Protein AF-0000000068123985 (afdb_homodimer)

Solvent-accessible surface area (backbone atoms only — not comparable to full-atom values): 42054 Å² total; per-residue (Å²): 116,58,56,70,79,60,72,67,53,25,51,32,50,38,34,65,84,50,45,66,58,40,53,50,51,46,53,57,50,55,74,72,56,49,96,84,40,58,65,58,49,50,52,45,38,54,43,31,49,48,40,30,52,19,56,34,21,27,47,54,50,50,42,40,64,60,28,31,46,44,33,42,50,26,38,54,28,32,30,50,75,73,41,46,38,44,49,47,29,58,74,15,51,82,37,79,43,44,40,63,63,51,16,62,76,66,59,35,32,47,69,39,52,41,56,41,50,51,33,38,29,40,72,66,49,30,42,75,78,48,73,61,23,33,29,62,34,46,43,38,48,32,38,43,37,57,37,52,26,26,34,37,48,34,43,38,52,65,54,41,54,11,30,49,43,29,43,61,44,29,59,73,56,61,34,47,57,60,60,39,55,85,60,24,26,33,33,63,62,65,71,48,85,63,71,42,61,67,57,46,35,40,74,73,70,30,42,68,31,46,52,28,23,71,66,26,77,57,56,76,53,82,56,74,65,35,67,65,36,33,45,43,77,73,73,57,52,64,88,49,63,78,44,69,78,34,47,30,41,36,29,48,61,38,59,71,33,63,67,62,38,50,48,41,69,76,38,75,81,56,68,29,31,46,34,41,23,17,48,56,77,45,52,71,66,47,78,91,58,64,81,81,47,42,77,40,69,40,58,65,81,39,82,50,84,72,63,51,25,44,24,42,34,35,60,70,53,60,38,59,34,21,70,74,56,37,45,49,36,49,47,28,49,51,71,22,44,32,74,89,62,20,30,38,37,36,40,35,64,62,45,53,79,59,88,44,44,45,70,61,38,14,50,24,34,44,20,36,31,46,29,5,19,35,62,37,34,66,68,52,45,46,44,57,47,49,61,58,73,70,47,36,37,77,76,46,80,28,53,65,80,50,81,89,53,53,24,39,39,34,28,33,51,106,116,58,56,73,80,59,71,65,55,25,51,32,49,39,33,64,83,50,43,67,58,41,53,50,51,46,53,57,51,54,74,72,56,48,93,84,40,58,64,59,47,51,53,45,38,53,44,29,48,49,40,30,53,18,56,35,21,27,46,54,50,48,41,38,64,61,27,31,46,45,34,42,50,25,38,54,28,30,30,49,74,72,39,46,37,45,49,47,28,58,74,16,50,84,37,78,44,44,40,62,62,52,16,63,76,66,58,35,32,46,66,38,52,44,57,41,49,52,31,38,29,40,72,65,48,32,42,76,80,50,74,60,22,35,29,60,33,46,44,40,49,31,37,43,38,57,36,50,25,25,33,37,49,36,43,38,52,64,55,42,53,10,31,48,42,29,43,60,44,29,60,75,53,61,35,47,59,59,60,39,54,85,63,25,28,33,32,64,62,64,71,49,84,61,71,42,61,68,58,46,36,41,75,74,70,30,41,67,31,46,52,27,23,71,64,26,77,57,57,77,53,81,56,72,66,35,68,65,36,33,45,44,77,74,72,57,52,65,88,50,63,76,45,68,78,34,48,30,40,37,29,47,59,38,58,71,34,64,67,63,38,52,49,41,69,76,39,74,81,55,68,29,31,45,34,39,24,17,47,56,76,46,52,72,66,47,80,90,57,64,82,82,47,43,78,39,70,41,57,64,82,39,81,50,83,72,63,52,26,44,24,41,34,34,61,70,54,59,40,60,34,20,68,74,57,37,45,50,36,49,46,28,50,52,71,21,43,31,75,88,60,20,31,40,38,37,39,35,64,62,45,52,79,59,88,43,43,44,70,60,38,14,50,23,33,45,22,37,29,46,29,4,18,36,61,36,34,65,69,51,47,47,46,56,46,50,61,59,73,68,47,38,37,78,76,44,81,28,53,64,79,49,81,87,52,54,24,39,40,34,26,32,52,109

Nearest PDB structures (foldseek):
  8xte-assembly3_D  TM=9.186E-01  e=3.447E-34  Penicillium brevicompactum
  8xtg-assembly3_F  TM=9.107E-01  e=3.462E-33  Penicillium brevicompactum
  5w7p-assembly1_A-2  TM=8.810E-01  e=4.465E-26  Penicillium oxalicum
  7y3h-assembly1_A  TM=8.207E-01  e=1.723E-25  Apiospora montagnei NRRL 25634
  7wup-assembly1_B  TM=8.687E-01  e=4.023E-24  Apiospora montagnei NRRL 25634

Radius of gyration: 28.95 Å; Cα contacts (8 Å, |Δi|>4): 1640; chains: 2; bounding box: 60×95×64 Å

Structure (mmCIF, N/CA/C/O backbone):
data_AF-0000000068123985-model_v1
#
loop_
_entity.id
_entity.type
_entity.pdbx_description
1 polymer O-methyltransferase
#
loop_
_atom_site.group_PDB
_atom_site.id
_atom_site.type_symbol
_atom_site.label_atom_id
_atom_site.label_alt_id
_atom_site.label_comp_id
_atom_site.label_asym_id
_atom_site.label_entity_id
_atom_site.label_seq_id
_atom_site.pdbx_PDB_ins_code
_atom_site.Cartn_x
_atom_site.Cartn_y
_atom_site.Cartn_z
_atom_site.occupancy
_atom_site.B_iso_or_equiv
_atom_site.auth_seq_id
_atom_site.auth_comp_id
_atom_site.auth_asym_id
_atom_site.auth_atom_id
_atom_site.pdbx_PDB_model_num
ATOM 1 N N . MET A 1 1 ? 31.078 12.75 -7.848 1 54.78 1 MET A N 1
ATOM 2 C CA . MET A 1 1 ? 29.641 12.461 -7.836 1 54.78 1 MET A CA 1
ATOM 3 C C . MET A 1 1 ? 28.984 12.992 -6.566 1 54.78 1 MET A C 1
ATOM 5 O O . MET A 1 1 ? 29.609 13.016 -5.504 1 54.78 1 MET A O 1
ATOM 9 N N . SER A 1 2 ? 27.906 13.695 -6.707 1 67.62 2 SER A N 1
ATOM 10 C CA . SER A 1 2 ? 27.297 14.266 -5.516 1 67.62 2 SER A CA 1
ATOM 11 C C . SER A 1 2 ? 27 13.195 -4.477 1 67.62 2 SER A C 1
ATOM 13 O O . SER A 1 2 ? 26.578 12.094 -4.816 1 67.62 2 SER A O 1
ATOM 15 N N . THR A 1 3 ? 27.438 13.383 -3.307 1 76.19 3 THR A N 1
ATOM 16 C CA . THR A 1 3 ? 27.266 12.422 -2.221 1 76.19 3 THR A CA 1
ATOM 17 C C . THR A 1 3 ? 26.188 12.891 -1.247 1 76.19 3 THR A C 1
ATOM 19 O O . THR A 1 3 ? 26.078 12.375 -0.132 1 76.19 3 THR A O 1
ATOM 22 N N . ALA A 1 4 ? 25.5 13.906 -1.751 1 84.5 4 ALA A N 1
ATOM 23 C CA . ALA A 1 4 ? 24.438 14.391 -0.857 1 84.5 4 ALA A CA 1
ATOM 24 C C . ALA A 1 4 ? 23.172 14.703 -1.632 1 84.5 4 ALA A C 1
ATOM 26 O O . ALA A 1 4 ? 23.219 14.984 -2.832 1 84.5 4 ALA A O 1
ATOM 27 N N . VAL A 1 5 ? 22.078 14.477 -1.002 1 92.69 5 VAL A N 1
ATOM 28 C CA . VAL A 1 5 ? 20.766 14.766 -1.553 1 92.69 5 VAL A CA 1
ATOM 29 C C . VAL A 1 5 ? 20.156 15.961 -0.826 1 92.69 5 VAL A C 1
ATOM 31 O O . VAL A 1 5 ? 20.156 16.016 0.406 1 92.69 5 VAL A O 1
ATOM 34 N N . ASP A 1 6 ? 19.75 16.906 -1.605 1 92.12 6 ASP A N 1
ATOM 35 C CA . ASP A 1 6 ? 19.094 18.094 -1.064 1 92.12 6 ASP A CA 1
ATOM 36 C C . ASP A 1 6 ? 17.609 17.844 -0.845 1 92.12 6 ASP A C 1
ATOM 38 O O . ASP A 1 6 ? 16.969 17.125 -1.622 1 92.12 6 ASP A O 1
ATOM 42 N N . LEU A 1 7 ? 17.094 18.5 0.147 1 91.62 7 LEU A N 1
ATOM 43 C CA . LEU A 1 7 ? 15.688 18.344 0.499 1 91.62 7 LEU A CA 1
ATOM 44 C C . LEU A 1 7 ? 14.789 18.766 -0.656 1 91.62 7 LEU A C 1
ATOM 46 O O . LEU A 1 7 ? 13.664 18.266 -0.791 1 91.62 7 LEU A O 1
ATOM 50 N N . SER A 1 8 ? 15.266 19.688 -1.464 1 91.75 8 SER A N 1
ATOM 51 C CA . SER A 1 8 ? 14.484 20.156 -2.602 1 91.75 8 SER A CA 1
ATOM 52 C C . SER A 1 8 ? 14.148 19.016 -3.551 1 91.75 8 SER A C 1
ATOM 54 O O . SER A 1 8 ? 13.133 19.047 -4.246 1 91.75 8 SER A O 1
ATOM 56 N N . LEU A 1 9 ? 14.969 18 -3.525 1 94.31 9 LEU A N 1
ATOM 57 C CA . LEU A 1 9 ? 14.719 16.844 -4.367 1 94.31 9 LEU A CA 1
ATOM 58 C C . LEU A 1 9 ? 13.445 16.125 -3.938 1 94.31 9 LEU A C 1
ATOM 60 O O . LEU A 1 9 ? 12.734 15.547 -4.77 1 94.31 9 LEU A O 1
ATOM 64 N N . ALA A 1 10 ? 13.141 16.188 -2.66 1 95.25 10 ALA A N 1
ATOM 65 C CA . ALA A 1 10 ? 12 15.461 -2.107 1 95.25 10 ALA A CA 1
ATOM 66 C C . ALA A 1 10 ? 10.695 16.219 -2.33 1 95.25 10 ALA A C 1
ATOM 68 O O . ALA A 1 10 ? 9.609 15.68 -2.145 1 95.25 10 ALA A O 1
ATOM 69 N N . THR A 1 11 ? 10.781 17.516 -2.787 1 94.06 11 THR A N 1
ATOM 70 C CA . THR A 1 11 ? 9.586 18.344 -2.83 1 94.06 11 THR A CA 1
ATOM 71 C C . THR A 1 11 ? 9.32 18.828 -4.254 1 94.06 11 THR A C 1
ATOM 73 O O . THR A 1 11 ? 8.484 19.719 -4.465 1 94.06 11 THR A O 1
ATOM 76 N N . ARG A 1 12 ? 10.023 18.328 -5.211 1 94.62 12 ARG A N 1
ATOM 77 C CA . ARG A 1 12 ? 9.766 18.547 -6.629 1 94.62 12 ARG A CA 1
ATOM 78 C C . ARG A 1 12 ? 9.32 17.266 -7.309 1 94.62 12 ARG A C 1
ATOM 80 O O . ARG A 1 12 ? 9.547 16.172 -6.789 1 94.62 12 ARG A O 1
ATOM 87 N N . PRO A 1 13 ? 8.625 17.469 -8.438 1 96.12 13 PRO A N 1
ATOM 88 C CA . PRO A 1 13 ? 8.25 16.234 -9.141 1 96.12 13 PRO A CA 1
ATOM 89 C C . PRO A 1 13 ? 9.445 15.32 -9.414 1 96.12 13 PRO A C 1
ATOM 91 O O . PRO A 1 13 ? 10.531 15.797 -9.727 1 96.12 13 PRO A O 1
ATOM 94 N N . SER A 1 14 ? 9.289 14.039 -9.328 1 97.19 14 SER A N 1
ATOM 95 C CA . SER A 1 14 ? 10.375 13.07 -9.336 1 97.19 14 SER A CA 1
ATOM 96 C C . SER A 1 14 ? 11.109 13.078 -10.672 1 97.19 14 SER A C 1
ATOM 98 O O . SER A 1 14 ? 12.305 12.789 -10.727 1 97.19 14 SER A O 1
ATOM 100 N N . ASP A 1 15 ? 10.391 13.273 -11.766 1 97.12 15 ASP A N 1
ATOM 101 C CA . ASP A 1 15 ? 11.016 13.312 -13.086 1 97.12 15 ASP A CA 1
ATOM 102 C C . ASP A 1 15 ? 10.164 14.102 -14.078 1 97.12 15 ASP A C 1
ATOM 104 O O . ASP A 1 15 ? 9.625 13.531 -15.031 1 97.12 15 ASP A O 1
ATOM 108 N N . ALA A 1 16 ? 10.133 15.414 -13.898 1 96.56 16 ALA A N 1
ATOM 109 C CA . ALA A 1 16 ? 9.328 16.297 -14.742 1 96.56 16 ALA A CA 1
ATOM 110 C C . ALA A 1 16 ? 9.727 16.188 -16.203 1 96.56 16 ALA A C 1
ATOM 112 O O . ALA A 1 16 ? 8.883 16.266 -17.094 1 96.56 16 ALA A O 1
ATOM 113 N N . ASP A 1 17 ? 10.969 15.961 -16.484 1 96.19 17 ASP A N 1
ATOM 114 C CA . ASP A 1 17 ? 11.5 15.922 -17.844 1 96.19 17 ASP A CA 1
ATOM 115 C C . ASP A 1 17 ? 10.984 14.695 -18.594 1 96.19 17 ASP A C 1
ATOM 117 O O . ASP A 1 17 ? 10.93 14.703 -19.828 1 96.19 17 ASP A O 1
ATOM 121 N N . ALA A 1 18 ? 10.602 13.656 -17.906 1 97.44 18 ALA A N 1
ATOM 122 C CA . ALA A 1 18 ? 10.164 12.414 -18.531 1 97.44 18 ALA A CA 1
ATOM 123 C C . ALA A 1 18 ? 8.695 12.5 -18.938 1 97.44 18 ALA A C 1
ATOM 125 O O . ALA A 1 18 ? 8.219 11.719 -19.766 1 97.44 18 ALA A O 1
ATOM 126 N N . VAL A 1 19 ? 7.906 13.438 -18.406 1 97.81 19 VAL A N 1
ATOM 127 C CA . VAL A 1 19 ? 6.449 13.477 -18.469 1 97.81 19 VAL A CA 1
ATOM 128 C C . VAL A 1 19 ? 6 13.586 -19.922 1 97.81 19 VAL A C 1
ATOM 130 O O . VAL A 1 19 ? 5.191 12.781 -20.391 1 97.81 19 VAL A O 1
ATOM 133 N N . PRO A 1 20 ? 6.566 14.547 -20.766 1 97.5 20 PRO A N 1
ATOM 134 C CA . PRO A 1 20 ? 6.098 14.633 -22.156 1 97.5 20 PRO A CA 1
ATOM 135 C C . PRO A 1 20 ? 6.352 13.352 -22.938 1 97.5 20 PRO A C 1
ATOM 137 O O . PRO A 1 20 ? 5.488 12.914 -23.703 1 97.5 20 PRO A O 1
ATOM 140 N N . GLY A 1 21 ? 7.496 12.781 -22.766 1 98.25 21 GLY A N 1
ATOM 141 C CA . GLY A 1 21 ? 7.828 11.547 -23.453 1 98.25 21 GLY A CA 1
ATOM 142 C C . GLY A 1 21 ? 6.934 10.383 -23.062 1 98.25 21 GLY A C 1
ATOM 143 O O . GLY A 1 21 ? 6.555 9.57 -23.922 1 98.25 21 GLY A O 1
ATOM 144 N N . LEU A 1 22 ? 6.625 10.266 -21.781 1 98.5 22 LEU A N 1
ATOM 145 C CA . LEU A 1 22 ? 5.746 9.203 -21.297 1 98.5 22 LEU A CA 1
ATOM 146 C C . LEU A 1 22 ? 4.344 9.352 -21.875 1 98.5 22 LEU A C 1
ATOM 148 O O . LEU A 1 22 ? 3.723 8.359 -22.266 1 98.5 22 LEU A O 1
ATOM 152 N N . ILE A 1 23 ? 3.854 10.586 -21.938 1 98.5 23 ILE A N 1
ATOM 153 C CA . ILE A 1 23 ? 2.539 10.836 -22.516 1 98.5 23 ILE A CA 1
ATOM 154 C C . ILE A 1 23 ? 2.549 10.469 -24 1 98.5 23 ILE A C 1
ATOM 156 O O . ILE A 1 23 ? 1.602 9.859 -24.5 1 98.5 23 ILE A O 1
ATOM 160 N N . GLU A 1 24 ? 3.611 10.781 -24.688 1 98.06 24 GLU A N 1
ATOM 161 C CA . GLU A 1 24 ? 3.744 10.438 -26.109 1 98.06 24 GLU A CA 1
ATOM 162 C C . GLU A 1 24 ? 3.76 8.93 -26.312 1 98.06 24 GLU A C 1
ATOM 164 O O . GLU A 1 24 ? 3.127 8.414 -27.234 1 98.06 24 GLU A O 1
ATOM 169 N N . ASP A 1 25 ? 4.535 8.234 -25.516 1 98.19 25 ASP A N 1
ATOM 170 C CA . ASP A 1 25 ? 4.578 6.773 -25.578 1 98.19 25 ASP A CA 1
ATOM 171 C C . ASP A 1 25 ? 3.188 6.172 -25.391 1 98.19 25 ASP A C 1
ATOM 173 O O . ASP A 1 25 ? 2.795 5.258 -26.125 1 98.19 25 ASP A O 1
ATOM 177 N N . LEU A 1 26 ? 2.453 6.672 -24.391 1 98.5 26 LEU A N 1
ATOM 178 C CA . LEU A 1 26 ? 1.112 6.176 -24.094 1 98.5 26 LEU A CA 1
ATOM 179 C C . LEU A 1 26 ? 0.166 6.453 -25.25 1 98.5 26 LEU A C 1
ATOM 181 O O . LEU A 1 26 ? -0.68 5.617 -25.594 1 98.5 26 LEU A O 1
ATOM 185 N N . THR A 1 27 ? 0.296 7.629 -25.875 1 97.81 27 THR A N 1
ATOM 186 C CA . THR A 1 27 ? -0.504 7.965 -27.047 1 97.81 27 THR A CA 1
ATOM 187 C C . THR A 1 27 ? -0.241 6.98 -28.172 1 97.81 27 THR A C 1
ATOM 189 O O . THR A 1 27 ? -1.179 6.473 -28.797 1 97.81 27 THR A O 1
ATOM 192 N N . SER A 1 28 ? 0.994 6.699 -28.422 1 97.81 28 SER A N 1
ATOM 193 C CA . SER A 1 28 ? 1.391 5.793 -29.484 1 97.81 28 SER A CA 1
ATOM 194 C C . SER A 1 28 ? 0.898 4.375 -29.219 1 97.81 28 SER A C 1
ATOM 196 O O . SER A 1 28 ? 0.349 3.723 -30.109 1 97.81 28 SER A O 1
ATOM 198 N N . LEU A 1 29 ? 1.1 3.854 -28.031 1 97.5 29 LEU A N 1
ATOM 199 C CA . LEU A 1 29 ? 0.673 2.506 -27.656 1 97.5 29 LEU A CA 1
ATOM 200 C C . LEU A 1 29 ? -0.845 2.379 -27.734 1 97.5 29 LEU A C 1
ATOM 202 O O . LEU A 1 29 ? -1.366 1.359 -28.188 1 97.5 29 LEU A O 1
ATOM 206 N N . ASN A 1 30 ? -1.529 3.42 -27.25 1 96.12 30 ASN A N 1
ATOM 207 C CA . ASN A 1 30 ? -2.988 3.4 -27.266 1 96.12 30 ASN A CA 1
ATOM 208 C C . ASN A 1 30 ? -3.531 3.312 -28.688 1 96.12 30 ASN A C 1
ATOM 210 O O . ASN A 1 30 ? -4.582 2.713 -28.922 1 96.12 30 ASN A O 1
ATOM 214 N N . GLY A 1 31 ? -2.916 3.947 -29.609 1 95 31 GLY A N 1
ATOM 215 C CA . GLY A 1 31 ? -3.334 3.904 -31 1 95 31 GLY A CA 1
ATOM 216 C C . GLY A 1 31 ? -3.367 2.498 -31.578 1 95 31 GLY A C 1
ATOM 217 O O . GLY A 1 31 ? -4.152 2.207 -32.469 1 95 31 GLY A O 1
ATOM 218 N N . ASN A 1 32 ? -2.572 1.612 -31.047 1 91.81 32 ASN A N 1
ATOM 219 C CA . ASN A 1 32 ? -2.453 0.25 -31.547 1 91.81 32 ASN A CA 1
ATOM 220 C C . ASN A 1 32 ? -3.061 -0.765 -30.594 1 91.81 32 ASN A C 1
ATOM 222 O O . ASN A 1 32 ? -3.002 -1.971 -30.828 1 91.81 32 ASN A O 1
ATOM 226 N N . TRP A 1 33 ? -3.611 -0.31 -29.531 1 93.88 33 TRP A N 1
ATOM 227 C CA . TRP A 1 33 ? -4.043 -1.208 -28.469 1 93.88 33 TRP A CA 1
ATOM 228 C C . TRP A 1 33 ? -5.48 -1.665 -28.688 1 93.88 33 TRP A C 1
ATOM 230 O O . TRP A 1 33 ? -6.363 -0.849 -28.953 1 93.88 33 TRP A O 1
ATOM 240 N N . THR A 1 34 ? -5.602 -3.006 -28.672 1 90.12 34 THR A N 1
ATOM 241 C CA . THR A 1 34 ? -6.918 -3.619 -28.562 1 90.12 34 THR A CA 1
ATOM 242 C C . THR A 1 34 ? -7.074 -4.336 -27.219 1 90.12 34 THR A C 1
ATOM 244 O O . THR A 1 34 ? -6.086 -4.766 -26.625 1 90.12 34 THR A O 1
ATOM 247 N N . GLU A 1 35 ? -8.266 -4.477 -26.75 1 83.5 35 GLU A N 1
ATOM 248 C CA . GLU A 1 35 ? -8.523 -4.984 -25.406 1 83.5 35 GLU A CA 1
ATOM 249 C C . GLU A 1 35 ? -7.98 -6.398 -25.25 1 83.5 35 GLU A C 1
ATOM 251 O O . GLU A 1 35 ? -7.66 -6.82 -24.125 1 83.5 35 GLU A O 1
ATOM 256 N N . ASP A 1 36 ? -7.801 -7.07 -26.312 1 84 36 ASP A N 1
ATOM 257 C CA . ASP A 1 36 ? -7.344 -8.453 -26.219 1 84 36 ASP A CA 1
ATOM 258 C C . ASP A 1 36 ? -5.816 -8.531 -26.266 1 84 36 ASP A C 1
ATOM 260 O O . ASP A 1 36 ? -5.238 -9.602 -26.047 1 84 36 ASP A O 1
ATOM 264 N N . ASP A 1 37 ? -5.199 -7.41 -26.484 1 91.06 37 ASP A N 1
ATOM 265 C CA . ASP A 1 37 ? -3.742 -7.355 -26.531 1 91.06 37 ASP A CA 1
ATOM 266 C C . ASP A 1 37 ? -3.148 -7.094 -25.156 1 91.06 37 ASP A C 1
ATOM 268 O O . ASP A 1 37 ? -2.799 -5.961 -24.828 1 91.06 37 ASP A O 1
ATOM 272 N N . GLU A 1 38 ? -2.877 -8.117 -24.438 1 90.38 38 GLU A N 1
ATOM 273 C CA . GLU A 1 38 ? -2.438 -8.039 -23.047 1 90.38 38 GLU A CA 1
ATOM 274 C C . GLU A 1 38 ? -1.03 -7.457 -22.953 1 90.38 38 GLU A C 1
ATOM 276 O O . GLU A 1 38 ? -0.728 -6.711 -22.016 1 90.38 38 GLU A O 1
ATOM 281 N N . GLU A 1 39 ? -0.196 -7.754 -23.844 1 91.75 39 GLU A N 1
ATOM 282 C CA . GLU A 1 39 ? 1.188 -7.297 -23.766 1 91.75 39 GLU A CA 1
ATOM 283 C C . GLU A 1 39 ? 1.28 -5.785 -23.953 1 91.75 39 GLU A C 1
ATOM 285 O O . GLU A 1 39 ? 2.051 -5.113 -23.266 1 91.75 39 GLU A O 1
ATOM 290 N N . THR A 1 40 ? 0.531 -5.332 -24.984 1 95.25 40 THR A N 1
ATOM 291 C CA . THR A 1 40 ? 0.487 -3.883 -25.156 1 95.25 40 THR A CA 1
ATOM 292 C C . THR A 1 40 ? -0.095 -3.207 -23.906 1 95.25 40 THR A C 1
ATOM 294 O O . THR A 1 40 ? 0.401 -2.166 -23.469 1 95.25 40 THR A O 1
ATOM 297 N N . ARG A 1 41 ? -1.133 -3.812 -23.359 1 95.5 41 ARG A N 1
ATOM 298 C CA . ARG A 1 41 ? -1.729 -3.271 -22.141 1 95.5 41 ARG A CA 1
ATOM 299 C C . ARG A 1 41 ? -0.717 -3.238 -21 1 95.5 41 ARG A C 1
ATOM 301 O O . ARG A 1 41 ? -0.635 -2.254 -20.266 1 95.5 41 ARG A O 1
ATOM 308 N N . HIS A 1 42 ? 0.061 -4.305 -20.875 1 94.94 42 HIS A N 1
ATOM 309 C CA . HIS A 1 42 ? 1.071 -4.371 -19.828 1 94.94 42 HIS A CA 1
ATOM 310 C C . HIS A 1 42 ? 2.107 -3.264 -19.984 1 94.94 42 HIS A C 1
ATOM 312 O O . HIS A 1 42 ? 2.521 -2.65 -19 1 94.94 42 HIS A O 1
ATOM 318 N N . LYS A 1 43 ? 2.523 -3.008 -21.219 1 96 43 LYS A N 1
ATOM 319 C CA . LYS A 1 43 ? 3.459 -1.918 -21.484 1 96 43 LYS A CA 1
ATOM 320 C C . LYS A 1 43 ? 2.861 -0.572 -21.078 1 96 43 LYS A C 1
ATOM 322 O O . LYS A 1 43 ? 3.553 0.278 -20.516 1 96 43 LYS A O 1
ATOM 327 N N . MET A 1 44 ? 1.573 -0.431 -21.406 1 97.88 44 MET A N 1
ATOM 328 C CA . MET A 1 44 ? 0.89 0.814 -21.062 1 97.88 44 MET A CA 1
ATOM 329 C C . MET A 1 44 ? 0.767 0.975 -19.547 1 97.88 44 MET A C 1
ATOM 331 O O . MET A 1 44 ? 0.889 2.084 -19.031 1 97.88 44 MET A O 1
ATOM 335 N N . VAL A 1 45 ? 0.535 -0.123 -18.828 1 97.69 45 VAL A N 1
ATOM 336 C CA . VAL A 1 45 ? 0.461 -0.096 -17.375 1 97.69 45 VAL A CA 1
ATOM 337 C C . VAL A 1 45 ? 1.789 0.391 -16.797 1 97.69 45 VAL A C 1
ATOM 339 O O . VAL A 1 45 ? 1.812 1.259 -15.914 1 97.69 45 VAL A O 1
ATOM 342 N N . ILE A 1 46 ? 2.893 -0.106 -17.312 1 97.19 46 ILE A N 1
ATOM 343 C CA . ILE A 1 46 ? 4.219 0.262 -16.828 1 97.19 46 ILE A CA 1
ATOM 344 C C . ILE A 1 46 ? 4.473 1.743 -17.094 1 97.19 46 ILE A C 1
ATOM 346 O O . ILE A 1 46 ? 4.969 2.461 -16.234 1 97.19 46 ILE A O 1
ATOM 350 N N . LYS A 1 47 ? 4.117 2.209 -18.281 1 98.25 47 LYS A N 1
ATOM 351 C CA . LYS A 1 47 ? 4.324 3.605 -18.641 1 98.25 47 LYS A CA 1
ATOM 352 C C . LYS A 1 47 ? 3.43 4.527 -17.812 1 98.25 47 LYS A C 1
ATOM 354 O O . LYS A 1 47 ? 3.852 5.613 -17.422 1 98.25 47 LYS A O 1
ATOM 359 N N . ALA A 1 48 ? 2.188 4.129 -17.641 1 98.69 48 ALA A N 1
ATOM 360 C CA . ALA A 1 48 ? 1.268 4.918 -16.828 1 98.69 48 ALA A CA 1
ATOM 361 C C . ALA A 1 48 ? 1.762 5.027 -15.383 1 98.69 48 ALA A C 1
ATOM 363 O O . ALA A 1 48 ? 1.647 6.086 -14.758 1 98.69 48 ALA A O 1
ATOM 364 N N . ARG A 1 49 ? 2.266 3.939 -14.836 1 98.56 49 ARG A N 1
ATOM 365 C CA . ARG A 1 49 ? 2.848 3.963 -13.5 1 98.56 49 ARG A CA 1
ATOM 366 C C . ARG A 1 49 ? 4.039 4.918 -13.438 1 98.56 49 ARG A C 1
ATOM 368 O O . ARG A 1 49 ? 4.172 5.688 -12.484 1 98.56 49 ARG A O 1
ATOM 375 N N . SER A 1 50 ? 4.891 4.828 -14.422 1 98.5 50 SER A N 1
ATOM 376 C CA . SER A 1 50 ? 6.047 5.719 -14.492 1 98.5 50 SER A CA 1
ATOM 377 C C . SER A 1 50 ? 5.613 7.18 -14.57 1 98.5 50 SER A C 1
ATOM 379 O O . SER A 1 50 ? 6.242 8.055 -13.969 1 98.5 50 SER A O 1
ATOM 381 N N . LEU A 1 51 ? 4.586 7.434 -15.344 1 98.75 51 LEU A N 1
ATOM 382 C CA . LEU A 1 51 ? 4.059 8.789 -15.469 1 98.75 51 LEU A CA 1
ATOM 383 C C . LEU A 1 51 ? 3.572 9.312 -14.125 1 98.75 51 LEU A C 1
ATOM 385 O O . LEU A 1 51 ? 3.914 10.43 -13.734 1 98.75 51 LEU A O 1
ATOM 389 N N . LEU A 1 52 ? 2.785 8.539 -13.43 1 98.69 52 LEU A N 1
ATOM 390 C CA . LEU A 1 52 ? 2.283 8.914 -12.109 1 98.69 52 LEU A CA 1
ATOM 391 C C . LEU A 1 52 ? 3.434 9.211 -11.156 1 98.69 52 LEU A C 1
ATOM 393 O O . LEU A 1 52 ? 3.441 10.242 -10.484 1 98.69 52 LEU A O 1
ATOM 397 N N . GLN A 1 53 ? 4.402 8.32 -11.141 1 98.62 53 GLN A N 1
ATOM 398 C CA . GLN A 1 53 ? 5.539 8.461 -10.234 1 98.62 53 GLN A CA 1
ATOM 399 C C . GLN A 1 53 ? 6.395 9.664 -10.609 1 98.62 53 GLN A C 1
ATOM 401 O O . GLN A 1 53 ? 6.957 10.328 -9.734 1 98.62 53 GLN A O 1
ATOM 406 N N . SER A 1 54 ? 6.48 9.969 -11.883 1 98.44 54 SER A N 1
ATOM 407 C CA . SER A 1 54 ? 7.25 11.117 -12.344 1 98.44 54 SER A CA 1
ATOM 408 C C . SER A 1 54 ? 6.594 12.43 -11.93 1 98.44 54 SER A C 1
ATOM 410 O O . SER A 1 54 ? 7.281 13.422 -11.664 1 98.44 54 SER A O 1
ATOM 412 N N . LEU A 1 55 ? 5.289 12.406 -11.852 1 98.12 55 LEU A N 1
ATOM 413 C CA . LEU A 1 55 ? 4.523 13.602 -11.516 1 98.12 55 LEU A CA 1
ATOM 414 C C . LEU A 1 55 ? 4.52 13.836 -10.008 1 98.12 55 LEU A C 1
ATOM 416 O O . LEU A 1 55 ? 4.484 14.984 -9.555 1 98.12 55 LEU A O 1
ATOM 420 N N . MET A 1 56 ? 4.523 12.82 -9.25 1 97.62 56 MET A N 1
ATOM 421 C CA . MET A 1 56 ? 4.496 12.945 -7.793 1 97.62 56 MET A CA 1
ATOM 422 C C . MET A 1 56 ? 5.871 13.336 -7.254 1 97.62 56 MET A C 1
ATOM 424 O O . MET A 1 56 ? 6.895 12.977 -7.836 1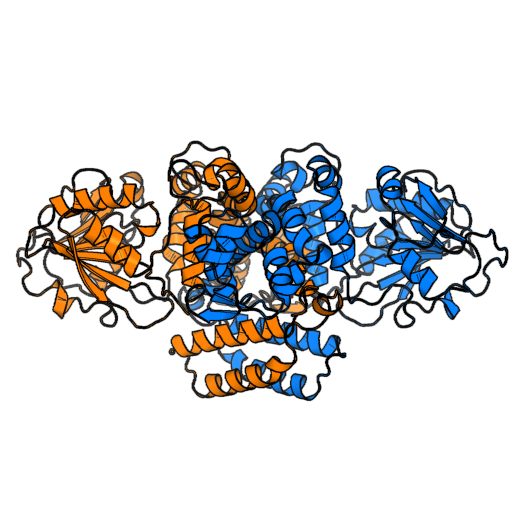 97.62 56 MET A O 1
ATOM 428 N N . THR A 1 57 ? 5.883 14.055 -6.156 1 96.88 57 THR A N 1
ATOM 429 C CA . THR A 1 57 ? 7.137 14.289 -5.445 1 96.88 57 THR A CA 1
ATOM 430 C C . THR A 1 57 ? 7.496 13.094 -4.57 1 96.88 57 THR A C 1
ATOM 432 O O . THR A 1 57 ? 6.621 12.305 -4.203 1 96.88 57 THR A O 1
ATOM 435 N N . PRO A 1 58 ? 8.805 12.914 -4.285 1 97.62 58 PRO A N 1
ATOM 436 C CA . PRO A 1 58 ? 9.18 11.859 -3.342 1 97.62 58 PRO A CA 1
ATOM 437 C C . PRO A 1 58 ? 8.438 11.961 -2.012 1 97.62 58 PRO A C 1
ATOM 439 O O . PRO A 1 58 ? 8.055 10.945 -1.432 1 97.62 58 PRO A O 1
ATOM 442 N N . ARG A 1 59 ? 8.188 13.156 -1.534 1 97 59 ARG A N 1
ATOM 443 C CA . ARG A 1 59 ? 7.414 13.367 -0.313 1 97 59 ARG A CA 1
ATOM 444 C C . ARG A 1 59 ? 5.992 12.836 -0.468 1 97 59 ARG A C 1
ATOM 446 O O . ARG A 1 59 ? 5.484 12.141 0.413 1 97 59 ARG A O 1
ATOM 453 N N . GLU A 1 60 ? 5.371 13.125 -1.585 1 96.75 60 GLU A N 1
ATOM 454 C CA . GLU A 1 60 ? 4.023 12.633 -1.85 1 96.75 60 GLU A CA 1
ATOM 455 C C . GLU A 1 60 ? 4 11.109 -1.945 1 96.75 60 GLU A C 1
ATOM 457 O O . GLU A 1 60 ? 3.049 10.469 -1.49 1 96.75 60 GLU A O 1
ATOM 462 N N . GLN A 1 61 ? 5.02 10.539 -2.576 1 98.19 61 GLN A N 1
ATOM 463 C CA . GLN A 1 61 ? 5.102 9.086 -2.682 1 98.19 61 GLN A CA 1
ATOM 464 C C . GLN A 1 61 ? 5.266 8.445 -1.309 1 98.19 61 GLN A C 1
ATOM 466 O O . GLN A 1 61 ? 4.684 7.391 -1.037 1 98.19 61 GLN A O 1
ATOM 471 N N . MET A 1 62 ? 6.051 9.086 -0.462 1 98.06 62 MET A N 1
ATOM 472 C CA . MET A 1 62 ? 6.18 8.625 0.915 1 98.06 62 MET A CA 1
ATOM 473 C C . MET A 1 62 ? 4.828 8.625 1.62 1 98.06 62 MET A C 1
ATOM 475 O O . MET A 1 62 ? 4.477 7.656 2.299 1 98.06 62 MET A O 1
ATOM 479 N N . LEU A 1 63 ? 4.023 9.664 1.427 1 97.44 63 LEU A N 1
ATOM 480 C CA . LEU A 1 63 ? 2.711 9.758 2.053 1 97.44 63 LEU A CA 1
ATOM 481 C C . LEU A 1 63 ? 1.755 8.719 1.464 1 97.44 63 LEU A C 1
ATOM 483 O O . LEU A 1 63 ? 0.905 8.18 2.174 1 97.44 63 LEU A O 1
ATOM 487 N N . GLN A 1 64 ? 1.904 8.516 0.184 1 97.94 64 GLN A N 1
ATOM 488 C CA . GLN A 1 64 ? 1.082 7.48 -0.433 1 97.94 64 GLN A CA 1
ATOM 489 C C . GLN A 1 64 ? 1.338 6.121 0.208 1 97.94 64 GLN A C 1
ATOM 491 O O . GLN A 1 64 ? 0.396 5.406 0.558 1 97.94 64 GLN A O 1
ATOM 496 N N . HIS A 1 65 ? 2.596 5.797 0.395 1 98.25 65 HIS A N 1
ATOM 497 C CA . HIS A 1 65 ? 2.973 4.484 0.916 1 98.25 65 HIS A CA 1
ATOM 498 C C . HIS A 1 65 ? 2.596 4.348 2.387 1 98.25 65 HIS A C 1
ATOM 500 O O . HIS A 1 65 ? 2.156 3.283 2.824 1 98.25 65 HIS A O 1
ATOM 506 N N . THR A 1 66 ? 2.729 5.469 3.146 1 98.06 66 THR A N 1
ATOM 507 C CA . THR A 1 66 ? 2.738 5.305 4.594 1 98.06 66 THR A CA 1
ATOM 508 C C . THR A 1 66 ? 1.412 5.754 5.199 1 98.06 66 THR A C 1
ATOM 510 O O . THR A 1 66 ? 1.09 5.402 6.336 1 98.06 66 THR A O 1
ATOM 513 N N . TRP A 1 67 ? 0.68 6.605 4.449 1 97.94 67 TRP A N 1
ATOM 514 C CA . TRP A 1 67 ? -0.607 7.086 4.941 1 97.94 67 TRP A CA 1
ATOM 515 C C . TRP A 1 67 ? -1.754 6.512 4.117 1 97.94 67 TRP A C 1
ATOM 517 O O . TRP A 1 67 ? -2.613 5.801 4.645 1 97.94 67 TRP A O 1
ATOM 527 N N . ALA A 1 68 ? -1.695 6.75 2.795 1 98.31 68 ALA A N 1
ATOM 528 C CA . ALA A 1 68 ? -2.848 6.559 1.918 1 98.31 68 ALA A CA 1
ATOM 529 C C . ALA A 1 68 ? -3.125 5.074 1.697 1 98.31 68 ALA A C 1
ATOM 531 O O . ALA A 1 68 ? -4.27 4.625 1.817 1 98.31 68 ALA A O 1
ATOM 532 N N . ASP A 1 69 ? -2.062 4.34 1.38 1 98.5 69 ASP A N 1
ATOM 533 C CA . ASP A 1 69 ? -2.242 2.932 1.043 1 98.5 69 ASP A CA 1
ATOM 534 C C . ASP A 1 69 ? -2.705 2.131 2.258 1 98.5 69 ASP A C 1
ATOM 536 O O . ASP A 1 69 ? -3.652 1.346 2.168 1 98.5 69 ASP A O 1
ATOM 540 N N . PRO A 1 70 ? -2.094 2.336 3.439 1 98.19 70 PRO A N 1
ATOM 541 C CA . PRO A 1 70 ? -2.615 1.636 4.613 1 98.19 70 PRO A CA 1
ATOM 542 C C . PRO A 1 70 ? -4.066 1.997 4.922 1 98.19 70 PRO A C 1
ATOM 544 O O . PRO A 1 70 ? -4.855 1.132 5.312 1 98.19 70 PRO A O 1
ATOM 547 N N . GLY A 1 71 ? -4.379 3.256 4.754 1 98.56 71 GLY A N 1
ATOM 548 C CA . GLY A 1 71 ? -5.754 3.68 4.953 1 98.56 71 GLY A CA 1
ATOM 549 C C . GLY A 1 71 ? -6.723 3.047 3.971 1 98.56 71 GLY A C 1
ATOM 550 O O . GLY A 1 71 ? -7.824 2.645 4.348 1 98.56 71 GLY A O 1
ATOM 551 N N . LEU A 1 72 ? -6.312 2.982 2.738 1 98.75 72 LEU A N 1
ATOM 552 C CA . LEU A 1 72 ? -7.137 2.363 1.707 1 98.75 72 LEU A CA 1
ATOM 553 C C . LEU A 1 72 ? -7.371 0.887 2.01 1 98.75 72 LEU A C 1
ATOM 555 O O . LEU A 1 72 ? -8.5 0.4 1.912 1 98.75 72 LEU A O 1
ATOM 559 N N . ASP A 1 73 ? -6.301 0.222 2.373 1 98.38 73 ASP A N 1
ATOM 560 C CA . ASP A 1 73 ? -6.398 -1.197 2.701 1 98.38 73 ASP A CA 1
ATOM 561 C C . ASP A 1 73 ? -7.352 -1.426 3.873 1 98.38 73 ASP A C 1
ATOM 563 O O . ASP A 1 73 ? -8.133 -2.377 3.865 1 98.38 73 ASP A O 1
ATOM 567 N N . ALA A 1 74 ? -7.25 -0.551 4.855 1 98.56 74 ALA A N 1
ATOM 568 C CA . ALA A 1 74 ? -8.148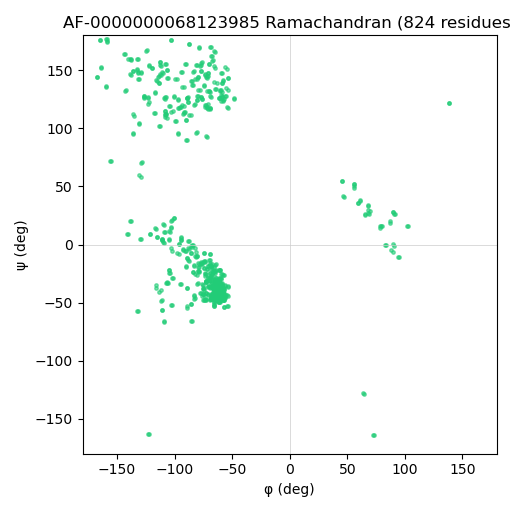 -0.648 6.004 1 98.56 74 ALA A CA 1
ATOM 569 C C . ALA A 1 74 ? -9.602 -0.502 5.574 1 98.56 74 ALA A C 1
ATOM 571 O O . ALA A 1 74 ? -10.469 -1.263 6.016 1 98.56 74 ALA A O 1
ATOM 572 N N . ALA A 1 75 ? -9.859 0.448 4.711 1 98.81 75 ALA A N 1
ATOM 573 C CA . ALA A 1 75 ? -11.219 0.722 4.266 1 98.81 75 ALA A CA 1
ATOM 574 C C . ALA A 1 75 ? -11.758 -0.422 3.412 1 98.81 75 ALA A C 1
ATOM 576 O O . ALA A 1 75 ? -12.891 -0.872 3.607 1 98.81 75 ALA A O 1
ATOM 577 N N . LEU A 1 76 ? -10.969 -0.885 2.467 1 98.81 76 LEU A N 1
ATOM 578 C CA . LEU A 1 76 ? -11.383 -1.966 1.581 1 98.81 76 LEU A CA 1
ATOM 579 C C . LEU A 1 76 ? -11.641 -3.248 2.367 1 98.81 76 LEU A C 1
ATOM 581 O O . LEU A 1 76 ? -12.641 -3.932 2.145 1 98.81 76 LEU A O 1
ATOM 585 N N . THR A 1 77 ? -10.727 -3.588 3.281 1 98.62 77 THR A N 1
ATOM 586 C CA . THR A 1 77 ? -10.859 -4.785 4.102 1 98.62 77 THR A CA 1
ATOM 587 C C . THR A 1 77 ? -12.102 -4.703 4.984 1 98.62 77 THR A C 1
ATOM 589 O O . THR A 1 77 ? -12.836 -5.68 5.125 1 98.62 77 THR A O 1
ATOM 592 N N . THR A 1 78 ? -12.328 -3.539 5.582 1 98.69 78 THR A N 1
ATOM 593 C CA . THR A 1 78 ? -13.523 -3.324 6.391 1 98.69 78 THR A CA 1
ATOM 594 C C . THR A 1 78 ? -14.789 -3.543 5.562 1 98.69 78 THR A C 1
ATOM 596 O O . THR A 1 78 ? -15.734 -4.18 6.023 1 98.69 78 THR A O 1
ATOM 599 N N . GLY A 1 79 ? -14.805 -2.988 4.336 1 98.69 79 GLY A N 1
ATOM 600 C CA . GLY A 1 79 ? -15.945 -3.172 3.451 1 98.69 79 GLY A CA 1
ATOM 601 C C . GLY A 1 79 ? -16.234 -4.629 3.143 1 98.69 79 GLY A C 1
ATOM 602 O O . GLY A 1 79 ? -17.391 -5.039 3.074 1 98.69 79 GLY A O 1
ATOM 603 N N . VAL A 1 80 ? -15.188 -5.41 2.939 1 98.31 80 VAL A N 1
ATOM 604 C CA . VAL A 1 80 ? -15.359 -6.836 2.693 1 98.31 80 VAL A CA 1
ATOM 605 C C . VAL A 1 80 ? -15.945 -7.508 3.934 1 98.31 80 VAL A C 1
ATOM 607 O O . VAL A 1 80 ? -16.906 -8.281 3.836 1 98.31 80 VAL A O 1
ATOM 610 N N . ASP A 1 81 ? -15.367 -7.195 5.055 1 97.75 81 ASP A N 1
ATOM 611 C CA . ASP A 1 81 ? -15.727 -7.855 6.309 1 97.75 81 ASP A CA 1
ATOM 612 C C . ASP A 1 81 ? -17.188 -7.609 6.652 1 97.75 81 ASP A C 1
ATOM 614 O O . ASP A 1 81 ? -17.906 -8.531 7.066 1 97.75 81 ASP A O 1
ATOM 618 N N . VAL A 1 82 ? -17.688 -6.387 6.473 1 98.06 82 VAL A N 1
ATOM 619 C CA . VAL A 1 82 ? -19.031 -6.035 6.887 1 98.06 82 VAL A CA 1
ATOM 620 C C . VAL A 1 82 ? -20.016 -6.352 5.762 1 98.06 82 VAL A C 1
ATOM 622 O O . VAL A 1 82 ? -21.234 -6.398 5.984 1 98.06 82 VAL A O 1
ATOM 625 N N . GLY A 1 83 ? -19.547 -6.602 4.523 1 98.12 83 GLY A N 1
ATOM 626 C CA . GLY A 1 83 ? -20.375 -6.949 3.389 1 98.12 83 GLY A CA 1
ATOM 627 C C . GLY A 1 83 ? -20.812 -5.746 2.578 1 98.12 83 GLY A C 1
ATOM 628 O O . GLY A 1 83 ? -21.859 -5.777 1.921 1 98.12 83 GLY A O 1
ATOM 629 N N . LEU A 1 84 ? -20.062 -4.703 2.604 1 98.75 84 LEU A N 1
ATOM 630 C CA . LEU A 1 84 ? -20.422 -3.436 1.977 1 98.75 84 LEU A CA 1
ATOM 631 C C . LEU A 1 84 ? -20.484 -3.578 0.46 1 98.75 84 LEU A C 1
ATOM 633 O O . LEU A 1 84 ? -21.469 -3.164 -0.165 1 98.75 84 LEU A O 1
ATOM 637 N N . TRP A 1 85 ? -19.453 -4.113 -0.159 1 98.62 85 TRP A N 1
ATOM 638 C CA . TRP A 1 85 ? -19.344 -4.191 -1.613 1 98.62 85 TRP A CA 1
ATOM 639 C C . TRP A 1 85 ? -20.453 -5.082 -2.184 1 98.62 85 TRP A C 1
ATOM 641 O O . TRP A 1 85 ? -21.062 -4.746 -3.195 1 98.62 85 TRP A O 1
ATOM 651 N N . LYS A 1 86 ? -20.703 -6.215 -1.533 1 98.12 86 LYS A N 1
ATOM 652 C CA . LYS A 1 86 ? -21.781 -7.102 -1.943 1 98.12 86 LYS A CA 1
ATOM 653 C C . LYS A 1 86 ? -23.141 -6.398 -1.834 1 98.12 86 LYS A C 1
ATOM 655 O O . LYS A 1 86 ? -24 -6.559 -2.703 1 98.12 86 LYS A O 1
ATOM 660 N N . LEU A 1 87 ? -23.359 -5.652 -0.755 1 98.5 87 LEU A N 1
ATOM 661 C CA . LEU A 1 87 ? -24.594 -4.906 -0.567 1 98.5 87 LEU A CA 1
ATOM 662 C C . LEU A 1 87 ? -24.797 -3.895 -1.689 1 98.5 87 LEU A C 1
ATOM 664 O O . LEU A 1 87 ? -25.906 -3.76 -2.219 1 98.5 87 LEU A O 1
ATOM 668 N N . MET A 1 88 ? -23.75 -3.182 -2.027 1 98.38 88 MET A N 1
ATOM 669 C CA . MET A 1 88 ? -23.859 -2.152 -3.059 1 98.38 88 MET A CA 1
ATOM 670 C C . MET A 1 88 ? -24.203 -2.768 -4.41 1 98.38 88 MET A C 1
ATOM 672 O O . MET A 1 88 ? -25.016 -2.217 -5.16 1 98.38 88 MET A O 1
ATOM 676 N N . VAL A 1 89 ? -23.578 -3.896 -4.723 1 98.12 89 VAL A N 1
ATOM 677 C CA . VAL A 1 89 ? -23.891 -4.59 -5.965 1 98.12 89 VAL A CA 1
ATOM 678 C C . VAL A 1 89 ? -25.344 -5.074 -5.938 1 98.12 89 VAL A C 1
ATOM 680 O O . VAL A 1 89 ? -26.078 -4.926 -6.922 1 98.12 89 VAL A O 1
ATOM 683 N N . LYS A 1 90 ? -25.75 -5.66 -4.82 1 97.38 90 LYS A N 1
ATOM 684 C CA . LYS A 1 90 ? -27.109 -6.148 -4.664 1 97.38 90 LYS A CA 1
ATOM 685 C C . LYS A 1 90 ? -28.125 -5.02 -4.859 1 97.38 90 LYS A C 1
ATOM 687 O O . LYS A 1 90 ? -29.203 -5.238 -5.402 1 97.38 90 LYS A O 1
ATOM 692 N N . ASN A 1 91 ? -27.75 -3.826 -4.367 1 97.12 91 ASN A N 1
ATOM 693 C CA . ASN A 1 91 ? -28.609 -2.66 -4.492 1 97.12 91 ASN A CA 1
ATOM 694 C C . ASN A 1 91 ? -28.625 -2.121 -5.922 1 97.12 91 ASN A C 1
ATOM 696 O O . ASN A 1 91 ? -29.453 -1.279 -6.266 1 97.12 91 ASN A O 1
ATOM 700 N N . GLY A 1 92 ? -27.703 -2.514 -6.75 1 96.62 92 GLY A N 1
ATOM 701 C CA . GLY A 1 92 ? -27.594 -2.111 -8.141 1 96.62 92 GLY A CA 1
ATOM 702 C C . GLY A 1 92 ? -26.172 -1.825 -8.578 1 96.62 92 GLY A C 1
ATOM 703 O O . GLY A 1 92 ? -25.547 -0.89 -8.078 1 96.62 92 GLY A O 1
ATOM 704 N N . VAL A 1 93 ? -25.766 -2.516 -9.531 1 95.12 93 VAL A N 1
ATOM 705 C CA . VAL A 1 93 ? -24.375 -2.447 -9.961 1 95.12 93 VAL A CA 1
ATOM 706 C C . VAL A 1 93 ? -24.047 -1.038 -10.453 1 95.12 93 VAL A C 1
ATOM 708 O O . VAL A 1 93 ? -22.938 -0.554 -10.281 1 95.12 93 VAL A O 1
ATOM 711 N N . ASP A 1 94 ? -25.016 -0.311 -10.992 1 95.06 94 ASP A N 1
ATOM 712 C CA . ASP A 1 94 ? -24.781 1.025 -11.531 1 95.06 94 ASP A CA 1
ATOM 713 C C . ASP A 1 94 ? -25.578 2.076 -10.758 1 95.06 94 ASP A C 1
ATOM 715 O O . ASP A 1 94 ? -25.688 3.223 -11.203 1 95.06 94 ASP A O 1
ATOM 719 N N . ALA A 1 95 ? -26.078 1.706 -9.617 1 97.19 95 ALA A N 1
ATOM 720 C CA . ALA A 1 95 ? -26.891 2.615 -8.82 1 97.19 95 ALA A CA 1
ATOM 721 C C . ALA A 1 95 ? -26.031 3.623 -8.07 1 97.19 95 ALA A C 1
ATOM 723 O O . ALA A 1 95 ? -24.828 3.402 -7.891 1 97.19 95 ALA A O 1
ATOM 724 N N . VAL A 1 96 ? -26.641 4.723 -7.812 1 98.25 96 VAL A N 1
ATOM 725 C CA . VAL A 1 96 ? -26.047 5.668 -6.875 1 98.25 96 VAL A CA 1
ATOM 726 C C . VAL A 1 96 ? -26.312 5.219 -5.441 1 98.25 96 VAL A C 1
ATOM 728 O O . VAL A 1 96 ? -27.453 4.922 -5.082 1 98.25 96 VAL A O 1
ATOM 731 N N . HIS A 1 97 ? -25.312 5.129 -4.656 1 98.62 97 HIS A N 1
ATOM 732 C CA . HIS A 1 97 ? -25.438 4.668 -3.275 1 98.62 97 HIS A CA 1
ATOM 733 C C . HIS A 1 97 ? -25.219 5.812 -2.293 1 98.62 97 HIS A C 1
ATOM 735 O O . HIS A 1 97 ? -24.188 6.488 -2.338 1 98.62 97 HIS A O 1
ATOM 741 N N . LYS A 1 98 ? -26.125 6.016 -1.424 1 98.5 98 LYS A N 1
ATOM 742 C CA . LYS A 1 98 ? -26.016 7.035 -0.383 1 98.5 98 LYS A CA 1
ATOM 743 C C . LYS A 1 98 ? -25.438 6.449 0.898 1 98.5 98 LYS A C 1
ATOM 745 O O . LYS A 1 98 ? -25.844 5.375 1.34 1 98.5 98 LYS A O 1
ATOM 750 N N . VAL A 1 99 ? -24.547 7.105 1.505 1 98.62 99 VAL A N 1
ATOM 751 C CA . VAL A 1 99 ? -23.828 6.648 2.689 1 98.62 99 VAL A CA 1
ATOM 752 C C . VAL A 1 99 ? -24.828 6.336 3.807 1 98.62 99 VAL A C 1
ATOM 754 O O . VAL A 1 99 ? -24.719 5.297 4.465 1 98.62 99 VAL A O 1
ATOM 757 N N . ASP A 1 100 ? -25.781 7.18 3.986 1 98.31 100 ASP A N 1
ATOM 758 C CA . ASP A 1 100 ? -26.75 7.012 5.07 1 98.31 100 ASP A CA 1
ATOM 759 C C . ASP A 1 100 ? -27.547 5.715 4.902 1 98.31 100 ASP A C 1
ATOM 761 O O . ASP A 1 100 ? -27.781 5.004 5.879 1 98.31 100 ASP A O 1
ATOM 765 N N . HIS A 1 101 ? -27.953 5.434 3.709 1 98.5 101 HIS A N 1
ATOM 766 C CA . HIS A 1 101 ? -28.719 4.215 3.434 1 98.5 101 HIS A CA 1
ATOM 767 C C . HIS A 1 101 ? -27.859 2.975 3.658 1 98.5 101 HIS A C 1
ATOM 769 O O . HIS A 1 101 ? -28.312 1.997 4.254 1 98.5 101 HIS A O 1
ATOM 775 N N . LEU A 1 102 ? -26.656 3.041 3.158 1 98.75 102 LEU A N 1
ATOM 776 C CA . LEU A 1 102 ? -25.734 1.921 3.338 1 98.75 102 LEU A CA 1
ATOM 777 C C . LEU A 1 102 ? -25.453 1.684 4.816 1 98.75 102 LEU A C 1
ATOM 779 O O . LEU A 1 102 ? -25.453 0.54 5.281 1 98.75 102 LEU A O 1
ATOM 783 N N . ALA A 1 103 ? -25.188 2.777 5.543 1 98.69 103 ALA A N 1
ATOM 784 C CA . ALA A 1 103 ? -24.875 2.693 6.969 1 98.69 103 ALA A CA 1
ATOM 785 C C . ALA A 1 103 ? -26 2.033 7.742 1 98.69 103 ALA A C 1
ATOM 787 O O . ALA A 1 103 ? -25.766 1.173 8.594 1 98.69 103 ALA A O 1
ATOM 788 N N . ARG A 1 104 ? -27.188 2.396 7.469 1 98.31 104 ARG A N 1
ATOM 789 C CA . ARG A 1 104 ? -28.359 1.825 8.125 1 98.31 104 ARG A CA 1
ATOM 790 C C . ARG A 1 104 ? -28.484 0.333 7.832 1 98.31 104 ARG A C 1
ATOM 792 O O . ARG A 1 104 ? -28.734 -0.465 8.734 1 98.31 104 ARG A O 1
ATOM 799 N N . SER A 1 105 ? -28.281 -0.03 6.621 1 98.31 105 SER A N 1
ATOM 800 C CA . SER A 1 105 ? -28.406 -1.426 6.211 1 98.31 105 SER A CA 1
ATOM 801 C C . SER A 1 105 ? -27.359 -2.295 6.883 1 98.31 105 SER A C 1
ATOM 803 O O . SER A 1 105 ? -27.594 -3.463 7.188 1 98.31 105 SER A O 1
ATOM 805 N N . LEU A 1 106 ? -26.172 -1.725 7.133 1 98.38 106 LEU A N 1
ATOM 806 C CA . LEU A 1 106 ? -25.047 -2.488 7.637 1 98.38 106 LEU A CA 1
ATOM 807 C C . LEU A 1 106 ? -24.938 -2.371 9.156 1 98.38 106 LEU A C 1
ATOM 809 O O . LEU A 1 106 ? -24.141 -3.072 9.781 1 98.38 106 LEU A O 1
ATOM 813 N N . GLY A 1 107 ? -25.75 -1.486 9.703 1 98.12 107 GLY A N 1
ATOM 814 C CA . GLY A 1 107 ? -25.609 -1.21 11.125 1 98.12 107 GLY A CA 1
ATOM 815 C C . GLY A 1 107 ? -24.312 -0.49 11.469 1 98.12 107 GLY A C 1
ATOM 816 O O . GLY A 1 107 ? -23.703 -0.76 12.508 1 98.12 107 GLY A O 1
ATOM 817 N N . MET A 1 108 ? -23.844 0.344 10.609 1 98.25 108 MET A N 1
ATOM 818 C CA . MET A 1 108 ? -22.625 1.112 10.812 1 98.25 108 MET A CA 1
ATOM 819 C C . MET A 1 108 ? -22.938 2.572 11.109 1 98.25 108 MET A C 1
ATOM 821 O O . MET A 1 108 ? -23.953 3.098 10.656 1 98.25 108 MET A O 1
ATOM 825 N N . ASP A 1 109 ? -22.062 3.193 11.883 1 98.38 109 ASP A N 1
ATOM 826 C CA . ASP A 1 109 ? -22.141 4.641 12.07 1 98.38 109 ASP A CA 1
ATOM 827 C C . ASP A 1 109 ? -21.953 5.375 10.75 1 98.38 109 ASP A C 1
ATOM 829 O O . ASP A 1 109 ? -20.953 5.164 10.055 1 98.38 109 ASP A O 1
ATOM 833 N N . PRO A 1 110 ? -22.891 6.262 10.383 1 98.06 110 PRO A N 1
ATOM 834 C CA . PRO A 1 110 ? -22.797 6.941 9.086 1 98.06 110 PRO A CA 1
ATOM 835 C C . PRO A 1 110 ? -21.547 7.82 8.984 1 98.06 110 PRO A C 1
ATOM 837 O O . PRO A 1 110 ? -20.984 7.977 7.898 1 98.06 110 PRO A O 1
ATOM 840 N N . GLU A 1 111 ? -21.078 8.383 10.055 1 96.94 111 GLU A N 1
ATOM 841 C CA . GLU A 1 111 ? -19.859 9.18 10.031 1 96.94 111 GLU A CA 1
ATOM 842 C C . GLU A 1 111 ? -18.641 8.305 9.711 1 96.94 111 GLU A C 1
ATOM 844 O O . GLU A 1 111 ? -17.781 8.695 8.914 1 96.94 111 GLU A O 1
ATOM 849 N N . LEU A 1 112 ? -18.609 7.203 10.375 1 98.12 112 LEU A N 1
ATOM 850 C CA . LEU A 1 112 ? -17.531 6.246 10.109 1 98.12 112 LEU A CA 1
ATOM 851 C C . LEU A 1 112 ? -17.516 5.844 8.641 1 98.12 112 LEU A C 1
ATOM 853 O O . LEU A 1 112 ? -16.484 5.945 7.977 1 98.12 112 LEU A O 1
ATOM 857 N N . LEU A 1 113 ? -18.656 5.387 8.148 1 98.75 113 LEU A N 1
ATOM 858 C CA . LEU A 1 113 ? -18.719 4.914 6.77 1 98.75 113 LEU A CA 1
ATOM 859 C C . LEU A 1 113 ? -18.406 6.039 5.793 1 98.75 113 LEU A C 1
ATOM 861 O O . LEU A 1 113 ? -17.734 5.816 4.777 1 98.75 113 LEU A O 1
ATOM 865 N N . GLY A 1 114 ? -18.906 7.23 6.09 1 98.31 114 GLY A N 1
ATOM 866 C CA . GLY A 1 114 ? -18.609 8.383 5.25 1 98.31 114 GLY A CA 1
ATOM 867 C C . GLY A 1 114 ? -17.125 8.648 5.105 1 98.31 114 GLY A C 1
ATOM 868 O O . GLY A 1 114 ? -16.641 8.922 4.004 1 98.31 114 GLY A O 1
ATOM 869 N N . ARG A 1 115 ? -16.406 8.602 6.18 1 98 115 ARG A N 1
ATOM 870 C CA . ARG A 1 115 ? -14.961 8.836 6.18 1 98 115 ARG A CA 1
ATOM 871 C C . ARG A 1 115 ? -14.227 7.75 5.402 1 98 115 ARG A C 1
ATOM 873 O O . ARG A 1 115 ? -13.312 8.039 4.629 1 98 115 ARG A O 1
ATOM 880 N N . LEU A 1 116 ? -14.633 6.488 5.582 1 98.62 116 LEU A N 1
ATOM 881 C CA . LEU A 1 116 ? -14.039 5.375 4.848 1 98.62 116 LEU A CA 1
ATOM 882 C C . LEU A 1 116 ? -14.234 5.543 3.346 1 98.62 116 LEU A C 1
ATOM 884 O O . LEU A 1 116 ? -13.273 5.457 2.576 1 98.62 116 LEU A O 1
ATOM 888 N N . LEU A 1 117 ? -15.438 5.859 2.922 1 98.75 117 LEU A N 1
ATOM 889 C CA . LEU A 1 117 ? -15.773 5.926 1.502 1 98.75 117 LEU A CA 1
ATOM 890 C C . LEU A 1 117 ? -15.156 7.16 0.855 1 98.75 117 LEU A C 1
ATOM 892 O O . LEU A 1 117 ? -14.789 7.133 -0.322 1 98.75 117 LEU A O 1
ATOM 896 N N . ARG A 1 118 ? -15.016 8.219 1.642 1 98.31 118 ARG A N 1
ATOM 897 C CA . ARG A 1 118 ? -14.359 9.414 1.126 1 98.31 118 ARG A CA 1
ATOM 898 C C . ARG A 1 118 ? -12.922 9.109 0.7 1 98.31 118 ARG A C 1
ATOM 900 O O . ARG A 1 118 ? -12.469 9.578 -0.342 1 98.31 118 ARG A O 1
ATOM 907 N N . HIS A 1 119 ? -12.227 8.344 1.49 1 98.62 119 HIS A N 1
ATOM 908 C CA . HIS A 1 119 ? -10.859 7.988 1.146 1 98.62 119 HIS A CA 1
ATOM 909 C C . HIS A 1 119 ? -10.82 7.02 -0.033 1 98.62 119 HIS A C 1
ATOM 911 O O . HIS A 1 119 ? -9.984 7.16 -0.929 1 98.62 119 HIS A O 1
ATOM 917 N N . VAL A 1 120 ? -11.719 5.992 -0.048 1 98.88 120 VAL A N 1
ATOM 918 C CA . VAL A 1 120 ? -11.781 5.051 -1.161 1 98.88 120 VAL A CA 1
ATOM 919 C C . VAL A 1 120 ? -12.031 5.809 -2.465 1 98.88 120 VAL A C 1
ATOM 921 O O . VAL A 1 120 ? -11.422 5.5 -3.492 1 98.88 120 VAL A O 1
ATOM 924 N N . CYS A 1 121 ? -12.859 6.805 -2.369 1 98.62 121 CYS A N 1
ATOM 925 C CA . CYS A 1 121 ? -13.172 7.629 -3.531 1 98.62 121 CYS A CA 1
ATOM 926 C C . CYS A 1 121 ? -11.969 8.469 -3.945 1 98.62 121 CYS A C 1
ATOM 928 O O . CYS A 1 121 ? -11.625 8.523 -5.129 1 98.62 121 CYS A O 1
ATOM 930 N N . ALA A 1 122 ? -11.352 9.117 -2.947 1 97.94 122 ALA A N 1
ATOM 931 C CA . ALA A 1 122 ? -10.203 9.977 -3.232 1 97.94 122 ALA A CA 1
ATOM 932 C C . ALA A 1 122 ? -9.07 9.18 -3.881 1 97.94 122 ALA A C 1
ATOM 934 O O . ALA A 1 122 ? -8.312 9.719 -4.6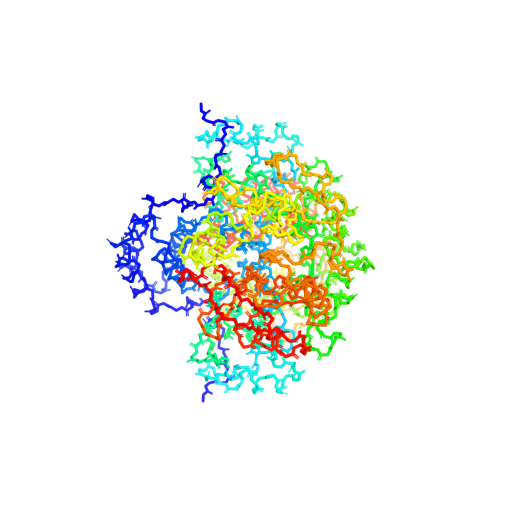91 1 97.94 122 ALA A O 1
ATOM 935 N N . MET A 1 123 ? -9 7.898 -3.574 1 98.38 123 MET A N 1
ATOM 936 C CA . MET A 1 123 ? -7.953 7.031 -4.113 1 98.38 123 MET A CA 1
ATOM 937 C C . MET A 1 123 ? -8.383 6.43 -5.449 1 98.38 123 MET A C 1
ATOM 939 O O . MET A 1 123 ? -7.641 5.648 -6.047 1 98.38 123 MET A O 1
ATOM 943 N N . GLY A 1 124 ? -9.586 6.68 -5.918 1 98 124 GLY A N 1
ATOM 944 C CA . GLY A 1 124 ? -9.969 6.379 -7.285 1 98 124 GLY A CA 1
ATOM 945 C C . GLY A 1 124 ? -10.805 5.121 -7.41 1 98 124 GLY A C 1
ATOM 946 O O . GLY A 1 124 ? -11.023 4.617 -8.516 1 98 124 GLY A O 1
ATOM 947 N N . HIS A 1 125 ? -11.359 4.621 -6.305 1 98.69 125 HIS A N 1
ATOM 948 C CA . HIS A 1 125 ? -12.016 3.322 -6.379 1 98.69 125 HIS A CA 1
ATOM 949 C C . HIS A 1 125 ? -13.531 3.459 -6.223 1 98.69 125 HIS A C 1
ATOM 951 O O . HIS A 1 125 ? -14.242 2.457 -6.137 1 98.69 125 HIS A O 1
ATOM 957 N N . LEU A 1 126 ? -14.055 4.664 -6.141 1 98.75 126 LEU A N 1
ATOM 958 C CA . LEU A 1 126 ? -15.461 5.039 -6.254 1 98.75 126 LEU A CA 1
ATOM 959 C C . LEU A 1 126 ? -15.617 6.305 -7.094 1 98.75 126 LEU A C 1
ATOM 961 O O . LEU A 1 126 ? -14.664 7.059 -7.273 1 98.75 126 LEU A O 1
ATOM 965 N N . VAL A 1 127 ? -16.781 6.477 -7.594 1 98.25 127 VAL A N 1
ATOM 966 C CA . VAL A 1 127 ? -17.125 7.703 -8.312 1 98.25 127 VAL A CA 1
ATOM 967 C C . VAL A 1 127 ? -18.078 8.539 -7.469 1 98.25 127 VAL A C 1
ATOM 969 O O . VAL A 1 127 ? -19.203 8.117 -7.18 1 98.25 127 VAL A O 1
ATOM 972 N N . GLU A 1 128 ? -17.625 9.641 -7.074 1 98.19 128 GLU A N 1
ATOM 973 C CA . GLU A 1 128 ? -18.484 10.547 -6.305 1 98.19 128 GLU A CA 1
ATOM 974 C C . GLU A 1 128 ? -19.469 11.281 -7.211 1 98.19 128 GLU A C 1
ATOM 976 O O . GLU A 1 128 ? -19.062 11.875 -8.211 1 98.19 128 GLU A O 1
ATOM 981 N N . VAL A 1 129 ? -20.719 11.219 -6.887 1 97.75 129 VAL A N 1
ATOM 982 C CA . VAL A 1 129 ? -21.75 11.875 -7.688 1 97.75 129 VAL A CA 1
ATOM 983 C C . VAL A 1 129 ? -22.266 13.109 -6.945 1 97.75 129 VAL A C 1
ATOM 985 O O . VAL A 1 129 ? -22.766 14.047 -7.566 1 97.75 129 VAL A O 1
ATOM 988 N N . ALA A 1 130 ? -22.312 13.086 -5.695 1 97.75 130 ALA A N 1
ATOM 989 C CA . ALA A 1 130 ? -22.688 14.156 -4.773 1 97.75 130 ALA A CA 1
ATOM 990 C C . ALA A 1 130 ? -22.125 13.891 -3.377 1 97.75 130 ALA A C 1
ATOM 992 O O . ALA A 1 130 ? -21.422 12.906 -3.16 1 97.75 130 ALA A O 1
ATOM 993 N N . GLN A 1 131 ? -22.375 14.844 -2.557 1 97.06 131 GLN A N 1
ATOM 994 C CA . GLN A 1 131 ? -21.922 14.633 -1.188 1 97.06 131 GLN A CA 1
ATOM 995 C C . GLN A 1 131 ? -22.438 13.32 -0.623 1 97.06 131 GLN A C 1
ATOM 997 O O . GLN A 1 131 ? -23.656 13.094 -0.582 1 97.06 131 GLN A O 1
ATOM 1002 N N . ASP A 1 132 ? -21.531 12.414 -0.285 1 97.56 132 ASP A N 1
ATOM 1003 C CA . ASP A 1 132 ? -21.844 11.141 0.365 1 97.56 132 ASP A CA 1
ATOM 1004 C C . ASP A 1 132 ? -22.672 10.242 -0.55 1 97.56 132 ASP A C 1
ATOM 1006 O O . ASP A 1 132 ? -23.516 9.484 -0.08 1 97.56 132 ASP A O 1
ATOM 1010 N N . GLU A 1 133 ? -22.531 10.438 -1.799 1 98.62 133 GLU A N 1
ATOM 1011 C CA . GLU A 1 133 ? -23.172 9.602 -2.812 1 98.62 133 GLU A CA 1
ATOM 1012 C C . GLU A 1 133 ? -22.141 9.078 -3.811 1 98.62 133 GLU A C 1
ATOM 1014 O O . GLU A 1 133 ? -21.391 9.859 -4.41 1 98.62 133 GLU A O 1
ATOM 1019 N N . TYR A 1 134 ? -22.141 7.762 -3.963 1 98.62 134 TYR A N 1
ATOM 1020 C CA . TYR A 1 134 ? -21.062 7.16 -4.746 1 98.62 134 TYR A CA 1
ATOM 1021 C C . TYR A 1 134 ? -21.609 6.105 -5.703 1 98.62 134 TYR A C 1
ATOM 1023 O O . TYR A 1 134 ? -22.656 5.523 -5.453 1 98.62 134 TYR A O 1
ATOM 1031 N N . LYS A 1 135 ? -20.969 5.938 -6.812 1 98.56 135 LYS A N 1
ATOM 1032 C CA . LYS A 1 135 ? -21.125 4.781 -7.691 1 98.56 135 LYS A CA 1
ATOM 1033 C C . LYS A 1 135 ? -19.891 3.881 -7.637 1 98.56 135 LYS A C 1
ATOM 1035 O O . LYS A 1 135 ? -18.797 4.34 -7.32 1 98.56 135 LYS A O 1
ATOM 1040 N N . LEU A 1 136 ? -20.141 2.641 -7.953 1 98.44 136 LEU A N 1
ATOM 1041 C CA . LEU A 1 136 ? -19.047 1.666 -7.957 1 98.44 136 LEU A CA 1
ATOM 1042 C C . LEU A 1 136 ? -18.219 1.786 -9.234 1 98.44 136 LEU A C 1
ATOM 1044 O O . LEU A 1 136 ? -18.734 2.156 -10.289 1 98.44 136 LEU A O 1
ATOM 1048 N N . THR A 1 137 ? -16.922 1.575 -9.117 1 98.25 137 THR A N 1
ATOM 1049 C CA . THR A 1 137 ? -16.062 1.291 -10.258 1 98.25 137 THR A CA 1
ATOM 1050 C C . THR A 1 137 ? -16.031 -0.206 -10.547 1 98.25 137 THR A C 1
ATOM 1052 O O . THR A 1 137 ? -16.547 -1.008 -9.773 1 98.25 137 THR A O 1
ATOM 1055 N N . SER A 1 138 ? -15.391 -0.578 -11.672 1 97.75 138 SER A N 1
ATOM 1056 C CA . SER A 1 138 ? -15.25 -1.998 -11.984 1 97.75 138 SER A CA 1
ATOM 1057 C C . SER A 1 138 ? -14.469 -2.729 -10.898 1 97.75 138 SER A C 1
ATOM 1059 O O . SER A 1 138 ? -14.75 -3.896 -10.609 1 97.75 138 SER A O 1
ATOM 1061 N N . PHE A 1 139 ? -13.555 -2.055 -10.312 1 98.25 139 PHE A N 1
ATOM 1062 C CA . PHE A 1 139 ? -12.773 -2.668 -9.242 1 98.25 139 PHE A CA 1
ATOM 1063 C C . PHE A 1 139 ? -13.656 -2.963 -8.031 1 98.25 139 PHE A C 1
ATOM 1065 O O . PHE A 1 139 ? -13.695 -4.094 -7.547 1 98.25 139 PHE A O 1
ATOM 1072 N N . THR A 1 140 ? -14.359 -1.95 -7.559 1 98.5 140 THR A N 1
ATOM 1073 C CA . THR A 1 140 ? -15.164 -2.146 -6.359 1 98.5 140 THR A CA 1
ATOM 1074 C C . THR A 1 140 ? -16.375 -3.033 -6.656 1 98.5 140 THR A C 1
ATOM 1076 O O . THR A 1 140 ? -16.859 -3.742 -5.773 1 98.5 140 THR A O 1
ATOM 1079 N N . LYS A 1 141 ? -16.922 -3.053 -7.91 1 98.44 141 LYS A N 1
ATOM 1080 C CA . LYS A 1 141 ? -17.875 -4.086 -8.297 1 98.44 141 LYS A CA 1
ATOM 1081 C C . LYS A 1 141 ? -17.281 -5.48 -8.102 1 98.44 141 LYS A C 1
ATOM 1083 O O . LYS A 1 141 ? -17.938 -6.359 -7.531 1 98.44 141 LYS A O 1
ATOM 1088 N N . SER A 1 142 ? -16.031 -5.629 -8.492 1 97.75 142 SER A N 1
ATOM 1089 C CA . SER A 1 142 ? -15.375 -6.93 -8.453 1 97.75 142 SER A CA 1
ATOM 1090 C C . SER A 1 142 ? -15.07 -7.352 -7.016 1 97.75 142 SER A C 1
ATOM 1092 O O . SER A 1 142 ? -14.914 -8.539 -6.734 1 97.75 142 SER A O 1
ATOM 1094 N N . MET A 1 143 ? -15.023 -6.41 -6.117 1 97.94 143 MET A N 1
ATOM 1095 C CA . MET A 1 143 ? -14.812 -6.715 -4.707 1 97.94 143 MET A CA 1
ATOM 1096 C C . MET A 1 143 ? -15.977 -7.52 -4.141 1 97.94 143 MET A C 1
ATOM 1098 O O . MET A 1 143 ? -15.859 -8.133 -3.076 1 97.94 143 MET A O 1
ATOM 1102 N N . SER A 1 144 ? -17.109 -7.523 -4.828 1 97.81 144 SER A N 1
ATOM 1103 C CA . SER A 1 144 ? -18.25 -8.312 -4.395 1 97.81 144 SER A CA 1
ATOM 1104 C C . SER A 1 144 ? -18.062 -9.797 -4.715 1 97.81 144 SER A C 1
ATOM 1106 O O . SER A 1 144 ? -18.781 -10.648 -4.188 1 97.81 144 SER A O 1
ATOM 1108 N N . LEU A 1 145 ? -17.109 -10.094 -5.621 1 96.69 145 LEU A N 1
ATOM 1109 C CA . LEU A 1 145 ? -16.75 -11.477 -5.922 1 96.69 145 LEU A CA 1
ATOM 1110 C C . LEU A 1 145 ? -15.852 -12.055 -4.836 1 96.69 145 LEU A C 1
ATOM 1112 O O . LEU A 1 145 ? -14.828 -11.461 -4.492 1 96.69 145 LEU A O 1
ATOM 1116 N N . ASP A 1 146 ? -16.109 -13.211 -4.352 1 95.06 146 ASP A N 1
ATOM 1117 C CA . ASP A 1 146 ? -15.328 -13.836 -3.291 1 95.06 146 ASP A CA 1
ATOM 1118 C C . ASP A 1 146 ? -13.867 -13.977 -3.693 1 95.06 146 ASP A C 1
ATOM 1120 O O . ASP A 1 146 ? -12.969 -13.727 -2.885 1 95.06 146 ASP A O 1
ATOM 1124 N N . VAL A 1 147 ? -13.633 -14.266 -4.926 1 93.19 147 VAL A N 1
ATOM 1125 C CA . VAL A 1 147 ? -12.281 -14.562 -5.398 1 93.19 147 VAL A CA 1
ATOM 1126 C C . VAL A 1 147 ? -11.438 -13.297 -5.398 1 93.19 147 VAL A C 1
ATOM 1128 O O . VAL A 1 147 ? -10.203 -13.359 -5.422 1 93.19 147 VAL A O 1
ATOM 1131 N N . ILE A 1 148 ? -12.102 -12.086 -5.367 1 96.88 148 ILE A N 1
ATOM 1132 C CA . ILE A 1 148 ? -11.383 -10.82 -5.332 1 96.88 148 ILE A CA 1
ATOM 1133 C C . ILE A 1 148 ? -11.398 -10.258 -3.912 1 96.88 148 ILE A C 1
ATOM 1135 O O . ILE A 1 148 ? -10.352 -10.062 -3.303 1 96.88 148 ILE A O 1
ATOM 1139 N N . GLY A 1 149 ? -12.586 -10.172 -3.346 1 97.69 149 GLY A N 1
ATOM 1140 C CA . GLY A 1 149 ? -12.766 -9.539 -2.049 1 97.69 149 GLY A CA 1
ATOM 1141 C C . GLY A 1 149 ? -12.102 -10.305 -0.917 1 97.69 149 GLY A C 1
ATOM 1142 O O . GLY A 1 149 ? -11.5 -9.695 -0.027 1 97.69 149 GLY A O 1
ATOM 1143 N N . ASP A 1 150 ? -12.117 -11.57 -0.912 1 96.81 150 ASP A N 1
ATOM 1144 C CA . ASP A 1 150 ? -11.648 -12.398 0.199 1 96.81 150 ASP A CA 1
ATOM 1145 C C . ASP A 1 150 ? -10.133 -12.289 0.359 1 96.81 150 ASP A C 1
ATOM 1147 O O . ASP A 1 150 ? -9.594 -12.617 1.416 1 96.81 150 ASP A O 1
ATOM 1151 N N . SER A 1 151 ? -9.469 -11.828 -0.673 1 96.94 151 SER A N 1
ATOM 1152 C CA . SER A 1 151 ? -8.023 -11.633 -0.583 1 96.94 151 SER A CA 1
ATOM 1153 C C . SER A 1 151 ? -7.672 -10.586 0.471 1 96.94 151 SER A C 1
ATOM 1155 O O . SER A 1 151 ? -6.633 -10.688 1.132 1 96.94 151 SER A O 1
ATOM 1157 N N . TYR A 1 152 ? -8.5 -9.641 0.64 1 98.12 152 TYR A N 1
ATOM 1158 C CA . TYR A 1 152 ? -8.203 -8.539 1.551 1 98.12 152 TYR A CA 1
ATOM 1159 C C . TYR A 1 152 ? -8.305 -8.992 3.002 1 98.12 152 TYR A C 1
ATOM 1161 O O . TYR A 1 152 ? -7.441 -8.672 3.822 1 98.12 152 TYR A O 1
ATOM 1169 N N . VAL A 1 153 ? -9.289 -9.773 3.338 1 96.75 153 VAL A N 1
ATOM 1170 C CA . VAL A 1 153 ? -9.445 -10.234 4.715 1 96.75 153 VAL A CA 1
ATOM 1171 C C . VAL A 1 153 ? -8.422 -11.328 5.012 1 96.75 153 VAL A C 1
ATOM 1173 O O . VAL A 1 153 ? -7.969 -11.469 6.148 1 96.75 153 VAL A O 1
ATOM 1176 N N . CYS A 1 154 ? -8.148 -12.125 4.004 1 96.06 154 CYS A N 1
ATOM 1177 C CA . CYS A 1 154 ? -7.289 -13.273 4.27 1 96.06 154 CYS A CA 1
ATOM 1178 C C . CYS A 1 154 ? -5.816 -12.875 4.238 1 96.06 154 CYS A C 1
ATOM 1180 O O . CYS A 1 154 ? -5.062 -13.203 5.156 1 96.06 154 CYS A O 1
ATOM 1182 N N . LEU A 1 155 ? -5.371 -12.109 3.225 1 97.38 155 LEU A N 1
ATOM 1183 C CA . LEU A 1 155 ? -3.955 -11.789 3.074 1 97.38 155 LEU A CA 1
ATOM 1184 C C . LEU A 1 155 ? -3.582 -10.562 3.902 1 97.38 155 LEU A C 1
ATOM 1186 O O . LEU A 1 155 ? -2.65 -10.617 4.707 1 97.38 155 LEU A O 1
ATOM 1190 N N . LEU A 1 156 ? -4.324 -9.477 3.766 1 97.31 156 LEU A N 1
ATOM 1191 C CA . LEU A 1 156 ? -4.016 -8.289 4.551 1 97.31 156 LEU A CA 1
ATOM 1192 C C . LEU A 1 156 ? -4.457 -8.469 6 1 97.31 156 LEU A C 1
ATOM 1194 O O . LEU A 1 156 ? -3.658 -8.281 6.926 1 97.31 156 LEU A O 1
ATOM 1198 N N . GLY A 1 157 ? -5.656 -8.922 6.207 1 95.94 157 GLY A N 1
ATOM 1199 C CA . GLY A 1 157 ? -6.207 -9.055 7.547 1 95.94 157 GLY A CA 1
ATOM 1200 C C . GLY A 1 157 ? -5.637 -10.234 8.312 1 95.94 157 GLY A C 1
ATOM 1201 O O . GLY A 1 157 ? -5.43 -10.148 9.523 1 95.94 157 GLY A O 1
ATOM 1202 N N . GLY A 1 158 ? -5.398 -11.336 7.633 1 95.75 158 GLY A N 1
ATOM 1203 C CA . GLY A 1 158 ? -5.039 -12.578 8.289 1 95.75 158 GLY A CA 1
ATOM 1204 C C . GLY A 1 158 ? -3.543 -12.742 8.492 1 95.75 158 GLY A C 1
ATOM 1205 O O . GLY A 1 158 ? -3.098 -13.211 9.539 1 95.75 158 GLY A O 1
ATOM 1206 N N . ILE A 1 159 ? -2.748 -12.281 7.496 1 96.31 159 ILE A N 1
ATOM 1207 C CA . ILE A 1 159 ? -1.315 -12.531 7.598 1 96.31 159 ILE A CA 1
ATOM 1208 C C . ILE A 1 159 ? -0.542 -11.289 7.156 1 96.31 159 ILE A C 1
ATOM 1210 O O . ILE A 1 159 ? 0.633 -11.375 6.797 1 96.31 159 ILE A O 1
ATOM 1214 N N . GLY A 1 160 ? -1.158 -10.148 7.168 1 96.56 160 GLY A N 1
ATOM 1215 C CA . GLY A 1 160 ? -0.596 -8.914 6.637 1 96.56 160 GLY A CA 1
ATOM 1216 C C . GLY A 1 160 ? 0.48 -8.32 7.527 1 96.56 160 GLY A C 1
ATOM 1217 O O . GLY A 1 160 ? 1.208 -7.418 7.109 1 96.56 160 GLY A O 1
ATOM 1218 N N . ARG A 1 161 ? 0.727 -8.844 8.734 1 95.56 161 ARG A N 1
ATOM 1219 C CA . ARG A 1 161 ? 1.723 -8.305 9.648 1 95.56 161 ARG A CA 1
ATOM 1220 C C . ARG A 1 161 ? 3.127 -8.758 9.266 1 95.56 161 ARG A C 1
ATOM 1222 O O . ARG A 1 161 ? 4.109 -8.086 9.586 1 95.56 161 ARG A O 1
ATOM 1229 N N . SER A 1 162 ? 3.186 -9.828 8.57 1 97 162 SER A N 1
ATOM 1230 C CA . SER A 1 162 ? 4.465 -10.469 8.273 1 97 162 SER A CA 1
ATOM 1231 C C . SER A 1 162 ? 5.367 -9.547 7.461 1 97 162 SER A C 1
ATOM 1233 O O . SER A 1 162 ? 6.527 -9.328 7.824 1 97 162 SER A O 1
ATOM 1235 N N . PRO A 1 163 ? 4.852 -8.977 6.398 1 97.25 163 PRO A N 1
ATOM 1236 C CA . PRO A 1 163 ? 5.727 -8.078 5.637 1 97.25 163 PRO A CA 1
ATOM 1237 C C . PRO A 1 163 ? 6.121 -6.832 6.422 1 97.25 163 PRO A C 1
ATOM 1239 O O . PRO A 1 163 ? 7.219 -6.297 6.234 1 97.25 163 PRO A O 1
ATOM 1242 N N . ILE A 1 164 ? 5.301 -6.383 7.297 1 96 164 ILE A N 1
ATOM 1243 C CA . ILE A 1 164 ? 5.566 -5.203 8.109 1 96 164 ILE A CA 1
ATOM 1244 C C . ILE A 1 164 ? 6.742 -5.477 9.055 1 96 164 ILE A C 1
ATOM 1246 O O . ILE A 1 164 ? 7.609 -4.621 9.234 1 96 164 ILE A O 1
ATOM 1250 N N . ASP A 1 165 ? 6.805 -6.664 9.586 1 96.38 165 ASP A N 1
ATOM 1251 C CA . ASP A 1 165 ? 7.805 -7.035 10.578 1 96.38 165 ASP A CA 1
ATOM 1252 C C . ASP A 1 165 ? 9.008 -7.703 9.922 1 96.38 165 ASP A C 1
ATOM 1254 O O . ASP A 1 165 ? 9.922 -8.172 10.609 1 96.38 165 ASP A O 1
ATOM 1258 N N . PHE A 1 166 ? 9.039 -7.727 8.633 1 98.19 166 PHE A N 1
ATOM 1259 C CA . PHE A 1 166 ? 10.016 -8.516 7.898 1 98.19 166 PHE A CA 1
ATOM 1260 C C . PHE A 1 166 ? 11.43 -8.039 8.188 1 98.19 166 PHE A C 1
ATOM 1262 O O . PHE A 1 166 ? 12.352 -8.852 8.344 1 98.19 166 PHE A O 1
ATOM 1269 N N . TYR A 1 167 ? 11.648 -6.723 8.234 1 97.56 167 TYR A N 1
ATOM 1270 C CA . TYR A 1 167 ? 12.984 -6.191 8.461 1 97.56 167 TYR A CA 1
ATOM 1271 C C . TYR A 1 167 ? 13.508 -6.609 9.836 1 97.56 167 TYR A C 1
ATOM 1273 O O . TYR A 1 167 ? 14.703 -6.867 10 1 97.56 167 TYR A O 1
ATOM 1281 N N . LYS A 1 168 ? 12.664 -6.711 10.875 1 96.31 168 LYS A N 1
ATOM 1282 C CA . LYS A 1 168 ? 13.07 -7.191 12.188 1 96.31 168 LYS A CA 1
ATOM 1283 C C . LYS A 1 168 ? 13.508 -8.656 12.133 1 96.31 168 LYS A C 1
ATOM 1285 O O . LYS A 1 168 ? 14.5 -9.039 12.758 1 96.31 168 LYS A O 1
ATOM 1290 N N . PHE A 1 169 ? 12.719 -9.438 11.391 1 97.75 169 PHE A N 1
ATOM 1291 C CA . PHE A 1 169 ? 13.047 -10.844 11.18 1 97.75 169 PHE A CA 1
ATOM 1292 C C . PHE A 1 169 ? 14.414 -10.984 10.523 1 97.75 169 PHE A C 1
ATOM 1294 O O . PHE A 1 169 ? 15.227 -11.812 10.945 1 97.75 169 PHE A O 1
ATOM 1301 N N . LEU A 1 170 ? 14.664 -10.141 9.523 1 98.12 170 LEU A N 1
ATOM 1302 C CA . LEU A 1 170 ? 15.938 -10.195 8.82 1 98.12 170 LEU A CA 1
ATOM 1303 C C . LEU A 1 170 ? 17.078 -9.805 9.75 1 98.12 170 LEU A C 1
ATOM 1305 O O . LEU A 1 170 ? 18.172 -10.391 9.68 1 98.12 170 LEU A O 1
ATOM 1309 N N . ARG A 1 171 ? 16.859 -8.805 10.547 1 96.38 171 ARG A N 1
ATOM 1310 C CA . ARG A 1 171 ? 17.875 -8.414 11.523 1 96.38 171 ARG A CA 1
ATOM 1311 C C . ARG A 1 171 ? 18.219 -9.578 12.453 1 96.38 171 ARG A C 1
ATOM 1313 O O . ARG A 1 171 ? 19.391 -9.852 12.711 1 96.38 171 ARG A O 1
ATOM 1320 N N . GLU A 1 172 ? 17.25 -10.273 12.875 1 95.75 172 GLU A N 1
ATOM 1321 C CA . GLU A 1 172 ? 17.422 -11.391 13.789 1 95.75 172 GLU A CA 1
ATOM 1322 C C . GLU A 1 172 ? 18.125 -12.562 13.109 1 95.75 172 GLU A C 1
ATOM 1324 O O . GLU A 1 172 ? 18.781 -13.367 13.773 1 95.75 172 GLU A O 1
ATOM 1329 N N . THR A 1 173 ? 17.969 -12.672 11.859 1 96.94 173 THR A N 1
ATOM 1330 C CA . THR A 1 173 ? 18.578 -13.773 11.117 1 96.94 173 THR A CA 1
ATOM 1331 C C . THR A 1 173 ? 19.812 -13.312 10.367 1 96.94 173 THR A C 1
ATOM 1333 O O . THR A 1 173 ? 20.219 -13.938 9.383 1 96.94 173 THR A O 1
ATOM 1336 N N . ASN A 1 174 ? 20.422 -12.18 10.781 1 97.38 174 ASN A N 1
ATOM 1337 C CA . ASN A 1 174 ? 21.688 -11.641 10.305 1 97.38 174 ASN A CA 1
ATOM 1338 C C . ASN A 1 174 ? 21.641 -11.367 8.805 1 97.38 174 ASN A C 1
ATOM 1340 O O . ASN A 1 174 ? 22.594 -11.688 8.078 1 97.38 174 ASN A O 1
ATOM 1344 N N . TRP A 1 175 ? 20.484 -10.93 8.312 1 97.88 175 TRP A N 1
ATOM 1345 C CA . TRP A 1 175 ? 20.297 -10.453 6.949 1 97.88 175 TRP A CA 1
ATOM 1346 C C . TRP A 1 175 ? 20.609 -11.555 5.941 1 97.88 175 TRP A C 1
ATOM 1348 O O . TRP A 1 175 ? 21.219 -11.297 4.902 1 97.88 175 TRP A O 1
ATOM 1358 N N . GLN A 1 176 ? 20.203 -12.781 6.32 1 97.75 176 GLN A N 1
ATOM 1359 C CA . GLN A 1 176 ? 20.328 -13.922 5.418 1 97.75 176 GLN A CA 1
ATOM 1360 C C . GLN A 1 176 ? 19.047 -14.156 4.633 1 97.75 176 GLN A C 1
ATOM 1362 O O . GLN A 1 176 ? 17.953 -13.867 5.125 1 97.75 176 GLN A O 1
ATOM 1367 N N . ASN A 1 177 ? 19.188 -14.656 3.406 1 97.38 177 ASN A N 1
ATOM 1368 C CA . ASN A 1 177 ? 18.031 -15.094 2.656 1 97.38 177 ASN A CA 1
ATOM 1369 C C . ASN A 1 177 ? 17.25 -16.172 3.414 1 97.38 177 ASN A C 1
ATOM 1371 O O . ASN A 1 177 ? 17.812 -17.172 3.828 1 97.38 177 ASN A O 1
ATOM 1375 N N . PRO A 1 178 ? 15.953 -15.93 3.633 1 96.25 178 PRO A N 1
ATOM 1376 C CA . PRO A 1 178 ? 15.172 -16.906 4.391 1 96.25 178 PRO A CA 1
ATOM 1377 C C . PRO A 1 178 ? 14.977 -18.219 3.627 1 96.25 178 PRO A C 1
ATOM 1379 O O . PRO A 1 178 ? 14.477 -18.203 2.498 1 96.25 178 PRO A O 1
ATOM 1382 N N . VAL A 1 179 ? 15.32 -19.359 4.262 1 94.31 179 VAL A N 1
ATOM 1383 C CA . VAL A 1 179 ? 15.234 -20.641 3.566 1 94.31 179 VAL A CA 1
ATOM 1384 C C . VAL A 1 179 ? 14.703 -21.703 4.516 1 94.31 179 VAL A C 1
ATOM 1386 O O . VAL A 1 179 ? 14.781 -22.906 4.219 1 94.31 179 VAL A O 1
ATOM 1389 N N . ASP A 1 180 ? 14.234 -21.328 5.73 1 94 180 ASP A N 1
ATOM 1390 C CA . ASP A 1 180 ? 13.719 -22.266 6.715 1 94 180 ASP A CA 1
ATOM 1391 C C . ASP A 1 180 ? 12.195 -22.172 6.82 1 94 180 ASP A C 1
ATOM 1393 O O . ASP A 1 180 ? 11.664 -21.234 7.406 1 94 180 ASP A O 1
ATOM 1397 N N . ALA A 1 181 ? 11.523 -23.188 6.332 1 90.88 181 ALA A N 1
ATOM 1398 C CA . ALA A 1 181 ? 10.062 -23.188 6.289 1 90.88 181 ALA A CA 1
ATOM 1399 C C . ALA A 1 181 ? 9.469 -23.188 7.691 1 90.88 181 ALA A C 1
ATOM 1401 O O . ALA A 1 181 ? 8.312 -22.797 7.883 1 90.88 181 ALA A O 1
ATOM 1402 N N . ALA A 1 182 ? 10.219 -23.625 8.617 1 90.94 182 ALA A N 1
ATOM 1403 C CA . ALA A 1 182 ? 9.727 -23.734 9.992 1 90.94 182 ALA A CA 1
ATOM 1404 C C . ALA A 1 182 ? 9.969 -22.438 10.766 1 90.94 182 ALA A C 1
ATOM 1406 O O . ALA A 1 182 ? 9.453 -22.266 11.867 1 90.94 182 ALA A O 1
ATOM 1407 N N . HIS A 1 183 ? 10.75 -21.578 10.195 1 93.38 183 HIS A N 1
ATOM 1408 C CA . HIS A 1 183 ? 11.07 -20.312 10.828 1 93.38 183 HIS A CA 1
ATOM 1409 C C . HIS A 1 183 ? 11 -19.156 9.828 1 93.38 183 HIS A C 1
ATOM 1411 O O . HIS A 1 183 ? 11.992 -18.844 9.172 1 93.38 183 HIS A O 1
ATOM 1417 N N . THR A 1 184 ? 9.859 -18.484 9.797 1 95.69 184 THR A N 1
ATOM 1418 C CA . THR A 1 184 ? 9.586 -17.422 8.828 1 95.69 184 THR A CA 1
ATOM 1419 C C . THR A 1 184 ? 9.188 -16.141 9.539 1 95.69 184 THR A C 1
ATOM 1421 O O . THR A 1 184 ? 8.969 -16.141 10.75 1 95.69 184 THR A O 1
ATOM 1424 N N . ALA A 1 185 ? 9.18 -15.047 8.789 1 96.38 185 ALA A N 1
ATOM 1425 C CA . ALA A 1 185 ? 8.711 -13.781 9.344 1 96.38 185 ALA A CA 1
ATOM 1426 C C . ALA A 1 185 ? 7.293 -13.914 9.891 1 96.38 185 ALA A C 1
ATOM 1428 O O . ALA A 1 185 ? 6.941 -13.266 10.875 1 96.38 185 ALA A O 1
ATOM 1429 N N . PHE A 1 186 ? 6.504 -14.703 9.234 1 96.5 186 PHE A N 1
ATOM 1430 C CA . PHE A 1 186 ? 5.16 -14.969 9.727 1 96.5 186 PHE A CA 1
ATOM 1431 C C . PHE A 1 186 ? 5.203 -15.547 11.141 1 96.5 186 PHE A C 1
ATOM 1433 O O . PHE A 1 186 ? 4.5 -15.07 12.031 1 96.5 186 PHE A O 1
ATOM 1440 N N . HIS A 1 187 ? 6.051 -16.562 11.383 1 95.44 187 HIS A N 1
ATOM 1441 C CA . HIS A 1 187 ? 6.145 -17.203 12.68 1 95.44 187 HIS A CA 1
ATOM 1442 C C . HIS A 1 187 ? 6.5 -16.203 13.773 1 95.44 187 HIS A C 1
ATOM 1444 O O . HIS A 1 187 ? 5.895 -16.203 14.852 1 95.44 187 HIS A O 1
ATOM 1450 N N . VAL A 1 188 ? 7.359 -15.375 13.438 1 93.69 188 VAL A N 1
ATOM 1451 C CA . VAL A 1 188 ? 7.832 -14.398 14.414 1 93.69 188 VAL A CA 1
ATOM 1452 C C . VAL A 1 188 ? 6.754 -13.344 14.648 1 93.69 188 VAL A C 1
ATOM 1454 O O . VAL A 1 188 ? 6.441 -13.016 15.797 1 93.69 188 VAL A O 1
ATOM 1457 N N . SER A 1 189 ? 6.191 -12.836 13.609 1 94.25 189 SER A N 1
ATOM 1458 C CA . SER A 1 189 ? 5.219 -11.75 13.688 1 94.25 189 SER A CA 1
ATOM 1459 C C . SER A 1 189 ? 3.971 -12.18 14.453 1 94.25 189 SER A C 1
ATOM 1461 O O . SER A 1 189 ? 3.363 -11.383 15.164 1 94.25 189 SER A O 1
ATOM 1463 N N . TYR A 1 190 ? 3.57 -13.398 14.297 1 94.38 190 TYR A N 1
ATOM 1464 C CA . TYR A 1 190 ? 2.33 -13.875 14.906 1 94.38 190 TYR A CA 1
ATOM 1465 C C . TYR A 1 190 ? 2.611 -14.75 16.109 1 94.38 190 TYR A C 1
ATOM 1467 O O . TYR A 1 190 ? 1.686 -15.273 16.734 1 94.38 190 TYR A O 1
ATOM 1475 N N . ASN A 1 191 ? 3.816 -14.852 16.438 1 92.94 191 ASN A N 1
ATOM 1476 C CA . ASN A 1 191 ? 4.199 -15.719 17.547 1 92.94 191 ASN A CA 1
ATOM 1477 C C . ASN A 1 191 ? 3.496 -17.078 17.469 1 92.94 191 ASN A C 1
ATOM 1479 O O . ASN A 1 191 ? 2.83 -17.484 18.422 1 92.94 191 ASN A O 1
ATOM 1483 N N . SER A 1 192 ? 3.656 -17.719 16.328 1 93.56 192 SER A N 1
ATOM 1484 C CA . SER A 1 192 ? 2.941 -18.953 16.062 1 93.56 192 SER A CA 1
ATOM 1485 C C . SER A 1 192 ? 3.908 -20.109 15.82 1 93.56 192 SER A C 1
ATOM 1487 O O . SER A 1 192 ? 5.004 -19.906 15.289 1 93.56 192 SER A O 1
ATOM 1489 N N . ASP A 1 193 ? 3.377 -21.297 16.172 1 91.56 193 ASP A N 1
ATOM 1490 C CA . ASP A 1 193 ? 4.191 -22.5 15.961 1 91.56 193 ASP A CA 1
ATOM 1491 C C . ASP A 1 193 ? 3.559 -23.422 14.922 1 91.56 193 ASP A C 1
ATOM 1493 O O . ASP A 1 193 ? 4.008 -24.547 14.742 1 91.56 193 ASP A O 1
ATOM 1497 N N . VAL A 1 194 ? 2.541 -22.906 14.352 1 92.69 194 VAL A N 1
ATOM 1498 C CA . VAL A 1 194 ? 1.928 -23.734 13.312 1 92.69 194 VAL A CA 1
ATOM 1499 C C . VAL A 1 194 ? 2.885 -23.875 12.133 1 92.69 194 VAL A C 1
ATOM 1501 O O . VAL A 1 194 ? 3.785 -23.047 11.953 1 92.69 194 VAL A O 1
ATOM 1504 N N . PRO A 1 195 ? 2.719 -24.875 11.32 1 89.12 195 PRO A N 1
ATOM 1505 C CA . PRO A 1 195 ? 3.729 -25.203 10.312 1 89.12 195 PRO A CA 1
ATOM 1506 C C . PRO A 1 195 ? 3.93 -24.078 9.297 1 89.12 195 PRO A C 1
ATOM 1508 O O . PRO A 1 195 ? 5.051 -23.859 8.828 1 89.12 195 PRO A O 1
ATOM 1511 N N . ASN A 1 196 ? 2.869 -23.453 8.875 1 91.94 196 ASN A N 1
ATOM 1512 C CA . ASN A 1 196 ? 2.982 -22.359 7.91 1 91.94 196 ASN A CA 1
ATOM 1513 C C . ASN A 1 196 ? 1.761 -21.453 7.945 1 91.94 196 ASN A C 1
ATOM 1515 O O . ASN A 1 196 ? 0.785 -21.734 8.641 1 91.94 196 ASN A O 1
ATOM 1519 N N . CYS A 1 197 ? 1.796 -20.391 7.203 1 93.44 197 CYS A N 1
ATOM 1520 C CA . CYS A 1 197 ? 0.775 -19.344 7.254 1 93.44 197 CYS A CA 1
ATOM 1521 C C . CYS A 1 197 ? -0.555 -19.859 6.715 1 93.44 197 CYS A C 1
ATOM 1523 O O . CYS A 1 197 ? -1.618 -19.391 7.125 1 93.44 197 CYS A O 1
ATOM 1525 N N . MET A 1 198 ? -0.546 -20.828 5.805 1 89.81 198 MET A N 1
ATOM 1526 C CA . MET A 1 198 ? -1.79 -21.375 5.273 1 89.81 198 MET A CA 1
ATOM 1527 C C . MET A 1 198 ? -2.555 -22.141 6.348 1 89.81 198 MET A C 1
ATOM 1529 O O . MET A 1 198 ? -3.779 -22.031 6.441 1 89.81 198 MET A O 1
ATOM 1533 N N . VAL A 1 199 ? -1.806 -22.906 7.082 1 89.88 199 VAL A N 1
ATOM 1534 C CA . VAL A 1 199 ? -2.406 -23.641 8.203 1 89.88 199 VAL A CA 1
ATOM 1535 C C . VAL A 1 199 ? -2.955 -22.641 9.219 1 89.88 199 VAL A C 1
ATOM 1537 O O . VAL A 1 199 ? -4.039 -22.844 9.773 1 89.88 199 VAL A O 1
ATOM 1540 N N . TYR A 1 200 ? -2.223 -21.625 9.453 1 94.69 200 TYR A N 1
ATOM 1541 C CA . TYR A 1 200 ? -2.67 -20.594 10.375 1 94.69 200 TYR A CA 1
ATOM 1542 C C . TYR A 1 200 ? -3.984 -19.969 9.906 1 94.69 200 TYR A C 1
ATOM 1544 O O . TYR A 1 200 ? -4.926 -19.844 10.695 1 94.69 200 TYR A O 1
ATOM 1552 N N . LEU A 1 201 ? -4.059 -19.641 8.648 1 94.06 201 LEU A N 1
ATOM 1553 C CA . LEU A 1 201 ? -5.277 -19.062 8.094 1 94.06 201 LEU A CA 1
ATOM 1554 C C . LEU A 1 201 ? -6.461 -20 8.281 1 94.06 201 LEU A C 1
ATOM 1556 O O . LEU A 1 201 ? -7.566 -19.562 8.602 1 94.06 201 LEU A O 1
ATOM 1560 N N . GLY A 1 202 ? -6.242 -21.266 8.078 1 90.94 202 GLY A N 1
ATOM 1561 C CA . GLY A 1 202 ? -7.285 -22.234 8.359 1 90.94 202 GLY A CA 1
ATOM 1562 C C . GLY A 1 202 ? -7.711 -22.25 9.812 1 90.94 202 GLY A C 1
ATOM 1563 O O . GLY A 1 202 ? -8.898 -22.375 10.117 1 90.94 202 GLY A O 1
ATOM 1564 N N . SER A 1 203 ? -6.77 -22.141 10.734 1 92.31 203 SER A N 1
ATOM 1565 C CA . SER A 1 203 ? -7.023 -22.234 12.164 1 92.31 203 SER A CA 1
ATOM 1566 C C . SER A 1 203 ? -7.844 -21.031 12.656 1 92.31 203 SER A C 1
ATOM 1568 O O . SER A 1 203 ? -8.562 -21.141 13.656 1 92.31 203 SER A O 1
ATOM 1570 N N . ILE A 1 204 ? -7.762 -19.953 11.961 1 92.56 204 ILE A N 1
ATOM 1571 C CA . ILE A 1 204 ? -8.484 -18.781 12.414 1 92.56 204 ILE A CA 1
ATOM 1572 C C . ILE A 1 204 ? -9.742 -18.578 11.57 1 92.56 204 ILE A C 1
ATOM 1574 O O . ILE A 1 204 ? -10.289 -17.484 11.492 1 92.56 204 ILE A O 1
ATOM 1578 N N . GLY A 1 205 ? -10.078 -19.609 10.844 1 92.12 205 GLY A N 1
ATOM 1579 C CA . GLY A 1 205 ? -11.359 -19.641 10.156 1 92.12 205 GLY A CA 1
ATOM 1580 C C . GLY A 1 205 ? -11.305 -19 8.781 1 92.12 205 GLY A C 1
ATOM 1581 O O . GLY A 1 205 ? -12.344 -18.703 8.188 1 92.12 205 GLY A O 1
ATOM 1582 N N . MET A 1 206 ? -10.133 -18.875 8.219 1 93.44 206 MET A N 1
ATOM 1583 C CA . MET A 1 206 ? -10.008 -18.172 6.938 1 93.44 206 MET A CA 1
ATOM 1584 C C . MET A 1 206 ? -9.672 -19.156 5.82 1 93.44 206 MET A C 1
ATOM 1586 O O . MET A 1 206 ? -9.203 -18.766 4.754 1 93.44 206 MET A O 1
ATOM 1590 N N . GLY A 1 207 ? -9.867 -20.391 6.012 1 87.94 207 GLY A N 1
ATOM 1591 C CA . GLY A 1 207 ? -9.648 -21.422 5 1 87.94 207 GLY A CA 1
ATOM 1592 C C . GLY A 1 207 ? -10.398 -21.141 3.709 1 87.94 207 GLY A C 1
ATOM 1593 O O . GLY A 1 207 ? -9.797 -21.109 2.635 1 87.94 207 GLY A O 1
ATOM 1594 N N . PRO A 1 208 ? -11.703 -20.922 3.863 1 88.88 208 PRO A N 1
ATOM 1595 C CA . PRO A 1 208 ? -12.492 -20.641 2.656 1 88.88 208 PRO A CA 1
ATOM 1596 C C . PRO A 1 208 ? -12 -19.406 1.898 1 88.88 208 PRO A C 1
ATOM 1598 O O . PRO A 1 208 ? -11.914 -19.438 0.667 1 88.88 208 PRO A O 1
ATOM 1601 N N . GLN A 1 209 ? -11.664 -18.344 2.619 1 93.38 209 GLN A N 1
ATOM 1602 C CA . GLN A 1 209 ? -11.18 -17.125 1.988 1 93.38 209 GLN A CA 1
ATOM 1603 C C . GLN A 1 209 ? -9.867 -17.359 1.258 1 93.38 209 GLN A C 1
ATOM 1605 O O . GLN A 1 209 ? -9.648 -16.844 0.162 1 93.38 209 GLN A O 1
ATOM 1610 N N . MET A 1 210 ? -9.023 -18.125 1.837 1 91.75 210 MET A N 1
ATOM 1611 C CA . MET A 1 210 ? -7.762 -18.484 1.19 1 91.75 210 MET A CA 1
ATOM 1612 C C . MET A 1 210 ? -8.008 -19.266 -0.095 1 91.75 210 MET A C 1
ATOM 1614 O O . MET A 1 210 ? -7.387 -19 -1.122 1 91.75 210 MET A O 1
ATOM 1618 N N . ASN A 1 211 ? -8.906 -20.156 -0.025 1 84.88 211 ASN A N 1
ATOM 1619 C CA . ASN A 1 211 ? -9.258 -20.938 -1.206 1 84.88 211 ASN A CA 1
ATOM 1620 C C . ASN A 1 211 ? -9.789 -20.047 -2.328 1 84.88 211 ASN A C 1
ATOM 1622 O O . ASN A 1 211 ? -9.484 -20.281 -3.502 1 84.88 211 ASN A O 1
ATOM 1626 N N . HIS A 1 212 ? -10.625 -19.125 -1.936 1 90.06 212 HIS A N 1
ATOM 1627 C CA . HIS A 1 212 ? -11.133 -18.188 -2.93 1 90.06 212 HIS A CA 1
ATOM 1628 C C . HIS A 1 212 ? -10 -17.406 -3.576 1 90.06 212 HIS A C 1
ATOM 1630 O O . HIS A 1 212 ? -9.984 -17.219 -4.797 1 90.06 212 HIS A O 1
ATOM 1636 N N . HIS A 1 213 ? -9.07 -16.938 -2.762 1 92.12 213 HIS A N 1
ATOM 1637 C CA . HIS A 1 213 ? -7.934 -16.203 -3.297 1 92.12 213 HIS A CA 1
ATOM 1638 C C . HIS A 1 213 ? -7.129 -17.047 -4.277 1 92.12 213 HIS A C 1
ATOM 1640 O O . HIS A 1 213 ? -6.746 -16.578 -5.348 1 92.12 213 HIS A O 1
ATOM 1646 N N . MET A 1 214 ? -6.871 -18.281 -3.926 1 86.56 214 MET A N 1
ATOM 1647 C CA . MET A 1 214 ? -6.082 -19.172 -4.766 1 86.56 214 MET A CA 1
ATOM 1648 C C . MET A 1 214 ? -6.777 -19.422 -6.102 1 86.56 214 MET A C 1
ATOM 1650 O O . MET A 1 214 ? -6.113 -19.594 -7.125 1 86.56 214 MET A O 1
ATOM 1654 N N . GLY A 1 215 ? -8.062 -19.391 -6.027 1 80.94 215 GLY A N 1
ATOM 1655 C CA . GLY A 1 215 ? -8.828 -19.547 -7.254 1 80.94 215 GLY A CA 1
ATOM 1656 C C . GLY A 1 215 ? -8.914 -18.281 -8.078 1 80.94 215 GLY A C 1
ATOM 1657 O O . GLY A 1 215 ? -9.164 -18.328 -9.281 1 80.94 215 GLY A O 1
ATOM 1658 N N . GLY A 1 216 ? -8.641 -17.141 -7.406 1 85.38 216 GLY A N 1
ATOM 1659 C CA . GLY A 1 216 ? -8.891 -15.859 -8.039 1 85.38 216 GLY A CA 1
ATOM 1660 C C . GLY A 1 216 ? -7.629 -15.195 -8.57 1 85.38 216 GLY A C 1
ATOM 1661 O O . GLY A 1 216 ? -7.676 -14.469 -9.555 1 85.38 216 GLY A O 1
ATOM 1662 N N . TYR A 1 217 ? -6.492 -15.445 -7.977 1 87.5 217 TYR A N 1
ATOM 1663 C CA . TYR A 1 217 ? -5.316 -14.617 -8.234 1 87.5 217 TYR A CA 1
ATOM 1664 C C . TYR A 1 217 ? -4.793 -14.836 -9.648 1 87.5 217 TYR A C 1
ATOM 1666 O O . TYR A 1 217 ? -4.145 -13.953 -10.219 1 87.5 217 TYR A O 1
ATOM 1674 N N . ARG A 1 218 ? -5.195 -15.93 -10.273 1 84.88 218 ARG A N 1
ATOM 1675 C CA . ARG A 1 218 ? -4.668 -16.203 -11.602 1 84.88 218 ARG A CA 1
ATOM 1676 C C . ARG A 1 218 ? -5.75 -16.047 -12.664 1 84.88 218 ARG A C 1
ATOM 1678 O O . ARG A 1 218 ? -5.512 -16.328 -13.844 1 84.88 218 ARG A O 1
ATOM 1685 N N . GLN A 1 219 ? -6.891 -15.633 -12.234 1 84.62 219 GLN A N 1
ATOM 1686 C CA . GLN A 1 219 ? -7.988 -15.531 -13.195 1 84.62 219 GLN A CA 1
ATOM 1687 C C . GLN A 1 219 ? -7.629 -14.586 -14.336 1 84.62 219 GLN A C 1
ATOM 1689 O O . GLN A 1 219 ? -6.988 -13.555 -14.117 1 84.62 219 GLN A O 1
ATOM 1694 N N . GLY A 1 220 ? -8.039 -15.047 -15.531 1 81.88 220 GLY A N 1
ATOM 1695 C CA . GLY A 1 220 ? -7.762 -14.258 -16.719 1 81.88 220 GLY A CA 1
ATOM 1696 C C . GLY A 1 220 ? -6.488 -14.672 -17.422 1 81.88 220 GLY A C 1
ATOM 1697 O O . GLY A 1 220 ? -6.254 -14.289 -18.578 1 81.88 220 GLY A O 1
ATOM 1698 N N . ARG A 1 221 ? -5.703 -15.492 -16.812 1 87.56 221 ARG A N 1
ATOM 1699 C CA . ARG A 1 221 ? -4.477 -16 -17.422 1 87.56 221 ARG A CA 1
ATOM 1700 C C . ARG A 1 221 ? -4.738 -17.297 -18.188 1 87.56 221 ARG A C 1
ATOM 1702 O O . ARG A 1 221 ? -5.691 -18.016 -17.891 1 87.56 221 ARG A O 1
ATOM 1709 N N . LEU A 1 222 ? -3.908 -17.5 -19.094 1 90 222 LEU A N 1
ATOM 1710 C CA . LEU A 1 222 ? -4.012 -18.734 -19.875 1 90 222 LEU A CA 1
ATOM 1711 C C . LEU A 1 222 ? -3.766 -19.953 -18.984 1 90 222 LEU A C 1
ATOM 1713 O O . LEU A 1 222 ? -2.877 -19.938 -18.125 1 90 222 LEU A O 1
ATOM 1717 N N . PRO A 1 223 ? -4.648 -20.922 -19.156 1 92.69 223 PRO A N 1
ATOM 1718 C CA . PRO A 1 223 ? -4.371 -22.156 -18.438 1 92.69 223 PRO A CA 1
ATOM 1719 C C . PRO A 1 223 ? -3.129 -22.875 -18.953 1 92.69 223 PRO A C 1
ATOM 1721 O O . PRO A 1 223 ? -2.676 -22.609 -20.062 1 92.69 223 PRO A O 1
ATOM 1724 N N . TRP A 1 224 ? -2.574 -23.781 -18.172 1 95.12 224 TRP A N 1
ATOM 1725 C CA . TRP A 1 224 ? -1.309 -24.438 -18.5 1 95.12 224 TRP A CA 1
ATOM 1726 C C . TRP A 1 224 ? -1.413 -25.219 -19.797 1 95.12 224 TRP A C 1
ATOM 1728 O O . TRP A 1 224 ? -0.431 -25.344 -20.531 1 95.12 224 TRP A O 1
ATOM 1738 N N . HIS A 1 225 ? -2.645 -25.75 -20.125 1 96.31 225 HIS A N 1
ATOM 1739 C CA . HIS A 1 225 ? -2.828 -26.641 -21.266 1 96.31 225 HIS A CA 1
ATOM 1740 C C . HIS A 1 225 ? -3.271 -25.859 -22.5 1 96.31 225 HIS A C 1
ATOM 1742 O O . HIS A 1 225 ? -3.652 -26.469 -23.5 1 96.31 225 HIS A O 1
ATOM 1748 N N . HIS A 1 226 ? -3.316 -24.547 -22.297 1 94.06 226 HIS A N 1
ATOM 1749 C CA . HIS A 1 226 ? -3.58 -23.781 -23.516 1 94.06 226 HIS A CA 1
ATOM 1750 C C . HIS A 1 226 ? -2.527 -24.047 -24.578 1 94.06 226 HIS A C 1
ATOM 1752 O O . HIS A 1 226 ? -1.338 -24.141 -24.281 1 94.06 226 HIS A O 1
ATOM 1758 N N . PRO A 1 227 ? -2.961 -24.125 -25.859 1 93.88 227 PRO A N 1
ATOM 1759 C CA . PRO A 1 227 ? -2.025 -24.469 -26.938 1 93.88 227 PRO A CA 1
ATOM 1760 C C . PRO A 1 227 ? -0.88 -23.469 -27.062 1 93.88 227 PRO A C 1
ATOM 1762 O O . PRO A 1 227 ? 0.212 -23.828 -27.516 1 93.88 227 PRO A O 1
ATOM 1765 N N . LYS A 1 228 ? -1.037 -22.281 -26.594 1 92.12 228 LYS A N 1
ATOM 1766 C CA . LYS A 1 228 ? -0.001 -21.25 -26.656 1 92.12 228 LYS A CA 1
ATOM 1767 C C . LYS A 1 228 ? 1.072 -21.484 -25.594 1 92.12 228 LYS A C 1
ATOM 1769 O O . LYS A 1 228 ? 2.154 -20.906 -25.656 1 92.12 228 LYS A O 1
ATOM 1774 N N . ILE A 1 229 ? 0.795 -22.281 -24.688 1 95.5 229 ILE A N 1
ATOM 1775 C CA . ILE A 1 229 ? 1.761 -22.609 -23.641 1 95.5 229 ILE A CA 1
ATOM 1776 C C . ILE A 1 229 ? 2.26 -24.031 -23.828 1 95.5 229 ILE A C 1
ATOM 1778 O O . ILE A 1 229 ? 3.355 -24.25 -24.359 1 95.5 229 ILE A O 1
ATOM 1782 N N . TYR A 1 230 ? 1.41 -24.938 -23.656 1 96.88 230 TYR A N 1
ATOM 1783 C CA . TYR A 1 230 ? 1.768 -26.359 -23.734 1 96.88 230 TYR A CA 1
ATOM 1784 C C . TYR A 1 230 ? 0.804 -27.109 -24.641 1 96.88 230 TYR A C 1
ATOM 1786 O O . TYR A 1 230 ? -0.308 -27.453 -24.219 1 96.88 230 TYR A O 1
ATOM 1794 N N . PRO A 1 231 ? 1.229 -27.453 -25.859 1 96.44 231 PRO A N 1
ATOM 1795 C CA . PRO A 1 231 ? 0.355 -28.172 -26.797 1 96.44 231 PRO A CA 1
ATOM 1796 C C . PRO A 1 231 ? 0.135 -29.625 -26.391 1 96.44 231 PRO A C 1
ATOM 1798 O O . PRO A 1 231 ? 0.784 -30.531 -26.938 1 96.44 231 PRO A O 1
ATOM 1801 N N . VAL A 1 232 ? -0.888 -29.875 -25.656 1 96.38 232 VAL A N 1
ATOM 1802 C CA . VAL A 1 232 ? -1.191 -31.141 -25 1 96.38 232 VAL A CA 1
ATOM 1803 C C . VAL A 1 232 ? -1.393 -32.219 -26.062 1 96.38 232 VAL A C 1
ATOM 1805 O O . VAL A 1 232 ? -0.902 -33.344 -25.906 1 96.38 232 VAL A O 1
ATOM 1808 N N . GLU A 1 233 ? -2.082 -32 -27.109 1 95.31 233 GLU A N 1
ATOM 1809 C CA . GLU A 1 233 ? -2.416 -32.969 -28.125 1 95.31 233 GLU A CA 1
ATOM 1810 C C . GLU A 1 233 ? -1.162 -33.469 -28.844 1 95.31 233 GLU A C 1
ATOM 1812 O O . GLU A 1 233 ? -1.112 -34.625 -29.297 1 95.31 233 GLU A O 1
ATOM 1817 N N . LYS A 1 234 ? -0.237 -32.625 -28.875 1 95.44 234 LYS A N 1
ATOM 1818 C CA . LYS A 1 234 ? 0.999 -32.969 -29.562 1 95.44 234 LYS A CA 1
ATOM 1819 C C . LYS A 1 234 ? 2.039 -33.531 -28.609 1 95.44 234 LYS A C 1
ATOM 1821 O O . LYS A 1 234 ? 2.797 -34.438 -28.953 1 95.44 234 LYS A O 1
ATOM 1826 N N . GLU A 1 235 ? 2.057 -33.031 -27.375 1 95.44 235 GLU A N 1
ATOM 1827 C CA . GLU A 1 235 ? 3.18 -33.281 -26.469 1 95.44 235 GLU A CA 1
ATOM 1828 C C . GLU A 1 235 ? 2.814 -34.312 -25.422 1 95.44 235 GLU A C 1
ATOM 1830 O O . GLU A 1 235 ? 3.686 -35.031 -24.906 1 95.44 235 GLU A O 1
ATOM 1835 N N . LEU A 1 236 ? 1.525 -34.469 -25.109 1 96.19 236 LEU A N 1
ATOM 1836 C CA . LEU A 1 236 ? 1.153 -35.281 -23.969 1 96.19 236 LEU A CA 1
ATOM 1837 C C . LEU A 1 236 ? 0.404 -36.531 -24.438 1 96.19 236 LEU A C 1
ATOM 1839 O O . LEU A 1 236 ? 0.665 -37.656 -23.938 1 96.19 236 LEU A O 1
ATOM 1843 N N . PHE A 1 237 ? -0.457 -36.5 -25.375 1 94.88 237 PHE A N 1
ATOM 1844 C CA . PHE A 1 237 ? -1.377 -37.562 -25.734 1 94.88 237 PHE A CA 1
ATOM 1845 C C . PHE A 1 237 ? -0.661 -38.656 -26.531 1 94.88 237 PHE A C 1
ATOM 1847 O O . PHE A 1 237 ? -0.882 -39.844 -26.312 1 94.88 237 PHE A O 1
ATOM 1854 N N . PRO A 1 238 ? 0.198 -38.219 -27.438 1 92.88 238 PRO A N 1
ATOM 1855 C CA . PRO A 1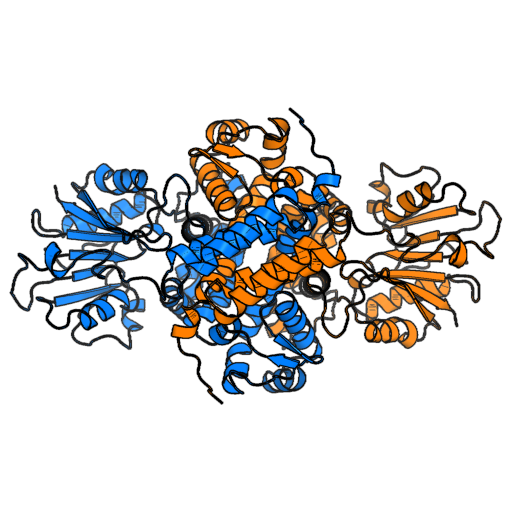 238 ? 0.844 -39.25 -28.219 1 92.88 238 PRO A CA 1
ATOM 1856 C C . PRO A 1 238 ? 1.633 -40.25 -27.359 1 92.88 238 PRO A C 1
ATOM 1858 O O . PRO A 1 238 ? 2.414 -39.812 -26.5 1 92.88 238 PRO A O 1
ATOM 1861 N N . GLY A 1 239 ? 1.376 -41.562 -27.531 1 90.81 239 GLY A N 1
ATOM 1862 C CA . GLY A 1 239 ? 2.129 -42.594 -26.828 1 90.81 239 GLY A CA 1
ATOM 1863 C C . GLY A 1 239 ? 1.536 -42.969 -25.484 1 90.81 239 GLY A C 1
ATOM 1864 O O . GLY A 1 239 ? 2.082 -43.812 -24.766 1 90.81 239 GLY A O 1
ATOM 1865 N N . THR A 1 240 ? 0.448 -42.312 -25.188 1 92.19 240 THR A N 1
ATOM 1866 C CA . THR A 1 240 ? -0.191 -42.625 -23.906 1 92.19 240 THR A CA 1
ATOM 1867 C C . THR A 1 240 ? -0.841 -44 -23.938 1 92.19 240 THR A C 1
ATOM 1869 O O . THR A 1 240 ? -1.306 -44.469 -24.984 1 92.19 240 THR A O 1
ATOM 1872 N N . ASP A 1 241 ? -0.771 -44.625 -22.797 1 87.12 241 ASP A N 1
ATOM 1873 C CA . ASP A 1 241 ? -1.503 -45.875 -22.641 1 87.12 241 ASP A CA 1
ATOM 1874 C C . ASP A 1 241 ? -2.994 -45.656 -22.906 1 87.12 241 ASP A C 1
ATOM 1876 O O . ASP A 1 241 ? -3.643 -44.844 -22.25 1 87.12 241 ASP A O 1
ATOM 1880 N N . ALA A 1 242 ? -3.562 -46.406 -23.859 1 78.44 242 ALA A N 1
ATOM 1881 C CA . ALA A 1 242 ? -4.922 -46.188 -24.344 1 78.44 242 ALA A CA 1
ATOM 1882 C C . ALA A 1 242 ? -5.949 -46.844 -23.406 1 78.44 242 ALA A C 1
ATOM 1884 O O . ALA A 1 242 ? -7.152 -46.625 -23.562 1 78.44 242 ALA A O 1
ATOM 1885 N N . SER A 1 243 ? -5.402 -47.5 -22.422 1 85.69 243 SER A N 1
ATOM 1886 C CA . SER A 1 243 ? -6.336 -48.094 -21.484 1 85.69 243 SER A CA 1
ATOM 1887 C C . SER A 1 243 ? -7.121 -47.031 -20.734 1 85.69 243 SER A C 1
ATOM 1889 O O . SER A 1 243 ? -6.562 -46 -20.328 1 85.69 243 SER A O 1
ATOM 1891 N N . SER A 1 244 ? -8.406 -47.312 -20.547 1 83.94 244 SER A N 1
ATOM 1892 C CA . SER A 1 244 ? -9.297 -46.344 -19.906 1 83.94 244 SER A CA 1
ATOM 1893 C C . SER A 1 244 ? -8.938 -46.188 -18.422 1 83.94 244 SER A C 1
ATOM 1895 O O . SER A 1 244 ? -9.281 -45.156 -17.812 1 83.94 244 SER A O 1
ATOM 1897 N N . ASP A 1 245 ? -8.188 -47.094 -17.922 1 89.62 245 ASP A N 1
ATOM 1898 C CA . ASP A 1 245 ? -7.875 -47.031 -16.5 1 89.62 245 ASP A CA 1
ATOM 1899 C C . ASP A 1 245 ? -6.469 -46.5 -16.266 1 89.62 245 ASP A C 1
ATOM 1901 O O . ASP A 1 245 ? -6.074 -46.25 -15.117 1 89.62 245 ASP A O 1
ATOM 1905 N N . ALA A 1 246 ? -5.777 -46.25 -17.375 1 94.62 246 ALA A N 1
ATOM 1906 C CA . ALA A 1 246 ? -4.414 -45.75 -17.234 1 94.62 246 ALA A CA 1
ATOM 1907 C C . ALA A 1 246 ? -4.41 -44.312 -16.75 1 94.62 246 ALA A C 1
ATOM 1909 O O . ALA A 1 246 ? -5.207 -43.5 -17.219 1 94.62 246 ALA A O 1
ATOM 1910 N N . PRO A 1 247 ? -3.596 -44.031 -15.75 1 97.06 247 PRO A N 1
ATOM 1911 C CA . PRO A 1 247 ? -3.545 -42.656 -15.258 1 97.06 247 PRO A CA 1
ATOM 1912 C C . PRO A 1 247 ? -2.908 -41.688 -16.266 1 97.06 247 PRO A C 1
ATOM 1914 O O . PRO A 1 247 ? -1.73 -41.844 -16.609 1 97.06 247 PRO A O 1
ATOM 1917 N N . LEU A 1 248 ? -3.648 -40.75 -16.719 1 97.31 248 LEU A N 1
ATOM 1918 C CA . LEU A 1 248 ? -3.148 -39.75 -17.672 1 97.31 248 LEU A CA 1
ATOM 1919 C C . LEU A 1 248 ? -2.467 -38.594 -16.938 1 97.31 248 LEU A C 1
ATOM 1921 O O . LEU A 1 248 ? -1.257 -38.406 -17.078 1 97.31 248 LEU A O 1
ATOM 1925 N N . VAL A 1 249 ? -3.248 -37.812 -16.156 1 98.12 249 VAL A N 1
ATOM 1926 C CA . VAL A 1 249 ? -2.727 -36.688 -15.414 1 98.12 249 VAL A CA 1
ATOM 1927 C C . VAL A 1 249 ? -3.037 -36.875 -13.93 1 98.12 249 VAL A C 1
ATOM 1929 O O . VAL A 1 249 ? -4.191 -37.062 -13.547 1 98.12 249 VAL A O 1
ATOM 1932 N N . VAL A 1 250 ? -2.041 -36.875 -13.148 1 98.56 250 VAL A N 1
ATOM 1933 C CA . VAL A 1 250 ? -2.18 -36.75 -11.695 1 98.56 250 VAL A CA 1
ATOM 1934 C C . VAL A 1 250 ? -1.903 -35.312 -11.258 1 98.56 250 VAL A C 1
ATOM 1936 O O . VAL A 1 250 ? -0.759 -34.875 -11.297 1 98.56 250 VAL A O 1
ATOM 1939 N N . ASP A 1 251 ? -2.93 -34.594 -10.906 1 98.5 251 ASP A N 1
ATOM 1940 C CA . ASP A 1 251 ? -2.801 -33.219 -10.375 1 98.5 251 ASP A CA 1
ATOM 1941 C C . ASP A 1 251 ? -2.441 -33.25 -8.891 1 98.5 251 ASP A C 1
ATOM 1943 O O . ASP A 1 251 ? -3.322 -33.375 -8.031 1 98.5 251 ASP A O 1
ATOM 1947 N N . VAL A 1 252 ? -1.145 -33.125 -8.625 1 98.12 252 VAL A N 1
ATOM 1948 C CA . VAL A 1 252 ? -0.603 -33.25 -7.277 1 98.12 252 VAL A CA 1
ATOM 1949 C C . VAL A 1 252 ? -0.799 -31.922 -6.516 1 98.12 252 VAL A C 1
ATOM 1951 O O . VAL A 1 252 ? -0.331 -30.875 -6.957 1 98.12 252 VAL A O 1
ATOM 1954 N N . ALA A 1 253 ? -1.449 -32 -5.355 1 95.44 253 ALA A N 1
ATOM 1955 C CA . ALA A 1 253 ? -1.786 -30.828 -4.566 1 95.44 253 ALA A CA 1
ATOM 1956 C C . ALA A 1 253 ? -2.6 -29.828 -5.391 1 95.44 253 ALA A C 1
ATOM 1958 O O . ALA A 1 253 ? -2.264 -28.641 -5.453 1 95.44 253 ALA A O 1
ATOM 1959 N N . GLY A 1 254 ? -3.678 -30.328 -5.996 1 94.06 254 GLY A N 1
ATOM 1960 C CA . GLY A 1 254 ? -4.434 -29.562 -6.977 1 94.06 254 GLY A CA 1
ATOM 1961 C C . GLY A 1 254 ? -5.52 -28.703 -6.355 1 94.06 254 GLY A C 1
ATOM 1962 O O . GLY A 1 254 ? -6.277 -28.047 -7.066 1 94.06 254 GLY A O 1
ATOM 1963 N N . GLY A 1 255 ? -5.578 -28.734 -5.027 1 89.94 255 GLY A N 1
ATOM 1964 C CA . GLY A 1 255 ? -6.559 -27.906 -4.336 1 89.94 255 GLY A CA 1
ATOM 1965 C C . GLY A 1 255 ? -7.992 -28.312 -4.641 1 89.94 255 GLY A C 1
ATOM 1966 O O . GLY A 1 255 ? -8.344 -29.484 -4.535 1 89.94 255 GLY A O 1
ATOM 1967 N N . LEU A 1 256 ? -8.812 -27.375 -5.023 1 88.62 256 LEU A N 1
ATOM 1968 C CA . LEU A 1 256 ? -10.219 -27.641 -5.277 1 88.62 256 LEU A CA 1
ATOM 1969 C C . LEU A 1 256 ? -10.43 -28.172 -6.691 1 88.62 256 LEU A C 1
ATOM 1971 O O . LEU A 1 256 ? -11.562 -28.438 -7.098 1 88.62 256 LEU A O 1
ATOM 1975 N N . GLY A 1 257 ? -9.344 -28.297 -7.453 1 92.5 257 GLY A N 1
ATOM 1976 C CA . GLY A 1 257 ? -9.383 -29.016 -8.719 1 92.5 257 GLY A CA 1
ATOM 1977 C C . GLY A 1 257 ? -9.742 -28.125 -9.898 1 92.5 257 GLY A C 1
ATOM 1978 O O . GLY A 1 257 ? -10.273 -28.609 -10.898 1 92.5 257 GLY A O 1
ATOM 1979 N N . HIS A 1 258 ? -9.406 -26.844 -9.789 1 88.31 258 HIS A N 1
ATOM 1980 C CA . HIS A 1 258 ? -9.734 -25.906 -10.867 1 88.31 258 HIS A CA 1
ATOM 1981 C C . HIS A 1 258 ? -8.977 -26.25 -12.141 1 88.31 258 HIS A C 1
ATOM 1983 O O . HIS A 1 258 ? -9.555 -26.281 -13.227 1 88.31 258 HIS A O 1
ATOM 1989 N N . ASP A 1 259 ? -7.707 -26.562 -12.055 1 93.44 259 ASP A N 1
ATOM 1990 C CA . ASP A 1 259 ? -6.867 -26.844 -13.211 1 93.44 259 ASP A CA 1
ATOM 1991 C C . ASP A 1 259 ? -7.32 -28.125 -13.922 1 93.44 259 ASP A C 1
ATOM 1993 O O . ASP A 1 259 ? -7.512 -28.125 -15.141 1 93.44 259 ASP A O 1
ATOM 1997 N N . ILE A 1 260 ? -7.488 -29.156 -13.164 1 96.56 260 ILE A N 1
ATOM 1998 C CA . ILE A 1 260 ? -7.773 -30.469 -13.75 1 96.56 260 ILE A CA 1
ATOM 1999 C C . ILE A 1 260 ? -9.203 -30.484 -14.281 1 96.56 260 ILE A C 1
ATOM 2001 O O . ILE A 1 260 ? -9.484 -31.156 -15.289 1 96.56 260 ILE A O 1
ATOM 2005 N N . ASP A 1 261 ? -10.109 -29.766 -13.648 1 95.69 261 ASP A N 1
ATOM 2006 C CA . ASP A 1 261 ? -11.477 -29.641 -14.141 1 95.69 261 ASP A CA 1
ATOM 2007 C C . ASP A 1 261 ? -11.523 -28.891 -15.461 1 95.69 261 ASP A C 1
ATOM 2009 O O . ASP A 1 261 ? -12.242 -29.281 -16.391 1 95.69 261 ASP A O 1
ATOM 2013 N N . GLU A 1 262 ? -10.828 -27.812 -15.516 1 93.62 262 GLU A N 1
ATOM 2014 C CA . GLU A 1 262 ? -10.742 -27.047 -16.766 1 93.62 262 GLU A CA 1
ATOM 2015 C C . GLU A 1 262 ? -10.109 -27.875 -17.875 1 93.62 262 GLU A C 1
ATOM 2017 O O . GLU A 1 262 ? -10.531 -27.797 -19.031 1 93.62 262 GLU A O 1
ATOM 2022 N N . PHE A 1 263 ? -9.102 -28.656 -17.562 1 96.88 263 PHE A N 1
ATOM 2023 C CA . PHE A 1 263 ? -8.477 -29.562 -18.516 1 96.88 263 PHE A CA 1
ATOM 2024 C C . PHE A 1 263 ? -9.492 -30.547 -19.078 1 96.88 263 PHE A C 1
ATOM 2026 O O . PHE A 1 263 ? -9.57 -30.75 -20.297 1 96.88 263 PHE A O 1
ATOM 2033 N N . LYS A 1 264 ? -10.273 -31.109 -18.219 1 97 264 LYS A N 1
ATOM 2034 C CA . LYS A 1 264 ? -11.32 -32.062 -18.625 1 97 264 LYS A CA 1
ATOM 2035 C C . LYS A 1 264 ? -12.32 -31.391 -19.562 1 97 264 LYS A C 1
ATOM 2037 O O . LYS A 1 264 ? -12.727 -31.984 -20.562 1 97 264 LYS A O 1
ATOM 2042 N N . ARG A 1 265 ? -12.68 -30.203 -19.234 1 95.62 265 ARG A N 1
ATOM 2043 C CA . ARG A 1 265 ? -13.648 -29.484 -20.047 1 95.62 265 ARG A CA 1
ATOM 2044 C C . ARG A 1 265 ? -13.086 -29.172 -21.438 1 95.62 265 ARG A C 1
ATOM 2046 O O . ARG A 1 265 ? -13.805 -29.25 -22.438 1 95.62 265 ARG A O 1
ATOM 2053 N N . ASN A 1 266 ? -11.859 -28.891 -21.5 1 95.62 266 ASN A N 1
ATOM 2054 C CA . ASN A 1 266 ? -11.242 -28.5 -22.75 1 95.62 266 ASN A CA 1
ATOM 2055 C C . ASN A 1 266 ? -10.828 -29.703 -23.594 1 95.62 266 ASN A C 1
ATOM 2057 O O . ASN A 1 266 ? -10.695 -29.609 -24.812 1 95.62 266 ASN A O 1
ATOM 2061 N N . TYR A 1 267 ? -10.617 -30.844 -22.906 1 95.25 267 TYR A N 1
ATOM 2062 C CA . TYR A 1 267 ? -10.297 -32.094 -23.578 1 95.25 267 TYR A CA 1
ATOM 2063 C C . TYR A 1 267 ? -11.219 -33.219 -23.109 1 95.25 267 TYR A C 1
ATOM 2065 O O . TYR A 1 267 ? -10.758 -34.188 -22.531 1 95.25 267 TYR A O 1
ATOM 2073 N N . PRO A 1 268 ? -12.445 -33.125 -23.516 1 93.88 268 PRO A N 1
ATOM 2074 C CA . PRO A 1 268 ? -13.414 -34.094 -23.016 1 93.88 268 PRO A CA 1
ATOM 2075 C C . PRO A 1 268 ? -13.125 -35.531 -23.484 1 93.88 268 PRO A C 1
ATOM 2077 O O . PRO A 1 268 ? -13.531 -36.5 -22.828 1 93.88 268 PRO A O 1
ATOM 2080 N N . ASN A 1 269 ? -12.43 -35.625 -24.578 1 90.88 269 ASN A N 1
ATOM 2081 C CA . ASN A 1 269 ? -12.133 -36.938 -25.141 1 90.88 269 ASN A CA 1
ATOM 2082 C C . ASN A 1 269 ? -10.719 -37.406 -24.812 1 90.88 269 ASN A C 1
ATOM 2084 O O . ASN A 1 269 ? -10.148 -38.25 -25.5 1 90.88 269 ASN A O 1
ATOM 2088 N N . HIS A 1 270 ? -10.156 -36.844 -23.734 1 92.25 270 HIS A N 1
ATOM 2089 C CA . HIS A 1 270 ? -8.812 -37.219 -23.312 1 92.25 270 HIS A CA 1
ATOM 2090 C C . HIS A 1 270 ? -8.742 -38.719 -23.016 1 92.25 270 HIS A C 1
ATOM 2092 O O . HIS A 1 270 ? -9.711 -39.312 -22.531 1 92.25 270 HIS A O 1
ATOM 2098 N N . PRO A 1 271 ? -7.598 -39.281 -23.281 1 91.5 271 PRO A N 1
ATOM 2099 C CA . PRO A 1 271 ? -7.441 -40.688 -22.891 1 91.5 271 PRO A CA 1
ATOM 2100 C C . PRO A 1 271 ? -7.184 -40.875 -21.391 1 91.5 271 PRO A C 1
ATOM 2102 O O . PRO A 1 271 ? -6.77 -39.906 -20.719 1 91.5 271 PRO A O 1
ATOM 2105 N N . GLY A 1 272 ? -7.48 -42 -20.844 1 93.19 272 GLY A N 1
ATOM 2106 C CA . GLY A 1 272 ? -7.086 -42.375 -19.5 1 93.19 272 GLY A CA 1
ATOM 2107 C C . GLY A 1 272 ? -7.844 -41.656 -18.422 1 93.19 272 GLY A C 1
ATOM 2108 O O . GLY A 1 272 ? -8.891 -41.062 -18.688 1 93.19 272 GLY A O 1
ATOM 2109 N N . LYS A 1 273 ? -7.273 -41.719 -17.172 1 96.25 273 LYS A N 1
ATOM 2110 C CA . LYS A 1 273 ? -7.949 -41.188 -15.992 1 96.25 273 LYS A CA 1
ATOM 2111 C C . LYS A 1 273 ? -7.289 -39.875 -15.523 1 96.25 273 LYS A C 1
ATOM 2113 O O . LYS A 1 273 ? -6.07 -39.719 -15.625 1 96.25 273 LYS A O 1
ATOM 2118 N N . LEU A 1 274 ? -8.117 -39.031 -15.086 1 97.5 274 LEU A N 1
ATOM 2119 C CA . LEU A 1 274 ? -7.668 -37.812 -14.398 1 97.5 274 LEU A CA 1
ATOM 2120 C C . LEU A 1 274 ? -7.785 -37.969 -12.883 1 97.5 274 LEU A C 1
ATOM 2122 O O . LEU A 1 274 ? -8.82 -38.438 -12.383 1 97.5 274 LEU A O 1
ATOM 2126 N N . ILE A 1 275 ? -6.734 -37.719 -12.18 1 98.31 275 ILE A N 1
ATOM 2127 C CA . ILE A 1 275 ? -6.695 -37.906 -10.734 1 98.31 275 ILE A CA 1
ATOM 2128 C C . ILE A 1 275 ? -6.32 -36.625 -10.039 1 98.31 275 ILE A C 1
ATOM 2130 O O . ILE A 1 275 ? -5.344 -35.969 -10.422 1 98.31 275 ILE A O 1
ATOM 2134 N N . LEU A 1 276 ? -7.098 -36.156 -9.086 1 98.31 276 LEU A N 1
ATOM 2135 C CA . LEU A 1 276 ? -6.844 -35 -8.273 1 98.31 276 LEU A CA 1
ATOM 2136 C C . LEU A 1 276 ? -6.398 -35.375 -6.867 1 98.31 276 LEU A C 1
ATOM 2138 O O . LEU A 1 276 ? -7.117 -36.094 -6.16 1 98.31 276 LEU A O 1
ATOM 2142 N N . GLN A 1 277 ? -5.211 -34.969 -6.488 1 98.06 277 GLN A N 1
ATOM 2143 C CA . GLN A 1 277 ? -4.676 -35.281 -5.172 1 98.06 277 GLN A CA 1
ATOM 2144 C C . GLN A 1 277 ? -4.516 -34.031 -4.32 1 98.06 277 GLN A C 1
ATOM 2146 O O . GLN A 1 277 ? -4.148 -32.969 -4.832 1 98.06 277 GLN A O 1
ATOM 2151 N N . ASP A 1 278 ? -4.801 -34.031 -3.143 1 95.12 278 ASP A N 1
ATOM 2152 C CA . ASP A 1 278 ? -4.52 -33.062 -2.102 1 95.12 278 ASP A CA 1
ATOM 2153 C C . ASP A 1 278 ? -4.742 -33.625 -0.711 1 95.12 278 ASP A C 1
ATOM 2155 O O . ASP A 1 278 ? -5.105 -34.812 -0.581 1 95.12 278 ASP A O 1
ATOM 2159 N N . ARG A 1 279 ? -4.438 -32.875 0.37 1 90.12 279 ARG A N 1
ATOM 2160 C CA . ARG A 1 279 ? -4.703 -33.312 1.735 1 90.12 279 ARG A CA 1
ATOM 2161 C C . ARG A 1 279 ? -6.172 -33.688 1.918 1 90.12 279 ARG A C 1
ATOM 2163 O O . ARG A 1 279 ? -7.043 -33.125 1.251 1 90.12 279 ARG A O 1
ATOM 2170 N N . PRO A 1 280 ? -6.484 -34.594 2.822 1 91.31 280 PRO A N 1
ATOM 2171 C CA . PRO A 1 280 ? -7.855 -35.062 3.021 1 91.31 280 PRO A CA 1
ATOM 2172 C C . PRO A 1 280 ? -8.844 -33.906 3.268 1 91.31 280 PRO A C 1
ATOM 2174 O O . PRO A 1 280 ? -9.938 -33.906 2.693 1 91.31 280 PRO A O 1
ATOM 2177 N N . THR A 1 281 ? -8.516 -32.969 4.059 1 83.88 281 THR A N 1
ATOM 2178 C CA . THR A 1 281 ? -9.414 -31.875 4.418 1 83.88 281 THR A CA 1
ATOM 2179 C C . THR A 1 281 ? -9.758 -31.047 3.191 1 83.88 281 THR A C 1
ATOM 2181 O O . THR A 1 281 ? -10.867 -30.516 3.088 1 83.88 281 THR A O 1
ATOM 2184 N N . VAL A 1 282 ? -8.82 -30.938 2.26 1 85.25 282 VAL A N 1
ATOM 2185 C CA . VAL A 1 282 ? -9.039 -30.172 1.041 1 85.25 282 VAL A CA 1
ATOM 2186 C C . VAL A 1 282 ? -9.953 -30.938 0.096 1 85.25 282 VAL A C 1
ATOM 2188 O O . VAL A 1 282 ? -10.883 -30.375 -0.48 1 85.25 282 VAL A O 1
ATOM 2191 N N . ILE A 1 283 ? -9.703 -32.219 -0.039 1 90.62 283 ILE A N 1
ATOM 2192 C CA . ILE A 1 283 ? -10.484 -33.094 -0.915 1 90.62 283 ILE A CA 1
ATOM 2193 C C . ILE A 1 283 ? -11.945 -33.094 -0.49 1 90.62 283 ILE A C 1
ATOM 2195 O O . ILE A 1 283 ? -12.844 -33.094 -1.335 1 90.62 283 ILE A O 1
ATOM 2199 N N . GLU A 1 284 ? -12.18 -33 0.825 1 86.75 284 GLU A N 1
ATOM 2200 C CA . GLU A 1 284 ? -13.539 -33 1.366 1 86.75 284 GLU A CA 1
ATOM 2201 C C . GLU A 1 284 ? -14.289 -31.719 0.978 1 86.75 284 GLU A C 1
ATOM 2203 O O . GLU A 1 284 ? -15.516 -31.719 0.909 1 86.75 284 GLU A O 1
ATOM 2208 N N . ASP A 1 285 ? -13.523 -30.703 0.635 1 81.44 285 ASP A N 1
ATOM 2209 C CA . ASP A 1 285 ? -14.133 -29.406 0.363 1 81.44 285 ASP A CA 1
ATOM 2210 C C . ASP A 1 285 ? -14.453 -29.25 -1.121 1 81.44 285 ASP A C 1
ATOM 2212 O O . ASP A 1 285 ? -15.07 -28.25 -1.528 1 81.44 285 ASP A O 1
ATOM 2216 N N . ILE A 1 286 ? -14.055 -30.25 -1.944 1 87.5 286 ILE A N 1
ATOM 2217 C CA . ILE A 1 286 ? -14.258 -30.156 -3.387 1 87.5 286 ILE A CA 1
ATOM 2218 C C . ILE A 1 286 ? -15.742 -30.328 -3.709 1 87.5 286 ILE A C 1
ATOM 2220 O O . ILE A 1 286 ? -16.375 -31.297 -3.268 1 87.5 286 ILE A O 1
ATOM 2224 N N . LYS A 1 287 ? -16.484 -29.453 -4.273 1 78 287 LYS A N 1
ATOM 2225 C CA . LYS A 1 287 ? -17.922 -29.547 -4.539 1 78 287 LYS A CA 1
ATOM 2226 C C . LYS A 1 287 ? -18.203 -29.547 -6.039 1 78 287 LYS A C 1
ATOM 2228 O O . LYS A 1 287 ? -19.047 -30.297 -6.52 1 78 287 LYS A O 1
ATOM 2233 N N . ASP A 1 288 ? -17.547 -28.844 -6.871 1 83.94 288 ASP A N 1
ATOM 2234 C CA . ASP A 1 288 ? -18.062 -28.484 -8.195 1 83.94 288 ASP A CA 1
ATOM 2235 C C . ASP A 1 288 ? -17.047 -28.812 -9.281 1 83.94 288 ASP A C 1
ATOM 2237 O O . ASP A 1 288 ? -16.703 -27.953 -10.102 1 83.94 288 ASP A O 1
ATOM 2241 N N . ILE A 1 289 ? -16.641 -30.234 -9.328 1 92.75 289 ILE A N 1
ATOM 2242 C CA . ILE A 1 289 ? -15.812 -30.625 -10.461 1 92.75 289 ILE A CA 1
ATOM 2243 C C . ILE A 1 289 ? -16.359 -31.891 -11.102 1 92.75 289 ILE A C 1
ATOM 2245 O O . ILE A 1 289 ? -17.219 -32.562 -10.523 1 92.75 289 ILE A O 1
ATOM 2249 N N . ASP A 1 290 ? -16.016 -32.156 -12.328 1 95.75 290 ASP A N 1
ATOM 2250 C CA . ASP A 1 290 ? -16.484 -33.312 -13.062 1 95.75 290 ASP A CA 1
ATOM 2251 C C . ASP A 1 290 ? -16.328 -34.594 -12.227 1 95.75 290 ASP A C 1
ATOM 2253 O O . ASP A 1 290 ? -15.25 -34.875 -11.711 1 95.75 290 ASP A O 1
ATOM 2257 N N . PRO A 1 291 ? -17.422 -35.344 -12.047 1 93.88 291 PRO A N 1
ATOM 2258 C CA . PRO A 1 291 ? -17.422 -36.531 -11.156 1 93.88 291 PRO A CA 1
ATOM 2259 C C . PRO A 1 291 ? -16.484 -37.625 -11.648 1 93.88 291 PRO A C 1
ATOM 2261 O O . PRO A 1 291 ? -16.125 -38.531 -10.875 1 93.88 291 PRO A O 1
ATOM 2264 N N . THR A 1 292 ? -16.141 -37.656 -12.906 1 94.5 292 THR A N 1
ATOM 2265 C CA . THR A 1 292 ? -15.273 -38.688 -13.438 1 94.5 292 THR A CA 1
ATOM 2266 C C . THR A 1 292 ? -13.828 -38.469 -13.008 1 94.5 292 THR A C 1
ATOM 2268 O O . THR A 1 292 ? -12.992 -39.375 -13.133 1 94.5 292 THR A O 1
ATOM 2271 N N . ILE A 1 293 ? -13.477 -37.281 -12.492 1 97.38 293 ILE A N 1
ATOM 2272 C CA . ILE A 1 293 ? -12.148 -37.031 -11.945 1 97.38 293 ILE A CA 1
ATOM 2273 C C . ILE A 1 293 ? -11.992 -37.719 -10.602 1 97.38 293 ILE A C 1
ATOM 2275 O O . ILE A 1 293 ? -12.758 -37.469 -9.672 1 97.38 293 ILE A O 1
ATOM 2279 N N . GLN A 1 294 ? -11.07 -38.625 -10.539 1 97.12 294 GLN A N 1
ATOM 2280 C CA . GLN A 1 294 ? -10.852 -39.344 -9.305 1 97.12 294 GLN A CA 1
ATOM 2281 C C . GLN A 1 294 ? -10.227 -38.469 -8.227 1 97.12 294 GLN A C 1
ATOM 2283 O O . GLN A 1 294 ? -9.18 -37.875 -8.445 1 97.12 294 GLN A O 1
ATOM 2288 N N . ARG A 1 295 ? -10.891 -38.312 -7.094 1 97 295 ARG A N 1
ATOM 2289 C CA . ARG A 1 295 ? -10.383 -37.594 -5.934 1 97 295 ARG A CA 1
ATOM 2290 C C . ARG A 1 295 ? -9.609 -38.5 -5.008 1 97 295 ARG A C 1
ATOM 2292 O O . ARG A 1 295 ? -10.094 -39.594 -4.641 1 97 295 ARG A O 1
ATOM 2299 N N . MET A 1 296 ? -8.422 -38.125 -4.703 1 97.69 296 MET A N 1
ATOM 2300 C CA . MET A 1 296 ? -7.566 -39 -3.906 1 97.69 296 MET A CA 1
ATOM 2301 C C . MET A 1 296 ? -6.855 -38.219 -2.809 1 97.69 296 MET A C 1
ATOM 2303 O O . MET A 1 296 ? -6 -37.375 -3.096 1 97.69 296 MET A O 1
ATOM 2307 N N . PRO A 1 297 ? -7.219 -38.438 -1.467 1 97.31 297 PRO A N 1
ATOM 2308 C CA . PRO A 1 297 ? -6.418 -37.844 -0.397 1 97.31 297 PRO A CA 1
ATOM 2309 C C . PRO A 1 297 ? -4.957 -38.281 -0.434 1 97.31 297 PRO A C 1
ATOM 2311 O O . PRO A 1 297 ? -4.68 -39.5 -0.544 1 97.31 297 PRO A O 1
ATOM 2314 N N . HIS A 1 298 ? -4.039 -37.375 -0.442 1 97.5 298 HIS A N 1
ATOM 2315 C CA . HIS A 1 298 ? -2.621 -37.688 -0.535 1 97.5 298 HIS A CA 1
ATOM 2316 C C . HIS A 1 298 ? -1.754 -36.531 -0.03 1 97.5 298 HIS A C 1
ATOM 2318 O O . HIS A 1 298 ? -2.057 -35.375 -0.283 1 97.5 298 HIS A O 1
ATOM 2324 N N . ASP A 1 299 ? -0.762 -36.875 0.751 1 95.69 299 ASP A N 1
ATOM 2325 C CA . ASP A 1 299 ? 0.328 -36 1.131 1 95.69 299 ASP A CA 1
ATOM 2326 C C . ASP A 1 299 ? 1.531 -36.188 0.208 1 95.69 299 ASP A C 1
ATOM 2328 O O . ASP A 1 299 ? 2.158 -37.25 0.196 1 95.69 299 ASP A O 1
ATOM 2332 N N . PHE A 1 300 ? 1.914 -35.125 -0.511 1 96.5 300 PHE A N 1
ATOM 2333 C CA . PHE A 1 300 ? 2.92 -35.25 -1.56 1 96.5 300 PHE A CA 1
ATOM 2334 C C . PHE A 1 300 ? 4.293 -35.531 -0.96 1 96.5 300 PHE A C 1
ATOM 2336 O O . PHE A 1 300 ? 5.238 -35.844 -1.684 1 96.5 300 PHE A O 1
ATOM 2343 N N . LEU A 1 301 ? 4.457 -35.469 0.357 1 95.75 301 LEU A N 1
ATOM 2344 C CA . LEU A 1 301 ? 5.711 -35.781 1.023 1 95.75 301 LEU A CA 1
ATOM 2345 C C . LEU A 1 301 ? 5.805 -37.281 1.295 1 95.75 301 LEU A C 1
ATOM 2347 O O . LEU A 1 301 ? 6.863 -37.781 1.679 1 95.75 301 LEU A O 1
ATOM 2351 N N . THR A 1 302 ? 4.746 -38 1.053 1 97.25 302 THR A N 1
ATOM 2352 C CA . THR A 1 302 ? 4.723 -39.469 1.19 1 97.25 302 THR A CA 1
ATOM 2353 C C . THR A 1 302 ? 4.793 -40.125 -0.177 1 97.25 302 THR A C 1
ATOM 2355 O O . THR A 1 302 ? 4.754 -39.469 -1.209 1 97.25 302 THR A O 1
ATOM 2358 N N . GLU A 1 303 ? 4.867 -41.438 -0.07 1 97.81 303 GLU A N 1
ATOM 2359 C CA . GLU A 1 303 ? 4.996 -42.188 -1.316 1 97.81 303 GLU A CA 1
ATOM 2360 C C . GLU A 1 303 ? 3.814 -41.906 -2.246 1 97.81 303 GLU A C 1
ATOM 2362 O O . GLU A 1 303 ? 2.66 -41.938 -1.814 1 97.81 303 GLU A O 1
ATOM 2367 N N . GLN A 1 304 ? 4.129 -41.594 -3.52 1 98.44 304 GLN A N 1
ATOM 2368 C CA . GLN A 1 304 ? 3.104 -41.406 -4.535 1 98.44 304 GLN A CA 1
ATOM 2369 C C . GLN A 1 304 ? 2.404 -42.719 -4.887 1 98.44 304 GLN A C 1
ATOM 2371 O O . GLN A 1 304 ? 3.029 -43.625 -5.41 1 98.44 304 GLN A O 1
ATOM 2376 N N . PRO A 1 305 ? 1.124 -42.781 -4.609 1 98.06 305 PRO A N 1
ATOM 2377 C CA . PRO A 1 305 ? 0.41 -44.031 -4.812 1 98.06 305 PRO A CA 1
ATOM 2378 C C . PRO A 1 305 ? 0.184 -44.344 -6.289 1 98.06 305 PRO A C 1
ATOM 2380 O O . PRO A 1 305 ? 0.06 -45.531 -6.656 1 98.06 305 PRO A O 1
ATOM 2383 N N . ILE A 1 306 ? 0.013 -43.406 -7.109 1 98.31 306 ILE A N 1
ATOM 2384 C CA . ILE A 1 306 ? -0.211 -43.625 -8.531 1 98.31 306 ILE A CA 1
ATOM 2385 C C . ILE A 1 306 ? 1.13 -43.719 -9.258 1 98.31 306 ILE A C 1
ATOM 2387 O O . ILE A 1 306 ? 1.852 -42.75 -9.391 1 98.31 306 ILE A O 1
ATOM 2391 N N . LYS A 1 307 ? 1.392 -44.938 -9.727 1 97.31 307 LYS A N 1
ATOM 2392 C CA . LYS A 1 307 ? 2.662 -45.188 -10.398 1 97.31 307 LYS A CA 1
ATOM 2393 C C . LYS A 1 307 ? 2.496 -45.125 -11.914 1 97.31 307 LYS A C 1
ATOM 2395 O O . LYS A 1 307 ? 1.447 -45.5 -12.438 1 97.31 307 LYS A O 1
ATOM 2400 N N . GLY A 1 308 ? 3.533 -44.562 -12.578 1 96.94 308 GLY A N 1
ATOM 2401 C CA . GLY A 1 308 ? 3.633 -44.625 -14.031 1 96.94 308 GLY A CA 1
ATOM 2402 C C . GLY A 1 308 ? 2.578 -43.812 -14.742 1 96.94 308 GLY A C 1
ATOM 2403 O O . GLY A 1 308 ? 2.115 -44.188 -15.82 1 96.94 308 GLY A O 1
ATOM 2404 N N . ALA A 1 309 ? 2.125 -42.75 -14.148 1 97.69 309 ALA A N 1
ATOM 2405 C CA . ALA A 1 309 ? 1.199 -41.875 -14.852 1 97.69 309 ALA A CA 1
ATOM 2406 C C . ALA A 1 309 ? 1.875 -41.219 -16.047 1 97.69 309 ALA A C 1
ATOM 2408 O O . ALA A 1 309 ? 3.102 -41.094 -16.094 1 97.69 309 ALA A O 1
ATOM 2409 N N . ARG A 1 310 ? 1.045 -40.844 -17.078 1 97.69 310 ARG A N 1
ATOM 2410 C CA . ARG A 1 310 ? 1.599 -40.125 -18.234 1 97.69 310 ARG A CA 1
ATOM 2411 C C . ARG A 1 310 ? 2.201 -38.781 -17.812 1 97.69 310 ARG A C 1
ATOM 2413 O O . ARG A 1 310 ? 3.256 -38.406 -18.312 1 97.69 310 ARG A O 1
ATOM 2420 N N . ALA A 1 311 ? 1.475 -38.062 -16.891 1 98.31 311 ALA A N 1
ATOM 2421 C CA . ALA A 1 311 ? 1.982 -36.812 -16.406 1 98.31 311 ALA A CA 1
ATOM 2422 C C . ALA A 1 311 ? 1.661 -36.625 -14.922 1 98.31 311 ALA A C 1
ATOM 2424 O O . ALA A 1 311 ? 0.564 -36.969 -14.469 1 98.31 311 ALA A O 1
ATOM 2425 N N . TYR A 1 312 ? 2.602 -36.25 -14.18 1 98.62 312 TYR A N 1
ATOM 2426 C CA . TYR A 1 312 ? 2.412 -35.625 -12.867 1 98.62 312 TYR A CA 1
ATOM 2427 C C . TYR A 1 312 ? 2.48 -34.125 -12.961 1 98.62 312 TYR A C 1
ATOM 2429 O O . TYR A 1 312 ? 3.451 -33.562 -13.484 1 98.62 312 TYR A O 1
ATOM 2437 N N . PHE A 1 313 ? 1.4 -33.438 -12.477 1 98.44 313 PHE A N 1
ATOM 2438 C CA . PHE A 1 313 ? 1.242 -32 -12.672 1 98.44 313 PHE A CA 1
ATOM 2439 C C . PHE A 1 313 ? 1.243 -31.266 -11.336 1 98.44 313 PHE A C 1
ATOM 2441 O O . PHE A 1 313 ? 0.586 -31.703 -10.383 1 98.44 313 PHE A O 1
ATOM 2448 N N . MET A 1 314 ? 2.041 -30.234 -11.266 1 97.69 314 MET A N 1
ATOM 2449 C CA . MET A 1 314 ? 2.059 -29.344 -10.109 1 97.69 314 MET A CA 1
ATOM 2450 C C . MET A 1 314 ? 1.881 -27.891 -10.539 1 97.69 314 MET A C 1
ATOM 2452 O O . MET A 1 314 ? 2.572 -27.422 -11.438 1 97.69 314 MET A O 1
ATOM 2456 N N . HIS A 1 315 ? 0.927 -27.266 -9.898 1 95.88 315 HIS A N 1
ATOM 2457 C CA . HIS A 1 315 ? 0.679 -25.859 -10.172 1 95.88 315 HIS A CA 1
ATOM 2458 C C . HIS A 1 315 ? 0.918 -25 -8.93 1 95.88 315 HIS A C 1
ATOM 2460 O O . HIS A 1 315 ? 0.14 -25.062 -7.977 1 95.88 315 HIS A O 1
ATOM 2466 N N . SER A 1 316 ? 1.961 -24.141 -8.961 1 93.31 316 SER A N 1
ATOM 2467 C CA . SER A 1 316 ? 2.244 -23.203 -7.883 1 93.31 316 SER A CA 1
ATOM 2468 C C . SER A 1 316 ? 2.387 -23.922 -6.547 1 93.31 316 SER A C 1
ATOM 2470 O O . SER A 1 316 ? 1.721 -23.578 -5.57 1 93.31 316 SER A O 1
ATOM 2472 N N . ILE A 1 317 ? 3.188 -24.938 -6.52 1 94.75 317 ILE A N 1
ATOM 2473 C CA . ILE A 1 317 ? 3.418 -25.734 -5.32 1 94.75 317 ILE A CA 1
ATOM 2474 C C . ILE A 1 317 ? 4.848 -25.516 -4.828 1 94.75 317 ILE A C 1
ATOM 2476 O O . ILE A 1 317 ? 5.07 -25.203 -3.658 1 94.75 317 ILE A O 1
ATOM 2480 N N . LEU A 1 318 ? 5.777 -25.625 -5.75 1 95.31 318 LEU A N 1
ATOM 2481 C CA . LEU A 1 318 ? 7.18 -25.656 -5.352 1 95.31 318 LEU A CA 1
ATOM 2482 C C . LEU A 1 318 ? 7.648 -24.281 -4.902 1 95.31 318 LEU A C 1
ATOM 2484 O O . LEU A 1 318 ? 8.586 -24.172 -4.109 1 95.31 318 LEU A O 1
ATOM 2488 N N . HIS A 1 319 ? 6.996 -23.219 -5.383 1 93.62 319 HIS A N 1
ATOM 2489 C CA . HIS A 1 319 ? 7.371 -21.875 -4.938 1 93.62 319 HIS A CA 1
ATOM 2490 C C . HIS A 1 319 ? 6.988 -21.656 -3.475 1 93.62 319 HIS A C 1
ATOM 2492 O O . HIS A 1 319 ? 7.477 -20.719 -2.836 1 93.62 319 HIS A O 1
ATOM 2498 N N . ASP A 1 320 ? 6.188 -22.516 -2.912 1 92.62 320 ASP A N 1
ATOM 2499 C CA . ASP A 1 320 ? 5.746 -22.391 -1.526 1 92.62 320 ASP A CA 1
ATOM 2500 C C . ASP A 1 320 ? 6.812 -22.906 -0.562 1 92.62 320 ASP A C 1
ATOM 2502 O O . ASP A 1 320 ? 6.707 -22.703 0.65 1 92.62 320 ASP A O 1
ATOM 2506 N N . TRP A 1 321 ? 7.879 -23.578 -1.11 1 93.56 321 TRP A N 1
ATOM 2507 C CA . TRP A 1 321 ? 8.797 -24.328 -0.252 1 93.56 321 TRP A CA 1
ATOM 2508 C C . TRP A 1 321 ? 10.242 -24 -0.581 1 93.56 321 TRP A C 1
ATOM 2510 O O . TRP A 1 321 ? 10.586 -23.75 -1.74 1 93.56 321 TRP A O 1
ATOM 2520 N N . PRO A 1 322 ? 11.062 -24.047 0.473 1 92.25 322 PRO A N 1
ATOM 2521 C CA . PRO A 1 322 ? 12.492 -23.953 0.188 1 92.25 322 PRO A CA 1
ATOM 2522 C C . PRO A 1 322 ? 13.039 -25.188 -0.535 1 92.25 322 PRO A C 1
ATOM 2524 O O . PRO A 1 322 ? 12.352 -26.203 -0.632 1 92.25 322 PRO A O 1
ATOM 2527 N N . ASP A 1 323 ? 14.242 -25.125 -1.014 1 93.19 323 ASP A N 1
ATOM 2528 C CA . ASP A 1 323 ? 14.812 -26.125 -1.915 1 93.19 323 ASP A CA 1
ATOM 2529 C C . ASP A 1 323 ? 14.859 -27.5 -1.253 1 93.19 323 ASP A C 1
ATOM 2531 O O . ASP A 1 323 ? 14.648 -28.516 -1.912 1 93.19 323 ASP A O 1
ATOM 2535 N N . ASP A 1 324 ? 15.148 -27.531 0.006 1 92.62 324 ASP A N 1
ATOM 2536 C CA . ASP A 1 324 ? 15.289 -28.812 0.685 1 92.62 324 ASP A CA 1
ATOM 2537 C C . ASP A 1 324 ? 13.961 -29.562 0.713 1 92.62 324 ASP A C 1
ATOM 2539 O O . ASP A 1 324 ? 13.922 -30.781 0.481 1 92.62 324 ASP A O 1
ATOM 2543 N N . VAL A 1 325 ? 12.906 -28.812 0.911 1 93.56 325 VAL A N 1
ATOM 2544 C CA . VAL A 1 325 ? 11.586 -29.422 0.926 1 93.56 325 VAL A CA 1
ATOM 2545 C C . VAL A 1 325 ? 11.164 -29.781 -0.498 1 93.56 325 VAL A C 1
ATOM 2547 O O . VAL A 1 325 ? 10.578 -30.844 -0.732 1 93.56 325 VAL A O 1
ATOM 2550 N N . CYS A 1 326 ? 11.484 -28.922 -1.456 1 96.81 326 CYS A N 1
ATOM 2551 C CA . CYS A 1 326 ? 11.164 -29.203 -2.855 1 96.81 326 CYS A CA 1
ATOM 2552 C C . CYS A 1 326 ? 11.82 -30.484 -3.322 1 96.81 326 CYS A C 1
ATOM 2554 O O . CYS A 1 326 ? 11.211 -31.266 -4.062 1 96.81 326 CYS A O 1
ATOM 2556 N N . GLN A 1 327 ? 13.008 -30.734 -2.881 1 96.19 327 GLN A N 1
ATOM 2557 C CA . GLN A 1 327 ? 13.719 -31.953 -3.273 1 96.19 327 GLN A CA 1
ATOM 2558 C C . GLN A 1 327 ? 13.023 -33.188 -2.746 1 96.19 327 GLN A C 1
ATOM 2560 O O . GLN A 1 327 ? 12.984 -34.219 -3.422 1 96.19 327 GLN A O 1
ATOM 2565 N N . LYS A 1 328 ? 12.477 -33.094 -1.561 1 96.5 328 LYS A N 1
ATOM 2566 C CA . LYS A 1 328 ? 11.727 -34.219 -1.007 1 96.5 328 LYS A CA 1
ATOM 2567 C C . LYS A 1 328 ? 10.461 -34.5 -1.824 1 96.5 328 LYS A C 1
ATOM 2569 O O . LYS A 1 328 ? 10.133 -35.656 -2.094 1 96.5 328 LYS A O 1
ATOM 2574 N N . ILE A 1 329 ? 9.805 -33.406 -2.207 1 97.38 329 ILE A N 1
ATOM 2575 C CA . ILE A 1 329 ? 8.594 -33.531 -3.016 1 97.38 329 ILE A CA 1
ATOM 2576 C C . ILE A 1 329 ? 8.938 -34.156 -4.363 1 97.38 329 ILE A C 1
ATOM 2578 O O . ILE A 1 329 ? 8.273 -35.125 -4.797 1 97.38 329 ILE A O 1
ATOM 2582 N N . LEU A 1 330 ? 9.977 -33.656 -4.98 1 97.94 330 LEU A N 1
ATOM 2583 C CA . LEU A 1 330 ? 10.406 -34.125 -6.293 1 97.94 330 LEU A CA 1
ATOM 2584 C C . LEU A 1 330 ? 10.852 -35.594 -6.23 1 97.94 330 LEU A C 1
ATOM 2586 O O . LEU A 1 330 ? 10.641 -36.344 -7.176 1 97.94 330 LEU A O 1
ATOM 2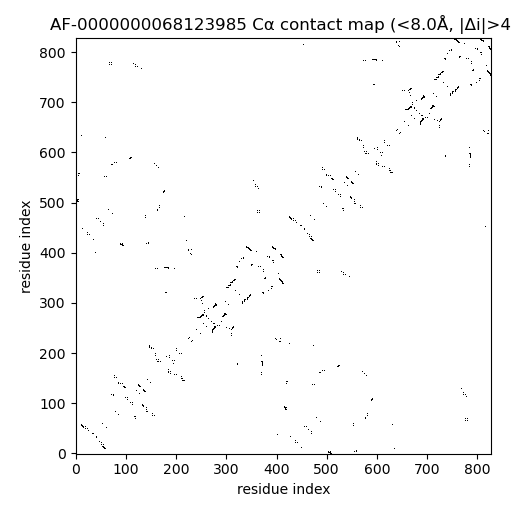590 N N . ALA A 1 331 ? 11.477 -36 -5.129 1 97.81 331 ALA A N 1
ATOM 2591 C CA . ALA A 1 331 ? 11.93 -37.375 -4.961 1 97.81 331 ALA A CA 1
ATOM 2592 C C . ALA A 1 331 ? 10.758 -38.344 -5.008 1 97.81 331 ALA A C 1
ATOM 2594 O O . ALA A 1 331 ? 10.844 -39.375 -5.652 1 97.81 331 ALA A O 1
ATOM 2595 N N . ARG A 1 332 ? 9.672 -37.969 -4.32 1 97.94 332 ARG A N 1
ATOM 2596 C CA . ARG A 1 332 ? 8.492 -38.844 -4.285 1 97.94 332 ARG A CA 1
ATOM 2597 C C . ARG A 1 332 ? 7.883 -39 -5.672 1 97.94 332 ARG A C 1
ATOM 2599 O O . ARG A 1 332 ? 7.406 -40.062 -6.035 1 97.94 332 ARG A O 1
ATOM 2606 N N . LEU A 1 333 ? 7.926 -37.969 -6.449 1 98.06 333 LEU A N 1
ATOM 2607 C CA . LEU A 1 333 ? 7.371 -38 -7.801 1 98.06 333 LEU A CA 1
ATOM 2608 C C . LEU A 1 333 ? 8.289 -38.781 -8.734 1 98.06 333 LEU A C 1
ATOM 2610 O O . LEU A 1 333 ? 7.816 -39.594 -9.531 1 98.06 333 LEU A O 1
ATOM 2614 N N . ALA A 1 334 ? 9.57 -38.562 -8.625 1 97.88 334 ALA A N 1
ATOM 2615 C CA . ALA A 1 334 ? 10.539 -39.25 -9.453 1 97.88 334 ALA A CA 1
ATOM 2616 C C . ALA A 1 334 ? 10.43 -40.781 -9.258 1 97.88 334 ALA A C 1
ATOM 2618 O O . ALA A 1 334 ? 10.531 -41.531 -10.219 1 97.88 334 ALA A O 1
ATOM 2619 N N . GLU A 1 335 ? 10.227 -41.156 -8.047 1 97.75 335 GLU A N 1
ATOM 2620 C CA . GLU A 1 335 ? 10.086 -42.562 -7.719 1 97.75 335 GLU A CA 1
ATOM 2621 C C . GLU A 1 335 ? 8.875 -43.188 -8.414 1 97.75 335 GLU A C 1
ATOM 2623 O O . GLU A 1 335 ? 8.875 -44.375 -8.734 1 97.75 335 GLU A O 1
ATOM 2628 N N . ALA A 1 336 ? 7.871 -42.375 -8.633 1 98.25 336 ALA A N 1
ATOM 2629 C CA . ALA A 1 336 ? 6.617 -42.875 -9.188 1 98.25 336 ALA A CA 1
ATOM 2630 C C . ALA A 1 336 ? 6.637 -42.812 -10.711 1 98.25 336 ALA A C 1
ATOM 2632 O O . ALA A 1 336 ? 5.824 -43.469 -11.375 1 98.25 336 ALA A O 1
ATOM 2633 N N . MET A 1 337 ? 7.48 -42.062 -11.305 1 98.06 337 MET A N 1
ATOM 2634 C CA . MET A 1 337 ? 7.543 -41.844 -12.742 1 98.06 337 MET A CA 1
ATOM 2635 C C . MET A 1 337 ? 8.109 -43.094 -13.453 1 98.06 337 MET A C 1
ATOM 2637 O O . MET A 1 337 ? 8.953 -43.781 -12.898 1 98.06 337 MET A O 1
ATOM 2641 N N . LYS A 1 338 ? 7.613 -43.312 -14.641 1 97 338 LYS A N 1
ATOM 2642 C CA . LYS A 1 338 ? 8.156 -44.344 -15.523 1 97 338 LYS A CA 1
ATOM 2643 C C . LYS A 1 338 ? 9.133 -43.75 -16.531 1 97 338 LYS A C 1
ATOM 2645 O O . LYS A 1 338 ? 8.758 -42.906 -17.359 1 97 338 LYS A O 1
ATOM 2650 N N . PRO A 1 339 ? 10.445 -44.219 -16.438 1 95.94 339 PRO A N 1
ATOM 2651 C CA . PRO A 1 339 ? 11.43 -43.656 -17.359 1 95.94 339 PRO A CA 1
ATOM 2652 C C . PRO A 1 339 ? 11.008 -43.812 -18.828 1 95.94 339 PRO A C 1
ATOM 2654 O O . PRO A 1 339 ? 10.5 -44.844 -19.234 1 95.94 339 PRO A O 1
ATOM 2657 N N . GLY A 1 340 ? 11.141 -42.75 -19.609 1 94.62 340 GLY A N 1
ATOM 2658 C CA . GLY A 1 340 ? 10.844 -42.781 -21.031 1 94.62 340 GLY A CA 1
ATOM 2659 C C . GLY A 1 340 ? 9.367 -42.594 -21.328 1 94.62 340 GLY A C 1
ATOM 2660 O O . GLY A 1 340 ? 8.961 -42.531 -22.484 1 94.62 340 GLY A O 1
ATOM 2661 N N . TYR A 1 341 ? 8.586 -42.438 -20.297 1 96.31 341 TYR A N 1
ATOM 2662 C CA . TYR A 1 341 ? 7.141 -42.375 -20.484 1 96.31 341 TYR A CA 1
ATOM 2663 C C . TYR A 1 341 ? 6.543 -41.188 -19.703 1 96.31 341 TYR A C 1
ATOM 2665 O O . TYR A 1 341 ? 5.961 -40.281 -20.297 1 96.31 341 TYR A O 1
ATOM 2673 N N . SER A 1 342 ? 6.773 -41.188 -18.438 1 97.88 342 SER A N 1
ATOM 2674 C CA . SER A 1 342 ? 6.152 -40.219 -17.547 1 97.88 342 SER A CA 1
ATOM 2675 C C . SER A 1 342 ? 6.77 -38.844 -17.75 1 97.88 342 SER A C 1
ATOM 2677 O O . SER A 1 342 ? 7.977 -38.719 -17.969 1 97.88 342 SER A O 1
ATOM 2679 N N . LYS A 1 343 ? 5.941 -37.812 -17.641 1 98.06 343 LYS A N 1
ATOM 2680 C CA . LYS A 1 343 ? 6.367 -36.406 -17.625 1 98.06 343 LYS A CA 1
ATOM 2681 C C . LYS A 1 343 ? 6.027 -35.781 -16.281 1 98.06 343 LYS A C 1
ATOM 2683 O O . LYS A 1 343 ? 5.02 -36.094 -15.656 1 98.06 343 LYS A O 1
ATOM 2688 N N . LEU A 1 344 ? 6.918 -34.969 -15.852 1 98.5 344 LEU A N 1
ATOM 2689 C CA . LEU A 1 344 ? 6.629 -34.031 -14.766 1 98.5 344 LEU A CA 1
ATOM 2690 C C . LEU A 1 344 ? 6.402 -32.625 -15.312 1 98.5 344 LEU A C 1
ATOM 2692 O O . LEU A 1 344 ? 7.293 -32.031 -15.938 1 98.5 344 LEU A O 1
ATOM 2696 N N . LEU A 1 345 ? 5.188 -32.094 -15.188 1 98.56 345 LEU A N 1
ATOM 2697 C CA . LEU A 1 345 ? 4.816 -30.781 -15.656 1 98.56 345 LEU A CA 1
ATOM 2698 C C . LEU A 1 345 ? 4.629 -29.812 -14.477 1 98.56 345 LEU A C 1
ATOM 2700 O O . LEU A 1 345 ? 3.697 -29.969 -13.688 1 98.56 345 LEU A O 1
ATOM 2704 N N . ILE A 1 346 ? 5.52 -28.859 -14.406 1 98.12 346 ILE A N 1
ATOM 2705 C CA . ILE A 1 346 ? 5.496 -27.859 -13.336 1 98.12 346 ILE A CA 1
ATOM 2706 C C . ILE A 1 346 ? 5.062 -26.516 -13.906 1 98.12 346 ILE A C 1
ATOM 2708 O O . ILE A 1 346 ? 5.762 -25.938 -14.742 1 98.12 346 ILE A O 1
ATOM 2712 N N . PHE A 1 347 ? 3.863 -26.047 -13.508 1 96.69 347 PHE A N 1
ATOM 2713 C CA . PHE A 1 347 ? 3.332 -24.766 -13.961 1 96.69 347 PHE A CA 1
ATOM 2714 C C . PHE A 1 347 ? 3.598 -23.672 -12.93 1 96.69 347 PHE A C 1
ATOM 2716 O O . PHE A 1 347 ? 2.824 -23.5 -11.984 1 96.69 347 PHE A O 1
ATOM 2723 N N . GLU A 1 348 ? 4.688 -22.938 -13.125 1 95.44 348 GLU A N 1
ATOM 2724 C CA . GLU A 1 348 ? 5.188 -21.969 -12.156 1 95.44 348 GLU A CA 1
ATOM 2725 C C . GLU A 1 348 ? 5.758 -20.734 -12.852 1 95.44 348 GLU A C 1
ATOM 2727 O O . GLU A 1 348 ? 6.035 -20.75 -14.047 1 95.44 348 GLU A O 1
ATOM 2732 N N . CYS A 1 349 ? 5.895 -19.719 -12 1 93.69 349 CYS A N 1
ATOM 2733 C CA . CYS A 1 349 ? 6.562 -18.516 -12.445 1 93.69 349 CYS A CA 1
ATOM 2734 C C . CYS A 1 349 ? 8.055 -18.75 -12.664 1 93.69 349 CYS A C 1
ATOM 2736 O O . CYS A 1 349 ? 8.695 -19.438 -11.867 1 93.69 349 CYS A O 1
ATOM 2738 N N . VAL A 1 350 ? 8.539 -18.328 -13.789 1 95.62 350 VAL A N 1
ATOM 2739 C CA . VAL A 1 350 ? 9.977 -18.266 -14.055 1 95.62 350 VAL A CA 1
ATOM 2740 C C . VAL A 1 350 ? 10.422 -16.812 -14.172 1 95.62 350 VAL A C 1
ATOM 2742 O O . VAL A 1 350 ? 10.25 -16.188 -15.227 1 95.62 350 VAL A O 1
ATOM 2745 N N . ILE A 1 351 ? 11.016 -16.297 -13.18 1 94.94 351 ILE A N 1
ATOM 2746 C CA . ILE A 1 351 ? 11.359 -14.883 -13.133 1 94.94 351 ILE A CA 1
ATOM 2747 C C . ILE A 1 351 ? 12.578 -14.625 -14.016 1 94.94 351 ILE A C 1
ATOM 2749 O O . ILE A 1 351 ? 13.617 -15.273 -13.859 1 94.94 351 ILE A O 1
ATOM 2753 N N . PRO A 1 352 ? 12.484 -13.719 -14.938 1 93.94 352 PRO A N 1
ATOM 2754 C CA . PRO A 1 352 ? 13.68 -13.352 -15.695 1 93.94 352 PRO A CA 1
ATOM 2755 C C . PRO A 1 352 ? 14.703 -12.586 -14.859 1 93.94 352 PRO A C 1
ATOM 2757 O O . PRO A 1 352 ? 14.336 -11.906 -13.906 1 93.94 352 PRO A O 1
ATOM 2760 N N . ARG A 1 353 ? 15.906 -12.656 -15.242 1 91.75 353 ARG A N 1
ATOM 2761 C CA . ARG A 1 353 ? 16.984 -12 -14.5 1 91.75 353 ARG A CA 1
ATOM 2762 C C . ARG A 1 353 ? 16.953 -10.492 -14.703 1 91.75 353 ARG A C 1
ATOM 2764 O O . ARG A 1 353 ? 17.484 -9.742 -13.891 1 91.75 353 ARG A O 1
ATOM 2771 N N . THR A 1 354 ? 16.422 -10.055 -15.766 1 95 354 THR A N 1
ATOM 2772 C CA . THR A 1 354 ? 16.203 -8.633 -16.031 1 95 354 THR A CA 1
ATOM 2773 C C . THR A 1 354 ? 14.797 -8.375 -16.547 1 95 354 THR A C 1
ATOM 2775 O O . THR A 1 354 ? 14.172 -9.266 -17.125 1 95 354 THR A O 1
ATOM 2778 N N . GLY A 1 355 ? 14.344 -7.203 -16.25 1 94.62 355 GLY A N 1
ATOM 2779 C CA . GLY A 1 355 ? 13.047 -6.82 -16.781 1 94.62 355 GLY A CA 1
ATOM 2780 C C . GLY A 1 355 ? 11.898 -7.613 -16.188 1 94.62 355 GLY A C 1
ATOM 2781 O O . GLY A 1 355 ? 10.898 -7.871 -16.875 1 94.62 355 GLY A O 1
ATOM 2782 N N . ALA A 1 356 ? 12.023 -8.117 -14.969 1 95.12 356 ALA A N 1
ATOM 2783 C CA . ALA A 1 356 ? 10.977 -8.906 -14.328 1 95.12 356 ALA A CA 1
ATOM 2784 C C . ALA A 1 356 ? 9.695 -8.086 -14.172 1 95.12 356 ALA A C 1
ATOM 2786 O O . ALA A 1 356 ? 9.742 -6.91 -13.797 1 95.12 356 ALA A O 1
ATOM 2787 N N . TYR A 1 357 ? 8.562 -8.664 -14.555 1 95.25 357 TYR A N 1
ATOM 2788 C CA . TYR A 1 357 ? 7.258 -8.023 -14.422 1 95.25 357 TYR A CA 1
ATOM 2789 C C . TYR A 1 357 ? 6.832 -7.938 -12.961 1 95.25 357 TYR A C 1
ATOM 2791 O O . TYR A 1 357 ? 7.152 -8.82 -12.164 1 95.25 357 TYR A O 1
ATOM 2799 N N . TRP A 1 358 ? 6.125 -6.949 -12.555 1 96.94 358 TRP A N 1
ATOM 2800 C CA . TRP A 1 358 ? 5.867 -6.629 -11.156 1 96.94 358 TRP A CA 1
ATOM 2801 C C . TRP A 1 358 ? 5.047 -7.727 -10.484 1 96.94 358 TRP A C 1
ATOM 2803 O O . TRP A 1 358 ? 5.234 -8.016 -9.297 1 96.94 358 TRP A O 1
ATOM 2813 N N . GLU A 1 359 ? 4.133 -8.367 -11.164 1 95.56 359 GLU A N 1
ATOM 2814 C CA . GLU A 1 359 ? 3.33 -9.43 -10.562 1 95.56 359 GLU A CA 1
ATOM 2815 C C . GLU A 1 359 ? 4.199 -10.602 -10.117 1 95.56 359 GLU A C 1
ATOM 2817 O O . GLU A 1 359 ? 3.961 -11.195 -9.062 1 95.56 359 GLU A O 1
ATOM 2822 N N . ALA A 1 360 ? 5.184 -10.914 -10.984 1 95.06 360 ALA A N 1
ATOM 2823 C CA . ALA A 1 360 ? 6.086 -12.016 -10.664 1 95.06 360 ALA A CA 1
ATOM 2824 C C . ALA A 1 360 ? 6.93 -11.688 -9.43 1 95.06 360 ALA A C 1
ATOM 2826 O O . ALA A 1 360 ? 7.086 -12.531 -8.539 1 95.06 360 ALA A O 1
ATOM 2827 N N . THR A 1 361 ? 7.473 -10.484 -9.414 1 97.56 361 THR A N 1
ATOM 2828 C CA . THR A 1 361 ? 8.312 -10.109 -8.281 1 97.56 361 THR A CA 1
ATOM 2829 C C . THR A 1 361 ? 7.465 -9.938 -7.02 1 97.56 361 THR A C 1
ATOM 2831 O O . THR A 1 361 ? 7.941 -10.18 -5.91 1 97.56 361 THR A O 1
ATOM 2834 N N . ALA A 1 362 ? 6.215 -9.523 -7.199 1 97.75 362 ALA A N 1
ATOM 2835 C CA . ALA A 1 362 ? 5.289 -9.461 -6.07 1 97.75 362 ALA A CA 1
ATOM 2836 C C . ALA A 1 362 ? 5.062 -10.836 -5.461 1 97.75 362 ALA A C 1
ATOM 2838 O O . ALA A 1 362 ? 5.016 -10.984 -4.238 1 97.75 362 ALA A O 1
ATOM 2839 N N . GLY A 1 363 ? 4.902 -11.812 -6.332 1 96.75 363 GLY A N 1
ATOM 2840 C CA . GLY A 1 363 ? 4.793 -13.188 -5.859 1 96.75 363 GLY A CA 1
ATOM 2841 C C . GLY A 1 363 ? 6.008 -13.641 -5.07 1 96.75 363 GLY A C 1
ATOM 2842 O O . GLY A 1 363 ? 5.875 -14.328 -4.055 1 96.75 363 GLY A O 1
ATOM 2843 N N . ASP A 1 364 ? 7.141 -13.242 -5.562 1 97.5 364 ASP A N 1
ATOM 2844 C CA . ASP A 1 364 ? 8.367 -13.617 -4.867 1 97.5 364 ASP A CA 1
ATOM 2845 C C . ASP A 1 364 ? 8.422 -12.984 -3.479 1 97.5 364 ASP A C 1
ATOM 2847 O O . ASP A 1 364 ? 8.859 -13.625 -2.52 1 97.5 364 ASP A O 1
ATOM 2851 N N . MET A 1 365 ? 8.016 -11.789 -3.373 1 98.19 365 MET A N 1
ATOM 2852 C CA . MET A 1 365 ? 7.988 -11.117 -2.074 1 98.19 365 MET A CA 1
ATOM 2853 C C . MET A 1 365 ? 7.031 -11.828 -1.118 1 98.19 365 MET A C 1
ATOM 2855 O O . MET A 1 365 ? 7.34 -11.992 0.064 1 98.19 365 MET A O 1
ATOM 2859 N N . LEU A 1 366 ? 5.906 -12.156 -1.662 1 97.25 366 LEU A N 1
ATOM 2860 C CA . LEU A 1 366 ? 4.93 -12.867 -0.847 1 97.25 366 LEU A CA 1
ATOM 2861 C C . LEU A 1 366 ? 5.504 -14.18 -0.33 1 97.25 366 LEU A C 1
ATOM 2863 O O . LEU A 1 366 ? 5.383 -14.492 0.856 1 97.25 366 LEU A O 1
ATOM 2867 N N . MET A 1 367 ? 6.156 -14.93 -1.185 1 96.88 367 MET A N 1
ATOM 2868 C CA . MET A 1 367 ? 6.762 -16.203 -0.787 1 96.88 367 MET A CA 1
ATOM 2869 C C . MET A 1 367 ? 7.859 -15.977 0.249 1 96.88 367 MET A C 1
ATOM 2871 O O . MET A 1 367 ? 7.996 -16.766 1.19 1 96.88 367 MET A O 1
ATOM 2875 N N . MET A 1 368 ? 8.602 -14.961 0.042 1 97.31 368 MET A N 1
ATOM 2876 C CA . MET A 1 368 ? 9.727 -14.672 0.93 1 97.31 368 MET A CA 1
ATOM 2877 C C . MET A 1 368 ? 9.234 -14.258 2.314 1 97.31 368 MET A C 1
ATOM 2879 O O . MET A 1 368 ? 9.695 -14.797 3.324 1 97.31 368 MET A O 1
ATOM 2883 N N . THR A 1 369 ? 8.266 -13.359 2.41 1 97.19 369 THR A N 1
ATOM 2884 C CA . THR A 1 369 ? 7.84 -12.773 3.676 1 97.19 369 THR A CA 1
ATOM 2885 C C . THR A 1 369 ? 6.938 -13.734 4.441 1 97.19 369 THR A C 1
ATOM 2887 O O . THR A 1 369 ? 6.871 -13.688 5.672 1 97.19 369 THR A O 1
ATOM 2890 N N . GLN A 1 370 ? 6.293 -14.672 3.705 1 96.75 370 GLN A N 1
ATOM 2891 C CA . GLN A 1 370 ? 5.309 -15.516 4.375 1 96.75 370 GLN A CA 1
ATOM 2892 C C . GLN A 1 370 ? 5.848 -16.922 4.582 1 96.75 370 GLN A C 1
ATOM 2894 O O . GLN A 1 370 ? 5.531 -17.578 5.582 1 96.75 370 GLN A O 1
ATOM 2899 N N . LEU A 1 371 ? 6.715 -17.406 3.604 1 94.38 371 LEU A N 1
ATOM 2900 C CA . LEU A 1 371 ? 6.961 -18.844 3.58 1 94.38 371 LEU A CA 1
ATOM 2901 C C . LEU A 1 371 ? 8.453 -19.141 3.547 1 94.38 371 LEU A C 1
ATOM 2903 O O . LEU A 1 371 ? 8.859 -20.297 3.453 1 94.38 371 LEU A O 1
ATOM 2907 N N . SER A 1 372 ? 9.312 -18.078 3.641 1 93.19 372 SER A N 1
ATOM 2908 C CA . SER A 1 372 ? 10.75 -18.266 3.469 1 93.19 372 SER A CA 1
ATOM 2909 C C . SER A 1 372 ? 11.047 -19.109 2.232 1 93.19 372 SER A C 1
ATOM 2911 O O . SER A 1 372 ? 11.883 -20.016 2.281 1 93.19 372 SER A O 1
ATOM 2913 N N . ALA A 1 373 ? 10.305 -18.828 1.211 1 94.06 373 ALA A N 1
ATOM 2914 C CA . ALA A 1 373 ? 10.398 -19.5 -0.086 1 94.06 373 ALA A CA 1
ATOM 2915 C C . ALA A 1 373 ? 10.672 -18.484 -1.2 1 94.06 373 ALA A C 1
ATOM 2917 O O . ALA A 1 373 ? 11.273 -17.438 -0.963 1 94.06 373 ALA A O 1
ATOM 2918 N N . CYS A 1 374 ? 10.414 -18.938 -2.488 1 93.88 374 CYS A N 1
ATOM 2919 C CA . CYS A 1 374 ? 10.82 -18.016 -3.543 1 93.88 374 CYS A CA 1
ATOM 2920 C C . CYS A 1 374 ? 10.172 -18.391 -4.871 1 93.88 374 CYS A C 1
ATOM 2922 O O . CYS A 1 374 ? 9.734 -19.531 -5.059 1 93.88 374 CYS A O 1
ATOM 2924 N N . GLU A 1 375 ? 10 -17.391 -5.695 1 95.25 375 GLU A N 1
ATOM 2925 C CA . GLU A 1 375 ? 9.891 -17.625 -7.133 1 95.25 375 GLU A CA 1
ATOM 2926 C C . GLU A 1 375 ? 11.273 -17.766 -7.77 1 95.25 375 GLU A C 1
ATOM 2928 O O . GLU A 1 375 ? 12.211 -17.078 -7.398 1 95.25 375 GLU A O 1
ATOM 2933 N N . ARG A 1 376 ? 11.383 -18.625 -8.688 1 96.19 376 ARG A N 1
ATOM 2934 C CA . ARG A 1 376 ? 12.711 -19.016 -9.133 1 96.19 376 ARG A CA 1
ATOM 2935 C C . ARG A 1 376 ? 12.984 -18.531 -10.555 1 96.19 376 ARG A C 1
ATOM 2937 O O . ARG A 1 376 ? 12.062 -18.406 -11.359 1 96.19 376 ARG A O 1
ATOM 2944 N N . THR A 1 377 ? 14.234 -18.203 -10.766 1 95 377 THR A N 1
ATOM 2945 C CA . THR A 1 377 ? 14.727 -17.953 -12.117 1 95 377 THR A CA 1
ATOM 2946 C C . THR A 1 377 ? 14.984 -19.266 -12.852 1 95 377 THR A C 1
ATOM 2948 O O . THR A 1 377 ? 14.922 -20.344 -12.25 1 95 377 THR A O 1
ATOM 2951 N N . GLU A 1 378 ? 15.242 -19.141 -14.172 1 94.88 378 GLU A N 1
ATOM 2952 C CA . GLU A 1 378 ? 15.469 -20.344 -14.977 1 94.88 378 GLU A CA 1
ATOM 2953 C C . GLU A 1 378 ? 16.656 -21.141 -14.445 1 94.88 378 GLU A C 1
ATOM 2955 O O . GLU A 1 378 ? 16.578 -22.375 -14.328 1 94.88 378 GLU A O 1
ATOM 2960 N N . ASP A 1 379 ? 17.719 -20.469 -14.102 1 95.25 379 ASP A N 1
ATOM 2961 C CA . ASP A 1 379 ? 18.906 -21.141 -13.602 1 95.25 379 ASP A CA 1
ATOM 2962 C C . ASP A 1 379 ? 18.641 -21.812 -12.258 1 95.25 379 ASP A C 1
ATOM 2964 O O . ASP A 1 379 ? 19.156 -22.906 -11.984 1 95.25 379 ASP A O 1
ATOM 2968 N N . GLN A 1 380 ? 17.844 -21.172 -11.461 1 95.31 380 GLN A N 1
ATOM 2969 C CA . GLN A 1 380 ? 17.484 -21.75 -10.172 1 95.31 380 GLN A CA 1
ATOM 2970 C C . GLN A 1 380 ? 16.625 -23 -10.336 1 95.31 380 GLN A C 1
ATOM 2972 O O . GLN A 1 380 ? 16.734 -23.938 -9.555 1 95.31 380 GLN A O 1
ATOM 2977 N N . TRP A 1 381 ? 15.758 -23.016 -11.336 1 96.75 381 TRP A N 1
ATOM 2978 C CA . TRP A 1 381 ? 14.977 -24.203 -11.648 1 96.75 381 TRP A CA 1
ATOM 2979 C C . TRP A 1 381 ? 15.875 -25.359 -12.086 1 96.75 381 TRP A C 1
ATOM 2981 O O . TRP A 1 381 ? 15.688 -26.5 -11.664 1 96.75 381 TRP A O 1
ATOM 2991 N N . HIS A 1 382 ? 16.844 -25.062 -12.953 1 96.94 382 HIS A N 1
ATOM 2992 C CA . HIS A 1 382 ? 17.797 -26.094 -13.352 1 96.94 382 HIS A CA 1
ATOM 2993 C C . HIS A 1 382 ? 18.531 -26.672 -12.148 1 96.94 382 HIS A C 1
ATOM 2995 O O . HIS A 1 382 ? 18.703 -27.891 -12.039 1 96.94 382 HIS A O 1
ATOM 3001 N N . GLN A 1 383 ? 18.891 -25.766 -11.289 1 96.31 383 GLN A N 1
ATOM 3002 C CA . GLN A 1 383 ? 19.609 -26.219 -10.094 1 96.31 383 GLN A CA 1
ATOM 3003 C C . GLN A 1 383 ? 18.719 -27.078 -9.219 1 96.31 383 GLN A C 1
ATOM 3005 O O . GLN A 1 383 ? 19.141 -28.125 -8.727 1 96.31 383 GLN A O 1
ATOM 3010 N N . LEU A 1 384 ? 17.484 -26.672 -9.023 1 96.88 384 LEU A N 1
ATOM 3011 C CA . LEU A 1 384 ? 16.547 -27.375 -8.156 1 96.88 384 LEU A CA 1
ATOM 3012 C C . LEU A 1 384 ? 16.219 -28.75 -8.727 1 96.88 384 LEU A C 1
ATOM 3014 O O . LEU A 1 384 ? 16.188 -29.75 -7.996 1 96.88 384 LEU A O 1
ATOM 3018 N N . ILE A 1 385 ? 16 -28.812 -10.016 1 97.06 385 ILE A N 1
ATOM 3019 C CA . ILE A 1 385 ? 15.477 -30.016 -10.641 1 97.06 385 ILE A CA 1
ATOM 3020 C C . ILE A 1 385 ? 16.641 -30.938 -11.047 1 97.06 385 ILE A C 1
ATOM 3022 O O . ILE A 1 385 ? 16.734 -32.062 -10.594 1 97.06 385 ILE A O 1
ATOM 3026 N N . GLU A 1 386 ? 17.562 -30.422 -11.797 1 96.56 386 GLU A N 1
ATOM 3027 C CA . GLU A 1 386 ? 18.656 -31.234 -12.336 1 96.56 386 GLU A CA 1
ATOM 3028 C C . GLU A 1 386 ? 19.75 -31.438 -11.289 1 96.56 386 GLU A C 1
ATOM 3030 O O . GLU A 1 386 ? 20.469 -32.438 -11.32 1 96.56 386 GLU A O 1
ATOM 3035 N N . GLY A 1 387 ? 19.859 -30.531 -10.383 1 93.19 387 GLY A N 1
ATOM 3036 C CA . GLY A 1 387 ? 20.875 -30.625 -9.344 1 93.19 387 GLY A CA 1
ATOM 3037 C C . GLY A 1 387 ? 20.438 -31.453 -8.156 1 93.19 387 GLY A C 1
ATOM 3038 O O . GLY A 1 387 ? 21.234 -31.719 -7.242 1 93.19 387 GLY A O 1
ATOM 3039 N N . SER A 1 388 ? 19.297 -31.922 -8.172 1 90.5 388 SER A N 1
ATOM 3040 C CA . SER A 1 388 ? 18.734 -32.656 -7.035 1 90.5 388 SER A CA 1
ATOM 3041 C C . SER A 1 388 ? 19.328 -34.031 -6.926 1 90.5 388 SER A C 1
ATOM 3043 O O . SER A 1 388 ? 19.219 -34.688 -5.883 1 90.5 388 SER A O 1
ATOM 3045 N N . GLY A 1 389 ? 19.891 -34.531 -7.992 1 92.75 389 GLY A N 1
ATOM 3046 C CA . GLY A 1 389 ? 20.422 -35.906 -7.988 1 92.75 389 GLY A CA 1
ATOM 3047 C C . GLY A 1 389 ? 19.359 -36.969 -8.156 1 92.75 389 GLY A C 1
ATOM 3048 O O . GLY A 1 389 ? 19.641 -38.156 -7.992 1 92.75 389 GLY A O 1
ATOM 3049 N N . LEU A 1 390 ? 18.188 -36.625 -8.586 1 95.62 390 LEU A N 1
ATOM 3050 C CA . LEU A 1 390 ? 17.062 -37.562 -8.68 1 95.62 390 LEU A CA 1
ATOM 3051 C C . LEU A 1 390 ? 16.938 -38.125 -10.094 1 95.62 390 LEU A C 1
ATOM 3053 O O . LEU A 1 390 ? 16.016 -38.875 -10.375 1 95.62 390 LEU A O 1
ATOM 3057 N N . GLY A 1 391 ? 17.828 -37.688 -10.938 1 95.88 391 GLY A N 1
ATOM 3058 C CA . GLY A 1 391 ? 17.766 -38.125 -12.32 1 95.88 391 GLY A CA 1
ATOM 3059 C C . GLY A 1 391 ? 16.703 -37.406 -13.141 1 95.88 391 GLY A C 1
ATOM 3060 O O . GLY A 1 391 ? 16.297 -37.906 -14.195 1 95.88 391 GLY A O 1
ATOM 3061 N N . LEU A 1 392 ? 16.219 -36.344 -12.664 1 97.56 392 LEU A N 1
ATOM 3062 C CA . LEU A 1 392 ? 15.266 -35.5 -13.406 1 97.56 392 LEU A CA 1
ATOM 3063 C C . LEU A 1 392 ? 16 -34.531 -14.32 1 97.56 392 LEU A C 1
ATOM 3065 O O . LEU A 1 392 ? 17.047 -34 -13.945 1 97.56 392 LEU A O 1
ATOM 3069 N N . LYS A 1 393 ? 15.469 -34.344 -15.469 1 97.38 393 LYS A N 1
ATOM 3070 C CA . LYS A 1 393 ? 16 -33.375 -16.422 1 97.38 393 LYS A CA 1
ATOM 3071 C C . LYS A 1 393 ? 14.898 -32.469 -16.969 1 97.38 393 LYS A C 1
ATOM 3073 O O . LYS A 1 393 ? 13.789 -32.938 -17.234 1 97.38 393 LYS A O 1
ATOM 3078 N N . ILE A 1 394 ? 15.234 -31.219 -17.156 1 97.94 394 ILE A N 1
ATOM 3079 C CA . ILE A 1 394 ? 14.305 -30.297 -17.781 1 97.94 394 ILE A CA 1
ATOM 3080 C C . ILE A 1 394 ? 14.391 -30.438 -19.312 1 97.94 394 ILE A C 1
ATOM 3082 O O . ILE A 1 394 ? 15.461 -30.266 -19.891 1 97.94 394 ILE A O 1
ATOM 3086 N N . VAL A 1 395 ? 13.32 -30.766 -19.875 1 97.44 395 VAL A N 1
ATOM 3087 C CA . VAL A 1 395 ? 13.242 -30.938 -21.328 1 97.44 395 VAL A CA 1
ATOM 3088 C C . VAL A 1 395 ? 13.039 -29.578 -22 1 97.44 395 VAL A C 1
ATOM 3090 O O . VAL A 1 395 ? 13.656 -29.297 -23.031 1 97.44 395 VAL A O 1
ATOM 3093 N N . LYS A 1 396 ? 12.156 -28.812 -21.422 1 97.19 396 LYS A N 1
ATOM 3094 C CA . LYS A 1 396 ? 11.812 -27.547 -22.062 1 97.19 396 LYS A CA 1
ATOM 3095 C C . LYS A 1 396 ? 11.023 -26.656 -21.109 1 97.19 396 LYS A C 1
ATOM 3097 O O . LYS A 1 396 ? 10.266 -27.141 -20.266 1 97.19 396 LYS A O 1
ATOM 3102 N N . PHE A 1 397 ? 11.266 -25.344 -21.188 1 96.75 397 PHE A N 1
ATOM 3103 C CA . PHE A 1 397 ? 10.375 -24.328 -20.625 1 96.75 397 PHE A CA 1
ATOM 3104 C C . PHE A 1 397 ? 9.359 -23.859 -21.656 1 96.75 397 PHE A C 1
ATOM 3106 O O . PHE A 1 397 ? 9.727 -23.219 -22.641 1 96.75 397 PHE A O 1
ATOM 3113 N N . TRP A 1 398 ? 8.086 -24.172 -21.406 1 96.06 398 TRP A N 1
ATOM 3114 C CA . TRP A 1 398 ? 7.02 -23.719 -22.297 1 96.06 398 TRP A CA 1
ATOM 3115 C C . TRP A 1 398 ? 6.43 -22.406 -21.812 1 96.06 398 TRP A C 1
ATOM 3117 O O . TRP A 1 398 ? 5.934 -22.312 -20.688 1 96.06 398 TRP A O 1
ATOM 3127 N N . SER A 1 399 ? 6.516 -21.422 -22.609 1 92.38 399 SER A N 1
ATOM 3128 C CA . SER A 1 399 ? 5.992 -20.109 -22.234 1 92.38 399 SER A CA 1
ATOM 3129 C C . SER A 1 399 ? 5.078 -19.547 -23.328 1 92.38 399 SER A C 1
ATOM 3131 O O . SER A 1 399 ? 5.25 -19.844 -24.5 1 92.38 399 SER A O 1
ATOM 3133 N N . SER A 1 400 ? 4.062 -18.766 -22.891 1 86.56 400 SER A N 1
ATOM 3134 C CA . SER A 1 400 ? 3.184 -18.094 -23.844 1 86.56 400 SER A CA 1
ATOM 3135 C C . SER A 1 400 ? 3.838 -16.828 -24.391 1 86.56 400 SER A C 1
ATOM 3137 O O . SER A 1 400 ? 3.375 -16.281 -25.391 1 86.56 400 SER A O 1
ATOM 3139 N N . GLY A 1 401 ? 4.871 -16.375 -23.734 1 80.12 401 GLY A N 1
ATOM 3140 C CA . GLY A 1 401 ? 5.48 -15.109 -24.094 1 80.12 401 GLY A CA 1
ATOM 3141 C C . GLY A 1 401 ? 4.855 -13.922 -23.391 1 80.12 401 GLY A C 1
ATOM 3142 O O . GLY A 1 401 ? 5.367 -12.805 -23.469 1 80.12 401 GLY A O 1
ATOM 3143 N N . LEU A 1 402 ? 3.855 -14.164 -22.672 1 82.56 402 LEU A N 1
ATOM 3144 C CA . LEU A 1 402 ? 3.211 -13.102 -21.922 1 82.56 402 LEU A CA 1
ATOM 3145 C C . LEU A 1 402 ? 3.912 -12.883 -20.578 1 82.56 402 LEU A C 1
ATOM 3147 O O . LEU A 1 402 ? 4.289 -13.852 -19.906 1 82.56 402 LEU A O 1
ATOM 3151 N N . SER A 1 403 ? 4.098 -11.68 -20.219 1 78.5 403 SER A N 1
ATOM 3152 C CA . SER A 1 403 ? 4.898 -11.297 -19.062 1 78.5 403 SER A CA 1
ATOM 3153 C C . SER A 1 403 ? 4.242 -11.766 -17.766 1 78.5 403 SER A C 1
ATOM 3155 O O . SER A 1 403 ? 4.93 -12.031 -16.766 1 78.5 403 SER A O 1
ATOM 3157 N N . ALA A 1 404 ? 3.043 -11.977 -17.75 1 76.62 404 ALA A N 1
ATOM 3158 C CA . ALA A 1 404 ? 2.342 -12.195 -16.5 1 76.62 404 ALA A CA 1
ATOM 3159 C C . ALA A 1 404 ? 1.894 -13.648 -16.359 1 76.62 404 ALA A C 1
ATOM 3161 O O . ALA A 1 404 ? 1.123 -13.984 -15.461 1 76.62 404 ALA A O 1
ATOM 3162 N N . VAL A 1 405 ? 2.385 -14.43 -17.219 1 80 405 VAL A N 1
ATOM 3163 C CA . VAL A 1 405 ? 1.881 -15.797 -17.219 1 80 405 VAL A CA 1
ATOM 3164 C C . VAL A 1 405 ? 3 -16.766 -16.828 1 80 405 VAL A C 1
ATOM 3166 O O . VAL A 1 405 ? 4.156 -16.578 -17.219 1 80 405 VAL A O 1
ATOM 3169 N N . GLU A 1 406 ? 2.596 -17.766 -16.109 1 90.75 406 GLU A N 1
ATOM 3170 C CA . GLU A 1 406 ? 3.5 -18.844 -15.695 1 90.75 406 GLU A CA 1
ATOM 3171 C C . GLU A 1 406 ? 4.008 -19.641 -16.891 1 90.75 406 GLU A C 1
ATOM 3173 O O . GLU A 1 406 ? 3.525 -19.453 -18.016 1 90.75 406 GLU A O 1
ATOM 3178 N N . ASN A 1 407 ? 4.98 -20.375 -16.641 1 92.69 407 ASN A N 1
ATOM 3179 C CA . ASN A 1 407 ? 5.559 -21.312 -17.594 1 92.69 407 ASN A CA 1
ATOM 3180 C C . ASN A 1 407 ? 5.281 -22.75 -17.203 1 92.69 407 ASN A C 1
ATOM 3182 O O . ASN A 1 407 ? 5.129 -23.062 -16.016 1 92.69 407 ASN A O 1
ATOM 3186 N N . VAL A 1 408 ? 5.152 -23.578 -18.266 1 97.44 408 VAL A N 1
ATOM 3187 C CA . VAL A 1 408 ? 5.191 -25 -18 1 97.44 408 VAL A CA 1
ATOM 3188 C C . VAL A 1 408 ? 6.625 -25.516 -18.125 1 97.44 408 VAL A C 1
ATOM 3190 O O . VAL A 1 408 ? 7.23 -25.438 -19.188 1 97.44 408 VAL A O 1
ATOM 3193 N N . ILE A 1 409 ? 7.172 -25.953 -17.031 1 98.12 409 ILE A N 1
ATOM 3194 C CA . ILE A 1 409 ? 8.477 -26.609 -17.016 1 98.12 409 ILE A CA 1
ATOM 3195 C C . ILE A 1 409 ? 8.297 -28.109 -17.203 1 98.12 409 ILE A C 1
ATOM 3197 O O . ILE A 1 409 ? 7.832 -28.797 -16.297 1 98.12 409 ILE A O 1
ATOM 3201 N N . GLU A 1 410 ? 8.648 -28.609 -18.375 1 98.38 410 GLU A N 1
ATOM 3202 C CA . GLU A 1 410 ? 8.531 -30.047 -18.672 1 98.38 410 GLU A CA 1
ATOM 3203 C C . GLU A 1 410 ? 9.789 -30.797 -18.266 1 98.38 410 GLU A C 1
ATOM 3205 O O . GLU A 1 410 ? 10.891 -30.469 -18.719 1 98.38 410 GLU A O 1
ATOM 3210 N N . CYS A 1 411 ? 9.586 -31.766 -17.422 1 98.25 411 CYS A N 1
ATOM 3211 C CA . CYS A 1 411 ? 10.703 -32.594 -16.953 1 98.25 411 CYS A CA 1
ATOM 3212 C C . CYS A 1 411 ? 10.469 -34.062 -17.25 1 98.25 411 CYS A C 1
ATOM 3214 O O . CYS A 1 411 ? 9.328 -34.5 -17.391 1 98.25 411 CYS A O 1
ATOM 3216 N N . GLU A 1 412 ? 11.523 -34.812 -17.391 1 97.69 412 GLU A N 1
ATOM 3217 C CA . GLU A 1 412 ? 11.516 -36.25 -17.547 1 97.69 412 GLU A CA 1
ATOM 3218 C C . GLU A 1 412 ? 12.633 -36.906 -16.75 1 97.69 412 GLU A C 1
ATOM 3220 O O . GLU A 1 412 ? 13.539 -36.219 -16.266 1 97.69 412 GLU A O 1
ATOM 3225 N N . LEU A 1 413 ? 12.406 -38.188 -16.516 1 95.19 413 LEU A N 1
ATOM 3226 C CA . LEU A 1 413 ? 13.508 -38.938 -15.93 1 95.19 413 LEU A CA 1
ATOM 3227 C C . LEU A 1 413 ? 14.594 -39.219 -16.953 1 95.19 413 LEU A C 1
ATOM 3229 O O . LEU A 1 413 ? 14.297 -39.531 -18.109 1 95.19 413 LEU A O 1
ATOM 3233 N N . ALA A 1 414 ? 15.852 -39.031 -16.5 1 83.75 414 ALA A N 1
ATOM 3234 C CA . ALA A 1 414 ? 16.984 -39.312 -17.391 1 83.75 414 ALA A CA 1
ATOM 3235 C C . ALA A 1 414 ? 17.188 -40.812 -17.594 1 83.75 414 ALA A C 1
ATOM 3237 O O . ALA A 1 414 ? 16.859 -41.594 -16.734 1 83.75 414 ALA A O 1
ATOM 3238 N N . MET B 1 1 ? -31.797 -3.449 -12.68 1 54.31 1 MET B N 1
ATOM 3239 C CA . MET B 1 1 ? -30.375 -3.221 -12.547 1 54.31 1 MET B CA 1
ATOM 3240 C C . MET B 1 1 ? -29.641 -4.523 -12.242 1 54.31 1 MET B C 1
ATOM 3242 O O . MET B 1 1 ? -30.172 -5.398 -11.562 1 54.31 1 MET B O 1
ATOM 3246 N N . SER B 1 2 ? -28.594 -4.801 -12.961 1 67.06 2 SER B N 1
ATOM 3247 C CA . SER B 1 2 ? -27.922 -6.066 -12.727 1 67.06 2 SER B CA 1
ATOM 3248 C C . SER B 1 2 ? -27.5 -6.211 -11.266 1 67.06 2 SER B C 1
ATOM 3250 O O . SER B 1 2 ? -27.062 -5.246 -10.648 1 67.06 2 SER B O 1
ATOM 3252 N N . THR B 1 3 ? -27.859 -7.262 -10.672 1 76 3 THR B N 1
ATOM 3253 C CA . THR B 1 3 ? -27.562 -7.52 -9.266 1 76 3 THR B CA 1
ATOM 3254 C C . THR B 1 3 ? -26.422 -8.523 -9.125 1 76 3 THR B C 1
ATOM 3256 O O . THR B 1 3 ? -26.219 -9.086 -8.039 1 76 3 THR B O 1
ATOM 3259 N N . ALA B 1 4 ? -25.828 -8.758 -10.266 1 83.81 4 ALA B N 1
ATOM 3260 C CA . ALA B 1 4 ? -24.719 -9.711 -10.18 1 83.81 4 ALA B CA 1
ATOM 3261 C C . ALA B 1 4 ? -23.531 -9.242 -11.016 1 83.81 4 ALA B C 1
ATOM 3263 O O . ALA B 1 4 ? -23.688 -8.469 -11.961 1 83.81 4 ALA B O 1
ATOM 3264 N N . VAL B 1 5 ? -22.375 -9.539 -10.531 1 93 5 VAL B N 1
ATOM 3265 C CA . VAL B 1 5 ? -21.109 -9.234 -11.211 1 93 5 VAL B CA 1
ATOM 3266 C C . VAL B 1 5 ? -20.484 -10.516 -11.75 1 93 5 VAL B C 1
ATOM 3268 O O . VAL B 1 5 ? -20.406 -11.523 -11.039 1 93 5 VAL B O 1
ATOM 3271 N N . ASP B 1 6 ? -20.188 -10.461 -13.008 1 92.12 6 ASP B N 1
ATOM 3272 C CA . ASP B 1 6 ? -19.531 -11.594 -13.656 1 92.12 6 ASP B CA 1
ATOM 3273 C C . ASP B 1 6 ? -18.031 -11.555 -13.438 1 92.12 6 ASP B C 1
ATOM 3275 O O . ASP B 1 6 ? -17.422 -10.477 -13.398 1 92.12 6 ASP B O 1
ATOM 3279 N N . LEU B 1 7 ? -17.469 -12.719 -13.398 1 91.44 7 LEU B N 1
ATOM 3280 C CA . LEU B 1 7 ? -16.031 -12.844 -13.172 1 91.44 7 LEU B CA 1
ATOM 3281 C C . LEU B 1 7 ? -15.242 -12.164 -14.281 1 91.44 7 LEU B C 1
ATOM 3283 O O . LEU B 1 7 ? -14.117 -11.703 -14.062 1 91.44 7 LEU B O 1
ATOM 3287 N N . SER B 1 8 ? -15.812 -12.109 -15.461 1 91.56 8 SER B N 1
ATOM 3288 C CA . SER B 1 8 ? -15.141 -11.469 -16.594 1 91.56 8 SER B CA 1
ATOM 3289 C C . SER B 1 8 ? -14.836 -10.008 -16.297 1 91.56 8 SER B C 1
ATOM 3291 O O . SER B 1 8 ? -13.883 -9.445 -16.828 1 91.56 8 SER B O 1
ATOM 3293 N N . LEU B 1 9 ? -15.617 -9.445 -15.414 1 94.31 9 LEU B N 1
ATOM 3294 C CA . LEU B 1 9 ? -15.383 -8.055 -15.031 1 94.31 9 LEU B CA 1
ATOM 3295 C C . LEU B 1 9 ? -14.055 -7.898 -14.305 1 94.31 9 LEU B C 1
ATOM 3297 O O . LEU B 1 9 ? -13.391 -6.863 -14.422 1 94.31 9 LEU B O 1
ATOM 3301 N N . ALA B 1 10 ? -13.656 -8.93 -13.602 1 95.25 10 ALA B N 1
ATOM 3302 C CA . ALA B 1 10 ? -12.453 -8.875 -12.781 1 95.25 10 ALA B CA 1
ATOM 3303 C C . ALA B 1 10 ? -11.203 -9.117 -13.625 1 95.25 10 ALA B C 1
ATOM 3305 O O . ALA B 1 10 ? -10.078 -8.891 -13.164 1 95.25 10 ALA B O 1
ATOM 3306 N N . THR B 1 11 ? -11.375 -9.547 -14.906 1 93.94 11 THR B N 1
ATOM 3307 C CA . THR B 1 11 ? -10.219 -9.977 -15.688 1 93.94 11 THR B CA 1
ATOM 3308 C C . THR B 1 11 ? -10.086 -9.148 -16.953 1 93.94 11 THR B C 1
ATOM 3310 O O . THR B 1 11 ? -9.305 -9.492 -17.844 1 93.94 11 THR B O 1
ATOM 3313 N N . ARG B 1 12 ? -10.844 -8.117 -17.094 1 94.56 12 ARG B N 1
ATOM 3314 C CA . ARG B 1 12 ? -10.711 -7.129 -18.156 1 94.56 12 ARG B CA 1
ATOM 3315 C C . ARG B 1 12 ? -10.273 -5.781 -17.594 1 94.56 12 ARG B C 1
ATOM 3317 O O . ARG B 1 12 ? -10.422 -5.523 -16.406 1 94.56 12 ARG B O 1
ATOM 3324 N N . PRO B 1 13 ? -9.68 -4.988 -18.5 1 96.19 13 PRO B N 1
ATOM 3325 C CA . PRO B 1 13 ? -9.312 -3.664 -17.984 1 96.19 13 PRO B CA 1
ATOM 3326 C C . PRO B 1 13 ? -10.484 -2.936 -17.344 1 96.19 13 PRO B C 1
ATOM 3328 O O . PRO B 1 13 ? -11.617 -3.025 -17.828 1 96.19 13 PRO B O 1
ATOM 3331 N N . SER B 1 14 ? -10.273 -2.203 -16.297 1 97.19 14 SER B N 1
ATOM 3332 C CA . SER B 1 14 ? -11.32 -1.638 -15.453 1 97.19 14 SER B CA 1
ATOM 3333 C C . SER B 1 14 ? -12.156 -0.619 -16.219 1 97.19 14 SER B C 1
ATOM 3335 O O . SER B 1 14 ? -13.344 -0.45 -15.945 1 97.19 14 SER B O 1
ATOM 3337 N N . ASP B 1 15 ? -11.539 0.152 -17.094 1 97.12 15 ASP B N 1
ATOM 3338 C CA . ASP B 1 15 ? -12.266 1.139 -17.891 1 97.12 15 ASP B CA 1
ATOM 3339 C C . ASP B 1 15 ? -11.523 1.464 -19.188 1 97.12 15 ASP B C 1
ATOM 3341 O O . ASP B 1 15 ? -11.039 2.584 -19.359 1 97.12 15 ASP B O 1
ATOM 3345 N N . ALA B 1 16 ? -11.531 0.52 -20.109 1 96.56 16 ALA B N 1
ATOM 3346 C CA . ALA B 1 16 ? -10.828 0.666 -21.391 1 96.56 16 ALA B CA 1
ATOM 3347 C C . ALA B 1 16 ? -11.344 1.876 -22.156 1 96.56 16 ALA B C 1
ATOM 3349 O O . ALA B 1 16 ? -10.57 2.555 -22.844 1 96.56 16 ALA B O 1
ATOM 3350 N N . ASP B 1 17 ? -12.586 2.178 -22.047 1 96.19 17 ASP B N 1
ATOM 3351 C CA . ASP B 1 17 ? -13.227 3.25 -22.812 1 96.19 17 ASP B CA 1
ATOM 3352 C C . ASP B 1 17 ? -12.727 4.617 -22.359 1 96.19 17 ASP B C 1
ATOM 3354 O O . ASP B 1 17 ? -12.766 5.586 -23.125 1 96.19 17 ASP B O 1
ATOM 3358 N N . ALA B 1 18 ? -12.25 4.723 -21.141 1 97.44 18 ALA B N 1
ATOM 3359 C CA . ALA B 1 18 ? -11.812 6.004 -20.578 1 97.44 18 ALA B CA 1
ATOM 3360 C C . ALA B 1 18 ? -10.383 6.324 -21.016 1 97.44 18 ALA B C 1
ATOM 3362 O O . ALA B 1 18 ? -9.953 7.477 -20.938 1 97.44 18 ALA B O 1
ATOM 3363 N N . VAL B 1 19 ? -9.602 5.363 -21.484 1 97.88 19 VAL B N 1
ATOM 3364 C CA . VAL B 1 19 ? -8.156 5.449 -21.656 1 97.88 19 VAL B CA 1
ATOM 3365 C C . VAL B 1 19 ? -7.824 6.543 -22.672 1 97.88 19 VAL B C 1
ATOM 3367 O O . VAL B 1 19 ? -7.027 7.441 -22.406 1 97.88 19 VAL B O 1
ATOM 3370 N N . PRO B 1 20 ? -8.484 6.594 -23.906 1 97.5 20 PRO B N 1
ATOM 3371 C CA . PRO B 1 20 ? -8.133 7.645 -24.859 1 97.5 20 PRO B CA 1
ATOM 3372 C C . PRO B 1 20 ? -8.398 9.047 -24.312 1 97.5 20 PRO B C 1
ATOM 3374 O O . PRO B 1 20 ? -7.582 9.953 -24.516 1 97.5 20 PRO B O 1
ATOM 3377 N N . GLY B 1 21 ? -9.508 9.211 -23.672 1 98.25 21 GLY B N 1
ATOM 3378 C CA . GLY B 1 21 ? -9.844 10.508 -23.094 1 98.25 21 GLY B CA 1
ATOM 3379 C C . GLY B 1 21 ? -8.883 10.953 -22.016 1 98.25 21 GLY B C 1
ATOM 3380 O O . GLY B 1 21 ? -8.539 12.133 -21.922 1 98.25 21 GLY B O 1
ATOM 3381 N N . LEU B 1 22 ? -8.461 10.031 -21.156 1 98.5 22 LEU B N 1
ATOM 3382 C CA . LEU B 1 22 ? -7.508 10.336 -20.094 1 98.5 22 LEU B CA 1
ATOM 3383 C C . LEU B 1 22 ? -6.164 10.766 -20.672 1 98.5 22 LEU B C 1
ATOM 3385 O O . LEU B 1 22 ? -5.539 11.703 -20.172 1 98.5 22 LEU B O 1
ATOM 3389 N N . ILE B 1 23 ? -5.734 10.055 -21.719 1 98.5 23 ILE B N 1
ATOM 3390 C CA . ILE B 1 23 ? -4.48 10.414 -22.375 1 98.5 23 ILE B CA 1
ATOM 3391 C C . ILE B 1 23 ? -4.598 11.805 -23 1 98.5 23 ILE B C 1
ATOM 3393 O O . ILE B 1 23 ? -3.67 12.609 -22.906 1 98.5 23 ILE B O 1
ATOM 3397 N N . GLU B 1 24 ? -5.711 12.109 -23.594 1 98.06 24 GLU B N 1
ATOM 3398 C CA . GLU B 1 24 ? -5.941 13.43 -24.172 1 98.06 24 GLU B CA 1
ATOM 3399 C C . GLU B 1 24 ? -5.914 14.516 -23.094 1 98.06 24 GLU B C 1
ATOM 3401 O O . GLU B 1 24 ? -5.336 15.586 -23.312 1 98.06 24 GLU B O 1
ATOM 3406 N N . ASP B 1 25 ? -6.598 14.289 -22 1 98.19 25 ASP B N 1
ATOM 3407 C CA . ASP B 1 25 ? -6.59 15.242 -20.891 1 98.19 25 ASP B CA 1
ATOM 3408 C C . ASP B 1 25 ? -5.168 15.516 -20.406 1 98.19 25 ASP B C 1
ATOM 3410 O O . ASP B 1 25 ? -4.801 16.672 -20.156 1 98.19 25 ASP B O 1
ATOM 3414 N N . LEU B 1 26 ? -4.375 14.453 -20.25 1 98.5 26 LEU B N 1
ATOM 3415 C CA . LEU B 1 26 ? -2.996 14.586 -19.781 1 98.5 26 LEU B CA 1
ATOM 3416 C C . LEU B 1 26 ? -2.156 15.367 -20.797 1 98.5 26 LEU B C 1
ATOM 3418 O O . LEU B 1 26 ? -1.309 16.172 -20.406 1 98.5 26 LEU B O 1
ATOM 3422 N N . THR B 1 27 ? -2.377 15.117 -22.094 1 97.75 27 THR B N 1
ATOM 3423 C CA . THR B 1 27 ? -1.688 15.867 -23.141 1 97.75 27 THR B CA 1
ATOM 3424 C C . THR B 1 27 ? -2.004 17.359 -23.031 1 97.75 27 THR B C 1
ATOM 3426 O O . THR B 1 27 ? -1.1 18.188 -23.078 1 97.75 27 THR B O 1
ATOM 3429 N N . SER B 1 28 ? -3.24 17.656 -22.859 1 97.81 28 SER B N 1
ATOM 3430 C CA . SER B 1 28 ? -3.688 19.047 -22.766 1 97.81 28 SER B CA 1
ATOM 3431 C C . SER B 1 28 ? -3.121 19.734 -21.516 1 97.81 28 SER B C 1
ATOM 3433 O O . SER B 1 28 ? -2.627 20.859 -21.594 1 97.81 28 SER B O 1
ATOM 3435 N N . LEU B 1 29 ? -3.209 19.109 -20.359 1 97.44 29 LEU B N 1
ATOM 3436 C CA . LEU B 1 29 ? -2.705 19.672 -19.125 1 97.44 29 LEU B CA 1
ATOM 3437 C C . LEU B 1 29 ? -1.193 19.859 -19.172 1 97.44 29 LEU B C 1
ATOM 3439 O O . LEU B 1 29 ? -0.669 20.859 -18.703 1 97.44 29 LEU B O 1
ATOM 3443 N N . ASN B 1 30 ? -0.512 18.875 -19.75 1 96.19 30 ASN B N 1
ATOM 3444 C CA . ASN B 1 30 ? 0.941 18.953 -19.859 1 96.19 30 ASN B CA 1
ATOM 3445 C C . ASN B 1 30 ? 1.374 20.141 -20.719 1 96.19 30 ASN B C 1
ATOM 3447 O O . ASN B 1 30 ? 2.424 20.734 -20.469 1 96.19 30 ASN B O 1
ATOM 3451 N N . GLY B 1 31 ? 0.658 20.438 -21.734 1 94.94 31 GLY B N 1
ATOM 3452 C CA . GLY B 1 31 ? 0.964 21.578 -22.578 1 94.94 31 GLY B CA 1
ATOM 3453 C C . GLY B 1 31 ? 1.006 22.891 -21.828 1 94.94 31 GLY B C 1
ATOM 3454 O O . GLY B 1 31 ? 1.727 23.812 -22.219 1 94.94 31 GLY B O 1
ATOM 3455 N N . ASN B 1 32 ? 0.295 23 -20.734 1 91.81 32 ASN B N 1
ATOM 3456 C CA . ASN B 1 32 ? 0.188 24.234 -19.969 1 91.81 32 ASN B CA 1
ATOM 3457 C C . ASN B 1 32 ? 0.912 24.125 -18.625 1 91.81 32 ASN B C 1
ATOM 3459 O O . ASN B 1 32 ? 0.875 25.062 -17.828 1 91.81 32 ASN B O 1
ATOM 3463 N N . TRP B 1 33 ? 1.521 23.031 -18.375 1 93.94 33 TRP B N 1
ATOM 3464 C CA . TRP B 1 33 ? 2.07 22.766 -17.062 1 93.94 33 TRP B CA 1
ATOM 3465 C C . TRP B 1 33 ? 3.502 23.281 -16.953 1 93.94 33 TRP B C 1
ATOM 3467 O O . TRP B 1 33 ? 4.324 23.031 -17.828 1 93.94 33 TRP B O 1
ATOM 3477 N N . THR B 1 34 ? 3.686 24.109 -15.906 1 90.19 34 THR B N 1
ATOM 3478 C CA . THR B 1 34 ? 5.031 24.453 -15.461 1 90.19 34 THR B CA 1
ATOM 3479 C C . THR B 1 34 ? 5.32 23.844 -14.086 1 90.19 34 THR B C 1
ATOM 3481 O O . THR B 1 34 ? 4.398 23.594 -13.305 1 90.19 34 THR B O 1
ATOM 3484 N N . GLU B 1 35 ? 6.543 23.609 -13.789 1 83.56 35 GLU B N 1
ATOM 3485 C CA . GLU B 1 35 ? 6.93 22.875 -12.586 1 83.56 35 GLU B CA 1
ATOM 3486 C C . GLU B 1 35 ? 6.457 23.594 -11.32 1 83.56 35 GLU B C 1
ATOM 3488 O O . GLU B 1 35 ? 6.246 22.969 -10.281 1 83.56 35 GLU B O 1
ATOM 3493 N N . ASP B 1 36 ? 6.227 24.844 -11.43 1 84 36 ASP B N 1
ATOM 3494 C CA . ASP B 1 36 ? 5.828 25.609 -10.258 1 84 36 ASP B CA 1
ATOM 3495 C C . ASP B 1 36 ? 4.312 25.625 -10.094 1 84 36 ASP B C 1
ATOM 3497 O O . ASP B 1 36 ? 3.793 26.094 -9.078 1 84 36 ASP B O 1
ATOM 3501 N N . ASP B 1 37 ? 3.635 25.078 -11.062 1 91 37 ASP B N 1
ATOM 3502 C CA . ASP B 1 37 ? 2.176 25.031 -11.023 1 91 37 ASP B CA 1
ATOM 3503 C C . ASP B 1 37 ? 1.686 23.766 -10.336 1 91 37 ASP B C 1
ATOM 3505 O O . ASP B 1 37 ? 1.322 22.781 -11 1 91 37 ASP B O 1
ATOM 3509 N N . GLU B 1 38 ? 1.509 23.828 -9.078 1 90.38 38 GLU B N 1
ATOM 3510 C CA . GLU B 1 38 ? 1.18 22.656 -8.258 1 90.38 38 GLU B CA 1
ATOM 3511 C C . GLU B 1 38 ? -0.237 22.172 -8.539 1 90.38 38 GLU B C 1
ATOM 3513 O O . GLU B 1 38 ? -0.496 20.969 -8.523 1 90.38 38 GLU B O 1
ATOM 3518 N N . GLU B 1 39 ? -1.123 23.031 -8.781 1 91.81 39 GLU B N 1
ATOM 3519 C CA . GLU B 1 39 ? -2.514 22.641 -8.977 1 91.81 39 GLU B CA 1
ATOM 3520 C C . GLU B 1 39 ? -2.68 21.859 -10.273 1 91.81 39 GLU B C 1
ATOM 3522 O O . GLU B 1 39 ? -3.422 20.875 -10.32 1 91.81 39 GLU B O 1
ATOM 3527 N N . THR B 1 40 ? -2.033 22.391 -11.32 1 95.19 40 THR B N 1
ATOM 3528 C CA . THR B 1 40 ? -2.062 21.641 -12.57 1 95.19 40 THR B CA 1
ATOM 3529 C C . THR B 1 40 ? -1.408 20.281 -12.391 1 95.19 40 THR B C 1
ATOM 3531 O O . THR B 1 40 ? -1.907 19.266 -12.898 1 95.19 40 THR B O 1
ATOM 3534 N N . ARG B 1 41 ? -0.309 20.25 -11.648 1 95.5 41 ARG B N 1
ATOM 3535 C CA . ARG B 1 41 ? 0.361 18.984 -11.375 1 95.5 41 ARG B CA 1
ATOM 3536 C C . ARG B 1 41 ? -0.56 18.031 -10.625 1 95.5 41 ARG B C 1
ATOM 3538 O O . ARG B 1 41 ? -0.622 16.828 -10.945 1 95.5 41 ARG B O 1
ATOM 3545 N N . HIS B 1 42 ? -1.277 18.547 -9.656 1 95 42 HIS B N 1
ATOM 3546 C CA . HIS B 1 42 ? -2.195 17.719 -8.883 1 95 42 HIS B CA 1
ATOM 3547 C C . HIS B 1 42 ? -3.285 17.125 -9.766 1 95 42 HIS B C 1
ATOM 3549 O O . HIS B 1 42 ? -3.645 15.961 -9.617 1 95 42 HIS B O 1
ATOM 3555 N N . LYS B 1 43 ? -3.814 17.922 -10.68 1 96 43 LYS B N 1
ATOM 3556 C CA . LYS B 1 43 ? -4.809 17.422 -11.625 1 96 43 LYS B CA 1
ATOM 3557 C C . LYS B 1 43 ? -4.234 16.312 -12.484 1 96 43 LYS B C 1
ATOM 3559 O O . LYS B 1 43 ? -4.91 15.312 -12.75 1 96 43 LYS B O 1
ATOM 3564 N N . MET B 1 44 ? -2.99 16.516 -12.906 1 97.88 44 MET B N 1
ATOM 3565 C CA . MET B 1 44 ? -2.332 15.516 -13.734 1 97.88 44 MET B CA 1
ATOM 3566 C C . MET B 1 44 ? -2.092 14.234 -12.945 1 97.88 44 MET B C 1
ATOM 3568 O O . MET B 1 44 ? -2.215 13.133 -13.484 1 97.88 44 MET B O 1
ATOM 3572 N N . VAL B 1 45 ? -1.756 14.352 -11.656 1 97.69 45 VAL B N 1
ATOM 3573 C CA . VAL B 1 45 ? -1.567 13.188 -10.789 1 97.69 45 VAL B CA 1
ATOM 3574 C C . VAL B 1 45 ? -2.863 12.383 -10.711 1 97.69 45 VAL B C 1
ATOM 3576 O O . VAL B 1 45 ? -2.85 11.156 -10.859 1 97.69 45 VAL B O 1
ATOM 3579 N N . ILE B 1 46 ? -3.977 13.047 -10.547 1 97.31 46 ILE B N 1
ATOM 3580 C CA . ILE B 1 46 ? -5.273 12.391 -10.438 1 97.31 46 ILE B CA 1
ATOM 3581 C C . ILE B 1 46 ? -5.609 11.68 -11.742 1 97.31 46 ILE B C 1
ATOM 3583 O O . ILE B 1 46 ? -6.062 10.539 -11.742 1 97.31 46 ILE B O 1
ATOM 3587 N N . LYS B 1 47 ? -5.371 12.344 -12.859 1 98.25 47 LYS B N 1
ATOM 3588 C CA . LYS B 1 47 ? -5.66 11.766 -14.172 1 98.25 47 LYS B CA 1
ATOM 3589 C C . LYS B 1 47 ? -4.742 10.578 -14.461 1 98.25 47 LYS B C 1
ATOM 3591 O O . LYS B 1 47 ? -5.176 9.578 -15.039 1 98.25 47 LYS B O 1
ATOM 3596 N N . ALA B 1 48 ? -3.475 10.734 -14.133 1 98.69 48 ALA B N 1
ATOM 3597 C CA . ALA B 1 48 ? -2.523 9.641 -14.328 1 98.69 48 ALA B CA 1
ATOM 3598 C C . ALA B 1 48 ? -2.908 8.422 -13.492 1 98.69 48 ALA B C 1
ATOM 3600 O O . ALA B 1 48 ? -2.787 7.285 -13.953 1 98.69 48 ALA B O 1
ATOM 3601 N N . ARG B 1 49 ? -3.316 8.633 -12.266 1 98.56 49 ARG B N 1
ATOM 3602 C CA . ARG B 1 49 ? -3.793 7.543 -11.422 1 98.56 49 ARG B CA 1
ATOM 3603 C C . ARG B 1 49 ? -5.012 6.863 -12.039 1 98.56 49 ARG B C 1
ATOM 3605 O O . ARG B 1 49 ? -5.098 5.633 -12.055 1 98.56 49 ARG B O 1
ATOM 3612 N N . SER B 1 50 ? -5.938 7.66 -12.508 1 98.5 50 SER B N 1
ATOM 3613 C CA . SER B 1 50 ? -7.125 7.117 -13.156 1 98.5 50 SER B CA 1
ATOM 3614 C C . SER B 1 50 ? -6.758 6.297 -14.383 1 98.5 50 SER B C 1
ATOM 3616 O O . SER B 1 50 ? -7.371 5.262 -14.656 1 98.5 50 SER B O 1
ATOM 3618 N N . LEU B 1 51 ? -5.805 6.793 -15.148 1 98.81 51 LEU B N 1
ATOM 3619 C CA . LEU B 1 51 ? -5.344 6.078 -16.328 1 98.81 51 LEU B CA 1
ATOM 3620 C C . LEU B 1 51 ? -4.773 4.715 -15.961 1 98.81 51 LEU B C 1
ATOM 3622 O O . LEU B 1 51 ? -5.125 3.703 -16.562 1 98.81 51 LEU B O 1
ATOM 3626 N N . LEU B 1 52 ? -3.904 4.676 -14.984 1 98.69 52 LEU B N 1
ATOM 3627 C CA . LEU B 1 52 ? -3.314 3.426 -14.516 1 98.69 52 LEU B CA 1
ATOM 3628 C C . LEU B 1 52 ? -4.395 2.449 -14.07 1 98.69 52 LEU B C 1
ATOM 3630 O O . LEU B 1 52 ? -4.395 1.285 -14.477 1 98.69 52 LEU B O 1
ATOM 3634 N N . GLN B 1 53 ? -5.32 2.945 -13.281 1 98.62 53 GLN B N 1
ATOM 3635 C CA . GLN B 1 53 ? -6.383 2.102 -12.75 1 98.62 53 GLN B CA 1
ATOM 3636 C C . GLN B 1 53 ? -7.312 1.618 -13.859 1 98.62 53 GLN B C 1
ATOM 3638 O O . GLN B 1 53 ? -7.828 0.5 -13.797 1 98.62 53 GLN B O 1
ATOM 3643 N N . SER B 1 54 ? -7.52 2.436 -14.867 1 98.44 54 SER B N 1
ATOM 3644 C CA . SER B 1 54 ? -8.367 2.062 -15.992 1 98.44 54 SER B CA 1
ATOM 3645 C C . SER B 1 54 ? -7.73 0.949 -16.812 1 98.44 54 SER B C 1
ATOM 3647 O O . SER B 1 54 ? -8.43 0.107 -17.375 1 98.44 54 SER B O 1
ATOM 3649 N N . LEU B 1 55 ? -6.426 0.962 -16.875 1 98.12 55 LEU B N 1
ATOM 3650 C CA . LEU B 1 55 ? -5.684 -0.01 -17.672 1 98.12 55 LEU B CA 1
ATOM 3651 C C . LEU B 1 55 ? -5.566 -1.34 -16.922 1 98.12 55 LEU B C 1
ATOM 3653 O O . LEU B 1 55 ? -5.539 -2.402 -17.547 1 98.12 55 LEU B O 1
ATOM 3657 N N . MET B 1 56 ? -5.48 -1.317 -15.664 1 97.56 56 MET B N 1
ATOM 3658 C CA . MET B 1 56 ? -5.344 -2.539 -14.875 1 97.56 56 MET B CA 1
ATOM 3659 C C . MET B 1 56 ? -6.68 -3.258 -14.742 1 97.56 56 MET B C 1
ATOM 3661 O O . MET B 1 56 ? -7.734 -2.621 -14.734 1 97.56 56 MET B O 1
ATOM 3665 N N . THR B 1 57 ? -6.633 -4.562 -14.641 1 96.88 57 THR B N 1
ATOM 3666 C CA . THR B 1 57 ? -7.832 -5.316 -14.289 1 96.88 57 THR B CA 1
ATOM 3667 C C . THR B 1 57 ? -8.078 -5.285 -12.781 1 96.88 57 THR B C 1
ATOM 3669 O O . THR B 1 57 ? -7.148 -5.051 -12.008 1 96.88 57 THR B O 1
ATOM 3672 N N . PRO B 1 58 ? -9.352 -5.461 -12.359 1 97.56 58 PRO B N 1
ATOM 3673 C CA . PRO B 1 58 ? -9.617 -5.562 -10.922 1 97.56 58 PRO B CA 1
ATOM 3674 C C . PRO B 1 58 ? -8.773 -6.645 -10.25 1 97.56 58 PRO B C 1
ATOM 3676 O O . PRO B 1 58 ? -8.305 -6.457 -9.125 1 97.56 58 PRO B O 1
ATOM 3679 N N . ARG B 1 59 ? -8.523 -7.738 -10.914 1 96.94 59 ARG B N 1
ATOM 3680 C CA . ARG B 1 59 ? -7.664 -8.797 -10.391 1 96.94 59 ARG B CA 1
ATOM 3681 C C . ARG B 1 59 ? -6.242 -8.297 -10.188 1 96.94 59 ARG B C 1
ATOM 3683 O O . ARG B 1 59 ? -5.637 -8.531 -9.133 1 96.94 59 ARG B O 1
ATOM 3690 N N . GLU B 1 60 ? -5.723 -7.57 -11.141 1 96.75 60 GLU B N 1
ATOM 3691 C CA . GLU B 1 60 ? -4.383 -7.008 -11.023 1 96.75 60 GLU B CA 1
ATOM 3692 C C . GLU B 1 60 ? -4.309 -5.992 -9.891 1 96.75 60 GLU B C 1
ATOM 3694 O O . GLU B 1 60 ? -3.301 -5.914 -9.188 1 96.75 60 GLU B O 1
ATOM 3699 N N . GLN B 1 61 ? -5.352 -5.188 -9.742 1 98.19 61 GLN B N 1
ATOM 3700 C CA . GLN B 1 61 ? -5.387 -4.211 -8.656 1 98.19 61 GLN B CA 1
ATOM 3701 C C . GLN B 1 61 ? -5.414 -4.906 -7.301 1 98.19 61 GLN B C 1
ATOM 3703 O O . GLN B 1 61 ? -4.773 -4.449 -6.352 1 98.19 61 GLN B O 1
ATOM 3708 N N . MET B 1 62 ? -6.152 -5.996 -7.227 1 98 62 MET B N 1
ATOM 3709 C CA . MET B 1 62 ? -6.156 -6.801 -6.008 1 98 62 MET B CA 1
ATOM 3710 C C . MET B 1 62 ? -4.75 -7.301 -5.684 1 98 62 MET B C 1
ATOM 3712 O O . MET B 1 62 ? -4.312 -7.227 -4.535 1 98 62 MET B O 1
ATOM 3716 N N . LEU B 1 63 ? -4.008 -7.762 -6.688 1 97.38 63 LEU B N 1
ATOM 3717 C CA . LEU B 1 63 ? -2.654 -8.258 -6.484 1 97.38 63 LEU B CA 1
ATOM 3718 C C . LEU B 1 63 ? -1.708 -7.125 -6.105 1 97.38 63 LEU B C 1
ATOM 3720 O O . LEU B 1 63 ? -0.786 -7.316 -5.312 1 97.38 63 LEU B O 1
ATOM 3724 N N . GLN B 1 64 ? -1.955 -5.992 -6.707 1 97.94 64 GLN B N 1
ATOM 3725 C CA . GLN B 1 64 ? -1.146 -4.84 -6.332 1 97.94 64 GLN B CA 1
ATOM 3726 C C . GLN B 1 64 ? -1.298 -4.516 -4.848 1 97.94 64 GLN B C 1
ATOM 3728 O O . GLN B 1 64 ? -0.305 -4.32 -4.145 1 97.94 64 GLN B O 1
ATOM 3733 N N . HIS B 1 65 ? -2.516 -4.516 -4.387 1 98.25 65 HIS B N 1
ATOM 3734 C CA . HIS B 1 65 ? -2.799 -4.133 -3.006 1 98.25 65 HIS B CA 1
ATOM 3735 C C . HIS B 1 65 ? -2.305 -5.195 -2.029 1 98.25 65 HIS B C 1
ATOM 3737 O O . HIS B 1 65 ? -1.798 -4.863 -0.954 1 98.25 65 HIS B O 1
ATOM 3743 N N . THR B 1 66 ? -2.416 -6.477 -2.432 1 98.06 66 THR B N 1
ATOM 3744 C CA . THR B 1 66 ? -2.305 -7.52 -1.417 1 98.06 66 THR B CA 1
ATOM 3745 C C . THR B 1 66 ? -0.951 -8.219 -1.508 1 98.06 66 THR B C 1
ATOM 3747 O O . THR B 1 66 ? -0.525 -8.883 -0.56 1 98.06 66 THR B O 1
ATOM 3750 N N . TRP B 1 67 ? -0.317 -8.125 -2.703 1 97.94 67 TRP B N 1
ATOM 3751 C CA . TRP B 1 67 ? 0.984 -8.758 -2.883 1 97.94 67 TRP B CA 1
ATOM 3752 C C . TRP B 1 67 ? 2.084 -7.711 -3.029 1 97.94 67 TRP B C 1
ATOM 3754 O O . TRP B 1 67 ? 3.01 -7.656 -2.217 1 97.94 67 TRP B O 1
ATOM 3764 N N . ALA B 1 68 ? 1.912 -6.828 -4.02 1 98.31 68 ALA B N 1
ATOM 3765 C CA . ALA B 1 68 ? 3 -5.973 -4.492 1 98.31 68 ALA B CA 1
ATOM 3766 C C . ALA B 1 68 ? 3.316 -4.875 -3.482 1 98.31 68 ALA B C 1
ATOM 3768 O O . ALA B 1 68 ? 4.48 -4.652 -3.146 1 98.31 68 ALA B O 1
ATOM 3769 N N . ASP B 1 69 ? 2.254 -4.223 -3.01 1 98.5 69 ASP B N 1
ATOM 3770 C CA . ASP B 1 69 ? 2.459 -3.084 -2.119 1 98.5 69 ASP B CA 1
ATOM 3771 C C . ASP B 1 69 ? 3.051 -3.531 -0.785 1 98.5 69 ASP B C 1
ATOM 3773 O O . ASP B 1 69 ? 4.016 -2.939 -0.298 1 98.5 69 ASP B O 1
ATOM 3777 N N . PRO B 1 70 ? 2.535 -4.605 -0.176 1 98.19 70 PRO B N 1
ATOM 3778 C CA . PRO B 1 70 ? 3.176 -5.078 1.053 1 98.19 70 PRO B CA 1
ATOM 3779 C C . PRO B 1 70 ? 4.629 -5.488 0.84 1 98.19 70 PRO B C 1
ATOM 3781 O O . PRO B 1 70 ? 5.48 -5.234 1.698 1 98.19 70 PRO B O 1
ATOM 3784 N N . GLY B 1 71 ? 4.879 -6.117 -0.277 1 98.56 71 GLY B N 1
ATOM 3785 C CA . GLY B 1 71 ? 6.246 -6.48 -0.601 1 98.56 71 GLY B CA 1
ATOM 3786 C C . GLY B 1 71 ? 7.16 -5.281 -0.781 1 98.56 71 GLY B C 1
ATOM 3787 O O . GLY B 1 71 ? 8.305 -5.289 -0.32 1 98.56 71 GLY B O 1
ATOM 3788 N N . LEU B 1 72 ? 6.645 -4.285 -1.449 1 98.75 72 LEU B N 1
ATOM 3789 C CA . LEU B 1 72 ? 7.41 -3.059 -1.661 1 98.75 72 LEU B CA 1
ATOM 3790 C C . LEU B 1 72 ? 7.727 -2.379 -0.333 1 98.75 72 LEU B C 1
ATOM 3792 O O . LEU B 1 72 ? 8.859 -1.96 -0.102 1 98.75 72 LEU B O 1
ATOM 3796 N N . ASP B 1 73 ? 6.723 -2.303 0.5 1 98.38 73 ASP B N 1
ATOM 3797 C CA . ASP B 1 73 ? 6.902 -1.683 1.81 1 98.38 73 ASP B CA 1
ATOM 3798 C C . ASP B 1 73 ? 7.949 -2.43 2.631 1 98.38 73 ASP B C 1
ATOM 3800 O O . ASP B 1 73 ? 8.766 -1.809 3.316 1 98.38 73 ASP B O 1
ATOM 3804 N N . ALA B 1 74 ? 7.895 -3.736 2.551 1 98.56 74 ALA B N 1
ATOM 3805 C CA . ALA B 1 74 ? 8.883 -4.547 3.258 1 98.56 74 ALA B CA 1
ATOM 3806 C C . ALA B 1 74 ? 10.297 -4.242 2.764 1 98.56 74 ALA B C 1
ATOM 3808 O O . ALA B 1 74 ? 11.219 -4.09 3.566 1 98.56 74 ALA B O 1
ATOM 3809 N N . ALA B 1 75 ? 10.445 -4.141 1.468 1 98.81 75 ALA B N 1
ATOM 3810 C CA . ALA B 1 75 ? 11.758 -3.904 0.872 1 98.81 75 ALA B CA 1
ATOM 3811 C C . ALA B 1 75 ? 12.273 -2.506 1.208 1 98.81 75 ALA B C 1
ATOM 3813 O O . ALA B 1 75 ? 13.438 -2.34 1.589 1 98.81 75 ALA B O 1
ATOM 3814 N N . LEU B 1 76 ? 11.422 -1.513 1.063 1 98.81 76 LEU B N 1
ATOM 3815 C CA . LEU B 1 76 ? 11.805 -0.133 1.339 1 98.81 76 LEU B CA 1
ATOM 3816 C C . LEU B 1 76 ? 12.172 0.046 2.809 1 98.81 76 LEU B C 1
ATOM 3818 O O . LEU B 1 76 ? 13.172 0.685 3.131 1 98.81 76 LEU B O 1
ATOM 3822 N N . THR B 1 77 ? 11.352 -0.505 3.703 1 98.62 77 THR B N 1
ATOM 3823 C CA . THR B 1 77 ? 11.594 -0.405 5.141 1 98.62 77 THR B CA 1
ATOM 3824 C C . THR B 1 77 ? 12.898 -1.106 5.516 1 98.62 77 THR B C 1
ATOM 3826 O O . THR B 1 77 ? 13.68 -0.586 6.312 1 98.62 77 THR B O 1
ATOM 3829 N N . THR B 1 78 ? 13.133 -2.277 4.949 1 98.69 78 THR B N 1
ATOM 3830 C CA . THR B 1 78 ? 14.375 -3 5.18 1 98.69 78 THR B CA 1
ATOM 3831 C C . THR B 1 78 ? 15.578 -2.164 4.746 1 98.69 78 THR B C 1
ATOM 3833 O O . THR B 1 78 ? 16.578 -2.102 5.453 1 98.69 78 THR B O 1
ATOM 3836 N N . GLY B 1 79 ? 15.469 -1.534 3.561 1 98.69 79 GLY B N 1
ATOM 3837 C CA . GLY B 1 79 ? 16.547 -0.679 3.072 1 98.69 79 GLY B CA 1
ATOM 3838 C C . GLY B 1 79 ? 16.859 0.47 4.008 1 98.69 79 GLY B C 1
ATOM 3839 O O . GLY B 1 79 ? 18.031 0.821 4.191 1 98.69 79 GLY B O 1
ATOM 3840 N N . VAL B 1 80 ? 15.836 1.064 4.582 1 98.31 80 VAL B N 1
ATOM 3841 C CA . VAL B 1 80 ? 16.047 2.143 5.543 1 98.31 80 VAL B CA 1
ATOM 3842 C C . VAL B 1 80 ? 16.75 1.599 6.781 1 98.31 80 VAL B C 1
ATOM 3844 O O . VAL B 1 80 ? 17.734 2.186 7.25 1 98.31 80 VAL B O 1
ATOM 3847 N N . ASP B 1 81 ? 16.25 0.496 7.266 1 97.69 81 ASP B N 1
ATOM 3848 C CA . ASP B 1 81 ? 16.734 -0.068 8.523 1 97.69 81 ASP B CA 1
ATOM 3849 C C . ASP B 1 81 ? 18.219 -0.438 8.422 1 97.69 81 ASP B C 1
ATOM 3851 O O . ASP B 1 81 ? 18.984 -0.18 9.344 1 97.69 81 ASP B O 1
ATOM 3855 N N . VAL B 1 82 ? 18.641 -1.025 7.309 1 98 82 VAL B N 1
ATOM 3856 C CA . VAL B 1 82 ? 20.016 -1.517 7.18 1 98 82 VAL B CA 1
ATOM 3857 C C . VAL B 1 82 ? 20.906 -0.4 6.656 1 98 82 VAL B C 1
ATOM 3859 O O . VAL B 1 82 ? 22.141 -0.5 6.73 1 98 82 VAL B O 1
ATOM 3862 N N . GLY B 1 83 ? 20.344 0.725 6.141 1 98.12 83 GLY B N 1
ATOM 3863 C CA . GLY B 1 83 ? 21.109 1.864 5.652 1 98.12 83 GLY B CA 1
ATOM 3864 C C . GLY B 1 83 ? 21.438 1.779 4.172 1 98.12 83 GLY B C 1
ATOM 3865 O O . GLY B 1 83 ? 22.422 2.357 3.711 1 98.12 83 GLY B O 1
ATOM 3866 N N . LEU B 1 84 ? 20.641 1.085 3.428 1 98.75 84 LEU B N 1
ATOM 3867 C CA . LEU B 1 84 ? 20.891 0.811 2.018 1 98.75 84 LEU B CA 1
ATOM 3868 C C . LEU B 1 84 ? 20.844 2.096 1.196 1 98.75 84 LEU B C 1
ATOM 3870 O O . LEU B 1 84 ? 21.75 2.369 0.411 1 98.75 84 LEU B O 1
ATOM 3874 N N . TRP B 1 85 ? 19.781 2.873 1.323 1 98.62 85 TRP B N 1
ATOM 3875 C CA . TRP B 1 85 ? 19.562 4.062 0.505 1 98.62 85 TRP B CA 1
ATOM 3876 C C . TRP B 1 85 ? 20.656 5.102 0.768 1 98.62 85 TRP B C 1
ATOM 3878 O O . TRP B 1 85 ? 21.188 5.711 -0.167 1 98.62 85 TRP B O 1
ATOM 3888 N N . LYS B 1 86 ? 21 5.301 2.039 1 98.12 86 LYS B N 1
ATOM 3889 C CA . LYS B 1 86 ? 22.094 6.207 2.398 1 98.12 86 LYS B CA 1
ATOM 3890 C C . LYS B 1 86 ? 23.422 5.742 1.806 1 98.12 86 LYS B C 1
ATOM 3892 O O . LYS B 1 86 ? 24.203 6.555 1.333 1 98.12 86 LYS B O 1
ATOM 3897 N N . LEU B 1 87 ? 23.688 4.434 1.854 1 98.5 87 LEU B N 1
ATOM 3898 C CA . LEU B 1 87 ? 24.906 3.873 1.286 1 98.5 87 LEU B CA 1
ATOM 3899 C C . LEU B 1 87 ? 24.984 4.141 -0.214 1 98.5 87 LEU B C 1
ATOM 3901 O O . LEU B 1 87 ? 26.031 4.516 -0.73 1 98.5 87 LEU B O 1
ATOM 3905 N N . MET B 1 88 ? 23.875 3.934 -0.898 1 98.38 88 MET B N 1
ATOM 3906 C CA . MET B 1 88 ? 23.859 4.113 -2.348 1 98.38 88 MET B CA 1
ATOM 3907 C C . MET B 1 88 ? 24.125 5.566 -2.719 1 98.38 88 MET B C 1
ATOM 3909 O O . MET B 1 88 ? 24.859 5.848 -3.674 1 98.38 88 MET B O 1
ATOM 3913 N N . VAL B 1 89 ? 23.531 6.488 -1.969 1 98.12 89 VAL B N 1
ATOM 3914 C CA . VAL B 1 89 ? 23.766 7.906 -2.211 1 98.12 89 VAL B CA 1
ATOM 3915 C C . VAL B 1 89 ? 25.234 8.234 -1.927 1 98.12 89 VAL B C 1
ATOM 3917 O O . VAL B 1 89 ? 25.875 8.945 -2.707 1 98.12 89 VAL B O 1
ATOM 3920 N N . LYS B 1 90 ? 25.75 7.727 -0.82 1 97.44 90 LYS B N 1
ATOM 3921 C CA . LYS B 1 90 ? 27.141 7.953 -0.45 1 97.44 90 LYS B CA 1
ATOM 3922 C C . LYS B 1 90 ? 28.094 7.445 -1.537 1 97.44 90 LYS B C 1
ATOM 3924 O O . LYS B 1 90 ? 29.141 8.047 -1.784 1 97.44 90 LYS B O 1
ATOM 3929 N N . ASN B 1 91 ? 27.703 6.309 -2.137 1 97.06 91 ASN B N 1
ATOM 3930 C CA . ASN B 1 91 ? 28.516 5.723 -3.201 1 97.06 91 ASN B CA 1
ATOM 3931 C C . ASN B 1 91 ? 28.391 6.512 -4.5 1 97.06 91 ASN B C 1
ATOM 3933 O O . ASN B 1 91 ? 29.156 6.293 -5.441 1 97.06 91 ASN B O 1
ATOM 3937 N N . GLY B 1 92 ? 27.438 7.375 -4.625 1 96.62 92 GLY B N 1
ATOM 3938 C CA . GLY B 1 92 ? 27.203 8.219 -5.785 1 96.62 92 GLY B CA 1
ATOM 3939 C C . GLY B 1 92 ? 25.734 8.336 -6.16 1 96.62 92 GLY B C 1
ATOM 3940 O O . GLY B 1 92 ? 25.109 7.348 -6.547 1 96.62 92 GLY B O 1
ATOM 3941 N N . VAL B 1 93 ? 25.281 9.492 -6.164 1 95.25 93 VAL B N 1
ATOM 3942 C CA . VAL B 1 93 ? 23.859 9.742 -6.371 1 95.25 93 VAL B CA 1
ATOM 3943 C C . VAL B 1 93 ? 23.438 9.25 -7.754 1 95.25 93 VAL B C 1
ATOM 3945 O O . VAL B 1 93 ? 22.312 8.773 -7.941 1 95.25 93 VAL B O 1
ATOM 3948 N N . ASP B 1 94 ? 24.328 9.266 -8.742 1 95.06 94 ASP B N 1
ATOM 3949 C CA . ASP B 1 94 ? 24 8.859 -10.102 1 95.06 94 ASP B CA 1
ATOM 3950 C C . ASP B 1 94 ? 24.797 7.633 -10.523 1 95.06 94 ASP B C 1
ATOM 3952 O O . ASP B 1 94 ? 24.844 7.281 -11.703 1 95.06 94 ASP B O 1
ATOM 3956 N N . ALA B 1 95 ? 25.422 6.984 -9.57 1 97.19 95 ALA B N 1
ATOM 3957 C CA . ALA B 1 95 ? 26.266 5.828 -9.867 1 97.19 95 ALA B CA 1
ATOM 3958 C C . ALA B 1 95 ? 25.406 4.586 -10.133 1 97.19 95 ALA B C 1
ATOM 3960 O O . ALA B 1 95 ? 24.234 4.535 -9.758 1 97.19 95 ALA B O 1
ATOM 3961 N N . VAL B 1 96 ? 26.016 3.734 -10.891 1 98.25 96 VAL B N 1
ATOM 3962 C CA . VAL B 1 96 ? 25.453 2.393 -11.016 1 98.25 96 VAL B CA 1
ATOM 3963 C C . VAL B 1 96 ? 25.859 1.55 -9.812 1 98.25 96 VAL B C 1
ATOM 3965 O O . VAL B 1 96 ? 27.031 1.493 -9.445 1 98.25 96 VAL B O 1
ATOM 3968 N N . HIS B 1 97 ? 24.922 0.952 -9.172 1 98.62 97 HIS B N 1
ATOM 3969 C CA . HIS B 1 97 ? 25.156 0.156 -7.977 1 98.62 97 HIS B CA 1
ATOM 3970 C C . HIS B 1 97 ? 24.984 -1.332 -8.258 1 98.62 97 HIS B C 1
ATOM 3972 O O . HIS B 1 97 ? 23.922 -1.753 -8.742 1 98.62 97 HIS B O 1
ATOM 3978 N N . LYS B 1 98 ? 25.953 -2.107 -7.969 1 98.5 98 LYS B N 1
ATOM 3979 C CA . LYS B 1 98 ? 25.891 -3.559 -8.117 1 98.5 98 LYS B CA 1
ATOM 3980 C C . LYS B 1 98 ? 25.422 -4.227 -6.832 1 98.5 98 LYS B C 1
ATOM 3982 O O . LYS B 1 98 ? 25.906 -3.896 -5.746 1 98.5 98 LYS B O 1
ATOM 3987 N N . VAL B 1 99 ? 24.562 -5.148 -6.906 1 98.62 99 VAL B N 1
ATOM 3988 C CA . VAL B 1 99 ? 23.969 -5.824 -5.766 1 98.62 99 VAL B CA 1
ATOM 3989 C C . VAL B 1 99 ? 25.047 -6.473 -4.914 1 98.62 99 VAL B C 1
ATOM 3991 O O . VAL B 1 99 ? 25.031 -6.359 -3.686 1 98.62 99 VAL B O 1
ATOM 3994 N N . ASP B 1 100 ? 25.984 -7.102 -5.543 1 98.31 100 ASP B N 1
ATOM 3995 C CA . ASP B 1 100 ? 27.031 -7.816 -4.82 1 98.31 100 ASP B CA 1
ATOM 3996 C C . ASP B 1 100 ? 27.859 -6.855 -3.967 1 98.31 100 ASP B C 1
ATOM 3998 O O . ASP B 1 100 ? 28.219 -7.176 -2.828 1 98.31 100 ASP B O 1
ATOM 4002 N N . HIS B 1 101 ? 28.188 -5.719 -4.512 1 98.5 101 HIS B N 1
ATOM 4003 C CA . HIS B 1 101 ? 28.969 -4.723 -3.783 1 98.5 101 HIS B CA 1
ATOM 4004 C C . HIS B 1 101 ? 28.188 -4.168 -2.6 1 98.5 101 HIS B C 1
ATOM 4006 O O . HIS B 1 101 ? 28.734 -4.02 -1.503 1 98.5 101 HIS B O 1
ATOM 4012 N N . LEU B 1 102 ? 26.938 -3.863 -2.857 1 98.75 102 LEU B N 1
ATOM 4013 C CA . LEU B 1 102 ? 26.094 -3.35 -1.792 1 98.75 102 LEU B CA 1
ATOM 4014 C C . LEU B 1 102 ? 25.938 -4.379 -0.679 1 98.75 102 LEU B C 1
ATOM 4016 O O . LEU B 1 102 ? 26.016 -4.043 0.503 1 98.75 102 LEU B O 1
ATOM 4020 N N . ALA B 1 103 ? 25.688 -5.633 -1.075 1 98.69 103 ALA B N 1
ATOM 4021 C CA . ALA B 1 103 ? 25.484 -6.715 -0.114 1 98.69 103 ALA B CA 1
ATOM 4022 C C . ALA B 1 103 ? 26.703 -6.875 0.79 1 98.69 103 ALA B C 1
ATOM 4024 O O . ALA B 1 103 ? 26.562 -7.031 2.006 1 98.69 103 ALA B O 1
ATOM 4025 N N . ARG B 1 104 ? 27.844 -6.848 0.236 1 98.31 104 ARG B N 1
ATOM 4026 C CA . ARG B 1 104 ? 29.078 -6.965 0.996 1 98.31 104 ARG B CA 1
ATOM 4027 C C . ARG B 1 104 ? 29.234 -5.812 1.981 1 98.31 104 ARG B C 1
ATOM 4029 O O . ARG B 1 104 ? 29.578 -6.023 3.146 1 98.31 104 ARG B O 1
ATOM 4036 N N . SER B 1 105 ? 28.953 -4.633 1.553 1 98.31 105 SER B N 1
ATOM 4037 C CA . SER B 1 105 ? 29.094 -3.447 2.391 1 98.31 105 SER B CA 1
ATOM 4038 C C . SER B 1 105 ? 28.125 -3.48 3.566 1 98.31 105 SER B C 1
ATOM 4040 O O . SER B 1 105 ? 28.438 -2.988 4.652 1 98.31 105 SER B O 1
ATOM 4042 N N . LEU B 1 106 ? 26.969 -4.086 3.357 1 98.38 106 LEU B N 1
ATOM 4043 C CA . LEU B 1 106 ? 25.906 -4.055 4.355 1 98.38 106 LEU B CA 1
ATOM 4044 C C . LEU B 1 106 ? 25.906 -5.328 5.199 1 98.38 106 LEU B C 1
ATOM 4046 O O . LEU B 1 106 ? 25.188 -5.422 6.195 1 98.38 106 LEU B O 1
ATOM 4050 N N . GLY B 1 107 ? 26.734 -6.273 4.785 1 98.12 107 GLY B N 1
ATOM 4051 C CA . GLY B 1 107 ? 26.688 -7.566 5.449 1 98.12 107 GLY B CA 1
ATOM 4052 C C . GLY B 1 107 ? 25.406 -8.328 5.191 1 98.12 107 GLY B C 1
ATOM 4053 O O . GLY B 1 107 ? 24.891 -8.992 6.09 1 98.12 107 GLY B O 1
ATOM 4054 N N . MET B 1 108 ? 24.844 -8.188 4.047 1 98.25 108 MET B N 1
ATOM 4055 C CA . MET B 1 108 ? 23.609 -8.875 3.658 1 98.25 108 MET B CA 1
ATOM 4056 C C . MET B 1 108 ? 23.891 -9.992 2.67 1 98.25 108 MET B C 1
ATOM 4058 O O . MET B 1 108 ? 24.859 -9.922 1.898 1 98.25 108 MET B O 1
ATOM 4062 N N . ASP B 1 109 ? 23.062 -11.016 2.723 1 98.38 109 ASP B N 1
ATOM 4063 C CA . ASP B 1 109 ? 23.094 -12.047 1.689 1 98.38 109 ASP B CA 1
ATOM 4064 C C . ASP B 1 109 ? 22.766 -11.469 0.318 1 98.38 109 ASP B C 1
ATOM 4066 O O . ASP B 1 109 ? 21.719 -10.828 0.143 1 98.38 109 ASP B O 1
ATOM 4070 N N . PRO B 1 110 ? 23.641 -11.68 -0.682 1 98.06 110 PRO B N 1
ATOM 4071 C CA . PRO B 1 110 ? 23.406 -11.086 -1.998 1 98.06 110 PRO B CA 1
ATOM 4072 C C . PRO B 1 110 ? 22.125 -11.594 -2.652 1 98.06 110 PRO B C 1
ATOM 4074 O O . PRO B 1 110 ? 21.469 -10.852 -3.395 1 98.06 110 PRO B O 1
ATOM 4077 N N . GLU B 1 111 ? 21.734 -12.797 -2.41 1 96.88 111 GLU B N 1
ATOM 4078 C CA . GLU B 1 111 ? 20.484 -13.312 -2.949 1 96.88 111 GLU B CA 1
ATOM 4079 C C . GLU B 1 111 ? 19.281 -12.578 -2.359 1 96.88 111 GLU B C 1
ATOM 4081 O O . GLU B 1 111 ? 18.344 -12.219 -3.084 1 96.88 111 GLU B O 1
ATOM 4086 N N . LEU B 1 112 ? 19.328 -12.414 -1.081 1 98.12 112 LEU B N 1
ATOM 4087 C CA . LEU B 1 112 ? 18.281 -11.664 -0.406 1 98.12 112 LEU B CA 1
ATOM 4088 C C . LEU B 1 112 ? 18.156 -10.258 -0.988 1 98.12 112 LEU B C 1
ATOM 4090 O O . LEU B 1 112 ? 17.078 -9.836 -1.386 1 98.12 112 LEU B O 1
ATOM 4094 N N . LEU B 1 113 ? 19.266 -9.547 -1.016 1 98.69 113 LEU B N 1
ATOM 4095 C CA . LEU B 1 113 ? 19.25 -8.164 -1.492 1 98.69 113 LEU B CA 1
ATOM 4096 C C . LEU B 1 113 ? 18.812 -8.102 -2.949 1 98.69 113 LEU B C 1
ATOM 4098 O O . LEU B 1 113 ? 18.078 -7.188 -3.338 1 98.69 113 LEU B O 1
ATOM 4102 N N . GLY B 1 114 ? 19.297 -9.047 -3.746 1 98.25 114 GLY B N 1
ATOM 4103 C CA . GLY B 1 114 ? 18.891 -9.102 -5.141 1 98.25 114 GLY B CA 1
ATOM 4104 C C . GLY B 1 114 ? 17.391 -9.211 -5.32 1 98.25 114 GLY B C 1
ATOM 4105 O O . GLY B 1 114 ? 16.812 -8.539 -6.172 1 98.25 114 GLY B O 1
ATOM 4106 N N . ARG B 1 115 ? 16.75 -10.055 -4.57 1 98 115 ARG B N 1
ATOM 4107 C CA . ARG B 1 115 ? 15.305 -10.258 -4.645 1 98 115 ARG B CA 1
ATOM 4108 C C . ARG B 1 115 ? 14.555 -9.008 -4.203 1 98 115 ARG B C 1
ATOM 4110 O O . ARG B 1 115 ? 13.57 -8.617 -4.832 1 98 115 ARG B O 1
ATOM 4117 N N . LEU B 1 116 ? 15.023 -8.352 -3.129 1 98.62 116 LEU B N 1
ATOM 4118 C CA . LEU B 1 116 ? 14.406 -7.117 -2.654 1 98.62 116 LEU B CA 1
ATOM 4119 C C . LEU B 1 116 ? 14.484 -6.031 -3.721 1 98.62 116 LEU B C 1
ATOM 4121 O O . LEU B 1 116 ? 13.469 -5.402 -4.047 1 98.62 116 LEU B O 1
ATOM 4125 N N . LEU B 1 117 ? 15.641 -5.848 -4.32 1 98.75 117 LEU B N 1
ATOM 4126 C CA . LEU B 1 117 ? 15.859 -4.758 -5.262 1 98.75 117 LEU B CA 1
ATOM 4127 C C . LEU B 1 117 ? 15.141 -5.031 -6.582 1 98.75 117 LEU B C 1
ATOM 4129 O O . LEU B 1 117 ? 14.688 -4.098 -7.25 1 98.75 117 LEU B O 1
ATOM 4133 N N . ARG B 1 118 ? 15.031 -6.301 -6.934 1 98.31 118 ARG B N 1
ATOM 4134 C CA . ARG B 1 118 ? 14.289 -6.656 -8.141 1 98.31 118 ARG B CA 1
ATOM 4135 C C . ARG B 1 118 ? 12.836 -6.184 -8.047 1 98.31 118 ARG B C 1
ATOM 4137 O O . ARG B 1 118 ? 12.281 -5.672 -9.016 1 98.31 118 ARG B O 1
ATOM 4144 N N . HIS B 1 119 ? 12.234 -6.367 -6.906 1 98.62 119 HIS B N 1
ATOM 4145 C CA . HIS B 1 119 ? 10.852 -5.93 -6.73 1 98.62 119 HIS B CA 1
ATOM 4146 C C . HIS B 1 119 ? 10.758 -4.406 -6.684 1 98.62 119 HIS B C 1
ATOM 4148 O O . HIS B 1 119 ? 9.852 -3.818 -7.277 1 98.62 119 HIS B O 1
ATOM 4154 N N . VAL B 1 120 ? 11.695 -3.727 -5.949 1 98.88 120 VAL B N 1
ATOM 4155 C CA . VAL B 1 120 ? 11.711 -2.268 -5.898 1 98.88 120 VAL B CA 1
ATOM 4156 C C . VAL B 1 120 ? 11.82 -1.699 -7.309 1 98.88 120 VAL B C 1
ATOM 4158 O O . VAL B 1 120 ? 11.148 -0.722 -7.648 1 98.88 120 VAL B O 1
ATOM 4161 N N . CYS B 1 121 ? 12.617 -2.359 -8.109 1 98.62 121 CYS B N 1
ATOM 4162 C CA . CYS B 1 121 ? 12.805 -1.938 -9.492 1 98.62 121 CYS B CA 1
ATOM 4163 C C . CYS B 1 121 ? 11.539 -2.176 -10.312 1 98.62 121 CYS B C 1
ATOM 4165 O O . CYS B 1 121 ? 11.102 -1.293 -11.047 1 98.62 121 CYS B O 1
ATOM 4167 N N . ALA B 1 122 ? 10.977 -3.387 -10.156 1 97.94 122 ALA B N 1
ATOM 4168 C CA . ALA B 1 122 ? 9.773 -3.734 -10.914 1 97.94 122 ALA B CA 1
ATOM 4169 C C . ALA B 1 122 ? 8.633 -2.777 -10.602 1 97.94 122 ALA B C 1
ATOM 4171 O O . ALA B 1 122 ? 7.789 -2.498 -11.461 1 97.94 122 ALA B O 1
ATOM 4172 N N . MET B 1 123 ? 8.625 -2.236 -9.398 1 98.31 123 MET B N 1
ATOM 4173 C CA . MET B 1 123 ? 7.578 -1.318 -8.961 1 98.31 123 MET B CA 1
ATOM 4174 C C . MET B 1 123 ? 7.926 0.12 -9.336 1 98.31 123 MET B C 1
ATOM 4176 O O . MET B 1 123 ? 7.176 1.045 -9.016 1 98.31 123 MET B O 1
ATOM 4180 N N . GLY B 1 124 ? 9.078 0.383 -9.906 1 98.06 124 GLY B N 1
ATOM 4181 C CA . GLY B 1 124 ? 9.367 1.66 -10.539 1 98.06 124 GLY B CA 1
ATOM 4182 C C . GLY B 1 124 ? 10.234 2.566 -9.688 1 98.06 124 GLY B C 1
ATOM 4183 O O . GLY B 1 124 ? 10.375 3.756 -9.984 1 98.06 124 GLY B O 1
ATOM 4184 N N . HIS B 1 125 ? 10.891 2.023 -8.672 1 98.69 125 HIS B N 1
ATOM 4185 C CA . HIS B 1 125 ? 11.594 2.91 -7.746 1 98.69 125 HIS B CA 1
ATOM 4186 C C . HIS B 1 125 ? 13.102 2.764 -7.879 1 98.69 125 HIS B C 1
ATOM 4188 O O . HIS B 1 125 ? 13.859 3.346 -7.098 1 98.69 125 HIS B O 1
ATOM 4194 N N . LEU B 1 126 ? 13.586 1.976 -8.82 1 98.75 126 LEU B N 1
ATOM 4195 C CA . LEU B 1 126 ? 14.961 1.887 -9.297 1 98.75 126 LEU B CA 1
ATOM 4196 C C . LEU B 1 126 ? 15 1.777 -10.82 1 98.75 126 LEU B C 1
ATOM 4198 O O . LEU B 1 126 ? 14 1.424 -11.445 1 98.75 126 LEU B O 1
ATOM 4202 N N . VAL B 1 127 ? 16.125 2.105 -11.352 1 98.25 127 VAL B N 1
ATOM 4203 C CA . VAL B 1 127 ? 16.359 1.929 -12.781 1 98.25 127 VAL B CA 1
ATOM 4204 C C . VAL B 1 127 ? 17.344 0.784 -13.008 1 98.25 127 VAL B C 1
ATOM 4206 O O . VAL B 1 127 ? 18.5 0.86 -12.586 1 98.25 127 VAL B O 1
ATOM 4209 N N . GLU B 1 128 ? 16.891 -0.222 -13.602 1 98.12 128 GLU B N 1
ATOM 4210 C CA . GLU B 1 128 ? 17.75 -1.354 -13.914 1 98.12 128 GLU B CA 1
ATOM 4211 C C . GLU B 1 128 ? 18.641 -1.053 -15.117 1 98.12 128 GLU B C 1
ATOM 4213 O O . GLU B 1 128 ? 18.141 -0.641 -16.172 1 98.12 128 GLU B O 1
ATOM 4218 N N . VAL B 1 129 ? 19.906 -1.224 -14.969 1 97.75 129 VAL B N 1
ATOM 4219 C CA . VAL B 1 129 ? 20.844 -0.959 -16.047 1 97.75 129 VAL B CA 1
ATOM 4220 C C . VAL B 1 129 ? 21.375 -2.279 -16.609 1 97.75 129 VAL B C 1
ATOM 4222 O O . VAL B 1 129 ? 21.797 -2.346 -17.766 1 97.75 129 VAL B O 1
ATOM 4225 N N . ALA B 1 130 ? 21.516 -3.248 -15.844 1 97.69 130 ALA B N 1
ATOM 4226 C CA . ALA B 1 130 ? 21.922 -4.617 -16.156 1 97.69 130 ALA B CA 1
ATOM 4227 C C . ALA B 1 130 ? 21.484 -5.578 -15.055 1 97.69 130 ALA B C 1
ATOM 4229 O O . ALA B 1 130 ? 20.828 -5.176 -14.094 1 97.69 130 ALA B O 1
ATOM 4230 N N . GLN B 1 131 ? 21.766 -6.801 -15.312 1 97 131 GLN B N 1
ATOM 4231 C CA . GLN B 1 131 ? 21.422 -7.77 -14.281 1 97 131 GLN B CA 1
ATOM 4232 C C . GLN B 1 131 ? 22.047 -7.383 -12.938 1 97 131 GLN B C 1
ATOM 4234 O O . GLN B 1 131 ? 23.266 -7.23 -12.828 1 97 131 GLN B O 1
ATOM 4239 N N . ASP B 1 132 ? 21.203 -7.125 -11.93 1 97.5 132 ASP B N 1
ATOM 4240 C CA . ASP B 1 132 ? 21.609 -6.844 -10.562 1 97.5 132 ASP B CA 1
ATOM 4241 C C . ASP B 1 132 ? 22.391 -5.535 -10.477 1 97.5 132 ASP B C 1
ATOM 4243 O O . ASP B 1 132 ? 23.297 -5.406 -9.656 1 97.5 132 ASP B O 1
ATOM 4247 N N . GLU B 1 133 ? 22.156 -4.676 -11.391 1 98.62 133 GLU B N 1
ATOM 4248 C CA . GLU B 1 133 ? 22.734 -3.336 -11.391 1 98.62 133 GLU B CA 1
ATOM 4249 C C . GLU B 1 133 ? 21.656 -2.27 -11.516 1 98.62 133 GLU B C 1
ATOM 4251 O O . GLU B 1 133 ? 20.828 -2.307 -12.438 1 98.62 133 GLU B O 1
ATOM 4256 N N . TYR B 1 134 ? 21.688 -1.339 -10.578 1 98.62 134 TYR B N 1
ATOM 4257 C CA . TYR B 1 134 ? 20.578 -0.393 -10.5 1 98.62 134 TYR B CA 1
ATOM 4258 C C . TYR B 1 134 ? 21.078 1.029 -10.297 1 98.62 134 TYR B C 1
ATOM 4260 O O . TYR B 1 134 ? 22.188 1.232 -9.766 1 98.62 134 TYR B O 1
ATOM 4268 N N . LYS B 1 135 ? 20.375 1.983 -10.789 1 98.56 135 LYS B N 1
ATOM 4269 C CA . LYS B 1 135 ? 20.5 3.393 -10.43 1 98.56 135 LYS B CA 1
ATOM 4270 C C . LYS B 1 135 ? 19.312 3.855 -9.586 1 98.56 135 LYS B C 1
ATOM 4272 O O . LYS B 1 135 ? 18.234 3.283 -9.672 1 98.56 135 LYS B O 1
ATOM 4277 N N . LEU B 1 136 ? 19.578 4.879 -8.828 1 98.44 136 LEU B N 1
ATOM 4278 C CA . LEU B 1 136 ? 18.547 5.438 -7.973 1 98.44 136 LEU B CA 1
ATOM 4279 C C . LEU B 1 136 ? 17.609 6.336 -8.773 1 98.44 136 LEU B C 1
ATOM 4281 O O . LEU B 1 136 ? 18.031 6.965 -9.75 1 98.44 136 LEU B O 1
ATOM 4285 N N . THR B 1 137 ? 16.344 6.324 -8.438 1 98.25 137 THR B N 1
ATOM 4286 C CA . THR B 1 137 ? 15.398 7.367 -8.844 1 98.25 137 THR B CA 1
ATOM 4287 C C . THR B 1 137 ? 15.406 8.516 -7.84 1 98.25 137 THR B C 1
ATOM 4289 O O . THR B 1 137 ? 16.016 8.414 -6.777 1 98.25 137 THR B O 1
ATOM 4292 N N . SER B 1 138 ? 14.688 9.602 -8.18 1 97.81 138 SER B N 1
ATOM 4293 C CA . SER B 1 138 ? 14.586 10.719 -7.242 1 97.81 138 SER B CA 1
ATOM 4294 C C . SER B 1 138 ? 13.93 10.281 -5.938 1 97.81 138 SER B C 1
ATOM 4296 O O . SER B 1 138 ? 14.273 10.781 -4.867 1 97.81 138 SER B O 1
ATOM 4298 N N . PHE B 1 139 ? 13.023 9.359 -6.035 1 98.25 139 PHE B N 1
ATOM 4299 C CA . PHE B 1 139 ? 12.359 8.867 -4.836 1 98.25 139 PHE B CA 1
ATOM 4300 C C . PHE B 1 139 ? 13.344 8.133 -3.938 1 98.25 139 PHE B C 1
ATOM 4302 O O . PHE B 1 139 ? 13.469 8.445 -2.754 1 98.25 139 PHE B O 1
ATOM 4309 N N . THR B 1 140 ? 14.047 7.16 -4.504 1 98.5 140 THR B N 1
ATOM 4310 C CA . THR B 1 140 ? 14.953 6.367 -3.678 1 98.5 140 THR B CA 1
ATOM 4311 C C . THR B 1 140 ? 16.172 7.195 -3.258 1 98.5 140 THR B C 1
ATOM 4313 O O . THR B 1 140 ? 16.75 6.953 -2.199 1 98.5 140 THR B O 1
ATOM 4316 N N . LYS B 1 141 ? 16.609 8.219 -4.059 1 98.44 141 LYS B N 1
ATOM 4317 C CA . LYS B 1 141 ? 17.562 9.195 -3.559 1 98.44 141 LYS B CA 1
ATOM 4318 C C . LYS B 1 141 ? 17.047 9.875 -2.293 1 98.44 141 LYS B C 1
ATOM 4320 O O . LYS B 1 141 ? 17.781 9.992 -1.306 1 98.44 141 LYS B O 1
ATOM 4325 N N . SER B 1 142 ? 15.781 10.227 -2.311 1 97.81 142 SER B N 1
ATOM 4326 C CA . SER B 1 142 ? 15.18 10.969 -1.211 1 97.81 142 SER B CA 1
ATOM 4327 C C . SER B 1 142 ? 15.008 10.086 0.023 1 97.81 142 SER B C 1
ATOM 4329 O O . SER B 1 142 ? 14.922 10.594 1.145 1 97.81 142 SER B O 1
ATOM 4331 N N . MET B 1 143 ? 14.992 8.797 -0.166 1 97.94 143 MET B N 1
ATOM 4332 C CA . MET B 1 143 ? 14.906 7.867 0.953 1 97.94 143 MET B CA 1
ATOM 4333 C C . MET B 1 143 ? 16.141 7.965 1.839 1 97.94 143 MET B C 1
ATOM 4335 O O . MET B 1 143 ? 16.125 7.496 2.979 1 97.94 143 MET B O 1
ATOM 4339 N N . SER B 1 144 ? 17.203 8.562 1.336 1 97.81 144 SER B N 1
ATOM 4340 C CA . SER B 1 144 ? 18.406 8.75 2.133 1 97.81 144 SER B CA 1
ATOM 4341 C C . SER B 1 144 ? 18.25 9.906 3.117 1 97.81 144 SER B C 1
ATOM 4343 O O . SER B 1 144 ? 19.031 10.047 4.055 1 97.81 144 SER B O 1
ATOM 4345 N N . LEU B 1 145 ? 17.234 10.758 2.871 1 96.69 145 LEU B N 1
ATOM 4346 C CA . LEU B 1 145 ? 16.922 11.836 3.805 1 96.69 145 LEU B CA 1
ATOM 4347 C C . LEU B 1 145 ? 16.125 11.305 4.996 1 96.69 145 LEU B C 1
ATOM 4349 O O . LEU B 1 145 ? 15.117 10.625 4.816 1 96.69 145 LEU B O 1
ATOM 4353 N N . ASP B 1 146 ? 16.484 11.641 6.18 1 95.06 146 ASP B N 1
ATOM 4354 C CA . ASP B 1 146 ? 15.812 11.164 7.387 1 95.06 146 ASP B CA 1
ATOM 4355 C C . ASP B 1 146 ? 14.328 11.508 7.363 1 95.06 146 ASP B C 1
ATOM 4357 O O . ASP B 1 146 ? 13.484 10.688 7.734 1 95.06 146 ASP B O 1
ATOM 4361 N N . VAL B 1 147 ? 14.008 12.648 6.859 1 93.31 147 VAL B N 1
ATOM 4362 C CA . VAL B 1 147 ? 12.641 13.156 6.914 1 93.31 147 VAL B CA 1
ATOM 4363 C C . VAL B 1 147 ? 11.75 12.344 5.98 1 93.31 147 VAL B C 1
ATOM 4365 O O . VAL B 1 147 ? 10.523 12.359 6.113 1 93.31 147 VAL B O 1
ATOM 4368 N N . ILE B 1 148 ? 12.367 11.602 5.004 1 96.94 148 ILE B N 1
ATOM 4369 C CA . ILE B 1 148 ? 11.602 10.766 4.086 1 96.94 148 ILE B CA 1
ATOM 4370 C C . ILE B 1 148 ? 11.711 9.305 4.508 1 96.94 148 ILE B C 1
ATOM 4372 O O . ILE B 1 148 ? 10.703 8.664 4.82 1 96.94 148 ILE B O 1
ATOM 4376 N N . GLY B 1 149 ? 12.938 8.844 4.684 1 97.75 149 GLY B N 1
ATOM 4377 C CA . GLY B 1 149 ? 13.195 7.441 4.965 1 97.75 149 GLY B CA 1
ATOM 4378 C C . GLY B 1 149 ? 12.648 6.992 6.312 1 97.75 149 GLY B C 1
ATOM 4379 O O . GLY B 1 149 ? 12.102 5.895 6.43 1 97.75 149 GLY B O 1
ATOM 4380 N N . ASP B 1 150 ? 12.711 7.773 7.316 1 96.88 150 ASP B N 1
ATOM 4381 C CA . ASP B 1 150 ? 12.367 7.387 8.68 1 96.88 150 ASP B CA 1
ATOM 4382 C C . ASP B 1 150 ? 10.867 7.137 8.812 1 96.88 150 ASP B C 1
ATOM 4384 O O . ASP B 1 150 ? 10.422 6.488 9.766 1 96.88 150 ASP B O 1
ATOM 4388 N N . SER B 1 151 ? 10.109 7.648 7.867 1 97 151 SER B N 1
ATOM 4389 C CA . SER B 1 151 ? 8.664 7.402 7.883 1 97 151 SER B CA 1
ATOM 4390 C C . SER B 1 151 ? 8.359 5.918 7.734 1 97 151 SER B C 1
ATOM 4392 O O . SER B 1 151 ? 7.383 5.422 8.305 1 97 151 SER B O 1
ATOM 4394 N N . TYR B 1 152 ? 9.148 5.223 7.031 1 98.12 152 TYR B N 1
ATOM 4395 C CA . TYR B 1 152 ? 8.883 3.818 6.746 1 98.12 152 TYR B CA 1
ATOM 4396 C C . TYR B 1 152 ? 9.117 2.957 7.98 1 98.12 152 TYR B C 1
ATOM 4398 O O . TYR B 1 152 ? 8.312 2.084 8.305 1 98.12 152 TYR B O 1
ATOM 4406 N N . VAL B 1 153 ? 10.164 3.215 8.719 1 96.75 153 VAL B N 1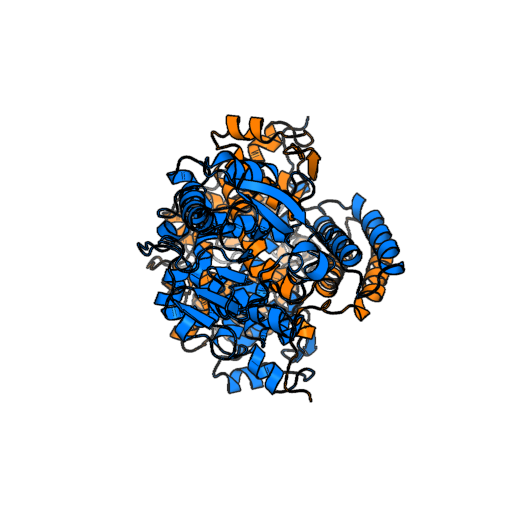
ATOM 4407 C CA . VAL B 1 153 ? 10.445 2.418 9.906 1 96.75 153 VAL B CA 1
ATOM 4408 C C . VAL B 1 153 ? 9.5 2.822 11.039 1 96.75 153 VAL B C 1
ATOM 4410 O O . VAL B 1 153 ? 9.133 1.998 11.883 1 96.75 153 VAL B O 1
ATOM 4413 N N . CYS B 1 154 ? 9.164 4.09 11.07 1 96.12 154 CYS B N 1
ATOM 4414 C CA . CYS B 1 154 ? 8.383 4.562 12.203 1 96.12 154 CYS B CA 1
ATOM 4415 C C . CYS B 1 154 ? 6.898 4.281 11.984 1 96.12 154 CYS B C 1
ATOM 4417 O O . CYS B 1 154 ? 6.234 3.729 12.867 1 96.12 154 CYS B O 1
ATOM 4419 N N . LEU B 1 155 ? 6.34 4.59 10.805 1 97.38 155 LEU B N 1
ATOM 4420 C CA . LEU B 1 155 ? 4.906 4.453 10.578 1 97.38 155 LEU B CA 1
ATOM 4421 C C . LEU B 1 155 ? 4.555 3.033 10.148 1 97.38 155 LEU B C 1
ATOM 4423 O O . LEU B 1 155 ? 3.697 2.391 10.758 1 97.38 155 LEU B O 1
ATOM 4427 N N . LEU B 1 156 ? 5.23 2.5 9.148 1 97.38 156 LEU B N 1
ATOM 4428 C CA . LEU B 1 156 ? 4.938 1.138 8.711 1 97.38 156 LEU B CA 1
ATOM 4429 C C . LEU B 1 156 ? 5.5 0.121 9.703 1 97.38 156 LEU B C 1
ATOM 4431 O O . LEU B 1 156 ? 4.773 -0.757 10.172 1 97.38 156 LEU B O 1
ATOM 4435 N N . GLY B 1 157 ? 6.734 0.294 10.086 1 95.94 157 GLY B N 1
ATOM 4436 C CA . GLY B 1 157 ? 7.395 -0.66 10.961 1 95.94 157 GLY B CA 1
ATOM 4437 C C . GLY B 1 157 ? 6.934 -0.564 12.406 1 95.94 157 GLY B C 1
ATOM 4438 O O . GLY B 1 157 ? 6.824 -1.579 13.094 1 95.94 157 GLY B O 1
ATOM 4439 N N . GLY B 1 158 ? 6.676 0.645 12.875 1 95.81 158 GLY B N 1
ATOM 4440 C CA . GLY B 1 158 ? 6.418 0.875 14.289 1 95.81 158 GLY B CA 1
ATOM 4441 C C . GLY B 1 158 ? 4.949 0.754 14.656 1 95.81 158 GLY B C 1
ATOM 4442 O O . GLY B 1 158 ? 4.609 0.195 15.703 1 95.81 158 GLY B O 1
ATOM 4443 N N . ILE B 1 159 ? 4.066 1.229 13.758 1 96.25 159 ILE B N 1
ATOM 4444 C CA . ILE B 1 159 ? 2.658 1.242 14.125 1 96.25 159 ILE B CA 1
ATOM 4445 C C . ILE B 1 159 ? 1.807 0.795 12.945 1 96.25 159 ILE B C 1
ATOM 4447 O O . ILE B 1 159 ? 0.61 1.087 12.883 1 96.25 159 ILE B O 1
ATOM 4451 N N . GLY B 1 160 ? 2.389 0.109 12.008 1 96.62 160 GLY B N 1
ATOM 4452 C CA . GLY B 1 160 ? 1.74 -0.251 10.758 1 96.62 160 GLY B CA 1
ATOM 4453 C C . GLY B 1 160 ? 0.714 -1.357 10.914 1 96.62 160 GLY B C 1
ATOM 4454 O O . GLY B 1 160 ? -0.083 -1.605 10.008 1 96.62 160 GLY B O 1
ATOM 4455 N N . ARG B 1 161 ? 0.584 -2.002 12.078 1 95.56 161 ARG B N 1
ATOM 4456 C CA . ARG B 1 161 ? -0.356 -3.098 12.281 1 95.56 161 ARG B CA 1
ATOM 4457 C C . ARG B 1 161 ? -1.767 -2.57 12.523 1 95.56 161 ARG B C 1
ATOM 4459 O O . ARG B 1 161 ? -2.75 -3.268 12.266 1 95.56 161 ARG B O 1
ATOM 4466 N N . SER B 1 162 ? -1.851 -1.37 12.953 1 97.06 162 SER B N 1
ATOM 4467 C CA . SER B 1 162 ? -3.123 -0.795 13.375 1 97.06 162 SER B CA 1
ATOM 4468 C C . SER B 1 162 ? -4.121 -0.753 12.227 1 97.06 162 SER B C 1
ATOM 4470 O O . SER B 1 162 ? -5.254 -1.22 12.367 1 97.06 162 SER B O 1
ATOM 4472 N N . PRO B 1 163 ? -3.723 -0.24 11.086 1 97.31 163 PRO B N 1
ATOM 4473 C CA . PRO B 1 163 ? -4.691 -0.224 9.984 1 97.31 163 PRO B CA 1
ATOM 4474 C C . PRO B 1 163 ? -5.074 -1.626 9.516 1 97.31 163 PRO B C 1
ATOM 4476 O O . PRO B 1 163 ? -6.203 -1.843 9.07 1 97.31 163 PRO B O 1
ATOM 4479 N N . ILE B 1 164 ? -4.203 -2.559 9.625 1 96.06 164 ILE B N 1
ATOM 4480 C CA . ILE B 1 164 ? -4.449 -3.938 9.219 1 96.06 164 ILE B CA 1
ATOM 4481 C C . ILE B 1 164 ? -5.535 -4.551 10.102 1 96.06 164 ILE B C 1
ATOM 4483 O O . ILE B 1 164 ? -6.422 -5.254 9.617 1 96.06 164 ILE B O 1
ATOM 4487 N N . ASP B 1 165 ? -5.512 -4.246 11.367 1 96.31 165 ASP B N 1
ATOM 4488 C CA . ASP B 1 165 ? -6.418 -4.836 12.352 1 96.31 165 ASP B CA 1
ATOM 4489 C C . ASP B 1 165 ? -7.645 -3.951 12.562 1 96.31 165 ASP B C 1
ATOM 4491 O O . ASP B 1 165 ? -8.484 -4.242 13.422 1 96.31 165 ASP B O 1
ATOM 4495 N N . PHE B 1 166 ? -7.762 -2.928 11.805 1 98.19 166 PHE B N 1
ATOM 4496 C CA . PHE B 1 166 ? -8.766 -1.897 12.062 1 98.19 166 PHE B CA 1
ATOM 4497 C C . PHE B 1 166 ? -10.172 -2.477 11.969 1 98.19 166 PHE B C 1
ATOM 4499 O O . PHE 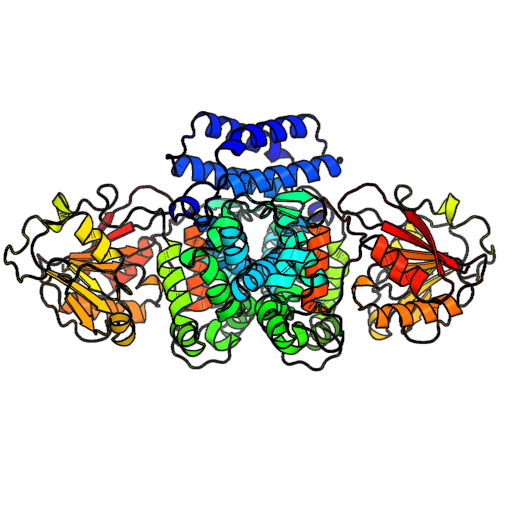B 1 166 ? -11.039 -2.141 12.773 1 98.19 166 PHE B O 1
ATOM 4506 N N . TYR B 1 167 ? -10.438 -3.326 10.977 1 97.62 167 TYR B N 1
ATOM 4507 C CA . TYR B 1 167 ? -11.766 -3.891 10.805 1 97.62 167 TYR B CA 1
ATOM 4508 C C . TYR B 1 167 ? -12.164 -4.738 12.008 1 97.62 167 TYR B C 1
ATOM 4510 O O . TYR B 1 167 ? -13.328 -4.754 12.406 1 97.62 167 TYR B O 1
ATOM 4518 N N . LYS B 1 168 ? -11.234 -5.453 12.641 1 96.38 168 LYS B N 1
ATOM 4519 C CA . LYS B 1 168 ? -11.516 -6.219 13.852 1 96.38 168 LYS B CA 1
ATOM 4520 C C . LYS B 1 168 ? -11.898 -5.293 15.008 1 96.38 168 LYS B C 1
ATOM 4522 O O . LYS B 1 168 ? -12.82 -5.594 15.773 1 96.38 168 LYS B O 1
ATOM 4527 N N . PHE B 1 169 ? -11.148 -4.203 15.117 1 97.75 169 PHE B N 1
ATOM 4528 C CA . PHE B 1 169 ? -11.438 -3.186 16.125 1 97.75 169 PHE B CA 1
ATOM 4529 C C . PHE B 1 169 ? -12.844 -2.633 15.938 1 97.75 169 PHE B C 1
ATOM 4531 O O . PHE B 1 169 ? -13.594 -2.488 16.906 1 97.75 169 PHE B O 1
ATOM 4538 N N . LEU B 1 170 ? -13.203 -2.377 14.688 1 98.19 170 LEU B N 1
ATOM 4539 C CA . LEU B 1 170 ? -14.523 -1.84 14.406 1 98.19 170 LEU B CA 1
ATOM 4540 C C . LEU B 1 170 ? -15.609 -2.854 14.758 1 98.19 170 LEU B C 1
ATOM 4542 O O . LEU B 1 170 ? -16.672 -2.484 15.258 1 98.19 170 LEU B O 1
ATOM 4546 N N . ARG B 1 171 ? -15.359 -4.082 14.438 1 96.44 171 ARG B N 1
ATOM 4547 C CA . ARG B 1 171 ? -16.312 -5.133 14.812 1 96.44 171 ARG B CA 1
ATOM 4548 C C . ARG B 1 171 ? -16.531 -5.16 16.328 1 96.44 171 ARG B C 1
ATOM 4550 O O . ARG B 1 171 ? -17.672 -5.246 16.781 1 96.44 171 ARG B O 1
ATOM 4557 N N . GLU B 1 172 ? -15.516 -5.035 17.047 1 95.75 172 GLU B N 1
ATOM 4558 C CA . GLU B 1 172 ? -15.57 -5.078 18.516 1 95.75 172 GLU B CA 1
ATOM 4559 C C . GLU B 1 172 ? -16.281 -3.848 19.062 1 95.75 172 GLU B C 1
ATOM 4561 O O . GLU B 1 172 ? -16.844 -3.896 20.156 1 95.75 172 GLU B O 1
ATOM 4566 N N . THR B 1 173 ? -16.219 -2.797 18.375 1 97.06 173 THR B N 1
ATOM 4567 C CA . THR B 1 173 ? -16.828 -1.556 18.844 1 97.06 173 THR B CA 1
ATOM 4568 C C . THR B 1 173 ? -18.141 -1.297 18.125 1 97.06 173 THR B C 1
ATOM 4570 O O . THR B 1 173 ? -18.609 -0.154 18.031 1 97.06 173 THR B O 1
ATOM 4573 N N . ASN B 1 174 ? -18.75 -2.338 17.531 1 97.44 174 ASN B N 1
ATOM 4574 C CA . ASN B 1 174 ? -20.078 -2.34 16.906 1 97.44 174 ASN B CA 1
ATOM 4575 C C . ASN B 1 174 ? -20.156 -1.325 15.773 1 97.44 174 ASN B C 1
ATOM 4577 O O . ASN B 1 174 ? -21.156 -0.603 15.656 1 97.44 174 ASN B O 1
ATOM 4581 N N . TRP B 1 175 ? -19.062 -1.164 15.039 1 97.94 175 TRP B N 1
ATOM 4582 C CA . TRP B 1 175 ? -19 -0.372 13.82 1 97.94 175 TRP B CA 1
ATOM 4583 C C . TRP B 1 175 ? -19.344 1.086 14.094 1 97.94 175 TRP B C 1
ATOM 4585 O O . TRP B 1 175 ? -20.047 1.725 13.305 1 97.94 175 TRP B O 1
ATOM 4595 N N . GLN B 1 176 ? -18.875 1.554 15.258 1 97.81 176 GLN B N 1
ATOM 4596 C CA . GLN B 1 176 ? -19.031 2.959 15.617 1 97.81 176 GLN B CA 1
ATOM 4597 C C . GLN B 1 176 ? -17.812 3.771 15.219 1 97.81 176 GLN B C 1
ATOM 4599 O O . GLN B 1 176 ? -16.688 3.252 15.203 1 97.81 176 GLN B O 1
ATOM 4604 N N . ASN B 1 177 ? -18.031 5.039 14.875 1 97.38 177 ASN B N 1
ATOM 4605 C CA . ASN B 1 177 ? -16.906 5.949 14.672 1 97.38 177 ASN B CA 1
ATOM 4606 C C . ASN B 1 177 ? -16.031 6.035 15.914 1 97.38 177 ASN B C 1
ATOM 4608 O O . ASN B 1 177 ? -16.516 6.301 17.016 1 97.38 177 ASN B O 1
ATOM 4612 N N . PRO B 1 178 ? -14.734 5.781 15.75 1 96.31 178 PRO B N 1
ATOM 4613 C CA . PRO B 1 178 ? -13.859 5.82 16.922 1 96.31 178 PRO B CA 1
ATOM 4614 C C . PRO B 1 178 ? -13.672 7.234 17.469 1 96.31 178 PRO B C 1
ATOM 4616 O O . PRO B 1 178 ? -13.266 8.141 16.734 1 96.31 178 PRO B O 1
ATOM 4619 N N . VAL B 1 179 ? -13.906 7.414 18.797 1 94.38 179 VAL B N 1
ATOM 4620 C CA . VAL B 1 179 ? -13.836 8.75 19.359 1 94.38 179 VAL B CA 1
ATOM 4621 C C . VAL B 1 179 ? -13.18 8.688 20.75 1 94.38 179 VAL B C 1
ATOM 4623 O O . VAL B 1 179 ? -13.234 9.648 21.516 1 94.38 179 VAL B O 1
ATOM 4626 N N . ASP B 1 180 ? -12.617 7.512 21.141 1 93.94 180 ASP B N 1
ATOM 4627 C CA . ASP B 1 180 ? -11.984 7.34 22.453 1 93.94 180 ASP B CA 1
ATOM 4628 C C . ASP B 1 180 ? -10.469 7.254 22.312 1 93.94 180 ASP B C 1
ATOM 4630 O O . ASP B 1 180 ? -9.93 6.23 21.891 1 93.94 180 ASP B O 1
ATOM 4634 N N . ALA B 1 181 ? -9.805 8.273 22.75 1 90.81 181 ALA B N 1
ATOM 4635 C CA . ALA B 1 181 ? -8.352 8.375 22.609 1 90.81 181 ALA B CA 1
ATOM 4636 C C . ALA B 1 181 ? -7.652 7.289 23.422 1 90.81 181 ALA B C 1
ATOM 4638 O O . ALA B 1 181 ? -6.5 6.945 23.141 1 90.81 181 ALA B O 1
ATOM 4639 N N . ALA B 1 182 ? -8.312 6.809 24.391 1 90.88 182 ALA B N 1
ATOM 4640 C CA . ALA B 1 182 ? -7.707 5.812 25.281 1 90.88 182 ALA B CA 1
ATOM 4641 C C . ALA B 1 182 ? -7.941 4.398 24.75 1 90.88 182 ALA B C 1
ATOM 4643 O O . ALA B 1 182 ? -7.344 3.438 25.234 1 90.88 182 ALA B O 1
ATOM 4644 N N . HIS B 1 183 ? -8.789 4.285 23.797 1 93.25 183 HIS B N 1
ATOM 4645 C CA . HIS B 1 183 ? -9.117 2.99 23.203 1 93.25 183 HIS B CA 1
ATOM 4646 C C . HIS B 1 183 ? -9.172 3.07 21.688 1 93.25 183 HIS B C 1
ATOM 4648 O O . HIS B 1 183 ? -10.227 3.357 21.109 1 93.25 183 HIS B O 1
ATOM 4654 N N . THR B 1 184 ? -8.062 2.74 21.047 1 95.75 184 THR B N 1
ATOM 4655 C CA . THR B 1 184 ? -7.918 2.857 19.594 1 95.75 184 THR B CA 1
ATOM 4656 C C . THR B 1 184 ? -7.512 1.521 18.984 1 95.75 184 THR B C 1
ATOM 4658 O O . THR B 1 184 ? -7.195 0.572 19.703 1 95.75 184 THR B O 1
ATOM 4661 N N . ALA B 1 185 ? -7.605 1.434 17.672 1 96.44 185 ALA B N 1
ATOM 4662 C CA . ALA B 1 185 ? -7.145 0.237 16.969 1 96.44 185 ALA B CA 1
ATOM 4663 C C . ALA B 1 185 ? -5.684 -0.059 17.297 1 96.44 185 ALA B C 1
ATOM 4665 O O . ALA B 1 185 ? -5.277 -1.223 17.359 1 96.44 185 ALA B O 1
ATOM 4666 N N . PHE B 1 186 ? -4.91 0.971 17.469 1 96.56 186 PHE B N 1
ATOM 4667 C CA . PHE B 1 186 ? -3.52 0.803 17.875 1 96.56 186 PHE B CA 1
ATOM 4668 C C . PHE B 1 186 ? -3.428 0.045 19.188 1 96.56 186 PHE B C 1
ATOM 4670 O O . PHE B 1 186 ? -2.676 -0.925 19.297 1 96.56 186 PHE B O 1
ATOM 4677 N N . HIS B 1 187 ? -4.223 0.449 20.188 1 95.5 187 HIS B N 1
ATOM 4678 C CA . HIS B 1 187 ? -4.191 -0.179 21.5 1 95.5 187 HIS B CA 1
ATOM 4679 C C . HIS B 1 187 ? -4.496 -1.67 21.406 1 95.5 187 HIS B C 1
ATOM 4681 O O . HIS B 1 187 ? -3.809 -2.488 22.016 1 95.5 187 HIS B O 1
ATOM 4687 N N . VAL B 1 188 ? -5.414 -1.944 20.625 1 93.75 188 VAL B N 1
ATOM 4688 C CA . VAL B 1 188 ? -5.84 -3.334 20.484 1 93.75 188 VAL B CA 1
ATOM 4689 C C . VAL B 1 188 ? -4.785 -4.129 19.719 1 93.75 188 VAL B C 1
ATOM 4691 O O . VAL B 1 188 ? -4.398 -5.223 20.125 1 93.75 188 VAL B O 1
ATOM 4694 N N . SER B 1 189 ? -4.328 -3.6 18.625 1 94.25 189 SER B N 1
ATOM 4695 C CA . SER B 1 189 ? -3.393 -4.289 17.75 1 94.25 189 SER B CA 1
ATOM 4696 C C . SER B 1 189 ? -2.074 -4.578 18.453 1 94.25 189 SER B C 1
ATOM 4698 O O . SER B 1 189 ? -1.446 -5.609 18.219 1 94.25 189 SER B O 1
ATOM 4700 N N . TYR B 1 190 ? -1.636 -3.689 19.281 1 94.31 190 TYR B N 1
ATOM 4701 C CA . TYR B 1 190 ? -0.333 -3.83 19.922 1 94.31 190 TYR B CA 1
ATOM 4702 C C . TYR B 1 190 ? -0.485 -4.254 21.391 1 94.31 190 TYR B C 1
ATOM 4704 O O . TYR B 1 190 ? 0.507 -4.383 22.109 1 94.31 190 TYR B O 1
ATOM 4712 N N . ASN B 1 191 ? -1.664 -4.488 21.766 1 92.94 191 ASN B N 1
ATOM 4713 C CA . ASN B 1 191 ? -1.922 -4.84 23.156 1 92.94 191 ASN B CA 1
ATOM 4714 C C . ASN B 1 191 ? -1.171 -3.918 24.109 1 92.94 191 ASN B C 1
ATOM 4716 O O . ASN B 1 191 ? -0.416 -4.387 24.969 1 92.94 191 ASN B O 1
ATOM 4720 N N . SER B 1 192 ? -1.398 -2.637 23.938 1 93.56 192 SER B N 1
ATOM 4721 C CA . SER B 1 192 ? -0.657 -1.627 24.688 1 93.56 192 SER B CA 1
ATOM 4722 C C . SER B 1 192 ? -1.59 -0.771 25.531 1 93.56 192 SER B C 1
ATOM 4724 O O . SER B 1 192 ? -2.736 -0.526 25.156 1 93.56 192 SER B O 1
ATOM 4726 N N . ASP B 1 193 ? -0.979 -0.287 26.641 1 91.56 193 ASP B N 1
ATOM 4727 C CA . ASP B 1 193 ? -1.754 0.574 27.531 1 91.56 193 ASP B CA 1
ATOM 4728 C C . ASP B 1 193 ? -1.175 1.986 27.562 1 91.56 193 ASP B C 1
ATOM 4730 O O . ASP B 1 193 ? -1.588 2.811 28.375 1 91.56 193 ASP B O 1
ATOM 4734 N N . VAL B 1 194 ? -0.232 2.17 26.719 1 92.75 194 VAL B N 1
ATOM 4735 C CA . VAL B 1 194 ? 0.323 3.52 26.688 1 92.75 194 VAL B CA 1
ATOM 4736 C C . VAL B 1 194 ? -0.724 4.496 26.156 1 92.75 194 VAL B C 1
ATOM 4738 O O . VAL B 1 194 ? -1.666 4.09 25.469 1 92.75 194 VAL B O 1
ATOM 4741 N N . PRO B 1 195 ? -0.591 5.75 26.453 1 89.25 195 PRO B N 1
ATOM 4742 C CA . PRO B 1 195 ? -1.671 6.699 26.172 1 89.25 195 PRO B CA 1
ATOM 4743 C C . PRO B 1 195 ? -1.995 6.801 24.688 1 89.25 195 PRO B C 1
ATOM 4745 O O . PRO B 1 195 ? -3.156 6.996 24.312 1 89.25 195 PRO B O 1
ATOM 4748 N N . ASN B 1 196 ? -0.985 6.789 23.844 1 92 196 ASN B N 1
ATOM 4749 C CA . ASN B 1 196 ? -1.215 6.879 22.406 1 92 196 ASN B CA 1
ATOM 4750 C C . ASN B 1 196 ? -0.031 6.332 21.609 1 92 196 ASN B C 1
ATOM 4752 O O . ASN B 1 196 ? 1.006 6 22.188 1 92 196 ASN B O 1
ATOM 4756 N N . CYS B 1 197 ? -0.172 6.262 20.312 1 93.5 197 CYS B N 1
ATOM 4757 C CA . CYS B 1 197 ? 0.81 5.621 19.453 1 93.5 197 CYS B CA 1
ATOM 4758 C C . CYS B 1 197 ? 2.109 6.418 19.422 1 93.5 197 CYS B C 1
ATOM 4760 O O . CYS B 1 197 ? 3.184 5.848 19.219 1 93.5 197 CYS B O 1
ATOM 4762 N N . MET B 1 198 ? 2.068 7.73 19.641 1 89.88 198 MET B N 1
ATOM 4763 C CA . MET B 1 198 ? 3.285 8.539 19.641 1 89.88 198 MET B CA 1
ATOM 4764 C C . MET B 1 198 ? 4.164 8.195 20.844 1 89.88 198 MET B C 1
ATOM 4766 O O . MET B 1 198 ? 5.387 8.102 20.719 1 89.88 198 MET B O 1
ATOM 4770 N N . VAL B 1 199 ? 3.502 8.055 21.953 1 90 199 VAL B N 1
ATOM 4771 C CA . VAL B 1 199 ? 4.219 7.641 23.156 1 90 199 VAL B CA 1
ATOM 4772 C C . VAL B 1 199 ? 4.809 6.246 22.953 1 90 199 VAL B C 1
ATOM 4774 O O . VAL B 1 199 ? 5.941 5.98 23.359 1 90 199 VAL B O 1
ATOM 4777 N N . TYR B 1 200 ? 4.062 5.418 22.344 1 94.69 200 TYR B N 1
ATOM 4778 C CA . TYR B 1 200 ? 4.539 4.07 22.062 1 94.69 200 TYR B CA 1
ATOM 4779 C C . TYR B 1 200 ? 5.785 4.113 21.188 1 94.69 200 TYR B C 1
ATOM 4781 O O . TYR B 1 200 ? 6.781 3.449 21.484 1 94.69 200 TYR B O 1
ATOM 4789 N N . LEU B 1 201 ? 5.746 4.902 20.141 1 94.12 201 LEU B N 1
ATOM 4790 C CA . LEU B 1 201 ? 6.895 5.031 19.25 1 94.12 201 LEU B CA 1
ATOM 4791 C C . LEU B 1 201 ? 8.125 5.504 20.016 1 94.12 201 LEU B C 1
ATOM 4793 O O . LEU B 1 201 ? 9.234 5.027 19.766 1 94.12 201 LEU B O 1
ATOM 4797 N N . GLY B 1 202 ? 7.938 6.438 20.906 1 91.06 202 GLY B N 1
ATOM 4798 C CA . GLY B 1 202 ? 9.039 6.855 21.766 1 91.06 202 GLY B CA 1
ATOM 4799 C C . GLY B 1 202 ? 9.578 5.73 22.625 1 91.06 202 GLY B C 1
ATOM 4800 O O . GLY B 1 202 ? 10.789 5.605 22.812 1 91.06 202 GLY B O 1
ATOM 4801 N N . SER B 1 203 ? 8.711 4.902 23.172 1 92.38 203 SER B N 1
ATOM 4802 C CA . SER B 1 203 ? 9.078 3.838 24.094 1 92.38 203 SER B CA 1
ATOM 4803 C C . SER B 1 203 ? 9.891 2.752 23.406 1 92.38 203 SER B C 1
ATOM 4805 O O . SER B 1 203 ? 10.688 2.061 24.031 1 92.38 203 SER B O 1
ATOM 4807 N N . ILE B 1 204 ? 9.703 2.633 22.125 1 92.62 204 ILE B N 1
ATOM 4808 C CA . ILE B 1 204 ? 10.422 1.574 21.422 1 92.62 204 ILE B CA 1
ATOM 4809 C C . ILE B 1 204 ? 11.594 2.17 20.656 1 92.62 204 ILE B C 1
ATOM 4811 O O . ILE B 1 204 ? 12.086 1.573 19.688 1 92.62 204 ILE B O 1
ATOM 4815 N N . GLY B 1 205 ? 11.93 3.387 21 1 92.25 205 GLY B N 1
ATOM 4816 C CA . GLY B 1 205 ? 13.148 3.994 20.484 1 92.25 205 GLY B CA 1
ATOM 4817 C C . GLY B 1 205 ? 12.953 4.684 19.156 1 92.25 205 GLY B C 1
ATOM 4818 O O . GLY B 1 205 ? 13.93 4.996 18.469 1 92.25 205 GLY B O 1
ATOM 4819 N N . MET B 1 206 ? 11.734 5 18.797 1 93.5 206 MET B N 1
ATOM 4820 C CA . MET B 1 206 ? 11.477 5.578 17.484 1 93.5 206 MET B CA 1
ATOM 4821 C C . MET B 1 206 ? 11.094 7.051 17.594 1 93.5 206 MET B C 1
ATOM 4823 O O . MET B 1 206 ? 10.516 7.621 16.672 1 93.5 206 MET B O 1
ATOM 4827 N N . GLY B 1 207 ? 11.352 7.664 18.672 1 88.19 207 GLY B N 1
ATOM 4828 C CA . GLY B 1 207 ? 11.094 9.078 18.875 1 88.19 207 GLY B CA 1
ATOM 4829 C C . GLY B 1 207 ? 11.727 9.961 17.812 1 88.19 207 GLY B C 1
ATOM 4830 O O . GLY B 1 207 ? 11.031 10.758 17.172 1 88.19 207 GLY B O 1
ATOM 4831 N N . PRO B 1 208 ? 13.031 9.766 17.625 1 88.94 208 PRO B N 1
ATOM 4832 C CA . PRO B 1 208 ? 13.711 10.578 16.609 1 88.94 208 PRO B CA 1
ATOM 4833 C C . PRO B 1 208 ? 13.109 10.398 15.211 1 88.94 208 PRO B C 1
ATOM 4835 O O . PRO B 1 208 ? 12.93 11.375 14.477 1 88.94 208 PRO B O 1
ATOM 4838 N N . GLN B 1 209 ? 12.797 9.164 14.844 1 93.38 209 GLN B N 1
ATOM 4839 C CA . GLN B 1 209 ? 12.219 8.883 13.531 1 93.38 209 GLN B CA 1
ATOM 4840 C C . GLN B 1 209 ? 10.852 9.555 13.383 1 93.38 209 GLN B C 1
ATOM 4842 O O . GLN B 1 209 ? 10.531 10.086 12.32 1 93.38 209 GLN B O 1
ATOM 4847 N N . MET B 1 210 ? 10.086 9.531 14.406 1 91.88 210 MET B N 1
ATOM 4848 C CA . MET B 1 210 ? 8.797 10.211 14.391 1 91.88 210 MET B CA 1
ATOM 4849 C C . MET B 1 210 ? 8.969 11.711 14.195 1 91.88 210 MET B C 1
ATOM 4851 O O . MET B 1 210 ? 8.258 12.328 13.398 1 91.88 210 MET B O 1
ATOM 4855 N N . ASN B 1 211 ? 9.906 12.242 14.867 1 85.12 211 ASN B N 1
ATOM 4856 C CA . ASN B 1 211 ? 10.188 13.664 14.734 1 85.12 211 ASN B CA 1
ATOM 4857 C C . ASN B 1 211 ? 10.602 14.023 13.305 1 85.12 211 ASN B C 1
ATOM 4859 O O . ASN B 1 211 ? 10.211 15.07 12.789 1 85.12 211 ASN B O 1
ATOM 4863 N N . HIS B 1 212 ? 11.422 13.172 12.758 1 90.25 212 HIS B N 1
ATOM 4864 C CA . HIS B 1 212 ? 11.82 13.398 11.367 1 90.25 212 HIS B CA 1
ATOM 4865 C C . HIS B 1 212 ? 10.609 13.375 10.438 1 90.25 212 HIS B C 1
ATOM 4867 O O . HIS B 1 212 ? 10.484 14.219 9.547 1 90.25 212 HIS B O 1
ATOM 4873 N N . HIS B 1 213 ? 9.719 12.422 10.656 1 92.38 213 HIS B N 1
ATOM 4874 C CA . HIS B 1 213 ? 8.516 12.344 9.828 1 92.38 213 HIS B CA 1
ATOM 4875 C C . HIS B 1 213 ? 7.672 13.602 9.969 1 92.38 213 HIS B C 1
ATOM 4877 O O . HIS B 1 213 ? 7.188 14.141 8.969 1 92.38 213 HIS B O 1
ATOM 4883 N N . MET B 1 214 ? 7.484 14.062 11.164 1 86.75 214 MET B N 1
ATOM 4884 C CA . MET B 1 214 ? 6.668 15.25 11.414 1 86.75 214 MET B CA 1
ATOM 4885 C C . MET B 1 214 ? 7.266 16.469 10.727 1 86.75 214 MET B C 1
ATOM 4887 O O . MET B 1 214 ? 6.531 17.359 10.289 1 86.75 214 MET B O 1
ATOM 4891 N N . GLY B 1 215 ? 8.555 16.453 10.656 1 81.5 215 GLY B N 1
ATOM 4892 C CA . GLY B 1 215 ? 9.234 17.547 9.969 1 81.5 215 GLY B CA 1
ATOM 4893 C C . GLY B 1 215 ? 9.203 17.406 8.461 1 81.5 215 GLY B C 1
ATOM 4894 O O . GLY B 1 215 ? 9.359 18.406 7.738 1 81.5 215 GLY B O 1
ATOM 4895 N N . GLY B 1 216 ? 8.945 16.172 8.008 1 85.62 216 GLY B N 1
ATOM 4896 C CA . GLY B 1 216 ? 9.086 15.891 6.59 1 85.62 216 GLY B CA 1
ATOM 4897 C C . GLY B 1 216 ? 7.766 15.852 5.848 1 85.62 216 GLY B C 1
ATOM 4898 O O . GLY B 1 216 ? 7.703 16.188 4.66 1 85.62 216 GLY B O 1
ATOM 4899 N N . TYR B 1 217 ? 6.688 15.492 6.488 1 87.75 217 TYR B N 1
ATOM 4900 C CA . TYR B 1 217 ? 5.469 15.141 5.773 1 87.75 217 TYR B CA 1
ATOM 4901 C C . TYR B 1 217 ? 4.848 16.359 5.109 1 87.75 217 TYR B C 1
ATOM 4903 O O . TYR B 1 217 ? 4.121 16.234 4.121 1 87.75 217 TYR B O 1
ATOM 4911 N N . ARG B 1 218 ? 5.242 17.547 5.551 1 85.19 218 ARG B N 1
ATOM 4912 C CA . ARG B 1 218 ? 4.617 18.75 4.996 1 85.19 218 ARG B CA 1
ATOM 4913 C C . ARG B 1 218 ? 5.609 19.531 4.141 1 85.19 218 ARG B C 1
ATOM 4915 O O . ARG B 1 218 ? 5.289 20.609 3.65 1 85.19 218 ARG B O 1
ATOM 4922 N N . GLN B 1 219 ? 6.766 18.984 3.984 1 84.94 219 GLN B N 1
ATOM 4923 C CA . GLN B 1 219 ? 7.781 19.719 3.232 1 84.94 219 GLN B CA 1
ATOM 4924 C C . GLN B 1 219 ? 7.305 20.031 1.816 1 84.94 219 GLN B C 1
ATOM 4926 O O . GLN B 1 219 ? 6.648 19.188 1.185 1 84.94 219 GLN B O 1
ATOM 4931 N N . GLY B 1 220 ? 7.629 21.266 1.419 1 82.25 220 GLY B N 1
ATOM 4932 C CA . GLY B 1 220 ? 7.227 21.703 0.091 1 82.25 220 GLY B CA 1
ATOM 4933 C C . GLY B 1 220 ? 5.914 22.469 0.085 1 82.25 220 GLY B C 1
ATOM 4934 O O . GLY B 1 220 ? 5.578 23.125 -0.902 1 82.25 220 GLY B O 1
ATOM 4935 N N . ARG B 1 221 ? 5.215 22.453 1.17 1 87.94 221 ARG B N 1
ATOM 4936 C CA . ARG B 1 221 ? 3.963 23.188 1.288 1 87.94 221 ARG B CA 1
ATOM 4937 C C . ARG B 1 221 ? 4.207 24.594 1.824 1 87.94 221 ARG B C 1
ATOM 4939 O O . ARG B 1 221 ? 5.215 24.844 2.49 1 87.94 221 ARG B O 1
ATOM 4946 N N . LEU B 1 222 ? 3.318 25.422 1.503 1 90.25 222 LEU B N 1
ATOM 4947 C CA . LEU B 1 222 ? 3.408 26.781 1.995 1 90.25 222 LEU B CA 1
ATOM 4948 C C . LEU B 1 222 ? 3.279 26.828 3.514 1 90.25 222 LEU B C 1
ATOM 4950 O O . LEU B 1 222 ? 2.459 26.109 4.09 1 90.25 222 LEU B O 1
ATOM 4954 N N . PRO B 1 223 ? 4.18 27.594 4.098 1 92.81 223 PRO B N 1
ATOM 4955 C CA . PRO B 1 223 ? 4.004 27.766 5.543 1 92.81 223 PRO B CA 1
ATOM 4956 C C . PRO B 1 223 ? 2.758 28.578 5.891 1 92.81 223 PRO B C 1
ATOM 4958 O O . PRO B 1 223 ? 2.209 29.266 5.031 1 92.81 223 PRO B O 1
ATOM 4961 N N . TRP B 1 224 ? 2.309 28.5 7.113 1 95.12 224 TRP B N 1
ATOM 4962 C CA . TRP B 1 224 ? 1.05 29.109 7.535 1 95.12 224 TRP B CA 1
ATOM 4963 C C . TRP B 1 224 ? 1.081 30.625 7.348 1 95.12 224 TRP B C 1
ATOM 4965 O O . TRP B 1 224 ? 0.05 31.234 7.074 1 95.12 224 TRP B O 1
ATOM 4975 N N . HIS B 1 225 ? 2.303 31.25 7.469 1 96.31 225 HIS B N 1
ATOM 4976 C CA . HIS B 1 225 ? 2.43 32.688 7.461 1 96.31 225 HIS B CA 1
ATOM 4977 C C . HIS B 1 225 ? 2.74 33.219 6.059 1 96.31 225 HIS B C 1
ATOM 4979 O O . HIS B 1 225 ? 3.057 34.375 5.883 1 96.31 225 HIS B O 1
ATOM 4985 N N . HIS B 1 226 ? 2.75 32.25 5.137 1 94.12 226 HIS B N 1
ATOM 4986 C CA . HIS B 1 226 ? 2.887 32.719 3.768 1 94.12 226 HIS B CA 1
ATOM 4987 C C . HIS B 1 226 ? 1.763 33.688 3.406 1 94.12 226 HIS B C 1
ATOM 4989 O O . HIS B 1 226 ? 0.605 33.469 3.768 1 94.12 226 HIS B O 1
ATOM 4995 N N . PRO B 1 227 ? 2.102 34.75 2.65 1 93.94 227 PRO B N 1
ATOM 4996 C CA . PRO B 1 227 ? 1.099 35.781 2.346 1 93.94 227 PRO B CA 1
ATOM 4997 C C . PRO B 1 227 ? -0.091 35.219 1.565 1 93.94 227 PRO B C 1
ATOM 4999 O O . PRO B 1 227 ? -1.199 35.75 1.662 1 93.94 227 PRO B O 1
ATOM 5002 N N . LYS B 1 228 ? 0.047 34.125 0.902 1 92.12 228 LYS B N 1
ATOM 5003 C CA . LYS B 1 228 ? -1.029 33.5 0.141 1 92.12 228 LYS B CA 1
ATOM 5004 C C . LYS B 1 228 ? -2.006 32.781 1.063 1 92.12 228 LYS B C 1
ATOM 5006 O O . LYS B 1 228 ? -3.111 32.438 0.65 1 92.12 228 LYS B O 1
ATOM 5011 N N . ILE B 1 229 ? -1.63 32.562 2.211 1 95.5 229 ILE B N 1
ATOM 5012 C CA . ILE B 1 229 ? -2.496 31.906 3.184 1 95.5 229 ILE B CA 1
ATOM 5013 C C . ILE B 1 229 ? -2.949 32.906 4.238 1 95.5 229 ILE B C 1
ATOM 5015 O O . ILE B 1 229 ? -4.062 33.438 4.164 1 95.5 229 ILE B O 1
ATOM 5019 N N . TYR B 1 230 ? -2.047 33.375 4.996 1 96.88 230 TYR B N 1
ATOM 5020 C CA . TYR B 1 230 ? -2.352 34.281 6.09 1 96.88 230 TYR B CA 1
ATOM 5021 C C . TYR B 1 230 ? -1.434 35.5 6.055 1 96.88 230 TYR B C 1
ATOM 5023 O O . TYR B 1 230 ? -0.281 35.438 6.484 1 96.88 230 TYR B O 1
ATOM 5031 N N . PRO B 1 231 ? -1.947 36.656 5.605 1 96.44 231 PRO B N 1
ATOM 5032 C CA . PRO B 1 231 ? -1.121 37.844 5.531 1 96.44 231 PRO B CA 1
ATOM 5033 C C . PRO B 1 231 ? -0.813 38.438 6.902 1 96.44 231 PRO B C 1
ATOM 5035 O O . PRO B 1 231 ? -1.468 39.406 7.328 1 96.44 231 PRO B O 1
ATOM 5038 N N . VAL B 1 232 ? 0.271 38.062 7.461 1 96.38 232 VAL B N 1
ATOM 5039 C CA . VAL B 1 232 ? 0.674 38.344 8.836 1 96.38 232 VAL B CA 1
ATOM 5040 C C . VAL B 1 232 ? 0.83 39.844 9.031 1 96.38 232 VAL B C 1
ATOM 5042 O O . VAL B 1 232 ? 0.392 40.406 10.047 1 96.38 232 VAL B O 1
ATOM 5045 N N . GLU B 1 233 ? 1.428 40.562 8.156 1 95.38 233 GLU B N 1
ATOM 5046 C CA . GLU B 1 233 ? 1.713 41.969 8.289 1 95.38 233 GLU B CA 1
ATOM 5047 C C . GLU B 1 233 ? 0.426 42.812 8.344 1 95.38 233 GLU B C 1
ATOM 5049 O O . GLU B 1 233 ? 0.38 43.844 8.977 1 95.38 233 GLU B O 1
ATOM 5054 N N . LYS B 1 234 ? -0.523 42.25 7.715 1 95.5 234 LYS B N 1
ATOM 5055 C CA . LYS B 1 234 ? -1.796 42.969 7.656 1 95.5 234 LYS B CA 1
ATOM 5056 C C . LYS B 1 234 ? -2.734 42.5 8.773 1 95.5 234 LYS B C 1
ATOM 5058 O O . LYS B 1 234 ? -3.482 43.312 9.328 1 95.5 234 LYS B O 1
ATOM 5063 N N . GLU B 1 235 ? -2.664 41.219 9.125 1 95.5 235 GLU B N 1
ATOM 5064 C CA . GLU B 1 235 ? -3.701 40.656 9.977 1 95.5 235 GLU B CA 1
ATOM 5065 C C . GLU B 1 235 ? -3.213 40.469 11.406 1 95.5 235 GLU B C 1
ATOM 5067 O O . GLU B 1 235 ? -4.012 40.469 12.344 1 95.5 235 GLU B O 1
ATOM 5072 N N . LEU B 1 236 ? -1.905 40.344 11.602 1 96.19 236 LEU B N 1
ATOM 5073 C CA . LEU B 1 236 ? -1.414 40 12.93 1 96.19 236 LEU B CA 1
ATOM 5074 C C . LEU B 1 236 ? -0.66 41.156 13.57 1 96.19 236 LEU B C 1
ATOM 5076 O O . LEU B 1 236 ? -0.837 41.438 14.758 1 96.19 236 LEU B O 1
ATOM 5080 N N . PHE B 1 237 ? 0.112 41.906 12.875 1 95 237 PHE B N 1
ATOM 5081 C CA . PHE B 1 237 ? 1.04 42.906 13.43 1 95 237 PHE B CA 1
ATOM 5082 C C . PHE B 1 237 ? 0.303 44.156 13.852 1 95 237 PHE B C 1
ATOM 5084 O O . PHE B 1 237 ? 0.59 44.719 14.906 1 95 237 PHE B O 1
ATOM 5091 N N . PRO B 1 238 ? -0.635 44.562 13.016 1 93 238 PRO B N 1
ATOM 5092 C CA . PRO B 1 238 ? -1.301 45.812 13.422 1 93 238 PRO B CA 1
ATOM 5093 C C . PRO B 1 238 ? -1.979 45.688 14.789 1 93 238 PRO B C 1
ATOM 5095 O O . PRO B 1 238 ? -2.709 44.719 15.039 1 93 238 PRO B O 1
ATOM 5098 N N . GLY B 1 239 ? -1.684 46.656 15.711 1 90.88 239 GLY B N 1
ATOM 5099 C CA . GLY B 1 239 ? -2.338 46.688 17 1 90.88 239 GLY B CA 1
ATOM 5100 C C . GLY B 1 239 ? -1.623 45.906 18.078 1 90.88 239 GLY B C 1
ATOM 5101 O O . GLY B 1 239 ? -2.076 45.844 19.219 1 90.88 239 GLY B O 1
ATOM 5102 N N . THR B 1 240 ? -0.544 45.312 17.672 1 92.12 240 THR B N 1
ATOM 5103 C CA . THR B 1 240 ? 0.207 44.5 18.625 1 92.12 240 THR B CA 1
ATOM 5104 C C . THR B 1 240 ? 0.904 45.406 19.641 1 92.12 240 THR B C 1
ATOM 5106 O O . THR B 1 240 ? 1.299 46.531 19.328 1 92.12 240 THR B O 1
ATOM 5109 N N . ASP B 1 241 ? 0.952 44.875 20.812 1 87.06 241 ASP B N 1
ATOM 5110 C CA . ASP B 1 241 ? 1.739 45.562 21.844 1 87.06 241 ASP B CA 1
ATOM 5111 C C . ASP B 1 241 ? 3.197 45.688 21.422 1 87.06 241 ASP B C 1
ATOM 5113 O O . ASP B 1 241 ? 3.859 44.719 21.109 1 87.06 241 ASP B O 1
ATOM 5117 N N . ALA B 1 242 ? 3.701 46.906 21.391 1 78 242 ALA B N 1
ATOM 5118 C CA . ALA B 1 242 ? 5.008 47.219 20.812 1 78 242 ALA B CA 1
ATOM 5119 C C . ALA B 1 242 ? 6.129 46.906 21.797 1 78 242 ALA B C 1
ATOM 5121 O O . ALA B 1 242 ? 7.309 46.969 21.438 1 78 242 ALA B O 1
ATOM 5122 N N . SER B 1 243 ? 5.695 46.562 22.953 1 85.62 243 SER B N 1
ATOM 5123 C CA . SER B 1 243 ? 6.727 46.219 23.938 1 85.62 243 SER B CA 1
ATOM 5124 C C . SER B 1 243 ? 7.531 45 23.484 1 85.62 243 SER B C 1
ATOM 5126 O O . SER B 1 243 ? 6.965 44.031 22.953 1 85.62 243 SER B O 1
ATOM 5128 N N . SER B 1 244 ? 8.844 45.094 23.719 1 84.06 244 SER B N 1
ATOM 5129 C CA . SER B 1 244 ? 9.742 44.031 23.297 1 84.06 244 SER B CA 1
ATOM 5130 C C . SER B 1 244 ? 9.5 42.75 24.078 1 84.06 244 SER B C 1
ATOM 5132 O O . SER B 1 244 ? 9.844 41.656 23.625 1 84.06 244 SER B O 1
ATOM 5134 N N . ASP B 1 245 ? 8.828 42.875 25.156 1 89.69 245 ASP B N 1
ATOM 5135 C CA . ASP B 1 245 ? 8.625 41.688 26.016 1 89.69 245 ASP B CA 1
ATOM 5136 C C . ASP B 1 245 ? 7.223 41.125 25.828 1 89.69 245 ASP B C 1
ATOM 5138 O O . ASP B 1 245 ? 6.914 40.062 26.375 1 89.69 245 ASP B O 1
ATOM 5142 N N . ALA B 1 246 ? 6.438 41.844 25.047 1 94.62 246 ALA B N 1
ATOM 5143 C CA . ALA B 1 246 ? 5.07 41.375 24.844 1 94.62 246 ALA B CA 1
ATOM 5144 C C . ALA B 1 246 ? 5.051 40.094 23.984 1 94.62 246 ALA B C 1
ATOM 5146 O O . ALA B 1 246 ? 5.777 40 23 1 94.62 246 ALA B O 1
ATOM 5147 N N . PRO B 1 247 ? 4.305 39.094 24.438 1 97.12 247 PRO B N 1
ATOM 5148 C CA . PRO B 1 247 ? 4.242 37.875 23.656 1 97.12 247 PRO B CA 1
ATOM 5149 C C . PRO B 1 247 ? 3.49 38.031 22.344 1 97.12 247 PRO B C 1
ATOM 5151 O O . PRO B 1 247 ? 2.297 38.344 22.344 1 97.12 247 PRO B O 1
ATOM 5154 N N . LEU B 1 248 ? 4.148 37.844 21.266 1 97.38 248 LEU B N 1
ATOM 5155 C CA . LEU B 1 248 ? 3.535 37.938 19.938 1 97.38 248 LEU B CA 1
ATOM 5156 C C . LEU B 1 248 ? 2.869 36.625 19.531 1 97.38 248 LEU B C 1
ATOM 5158 O O . LEU B 1 248 ? 1.646 36.562 19.406 1 97.38 248 LEU B O 1
ATOM 5162 N N . VAL B 1 249 ? 3.688 35.594 19.344 1 98.12 249 VAL B N 1
ATOM 5163 C CA . VAL B 1 249 ? 3.188 34.281 18.953 1 98.12 249 VAL B CA 1
ATOM 5164 C C . VAL B 1 249 ? 3.623 33.219 19.969 1 98.12 249 VAL B C 1
ATOM 5166 O O . VAL B 1 249 ? 4.812 33.125 20.281 1 98.12 249 VAL B O 1
ATOM 5169 N N . VAL B 1 250 ? 2.682 32.594 20.531 1 98.56 250 VAL B N 1
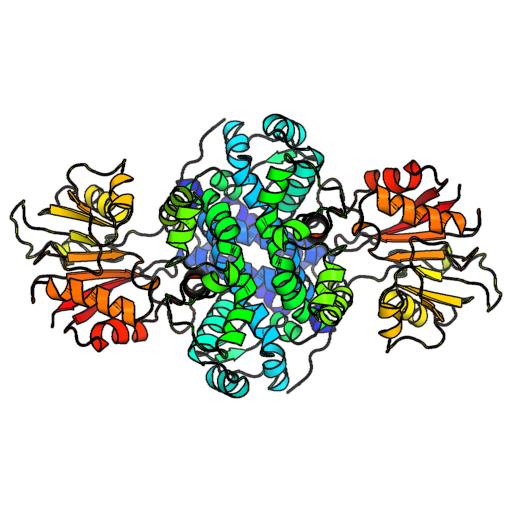ATOM 5170 C CA . VAL B 1 250 ? 2.934 31.391 21.328 1 98.56 250 VAL B CA 1
ATOM 5171 C C . VAL B 1 250 ? 2.637 30.141 20.484 1 98.56 250 VAL B C 1
ATOM 5173 O O . VAL B 1 250 ? 1.478 29.844 20.188 1 98.56 250 VAL B O 1
ATOM 5176 N N . ASP B 1 251 ? 3.66 29.438 20.047 1 98.5 251 ASP B N 1
ATOM 5177 C CA . ASP B 1 251 ? 3.525 28.188 19.312 1 98.5 251 ASP B CA 1
ATOM 5178 C C . ASP B 1 251 ? 3.283 27.016 20.266 1 98.5 251 ASP B C 1
ATOM 5180 O O . ASP B 1 251 ? 4.23 26.453 20.812 1 98.5 251 ASP B O 1
ATOM 5184 N N . VAL B 1 252 ? 2.006 26.688 20.422 1 98.19 252 VAL B N 1
ATOM 5185 C CA . VAL B 1 252 ? 1.575 25.672 21.375 1 98.19 252 VAL B CA 1
ATOM 5186 C C . VAL B 1 252 ? 1.782 24.281 20.797 1 98.19 252 VAL B C 1
ATOM 5188 O O . VAL B 1 252 ? 1.237 23.953 19.75 1 98.19 252 VAL B O 1
ATOM 5191 N N . ALA B 1 253 ? 2.529 23.438 21.531 1 95.44 253 ALA B N 1
ATOM 5192 C CA . ALA B 1 253 ? 2.885 22.109 21.062 1 95.44 253 ALA B CA 1
ATOM 5193 C C . ALA B 1 253 ? 3.592 22.172 19.703 1 95.44 253 ALA B C 1
ATOM 5195 O O . ALA B 1 253 ? 3.207 21.484 18.766 1 95.44 253 ALA B O 1
ATOM 5196 N N . GLY B 1 254 ? 4.633 23 19.641 1 94.12 254 GLY B N 1
ATOM 5197 C CA . GLY B 1 254 ? 5.281 23.328 18.375 1 94.12 254 GLY B CA 1
ATOM 5198 C C . GLY B 1 254 ? 6.379 22.344 18 1 94.12 254 GLY B C 1
ATOM 5199 O O . GLY B 1 254 ? 7.055 22.531 16.984 1 94.12 254 GLY B O 1
ATOM 5200 N N . GLY B 1 255 ? 6.539 21.328 18.828 1 90 255 GLY B N 1
ATOM 5201 C CA . GLY B 1 255 ? 7.539 20.312 18.531 1 90 255 GLY B CA 1
ATOM 5202 C C . GLY B 1 255 ? 8.961 20.844 18.531 1 90 255 GLY B C 1
ATOM 5203 O O . GLY B 1 255 ? 9.367 21.516 19.5 1 90 255 GLY B O 1
ATOM 5204 N N . LEU B 1 256 ? 9.703 20.609 17.5 1 88.69 256 LEU B N 1
ATOM 5205 C CA . LEU B 1 256 ? 11.102 21.016 17.438 1 88.69 256 LEU B CA 1
ATOM 5206 C C . LEU B 1 256 ? 11.219 22.469 16.969 1 88.69 256 LEU B C 1
ATOM 5208 O O . LEU B 1 256 ? 12.328 22.984 16.828 1 88.69 256 LEU B O 1
ATOM 5212 N N . GLY B 1 257 ? 10.078 23.109 16.688 1 92.5 257 GLY B N 1
ATOM 5213 C CA . GLY B 1 257 ? 10.047 24.547 16.484 1 92.5 257 GLY B CA 1
ATOM 5214 C C . GLY B 1 257 ? 10.273 24.953 15.039 1 92.5 257 GLY B C 1
ATOM 5215 O O . GLY B 1 257 ? 10.742 26.047 14.758 1 92.5 257 GLY B O 1
ATOM 5216 N N . HIS B 1 258 ? 9.898 24.047 14.109 1 88.38 258 HIS B N 1
ATOM 5217 C CA . HIS B 1 258 ? 10.102 24.344 12.695 1 88.38 258 HIS B CA 1
ATOM 5218 C C . HIS B 1 258 ? 9.258 25.531 12.25 1 88.38 258 HIS B C 1
ATOM 5220 O O . HIS B 1 258 ? 9.75 26.422 11.555 1 88.38 258 HIS B O 1
ATOM 5226 N N . ASP B 1 259 ? 8.023 25.594 12.648 1 93.5 259 ASP B N 1
ATOM 5227 C CA . ASP B 1 259 ? 7.105 26.656 12.227 1 93.5 259 ASP B CA 1
ATOM 5228 C C . ASP B 1 259 ? 7.547 28.016 12.766 1 93.5 259 ASP B C 1
ATOM 5230 O O . ASP B 1 259 ? 7.637 28.984 12.008 1 93.5 259 ASP B O 1
ATOM 5234 N N . ILE B 1 260 ? 7.812 28.062 14.031 1 96.56 260 ILE B N 1
ATOM 5235 C CA . ILE B 1 260 ? 8.102 29.344 14.68 1 96.56 260 ILE B CA 1
ATOM 5236 C C . ILE B 1 260 ? 9.484 29.828 14.258 1 96.56 260 ILE B C 1
ATOM 5238 O O . ILE B 1 260 ? 9.711 31.047 14.141 1 96.56 260 ILE B O 1
ATOM 5242 N N . ASP B 1 261 ? 10.406 28.922 13.992 1 95.75 261 ASP B N 1
ATOM 5243 C CA . ASP B 1 261 ? 11.727 29.281 13.492 1 95.75 261 ASP B CA 1
ATOM 5244 C C . ASP B 1 261 ? 11.633 29.859 12.078 1 95.75 261 ASP B C 1
ATOM 5246 O O . ASP B 1 261 ? 12.297 30.859 11.766 1 95.75 261 ASP B O 1
ATOM 5250 N N . GLU B 1 262 ? 10.891 29.203 11.258 1 93.69 262 GLU B N 1
ATOM 5251 C CA . GLU B 1 262 ? 10.672 29.719 9.906 1 93.69 262 GLU B CA 1
ATOM 5252 C C . GLU B 1 262 ? 9.984 31.078 9.922 1 93.69 262 GLU B C 1
ATOM 5254 O O . GLU B 1 262 ? 10.305 31.953 9.117 1 93.69 262 GLU B O 1
ATOM 5259 N N . PHE B 1 263 ? 9.055 31.281 10.812 1 96.94 263 PHE B N 1
ATOM 5260 C CA . PHE B 1 263 ? 8.391 32.562 10.992 1 96.94 263 PHE B CA 1
ATOM 5261 C C . PHE B 1 263 ? 9.398 33.656 11.336 1 96.94 263 PHE B C 1
ATOM 5263 O O . PHE B 1 263 ? 9.383 34.719 10.75 1 96.94 263 PHE B O 1
ATOM 5270 N N . LYS B 1 264 ? 10.258 33.344 12.242 1 97.12 264 LYS B N 1
ATOM 5271 C CA . LYS B 1 264 ? 11.297 34.281 12.648 1 97.12 264 LYS B CA 1
ATOM 5272 C C . LYS B 1 264 ? 12.195 34.656 11.477 1 97.12 264 LYS B C 1
ATOM 5274 O O . LYS B 1 264 ? 12.539 35.844 11.297 1 97.12 264 LYS B O 1
ATOM 5279 N N . ARG B 1 265 ? 12.531 33.688 10.719 1 95.62 265 ARG B N 1
ATOM 5280 C CA . ARG B 1 265 ? 13.398 33.938 9.562 1 95.62 265 ARG B CA 1
ATOM 5281 C C . ARG B 1 265 ? 12.711 34.812 8.531 1 95.62 265 ARG B C 1
ATOM 5283 O O . ARG B 1 265 ? 13.352 35.656 7.91 1 95.62 265 ARG B O 1
ATOM 5290 N N . ASN B 1 266 ? 11.484 34.625 8.367 1 95.69 266 ASN B N 1
ATOM 5291 C CA . ASN B 1 266 ? 10.75 35.344 7.332 1 95.69 266 ASN B CA 1
ATOM 5292 C C . ASN B 1 266 ? 10.32 36.719 7.809 1 95.69 266 ASN B C 1
ATOM 5294 O O . ASN B 1 266 ? 10.078 37.625 6.996 1 95.69 266 ASN B O 1
ATOM 5298 N N . TYR B 1 267 ? 10.219 36.875 9.141 1 95.31 267 TYR B N 1
ATOM 5299 C CA . TYR B 1 267 ? 9.891 38.156 9.734 1 95.31 267 TYR B CA 1
ATOM 5300 C C . TYR B 1 267 ? 10.891 38.531 10.828 1 95.31 267 TYR B C 1
ATOM 5302 O O . TYR B 1 267 ? 10.523 38.656 12 1 95.31 267 TYR B O 1
ATOM 5310 N N . PRO B 1 268 ? 12.078 38.844 10.414 1 93.94 268 PRO B N 1
ATOM 5311 C CA . PRO B 1 268 ? 13.125 39.094 11.414 1 93.94 268 PRO B CA 1
ATOM 5312 C C . PRO B 1 268 ? 12.852 40.312 12.266 1 93.94 268 PRO B C 1
ATOM 5314 O O . PRO B 1 268 ? 13.344 40.406 13.391 1 93.94 268 PRO B O 1
ATOM 5317 N N . ASN B 1 269 ? 12.07 41.219 11.719 1 90.94 269 ASN B N 1
ATOM 5318 C CA . ASN B 1 269 ? 11.781 42.438 12.43 1 90.94 269 ASN B CA 1
ATOM 5319 C C . ASN B 1 269 ? 10.414 42.406 13.109 1 90.94 269 ASN B C 1
ATOM 5321 O O . ASN B 1 269 ? 9.82 43.438 13.391 1 90.94 269 ASN B O 1
ATOM 5325 N N . HIS B 1 270 ? 9.914 41.188 13.367 1 92.31 270 HIS B N 1
ATOM 5326 C CA . HIS B 1 270 ? 8.617 41.062 14.039 1 92.31 270 HIS B CA 1
ATOM 5327 C C . HIS B 1 270 ? 8.633 41.719 15.406 1 92.31 270 HIS B C 1
ATOM 5329 O O . HIS B 1 270 ? 9.664 41.75 16.078 1 92.31 270 HIS B O 1
ATOM 5335 N N . PRO B 1 271 ? 7.5 42.25 15.781 1 91.62 271 PRO B N 1
ATOM 5336 C CA . PRO B 1 271 ? 7.43 42.781 17.141 1 91.62 271 PRO B CA 1
ATOM 5337 C C . PRO B 1 271 ? 7.301 41.719 18.203 1 91.62 271 PRO B C 1
ATOM 5339 O O . PRO B 1 271 ? 6.91 40.594 17.906 1 91.62 271 PRO B O 1
ATOM 5342 N N . GLY B 1 272 ? 7.684 42 19.422 1 93.38 272 GLY B N 1
ATOM 5343 C CA . GLY B 1 272 ? 7.414 41.188 20.578 1 93.38 272 GLY B CA 1
ATOM 5344 C C . GLY B 1 272 ? 8.227 39.906 20.594 1 93.38 272 GLY B C 1
ATOM 5345 O O . GLY B 1 272 ? 9.219 39.781 19.875 1 93.38 272 GLY B O 1
ATOM 5346 N N . LYS B 1 273 ? 7.762 38.938 21.469 1 96.38 273 LYS B N 1
ATOM 5347 C CA . LYS B 1 273 ? 8.5 37.719 21.719 1 96.38 273 LYS B CA 1
ATOM 5348 C C . LYS B 1 273 ? 7.836 36.531 21.031 1 96.38 273 LYS B C 1
ATOM 5350 O O . LYS B 1 273 ? 6.605 36.469 20.938 1 96.38 273 LYS B O 1
ATOM 5355 N N . LEU B 1 274 ? 8.672 35.688 20.562 1 97.5 274 LEU B N 1
ATOM 5356 C CA . LEU B 1 274 ? 8.227 34.375 20.078 1 97.5 274 LEU B CA 1
ATOM 5357 C C . LEU B 1 274 ? 8.477 33.281 21.109 1 97.5 274 LEU B C 1
ATOM 5359 O O . LEU B 1 274 ? 9.562 33.219 21.688 1 97.5 274 LEU B O 1
ATOM 5363 N N . ILE B 1 275 ? 7.473 32.531 21.422 1 98.31 275 ILE B N 1
ATOM 5364 C CA . ILE B 1 275 ? 7.555 31.516 22.453 1 98.31 275 ILE B CA 1
ATOM 5365 C C . ILE B 1 275 ? 7.184 30.156 21.891 1 98.31 275 ILE B C 1
ATOM 5367 O O . ILE B 1 275 ? 6.156 30.016 21.219 1 98.31 275 ILE B O 1
ATOM 5371 N N . LEU B 1 276 ? 8.023 29.156 22.062 1 98.31 276 LEU B N 1
ATOM 5372 C CA . LEU B 1 276 ? 7.785 27.781 21.656 1 98.31 276 LEU B CA 1
ATOM 5373 C C . LEU B 1 276 ? 7.469 26.906 22.859 1 98.31 276 LEU B C 1
ATOM 5375 O O . LEU B 1 276 ? 8.273 26.812 23.797 1 98.31 276 LEU B O 1
ATOM 5379 N N . GLN B 1 277 ? 6.289 26.312 22.859 1 98.06 277 GLN B N 1
ATOM 5380 C CA . GLN B 1 277 ? 5.875 25.453 23.953 1 98.06 277 GLN B CA 1
ATOM 5381 C C . GLN B 1 277 ? 5.734 24 23.5 1 98.06 277 GLN B C 1
ATOM 5383 O O . GLN B 1 277 ? 5.289 23.734 22.375 1 98.06 277 GLN B O 1
ATOM 5388 N N . ASP B 1 278 ? 6.113 23.078 24.203 1 95.06 278 ASP B N 1
ATOM 5389 C CA . ASP B 1 278 ? 5.879 21.641 24.094 1 95.06 278 ASP B CA 1
ATOM 5390 C C . ASP B 1 278 ? 6.234 20.922 25.391 1 95.06 278 ASP B C 1
ATOM 5392 O O . ASP B 1 278 ? 6.645 21.562 26.375 1 95.06 278 ASP B O 1
ATOM 5396 N N . ARG B 1 279 ? 6 19.578 25.484 1 90.12 279 ARG B N 1
ATOM 5397 C CA . ARG B 1 279 ? 6.391 18.797 26.656 1 90.12 279 ARG B CA 1
ATOM 5398 C C . ARG B 1 279 ? 7.883 18.938 26.938 1 90.12 279 ARG B C 1
ATOM 5400 O O . ARG B 1 279 ? 8.672 19.156 26.016 1 90.12 279 ARG B O 1
ATOM 5407 N N . PRO B 1 280 ? 8.289 18.781 28.156 1 91.19 280 PRO B N 1
ATOM 5408 C CA . PRO B 1 280 ? 9.695 18.969 28.547 1 91.19 280 PRO B CA 1
ATOM 5409 C C . PRO B 1 280 ? 10.648 18.109 27.719 1 91.19 280 PRO B C 1
ATOM 5411 O O . PRO B 1 280 ? 11.695 18.594 27.266 1 91.19 280 PRO B O 1
ATOM 5414 N N . THR B 1 281 ? 10.352 16.906 27.484 1 83.81 281 THR B N 1
ATOM 5415 C CA . THR B 1 281 ? 11.234 15.984 26.781 1 83.81 281 THR B CA 1
ATOM 5416 C C . THR B 1 281 ? 11.445 16.438 25.344 1 83.81 281 THR B C 1
ATOM 5418 O O . THR B 1 281 ? 12.516 16.234 24.766 1 83.81 281 THR B O 1
ATOM 5421 N N . VAL B 1 282 ? 10.438 17.078 24.781 1 85.31 282 VAL B N 1
ATOM 5422 C CA . VAL B 1 282 ? 10.523 17.562 23.406 1 85.31 282 VAL B CA 1
ATOM 5423 C C . VAL B 1 282 ? 11.391 18.828 23.359 1 85.31 282 VAL B C 1
ATOM 5425 O O . VAL B 1 282 ? 12.25 18.953 22.484 1 85.31 282 VAL B O 1
ATOM 5428 N N . ILE B 1 283 ? 11.164 19.719 24.297 1 90.62 283 ILE B N 1
ATOM 5429 C CA . ILE B 1 283 ? 11.906 20.984 24.375 1 90.62 283 ILE B CA 1
ATOM 5430 C C . ILE B 1 283 ? 13.398 20.688 24.516 1 90.62 283 ILE B C 1
ATOM 5432 O O . ILE B 1 283 ? 14.227 21.391 23.922 1 90.62 283 ILE B O 1
ATOM 5436 N N . GLU B 1 284 ? 13.75 19.609 25.234 1 86.69 284 GLU B N 1
ATOM 5437 C CA . GLU B 1 284 ? 15.148 19.234 25.453 1 86.69 284 GLU B CA 1
ATOM 5438 C C . GLU B 1 284 ? 15.812 18.781 24.156 1 86.69 284 GLU B C 1
ATOM 5440 O O . GLU B 1 284 ? 17.031 18.875 24 1 86.69 284 GLU B O 1
ATOM 5445 N N . ASP B 1 285 ? 14.984 18.391 23.188 1 81.19 285 ASP B N 1
ATOM 5446 C CA . ASP B 1 285 ? 15.516 17.828 21.953 1 81.19 285 ASP B CA 1
ATOM 5447 C C . ASP B 1 285 ? 15.711 18.906 20.891 1 81.19 285 ASP B C 1
ATOM 5449 O O . ASP B 1 285 ? 16.25 18.641 19.812 1 81.19 285 ASP B O 1
ATOM 5453 N N . ILE B 1 286 ? 15.297 20.156 21.219 1 87.44 286 ILE B N 1
ATOM 5454 C CA . ILE B 1 286 ? 15.375 21.25 20.25 1 87.44 286 ILE B CA 1
ATOM 5455 C C . ILE B 1 286 ? 16.844 21.656 20.062 1 87.44 286 ILE B C 1
ATOM 5457 O O . ILE B 1 286 ? 17.547 21.906 21.031 1 87.44 286 ILE B O 1
ATOM 5461 N N . LYS B 1 287 ? 17.531 21.594 18.984 1 77.75 287 LYS B N 1
ATOM 5462 C CA . LYS B 1 287 ? 18.938 21.922 18.781 1 77.75 287 LYS B CA 1
ATOM 5463 C C . LYS B 1 287 ? 19.094 23.094 17.828 1 77.75 287 LYS B C 1
ATOM 5465 O O . LYS B 1 287 ? 19.938 23.969 18.062 1 77.75 287 LYS B O 1
ATOM 5470 N N . ASP B 1 288 ? 18.312 23.312 16.812 1 83.94 288 ASP B N 1
ATOM 5471 C CA . ASP B 1 288 ? 18.703 24.156 15.688 1 83.94 288 ASP B CA 1
ATOM 5472 C C . ASP B 1 288 ? 17.609 25.172 15.359 1 83.94 288 ASP B C 1
ATOM 5474 O O . ASP B 1 288 ? 17.172 25.281 14.203 1 83.94 288 ASP B O 1
ATOM 5478 N N . ILE B 1 289 ? 17.281 26.078 16.484 1 92.75 289 ILE B N 1
ATOM 5479 C CA . ILE B 1 289 ? 16.375 27.172 16.156 1 92.75 289 ILE B CA 1
ATOM 5480 C C . ILE B 1 289 ? 16.922 28.484 16.719 1 92.75 289 ILE B C 1
ATOM 5482 O O . ILE B 1 289 ? 17.828 28.484 17.531 1 92.75 289 ILE B O 1
ATOM 5486 N N . ASP B 1 290 ? 16.484 29.594 16.203 1 95.75 290 ASP B N 1
ATOM 5487 C CA . ASP B 1 290 ? 16.938 30.922 16.641 1 95.75 290 ASP B CA 1
ATOM 5488 C C . ASP B 1 290 ? 16.906 31.031 18.156 1 95.75 290 ASP B C 1
ATOM 5490 O O . ASP B 1 290 ? 15.883 30.766 18.781 1 95.75 290 ASP B O 1
ATOM 5494 N N . PRO B 1 291 ? 18.047 31.422 18.781 1 93.81 291 PRO B N 1
ATOM 5495 C CA . PRO B 1 291 ? 18.141 31.438 20.25 1 93.81 291 PRO B CA 1
ATOM 5496 C C . PRO B 1 291 ? 17.219 32.469 20.891 1 93.81 291 PRO B C 1
ATOM 5498 O O . PRO B 1 291 ? 16.969 32.406 22.094 1 93.81 291 PRO B O 1
ATOM 5501 N N . THR B 1 292 ? 16.766 33.438 20.141 1 94.56 292 THR B N 1
ATOM 5502 C CA . THR B 1 292 ? 15.914 34.469 20.703 1 94.56 292 THR B CA 1
ATOM 5503 C C . THR B 1 292 ? 14.5 33.938 20.922 1 94.56 292 THR B C 1
ATOM 5505 O O . THR B 1 292 ? 13.695 34.562 21.609 1 94.56 292 THR B O 1
ATOM 5508 N N . ILE B 1 293 ? 14.141 32.812 20.344 1 97.38 293 ILE B N 1
ATOM 5509 C CA . ILE B 1 293 ? 12.852 32.156 20.562 1 97.38 293 ILE B CA 1
ATOM 5510 C C . ILE B 1 293 ? 12.828 31.531 21.953 1 97.38 293 ILE B C 1
ATOM 5512 O O . ILE B 1 293 ? 13.664 30.672 22.266 1 97.38 293 ILE B O 1
ATOM 5516 N N . GLN B 1 294 ? 11.922 31.953 22.766 1 97.12 294 GLN B N 1
ATOM 5517 C CA . GLN B 1 294 ? 11.836 31.438 24.125 1 97.12 294 GLN B CA 1
ATOM 5518 C C . GLN B 1 294 ? 11.266 30.016 24.125 1 97.12 294 GLN B C 1
ATOM 5520 O O . GLN B 1 294 ? 10.18 29.781 23.594 1 97.12 294 GLN B O 1
ATOM 5525 N N . ARG B 1 295 ? 12.008 29.047 24.625 1 96.12 295 ARG B N 1
ATOM 5526 C CA . ARG B 1 295 ? 11.578 27.672 24.797 1 96.12 295 ARG B CA 1
ATOM 5527 C C . ARG B 1 295 ? 10.906 27.484 26.156 1 96.12 295 ARG B C 1
ATOM 5529 O O . ARG B 1 295 ? 11.477 27.828 27.188 1 96.12 295 ARG B O 1
ATOM 5536 N N . MET B 1 296 ? 9.75 26.953 26.156 1 97.81 296 MET B N 1
ATOM 5537 C CA . MET B 1 296 ? 9 26.828 27.406 1 97.81 296 MET B CA 1
ATOM 5538 C C . MET B 1 296 ? 8.352 25.453 27.516 1 97.81 296 MET B C 1
ATOM 5540 O O . MET B 1 296 ? 7.434 25.141 26.75 1 97.81 296 MET B O 1
ATOM 5544 N N . PRO B 1 297 ? 8.828 24.578 28.516 1 97.19 297 PRO B N 1
ATOM 5545 C CA . PRO B 1 297 ? 8.094 23.344 28.766 1 97.19 297 PRO B CA 1
ATOM 5546 C C . PRO B 1 297 ? 6.652 23.578 29.219 1 97.19 297 PRO B C 1
ATOM 5548 O O . PRO B 1 297 ? 6.418 24.391 30.125 1 97.19 297 PRO B O 1
ATOM 5551 N N . HIS B 1 298 ? 5.703 22.984 28.547 1 97.5 298 HIS B N 1
ATOM 5552 C CA . HIS B 1 298 ? 4.297 23.203 28.875 1 97.5 298 HIS B CA 1
ATOM 5553 C C . HIS B 1 298 ? 3.428 22.062 28.328 1 97.5 298 HIS B C 1
ATOM 5555 O O . HIS B 1 298 ? 3.658 21.562 27.234 1 97.5 298 HIS B O 1
ATOM 5561 N N . ASP B 1 299 ? 2.514 21.625 29.172 1 95.75 299 ASP B N 1
ATOM 5562 C CA . ASP B 1 299 ? 1.423 20.734 28.781 1 95.75 299 ASP B CA 1
ATOM 5563 C C . ASP B 1 299 ? 0.157 21.516 28.453 1 95.75 299 ASP B C 1
ATOM 5565 O O . ASP B 1 299 ? -0.423 22.172 29.328 1 95.75 299 ASP B O 1
ATOM 5569 N N . PHE B 1 300 ? -0.321 21.422 27.219 1 96.56 300 PHE B N 1
ATOM 5570 C CA . PHE B 1 300 ? -1.401 22.281 26.766 1 96.56 300 PHE B CA 1
ATOM 5571 C C . PHE B 1 300 ? -2.711 21.938 27.453 1 96.56 300 PHE B C 1
ATOM 5573 O O . PHE B 1 300 ? -3.699 22.656 27.344 1 96.56 300 PHE B O 1
ATOM 5580 N N . LEU B 1 301 ? -2.77 20.844 28.219 1 95.75 301 LEU B N 1
ATOM 5581 C CA . LEU B 1 301 ? -3.953 20.484 28.984 1 95.75 301 LEU B CA 1
ATOM 5582 C C . LEU B 1 301 ? -3.967 21.188 30.344 1 95.75 301 LEU B C 1
ATOM 5584 O O . LEU B 1 301 ? -4.977 21.172 31.047 1 95.75 301 LEU B O 1
ATOM 5588 N N . THR B 1 302 ? -2.908 21.859 30.688 1 97.25 302 THR B N 1
ATOM 5589 C CA . THR B 1 302 ? -2.816 22.641 31.906 1 97.25 302 THR B CA 1
ATOM 5590 C C . THR B 1 302 ? -2.969 24.125 31.609 1 97.25 302 THR B C 1
ATOM 5592 O O . THR B 1 302 ? -3.025 24.531 30.438 1 97.25 302 THR B O 1
ATOM 5595 N N . GLU B 1 303 ? -2.979 24.844 32.688 1 97.88 303 GLU B N 1
ATOM 5596 C CA . GLU B 1 303 ? -3.176 26.281 32.5 1 97.88 303 GLU B CA 1
ATOM 5597 C C . GLU B 1 303 ? -2.082 26.891 31.641 1 97.88 303 GLU B C 1
ATOM 5599 O O . GLU B 1 303 ? -0.896 26.609 31.828 1 97.88 303 GLU B O 1
ATOM 5604 N N . GLN B 1 304 ? -2.516 27.703 30.656 1 98.44 304 GLN B N 1
ATOM 5605 C CA . GLN B 1 304 ? -1.58 28.406 29.781 1 98.44 304 GLN B CA 1
ATOM 5606 C C . GLN B 1 304 ? -0.863 29.516 30.547 1 98.44 304 GLN B C 1
ATOM 5608 O O . GLN B 1 304 ? -1.494 30.484 31 1 98.44 304 GLN B O 1
ATOM 5613 N N . PRO B 1 305 ? 0.441 29.391 30.672 1 98.06 305 PRO B N 1
ATOM 5614 C CA . PRO B 1 305 ? 1.183 30.359 31.484 1 98.06 305 PRO B CA 1
ATOM 5615 C C . PRO B 1 305 ? 1.303 31.719 30.812 1 98.06 305 PRO B C 1
ATOM 5617 O O . PRO B 1 305 ? 1.442 32.75 31.5 1 98.06 305 PRO B O 1
ATOM 5620 N N . ILE B 1 306 ? 1.38 31.781 29.531 1 98.31 306 ILE B N 1
ATOM 5621 C CA . ILE B 1 306 ? 1.498 33.031 28.828 1 98.31 306 ILE B CA 1
ATOM 5622 C C . ILE B 1 306 ? 0.109 33.625 28.578 1 98.31 306 ILE B C 1
ATOM 5624 O O . ILE B 1 306 ? -0.66 33.094 27.766 1 98.31 306 ILE B O 1
ATOM 5628 N N . LYS B 1 307 ? -0.139 34.719 29.25 1 97.31 307 LYS B N 1
ATOM 5629 C CA . LYS B 1 307 ? -1.448 35.344 29.125 1 97.31 307 LYS B CA 1
ATOM 5630 C C . LYS B 1 307 ? -1.407 36.531 28.156 1 97.31 307 LYS B C 1
ATOM 5632 O O . LYS B 1 307 ? -0.391 37.219 28.047 1 97.31 307 LYS B O 1
ATOM 5637 N N . GLY B 1 308 ? -2.521 36.656 27.375 1 96.94 308 GLY B N 1
ATOM 5638 C CA . GLY B 1 308 ? -2.734 37.844 26.562 1 96.94 308 GLY B CA 1
ATOM 5639 C C . GLY B 1 308 ? -1.771 37.938 25.391 1 96.94 308 GLY B C 1
ATOM 5640 O O . GLY B 1 308 ? -1.377 39.031 24.984 1 96.94 308 GLY B O 1
ATOM 5641 N N . ALA B 1 309 ? -1.308 36.844 24.891 1 97.75 309 ALA B N 1
ATOM 5642 C CA . ALA B 1 309 ? -0.476 36.875 23.688 1 97.75 309 ALA B CA 1
ATOM 5643 C C . ALA B 1 309 ? -1.271 37.375 22.484 1 97.75 309 ALA B C 1
ATOM 5645 O O . ALA B 1 309 ? -2.502 37.281 22.469 1 97.75 309 ALA B O 1
ATOM 5646 N N . ARG B 1 310 ? -0.548 38 21.5 1 97.75 310 ARG B N 1
ATOM 5647 C CA . ARG B 1 310 ? -1.22 38.438 20.281 1 97.75 310 ARG B CA 1
ATOM 5648 C C . ARG B 1 310 ? -1.837 37.25 19.531 1 97.75 310 ARG B C 1
ATOM 5650 O O . ARG B 1 310 ? -2.941 37.375 19 1 97.75 310 ARG B O 1
ATOM 5657 N N . ALA B 1 311 ? -1.063 36.125 19.469 1 98.38 311 ALA B N 1
ATOM 5658 C CA . ALA B 1 311 ? -1.578 34.938 18.812 1 98.38 311 ALA B CA 1
ATOM 5659 C C . ALA B 1 311 ? -1.146 33.688 19.562 1 98.38 311 ALA B C 1
ATOM 5661 O O . ALA B 1 311 ? -0.004 33.594 20.016 1 98.38 311 ALA B O 1
ATOM 5662 N N . TYR B 1 312 ? -2.039 32.812 19.797 1 98.69 312 TYR B N 1
ATOM 5663 C CA . TYR B 1 312 ? -1.769 31.422 20.094 1 98.69 312 TYR B CA 1
ATOM 5664 C C . TYR B 1 312 ? -1.902 30.562 18.844 1 98.69 312 TYR B C 1
ATOM 5666 O O . TYR B 1 312 ? -2.93 30.594 18.172 1 98.69 312 TYR B O 1
ATOM 5674 N N . PHE B 1 313 ? -0.828 29.812 18.531 1 98.5 313 PHE B N 1
ATOM 5675 C CA . PHE B 1 313 ? -0.74 29.094 17.266 1 98.5 313 PHE B CA 1
ATOM 5676 C C . PHE B 1 313 ? -0.664 27.578 17.5 1 98.5 313 PHE B C 1
ATOM 5678 O O . PHE B 1 313 ? 0.074 27.125 18.375 1 98.5 313 PHE B O 1
ATOM 5685 N N . MET B 1 314 ? -1.487 26.859 16.812 1 97.69 314 MET B N 1
ATOM 5686 C CA . MET B 1 314 ? -1.449 25.406 16.812 1 97.69 314 MET B CA 1
ATOM 5687 C C . MET B 1 314 ? -1.363 24.859 15.398 1 97.69 314 MET B C 1
ATOM 5689 O O . MET B 1 314 ? -2.139 25.25 14.523 1 97.69 314 MET B O 1
ATOM 5693 N N . HIS B 1 315 ? -0.393 24 15.203 1 95.94 315 HIS B N 1
ATOM 5694 C CA . HIS B 1 315 ? -0.223 23.359 13.906 1 95.94 315 HIS B CA 1
ATOM 5695 C C . HIS B 1 315 ? -0.392 21.844 14.016 1 95.94 315 HIS B C 1
ATOM 5697 O O . HIS B 1 315 ? 0.461 21.156 14.586 1 95.94 315 HIS B O 1
ATOM 5703 N N . SER B 1 316 ? -1.468 21.297 13.406 1 93.31 316 SER B N 1
ATOM 5704 C CA . SER B 1 316 ? -1.697 19.859 13.352 1 93.31 316 SER B CA 1
ATOM 5705 C C . SER B 1 316 ? -1.713 19.234 14.742 1 93.31 316 SER B C 1
ATOM 5707 O O . SER B 1 316 ? -0.989 18.281 15.016 1 93.31 316 SER B O 1
ATOM 5709 N N . ILE B 1 317 ? -2.463 19.828 15.625 1 94.88 317 ILE B N 1
ATOM 5710 C CA . ILE B 1 317 ? -2.57 19.359 17 1 94.88 317 ILE B CA 1
ATOM 5711 C C . ILE B 1 317 ? -3.965 18.797 17.25 1 94.88 317 ILE B C 1
ATOM 5713 O O . ILE B 1 317 ? -4.105 17.672 17.734 1 94.88 317 ILE B O 1
ATOM 5717 N N . LEU B 1 318 ? -4.957 19.547 16.844 1 95.44 318 LEU B N 1
ATOM 5718 C CA . LEU B 1 318 ? -6.32 19.203 17.219 1 95.44 318 LEU B CA 1
ATOM 5719 C C . LEU B 1 318 ? -6.805 17.984 16.438 1 95.44 318 LEU B C 1
ATOM 5721 O O . LEU B 1 318 ? -7.68 17.25 16.906 1 95.44 318 LEU B O 1
ATOM 5725 N N . HIS B 1 319 ? -6.242 17.703 15.258 1 93.81 319 HIS B N 1
ATOM 5726 C CA . HIS B 1 319 ? -6.629 16.516 14.516 1 93.81 319 HIS B CA 1
ATOM 5727 C C . HIS B 1 319 ? -6.141 15.25 15.211 1 93.81 319 HIS B C 1
ATOM 5729 O O . HIS B 1 319 ? -6.609 14.148 14.906 1 93.81 319 HIS B O 1
ATOM 5735 N N . ASP B 1 320 ? -5.266 15.352 16.156 1 92.75 320 ASP B N 1
ATOM 5736 C CA . ASP B 1 320 ? -4.719 14.203 16.875 1 92.75 320 ASP B CA 1
ATOM 5737 C C . ASP B 1 320 ? -5.68 13.727 17.953 1 92.75 320 ASP B C 1
ATOM 5739 O O . ASP B 1 320 ? -5.488 12.648 18.531 1 92.75 320 ASP B O 1
ATOM 5743 N N . TRP B 1 321 ? -6.762 14.531 18.234 1 93.62 321 TRP B N 1
ATOM 5744 C CA . TRP B 1 321 ? -7.574 14.281 19.422 1 93.62 321 TRP B CA 1
ATOM 5745 C C . TRP B 1 321 ? -9.062 14.273 19.078 1 93.62 321 TRP B C 1
ATOM 5747 O O . TRP B 1 321 ? -9.5 15.016 18.188 1 93.62 321 TRP B O 1
ATOM 5757 N N . PRO B 1 322 ? -9.797 13.453 19.828 1 92.31 322 PRO B N 1
ATOM 5758 C CA . PRO B 1 322 ? -11.25 13.562 19.688 1 92.31 322 PRO B CA 1
ATOM 5759 C C . PRO B 1 322 ? -11.797 14.867 20.266 1 92.31 322 PRO B C 1
ATOM 5761 O O . PRO B 1 322 ? -11.078 15.602 20.938 1 92.31 322 PRO B O 1
ATOM 5764 N N . ASP B 1 323 ? -13.031 15.164 20.016 1 93.25 323 ASP B N 1
ATOM 5765 C CA . ASP B 1 323 ? -13.625 16.469 20.297 1 93.25 323 ASP B CA 1
ATOM 5766 C C . ASP B 1 323 ? -13.57 16.781 21.781 1 93.25 323 ASP B C 1
ATOM 5768 O O . ASP B 1 323 ? -13.367 17.938 22.172 1 93.25 323 ASP B O 1
ATOM 5772 N N . ASP B 1 324 ? -13.758 15.812 22.609 1 92.69 324 ASP B N 1
ATOM 5773 C CA . ASP B 1 324 ? -13.789 16.062 24.047 1 92.69 324 ASP B CA 1
ATOM 5774 C C . ASP B 1 324 ? -12.43 16.547 24.547 1 92.69 324 ASP B C 1
ATOM 5776 O O . ASP B 1 324 ? -12.359 17.484 25.359 1 92.69 324 ASP B O 1
ATOM 5780 N N . VAL B 1 325 ? -11.398 15.977 23.984 1 93.62 325 VAL B N 1
ATOM 5781 C CA . VAL B 1 325 ? -10.055 16.391 24.375 1 93.62 325 VAL B CA 1
ATOM 5782 C C . VAL B 1 325 ? -9.734 17.75 23.75 1 93.62 325 VAL B C 1
ATOM 5784 O O . VAL B 1 325 ? -9.125 18.609 24.391 1 93.62 325 VAL B O 1
ATOM 5787 N N . CYS B 1 326 ? -10.164 17.969 22.516 1 96.81 326 CYS B N 1
ATOM 5788 C CA . CYS B 1 326 ? -9.953 19.234 21.844 1 96.81 326 CYS B CA 1
ATOM 5789 C C . CYS B 1 326 ? -10.586 20.375 22.625 1 96.81 326 CYS B C 1
ATOM 5791 O O . CYS B 1 326 ? -10.016 21.469 22.734 1 96.81 326 CYS B O 1
ATOM 5793 N N . GLN B 1 327 ? -11.719 20.141 23.203 1 96.25 327 GLN B N 1
ATOM 5794 C CA . GLN B 1 327 ? -12.414 21.156 23.969 1 96.25 327 GLN B CA 1
ATOM 5795 C C . GLN B 1 327 ? -11.633 21.547 25.219 1 96.25 327 GLN B C 1
ATOM 5797 O O . GLN B 1 327 ? -11.609 22.703 25.609 1 96.25 327 GLN B O 1
ATOM 5802 N N . LYS B 1 328 ? -10.992 20.578 25.812 1 96.56 328 LYS B N 1
ATOM 5803 C CA . LYS B 1 328 ? -10.156 20.859 26.984 1 96.56 328 LYS B CA 1
ATOM 5804 C C . LYS B 1 328 ? -8.953 21.719 26.594 1 96.56 328 LYS B C 1
ATOM 5806 O O . LYS B 1 328 ? -8.602 22.656 27.312 1 96.56 328 LYS B O 1
ATOM 5811 N N . ILE B 1 329 ? -8.375 21.391 25.453 1 97.38 329 ILE B N 1
ATOM 5812 C CA . ILE B 1 329 ? -7.23 22.141 24.969 1 97.38 329 ILE B CA 1
ATOM 5813 C C . ILE B 1 329 ? -7.652 23.578 24.672 1 97.38 329 ILE B C 1
ATOM 5815 O O . ILE B 1 329 ? -6.992 24.531 25.094 1 97.38 329 ILE B O 1
ATOM 5819 N N . LEU B 1 330 ? -8.758 23.703 23.969 1 97.94 330 LEU B N 1
ATOM 5820 C CA . LEU B 1 330 ? -9.266 25.016 23.578 1 97.94 330 LEU B CA 1
ATOM 5821 C C . LEU B 1 330 ? -9.648 25.844 24.797 1 97.94 330 LEU B C 1
ATOM 5823 O O . LEU B 1 330 ? -9.484 27.062 24.797 1 97.94 330 LEU B O 1
ATOM 5827 N N . ALA B 1 331 ? -10.164 25.203 25.828 1 97.88 331 ALA B N 1
ATOM 5828 C CA . ALA B 1 331 ? -10.555 25.906 27.047 1 97.88 331 ALA B CA 1
ATOM 5829 C C . ALA B 1 331 ? -9.359 26.594 27.703 1 97.88 331 ALA B C 1
ATOM 5831 O O . ALA B 1 331 ? -9.453 27.734 28.141 1 97.88 331 ALA B O 1
ATOM 5832 N N . ARG B 1 332 ? -8.234 25.875 27.75 1 98 332 ARG B N 1
ATOM 5833 C CA . ARG B 1 332 ? -7.023 26.422 28.344 1 98 332 ARG B CA 1
ATOM 5834 C C . ARG B 1 332 ? -6.52 27.641 27.562 1 98 332 ARG B C 1
ATOM 5836 O O . ARG B 1 332 ? -6.031 28.594 28.156 1 98 332 ARG B O 1
ATOM 5843 N N . LEU B 1 333 ? -6.664 27.609 26.281 1 98.06 333 LEU B N 1
ATOM 5844 C CA . LEU B 1 333 ? -6.219 28.719 25.453 1 98.06 333 LEU B CA 1
ATOM 5845 C C . LEU B 1 333 ? -7.176 29.891 25.562 1 98.06 333 LEU B C 1
ATOM 5847 O O . LEU B 1 333 ? -6.738 31.047 25.672 1 98.06 333 LEU B O 1
ATOM 5851 N N . ALA B 1 334 ? -8.438 29.609 25.547 1 97.88 334 ALA B N 1
ATOM 5852 C CA . ALA B 1 334 ? -9.445 30.656 25.672 1 97.88 334 ALA B CA 1
ATOM 5853 C C . ALA B 1 334 ? -9.258 31.438 26.969 1 97.88 334 ALA B C 1
ATOM 5855 O O . ALA B 1 334 ? -9.406 32.656 27 1 97.88 334 ALA B O 1
ATOM 5856 N N . GLU B 1 335 ? -8.953 30.734 28 1 97.81 335 GLU B N 1
ATOM 5857 C CA . GLU B 1 335 ? -8.727 31.344 29.297 1 97.81 335 GLU B CA 1
ATOM 5858 C C . GLU B 1 335 ? -7.555 32.312 29.266 1 97.81 335 GLU B C 1
ATOM 5860 O O . GLU B 1 335 ? -7.531 33.312 30 1 97.81 335 GLU B O 1
ATOM 5865 N N . ALA B 1 336 ? -6.602 32.062 28.438 1 98.25 336 ALA B N 1
ATOM 5866 C CA . ALA B 1 336 ? -5.375 32.844 28.375 1 98.25 336 ALA B CA 1
ATOM 5867 C C . ALA B 1 336 ? -5.52 34 27.406 1 98.25 336 ALA B C 1
ATOM 5869 O O . ALA B 1 336 ? -4.734 34.969 27.438 1 98.25 336 ALA B O 1
ATOM 5870 N N . MET B 1 337 ? -6.441 33.969 26.516 1 98.06 337 MET B N 1
ATOM 5871 C CA . MET B 1 337 ? -6.629 34.969 25.469 1 98.06 337 MET B CA 1
ATOM 5872 C C . MET B 1 337 ? -7.203 36.25 26.047 1 98.06 337 MET B C 1
ATOM 5874 O O . MET B 1 337 ? -7.961 36.219 27.016 1 98.06 337 MET B O 1
ATOM 5878 N N . LYS B 1 338 ? -6.789 37.344 25.469 1 97 338 LYS B N 1
ATOM 5879 C CA . LYS B 1 338 ? -7.359 38.656 25.781 1 97 338 LYS B CA 1
ATOM 5880 C C . LYS B 1 338 ? -8.445 39.031 24.766 1 97 338 LYS B C 1
ATOM 5882 O O . LYS B 1 338 ? -8.164 39.188 23.578 1 97 338 LYS B O 1
ATOM 5887 N N . PRO B 1 339 ? -9.727 39.188 25.297 1 95.88 339 PRO B N 1
ATOM 5888 C CA . PRO B 1 339 ? -10.805 39.562 24.375 1 95.88 339 PRO B CA 1
ATOM 5889 C C . PRO B 1 339 ? -10.492 40.812 23.562 1 95.88 339 PRO B C 1
ATOM 5891 O O . PRO B 1 339 ? -9.984 41.781 24.109 1 95.88 339 PRO B O 1
ATOM 5894 N N . GLY B 1 340 ? -10.719 40.75 22.266 1 94.56 340 GLY B N 1
ATOM 5895 C CA . GLY B 1 340 ? -10.531 41.906 21.391 1 94.56 340 GLY B CA 1
ATOM 5896 C C . GLY B 1 340 ? -9.094 42.094 20.938 1 94.56 340 GLY B C 1
ATOM 5897 O O . GLY B 1 340 ? -8.789 42.969 20.141 1 94.56 340 GLY B O 1
ATOM 5898 N N . TYR B 1 341 ? -8.234 41.219 21.391 1 96.25 341 TYR B N 1
ATOM 5899 C CA . TYR B 1 341 ? -6.816 41.375 21.109 1 96.25 341 TYR B CA 1
ATOM 5900 C C . TYR B 1 341 ? -6.207 40.062 20.609 1 96.25 341 TYR B C 1
ATOM 5902 O O . TYR B 1 341 ? -5.699 40 19.484 1 96.25 341 TYR B O 1
ATOM 5910 N N . SER B 1 342 ? -6.336 39.062 21.406 1 97.88 342 SER B N 1
ATOM 5911 C CA . SER B 1 342 ? -5.688 37.781 21.125 1 97.88 342 SER B CA 1
ATOM 5912 C C . SER B 1 342 ? -6.375 37.062 19.969 1 97.88 342 SER B C 1
ATOM 5914 O O . SER B 1 342 ? -7.598 37.125 19.844 1 97.88 342 SER B O 1
ATOM 5916 N N . LYS B 1 343 ? -5.578 36.406 19.172 1 98.06 343 LYS B N 1
ATOM 5917 C CA . LYS B 1 343 ? -6.059 35.5 18.125 1 98.06 343 LYS B CA 1
ATOM 5918 C C . LYS B 1 343 ? -5.641 34.062 18.391 1 98.06 343 LYS B C 1
ATOM 5920 O O . LYS B 1 343 ? -4.57 33.812 18.969 1 98.06 343 LYS B O 1
ATOM 5925 N N . LEU B 1 344 ? -6.523 33.188 18.109 1 98.5 344 LEU B N 1
ATOM 5926 C CA . LEU B 1 344 ? -6.184 31.766 18.016 1 98.5 344 LEU B CA 1
ATOM 5927 C C . LEU B 1 344 ? -6.055 31.344 16.547 1 98.5 344 LEU B C 1
ATOM 5929 O O . LEU B 1 344 ? -7.016 31.438 15.781 1 98.5 344 LEU B O 1
ATOM 5933 N N . LEU B 1 345 ? -4.859 30.969 16.125 1 98.56 345 LEU B N 1
ATOM 5934 C CA . LEU B 1 345 ? -4.578 30.547 14.766 1 98.56 345 LEU B CA 1
ATOM 5935 C C . LEU B 1 345 ? -4.336 29.031 14.711 1 98.56 345 LEU B C 1
ATOM 5937 O O . LEU B 1 345 ? -3.336 28.547 15.242 1 98.56 345 LEU B O 1
ATOM 5941 N N . ILE B 1 346 ? -5.254 28.359 14.07 1 98.19 346 ILE B N 1
ATOM 5942 C CA . ILE B 1 346 ? -5.184 26.906 13.93 1 98.19 346 ILE B CA 1
ATOM 5943 C C . ILE B 1 346 ? -4.852 26.531 12.492 1 98.19 346 ILE B C 1
ATOM 5945 O O . ILE B 1 346 ? -5.637 26.812 11.578 1 98.19 346 ILE B O 1
ATOM 5949 N N . PHE B 1 347 ? -3.643 25.984 12.273 1 96.75 347 PHE B N 1
ATOM 5950 C CA . PHE B 1 347 ? -3.203 25.562 10.945 1 96.75 347 PHE B CA 1
ATOM 5951 C C . PHE B 1 347 ? -3.426 24.078 10.742 1 96.75 347 PHE B C 1
ATOM 5953 O O . PHE B 1 347 ? -2.588 23.25 11.125 1 96.75 347 PHE B O 1
ATOM 5960 N N . GLU B 1 348 ? -4.547 23.734 10.125 1 95.56 348 GLU B N 1
ATOM 5961 C CA . GLU B 1 348 ? -5.012 22.344 10 1 95.56 348 GLU B CA 1
ATOM 5962 C C . GLU B 1 348 ? -5.684 22.109 8.656 1 95.56 348 GLU B C 1
ATOM 5964 O O . GLU B 1 348 ? -6.062 23.062 7.969 1 95.56 348 GLU B O 1
ATOM 5969 N N . CYS B 1 349 ? -5.801 20.812 8.391 1 93.81 349 CYS B N 1
ATOM 5970 C CA . CYS B 1 349 ? -6.551 20.391 7.219 1 93.81 349 CYS B CA 1
ATOM 5971 C C . CYS B 1 349 ? -8.039 20.656 7.402 1 93.81 349 CYS B C 1
ATOM 5973 O O . CYS B 1 349 ? -8.586 20.438 8.484 1 93.81 349 CYS B O 1
ATOM 5975 N N . VAL B 1 350 ? -8.633 21.25 6.41 1 95.75 350 VAL B N 1
ATOM 5976 C CA . VAL B 1 350 ? -10.086 21.375 6.32 1 95.75 350 VAL B CA 1
ATOM 5977 C C . VAL B 1 350 ? -10.602 20.562 5.137 1 95.75 350 VAL B C 1
ATOM 5979 O O . VAL B 1 350 ? -10.523 21 3.986 1 95.75 350 VAL B O 1
ATOM 5982 N N . ILE B 1 351 ? -11.133 19.438 5.387 1 95 351 ILE B N 1
ATOM 5983 C CA . ILE B 1 351 ? -11.523 18.516 4.324 1 95 351 ILE B CA 1
ATOM 5984 C C . ILE B 1 351 ? -12.82 19 3.676 1 95 351 ILE B C 1
ATOM 5986 O O . ILE B 1 351 ? -13.82 19.234 4.363 1 95 351 ILE B O 1
ATOM 5990 N N . PRO B 1 352 ? -12.836 19.172 2.395 1 94.06 352 PRO B N 1
ATOM 5991 C CA . PRO B 1 352 ? -14.094 19.5 1.73 1 94.06 352 PRO B CA 1
ATOM 5992 C C . PRO B 1 352 ? -15.078 18.328 1.72 1 94.06 352 PRO B C 1
ATOM 5994 O O . PRO B 1 352 ? -14.664 17.172 1.736 1 94.06 352 PRO B O 1
ATOM 5997 N N . ARG B 1 353 ? -16.297 18.625 1.622 1 91.94 353 ARG B N 1
ATOM 5998 C CA . ARG B 1 353 ? -17.344 17.609 1.648 1 91.94 353 ARG B CA 1
ATOM 5999 C C . ARG B 1 353 ? -17.375 16.828 0.333 1 91.94 353 ARG B C 1
ATOM 6001 O O . ARG B 1 353 ? -17.891 15.711 0.28 1 91.94 353 ARG B O 1
ATOM 6008 N N . THR B 1 354 ? -16.953 17.422 -0.709 1 95.12 354 THR B N 1
ATOM 6009 C CA . THR B 1 354 ? -16.828 16.766 -2.006 1 95.12 354 THR B CA 1
ATOM 6010 C C . THR B 1 354 ? -15.469 17.078 -2.633 1 95.12 354 THR B C 1
ATOM 6012 O O . THR B 1 354 ? -14.859 18.094 -2.336 1 95.12 354 THR B O 1
ATOM 6015 N N . GLY B 1 355 ? -15.031 16.125 -3.402 1 94.69 355 GLY B N 1
ATOM 6016 C CA . GLY B 1 355 ? -13.805 16.359 -4.137 1 94.69 355 GLY B CA 1
ATOM 6017 C C . GLY B 1 355 ? -12.578 16.422 -3.242 1 94.69 355 GLY B C 1
ATOM 6018 O O . GLY B 1 355 ? -11.625 17.156 -3.535 1 94.69 355 GLY B O 1
ATOM 6019 N N . ALA B 1 356 ? -12.586 15.773 -2.074 1 95.25 356 ALA B N 1
ATOM 6020 C CA . ALA B 1 356 ? -11.453 15.797 -1.147 1 95.25 356 ALA B CA 1
ATOM 6021 C C . ALA B 1 356 ? -10.203 15.219 -1.8 1 95.25 356 ALA B C 1
ATOM 6023 O O . ALA B 1 356 ? -10.266 14.188 -2.482 1 95.25 356 ALA B O 1
ATOM 6024 N N . TYR B 1 357 ? -9.07 15.922 -1.669 1 95.31 357 TYR B N 1
ATOM 6025 C CA . TYR B 1 357 ? -7.793 15.469 -2.201 1 95.31 357 TYR B CA 1
ATOM 6026 C C . TYR B 1 357 ? -7.262 14.281 -1.413 1 95.31 357 TYR B C 1
ATOM 6028 O O . TYR B 1 357 ? -7.484 14.18 -0.204 1 95.31 357 TYR B O 1
ATOM 6036 N N . TRP B 1 358 ? -6.562 13.383 -2.008 1 97.06 358 TRP B N 1
ATOM 6037 C CA . TRP B 1 358 ? -6.207 12.094 -1.426 1 97.06 358 TRP B CA 1
ATOM 6038 C C . TRP B 1 358 ? -5.297 12.273 -0.217 1 97.06 358 TRP B C 1
ATOM 6040 O O . TRP B 1 358 ? -5.383 11.516 0.751 1 97.06 358 TRP B O 1
ATOM 6050 N N . GLU B 1 359 ? -4.418 13.242 -0.182 1 95.69 359 GLU B N 1
ATOM 6051 C CA . GLU B 1 359 ? -3.527 13.445 0.957 1 95.69 359 GLU B CA 1
ATOM 6052 C C . GLU B 1 359 ? -4.312 13.781 2.219 1 95.69 359 GLU B C 1
ATOM 6054 O O . GLU B 1 359 ? -3.973 13.328 3.312 1 95.69 359 GLU B O 1
ATOM 6059 N N . ALA B 1 360 ? -5.352 14.617 2.012 1 95.12 360 ALA B N 1
ATOM 6060 C CA . ALA B 1 360 ? -6.184 15.008 3.146 1 95.12 360 ALA B CA 1
ATOM 6061 C C . ALA B 1 360 ? -6.938 13.805 3.711 1 95.12 360 ALA B C 1
ATOM 6063 O O . ALA B 1 360 ? -6.992 13.617 4.93 1 95.12 360 ALA B O 1
ATOM 6064 N N . THR B 1 361 ? -7.52 13.039 2.811 1 97.62 361 THR B N 1
ATOM 6065 C CA . THR B 1 361 ? -8.273 11.883 3.281 1 97.62 361 THR B CA 1
ATOM 6066 C C . THR B 1 361 ? -7.344 10.82 3.85 1 97.62 361 THR B C 1
ATOM 6068 O O . THR B 1 361 ? -7.719 10.07 4.758 1 97.62 361 THR B O 1
ATOM 6071 N N . ALA B 1 362 ? -6.133 10.75 3.316 1 97.75 362 ALA B N 1
ATOM 6072 C CA . ALA B 1 362 ? -5.125 9.852 3.879 1 97.75 362 ALA B CA 1
ATOM 6073 C C . ALA B 1 362 ? -4.797 10.234 5.32 1 97.75 362 ALA B C 1
ATOM 6075 O O . ALA B 1 362 ? -4.645 9.359 6.18 1 97.75 362 ALA B O 1
ATOM 6076 N N . GLY B 1 363 ? -4.664 11.523 5.547 1 96.75 363 GLY B N 1
ATOM 6077 C CA . GLY B 1 363 ? -4.465 12 6.906 1 96.75 363 GLY B CA 1
ATOM 6078 C C . GLY B 1 363 ? -5.594 11.617 7.844 1 96.75 363 GLY B C 1
ATOM 6079 O O . GLY B 1 363 ? -5.355 11.242 8.992 1 96.75 363 GLY B O 1
ATOM 6080 N N . ASP B 1 364 ? -6.781 11.711 7.32 1 97.5 364 ASP B N 1
ATOM 6081 C CA . ASP B 1 364 ? -7.934 11.352 8.133 1 97.5 364 ASP B CA 1
ATOM 6082 C C . ASP B 1 364 ? -7.902 9.867 8.492 1 97.5 364 ASP B C 1
ATOM 6084 O O . ASP B 1 364 ? -8.234 9.484 9.625 1 97.5 364 ASP B O 1
ATOM 6088 N N . MET B 1 365 ? -7.535 9.062 7.578 1 98.19 365 MET B N 1
ATOM 6089 C CA . MET B 1 365 ? -7.43 7.629 7.848 1 98.19 365 MET B CA 1
ATOM 6090 C C . MET B 1 365 ? -6.379 7.348 8.914 1 98.19 365 MET B C 1
ATOM 6092 O O . MET B 1 365 ? -6.582 6.508 9.789 1 98.19 365 MET B O 1
ATOM 6096 N N . LEU B 1 366 ? -5.285 8.023 8.75 1 97.31 366 LEU B N 1
ATOM 6097 C CA . LEU B 1 366 ? -4.219 7.855 9.734 1 97.31 366 LEU B CA 1
ATOM 6098 C C . LEU B 1 366 ? -4.703 8.234 11.125 1 97.31 366 LEU B C 1
ATOM 6100 O O . LEU B 1 366 ? -4.477 7.496 12.086 1 97.31 366 LEU B O 1
ATOM 6104 N N . MET B 1 367 ? -5.391 9.344 11.25 1 97 367 MET B N 1
ATOM 6105 C CA . MET B 1 367 ? -5.914 9.789 12.539 1 97 367 MET B CA 1
ATOM 6106 C C . MET B 1 367 ? -6.934 8.789 13.086 1 97 367 MET B C 1
ATOM 6108 O O . MET B 1 367 ? -6.969 8.523 14.289 1 97 367 MET B O 1
ATOM 6112 N N . MET B 1 368 ? -7.734 8.297 12.203 1 97.31 368 MET B N 1
ATOM 6113 C CA . MET B 1 368 ? -8.789 7.371 12.609 1 97.31 368 MET B CA 1
ATOM 6114 C C . MET B 1 368 ? -8.211 6.051 13.094 1 97.31 368 MET B C 1
ATOM 6116 O O . MET B 1 368 ? -8.562 5.562 14.164 1 97.31 368 MET B O 1
ATOM 6120 N N . THR B 1 369 ? -7.266 5.461 12.367 1 97.19 369 THR B N 1
ATOM 6121 C CA . THR B 1 369 ? -6.766 4.117 12.648 1 97.19 369 THR B CA 1
ATOM 6122 C C . THR B 1 369 ? -5.766 4.141 13.797 1 97.19 369 THR B C 1
ATOM 6124 O O . THR B 1 369 ? -5.602 3.141 14.5 1 97.19 369 THR B O 1
ATOM 6127 N N . GLN B 1 370 ? -5.152 5.324 14.031 1 96.75 370 GLN B N 1
ATOM 6128 C CA . GLN B 1 370 ? -4.086 5.352 15.031 1 96.75 370 GLN B CA 1
ATOM 6129 C C . GLN B 1 370 ? -4.547 6.039 16.312 1 96.75 370 GLN B C 1
ATOM 6131 O O . GLN B 1 370 ? -4.129 5.66 17.406 1 96.75 370 GLN B O 1
ATOM 6136 N N . LEU B 1 371 ? -5.473 7.066 16.156 1 94.38 371 LEU B N 1
ATOM 6137 C CA . LEU B 1 371 ? -5.664 7.961 17.297 1 94.38 371 LEU B CA 1
ATOM 6138 C C . LEU B 1 371 ? -7.145 8.109 17.625 1 94.38 371 LEU B C 1
ATOM 6140 O O . LEU B 1 371 ? -7.512 8.875 18.531 1 94.38 371 LEU B O 1
ATOM 6144 N N . SER B 1 372 ? -8.023 7.359 16.938 1 93.19 372 SER B N 1
ATOM 6145 C CA . SER B 1 372 ? -9.461 7.551 17.094 1 93.19 372 SER B CA 1
ATOM 6146 C C . SER B 1 372 ? -9.828 9.031 17.031 1 93.19 372 SER B C 1
ATOM 6148 O O . SER B 1 372 ? -10.625 9.516 17.828 1 93.19 372 SER B O 1
ATOM 6150 N N . ALA B 1 373 ? -9.18 9.688 16.109 1 94.31 373 ALA B N 1
ATOM 6151 C CA . ALA B 1 373 ? -9.344 11.117 15.852 1 94.31 373 ALA B CA 1
ATOM 6152 C C . ALA B 1 373 ? -9.75 11.367 14.398 1 94.31 373 ALA B C 1
ATOM 6154 O O . ALA B 1 373 ? -10.367 10.508 13.766 1 94.31 373 ALA B O 1
ATOM 6155 N N . CYS B 1 374 ? -9.578 12.672 13.953 1 93.94 374 CYS B N 1
ATOM 6156 C CA . CYS B 1 374 ? -10.109 12.922 12.617 1 93.94 374 CYS B CA 1
ATOM 6157 C C . CYS B 1 374 ? -9.555 14.219 12.047 1 93.94 374 CYS B C 1
ATOM 6159 O O . CYS B 1 374 ? -9.094 15.086 12.789 1 93.94 374 CYS B O 1
ATOM 6161 N N . GLU B 1 375 ? -9.484 14.25 10.734 1 95.25 375 GLU B N 1
ATOM 6162 C CA . GLU B 1 375 ? -9.492 15.523 10.023 1 95.25 375 GLU B CA 1
ATOM 6163 C C . GLU B 1 375 ? -10.906 16.062 9.875 1 95.25 375 GLU B C 1
ATOM 6165 O O . GLU B 1 375 ? -11.844 15.305 9.633 1 95.25 375 GLU B O 1
ATOM 6170 N N . ARG B 1 376 ? -11.055 17.312 9.984 1 96.31 376 ARG B N 1
ATOM 6171 C CA . ARG B 1 376 ? -12.398 17.844 10.125 1 96.31 376 ARG B CA 1
ATOM 6172 C C . ARG B 1 376 ? -12.805 18.656 8.898 1 96.31 376 ARG B C 1
ATOM 6174 O O . ARG B 1 376 ? -11.953 19.25 8.234 1 96.31 376 ARG B O 1
ATOM 6181 N N . THR B 1 377 ? -14.086 18.578 8.609 1 95.12 377 THR B N 1
ATOM 6182 C CA . THR B 1 377 ? -14.695 19.469 7.625 1 95.12 377 THR B CA 1
ATOM 6183 C C . THR B 1 377 ? -14.953 20.844 8.227 1 95.12 377 THR B C 1
ATOM 6185 O O . THR B 1 377 ? -14.797 21.031 9.438 1 95.12 377 THR B O 1
ATOM 6188 N N . GLU B 1 378 ? -15.305 21.797 7.348 1 95 378 GLU B N 1
ATOM 6189 C CA . GLU B 1 378 ? -15.547 23.156 7.816 1 95 378 GLU B CA 1
ATOM 6190 C C . GLU B 1 378 ? -16.656 23.188 8.859 1 95 378 GLU B C 1
ATOM 6192 O O . GLU B 1 378 ? -16.531 23.859 9.891 1 95 378 GLU B O 1
ATOM 6197 N N . ASP B 1 379 ? -17.719 22.469 8.625 1 95.38 379 ASP B N 1
ATOM 6198 C CA . ASP B 1 379 ? -18.844 22.438 9.562 1 95.38 379 ASP B CA 1
ATOM 6199 C C . ASP B 1 379 ? -18.438 21.812 10.891 1 95.38 379 ASP B C 1
ATOM 6201 O O . ASP B 1 379 ? -18.891 22.234 11.953 1 95.38 379 ASP B O 1
ATOM 6205 N N . GLN B 1 380 ? -17.594 20.828 10.805 1 95.44 380 GLN B N 1
ATOM 6206 C CA . GLN B 1 380 ? -17.109 20.172 12.016 1 95.44 380 GLN B CA 1
ATOM 6207 C C . GLN B 1 380 ? -16.234 21.109 12.828 1 95.44 380 GLN B C 1
ATOM 6209 O O . GLN B 1 380 ? -16.234 21.078 14.062 1 95.44 380 GLN B O 1
ATOM 6214 N N . TRP B 1 381 ? -15.445 21.938 12.172 1 96.81 381 TRP B N 1
ATOM 6215 C CA . TRP B 1 381 ? -14.641 22.938 12.859 1 96.81 381 TRP B CA 1
ATOM 6216 C C . TRP B 1 381 ? -15.523 23.953 13.57 1 96.81 381 TRP B C 1
ATOM 6218 O O . TRP B 1 381 ? -15.258 24.344 14.711 1 96.81 381 TRP B O 1
ATOM 6228 N N . HIS B 1 382 ? -16.578 24.422 12.891 1 97 382 HIS B N 1
ATOM 6229 C CA . HIS B 1 382 ? -17.516 25.344 13.523 1 97 382 HIS B CA 1
ATOM 6230 C C . HIS B 1 382 ? -18.125 24.719 14.773 1 97 382 HIS B C 1
ATOM 6232 O O . HIS B 1 382 ? -18.25 25.375 15.805 1 97 382 HIS B O 1
ATOM 6238 N N . GLN B 1 383 ? -18.453 23.469 14.617 1 96.38 383 GLN B N 1
ATOM 6239 C CA . GLN B 1 383 ? -19.047 22.781 15.758 1 96.38 383 GLN B CA 1
ATOM 6240 C C . GLN B 1 383 ? -18.047 22.656 16.906 1 96.38 383 GLN B C 1
ATOM 6242 O O . GLN B 1 383 ? -18.406 22.891 18.062 1 96.38 383 GLN B O 1
ATOM 6247 N N . LEU B 1 384 ? -16.828 22.297 16.594 1 96.88 384 LEU B N 1
ATOM 6248 C CA . LEU B 1 384 ? -15.797 22.094 17.609 1 96.88 384 LEU B CA 1
ATOM 6249 C C . LEU B 1 384 ? -15.461 23.406 18.312 1 96.88 384 LEU B C 1
ATOM 6251 O O . LEU B 1 384 ? -15.328 23.438 19.531 1 96.88 384 LEU B O 1
ATOM 6255 N N . ILE B 1 385 ? -15.344 24.453 17.547 1 97.06 385 ILE B N 1
ATOM 6256 C CA . ILE B 1 385 ? -14.828 25.703 18.078 1 97.06 385 ILE B CA 1
ATOM 6257 C C . ILE B 1 385 ? -15.977 26.547 18.641 1 97.06 385 ILE B C 1
ATOM 6259 O O . ILE B 1 385 ? -15.984 26.891 19.828 1 97.06 385 ILE B O 1
ATOM 6263 N N . GLU B 1 386 ? -17 26.781 17.859 1 96.62 386 GLU B N 1
ATOM 6264 C CA . GLU B 1 386 ? -18.094 27.656 18.266 1 96.62 386 GLU B CA 1
ATOM 6265 C C . GLU B 1 386 ? -19.094 26.922 19.141 1 96.62 386 GLU B C 1
ATOM 6267 O O . GLU B 1 386 ? -19.766 27.531 19.969 1 96.62 386 GLU B O 1
ATOM 6272 N N . GLY B 1 387 ? -19.156 25.641 18.984 1 93.19 387 GLY B N 1
ATOM 6273 C CA . GLY B 1 387 ? -20.078 24.828 19.781 1 93.19 387 GLY B CA 1
ATOM 6274 C C . GLY B 1 387 ? -19.516 24.438 21.125 1 93.19 387 GLY B C 1
ATOM 6275 O O . GLY B 1 387 ? -20.234 23.844 21.953 1 93.19 387 GLY B O 1
ATOM 6276 N N . SER B 1 388 ? -18.359 24.781 21.406 1 90.5 388 SER B N 1
ATOM 6277 C CA . SER B 1 388 ? -17.688 24.359 22.625 1 90.5 388 SER B CA 1
ATOM 6278 C C . SER B 1 388 ? -18.219 25.109 23.844 1 90.5 388 SER B C 1
ATOM 6280 O O . SER B 1 388 ? -17.984 24.688 24.969 1 90.5 388 SER B O 1
ATOM 6282 N N . GLY B 1 389 ? -18.828 26.234 23.609 1 92.62 389 GLY B N 1
ATOM 6283 C CA . GLY B 1 389 ? -19.312 27.047 24.719 1 92.62 389 GLY B CA 1
ATOM 6284 C C . GLY B 1 389 ? -18.219 27.875 25.375 1 92.62 389 GLY B C 1
ATOM 6285 O O . GLY B 1 389 ? -18.438 28.453 26.438 1 92.62 389 GLY B O 1
ATOM 6286 N N . LEU B 1 390 ? -17.094 28.047 24.75 1 95.56 390 LEU B N 1
ATOM 6287 C CA . LEU B 1 390 ? -15.938 28.734 25.328 1 95.56 390 LEU B CA 1
ATOM 6288 C C . LEU B 1 390 ? -15.898 30.188 24.891 1 95.56 390 LEU B C 1
ATOM 6290 O O . LEU B 1 390 ? -14.969 30.922 25.25 1 95.56 390 LEU B O 1
ATOM 6294 N N . GLY B 1 391 ? -16.875 30.562 24.109 1 95.88 391 GLY B N 1
ATOM 6295 C CA . GLY B 1 391 ? -16.906 31.922 23.625 1 95.88 391 GLY B CA 1
ATOM 6296 C C . GLY B 1 391 ? -15.953 32.156 22.469 1 95.88 391 GLY B C 1
ATOM 6297 O O . GLY B 1 391 ? -15.617 33.312 22.156 1 95.88 391 GLY B O 1
ATOM 6298 N N . LEU B 1 392 ? -15.461 31.156 21.875 1 97.56 392 LEU B N 1
ATOM 6299 C CA . LEU B 1 392 ? -14.609 31.266 20.703 1 97.56 392 LEU B CA 1
ATOM 6300 C C . LEU B 1 392 ? -15.453 31.344 19.422 1 97.56 392 LEU B C 1
ATOM 6302 O O . LEU B 1 392 ? -16.484 30.688 19.312 1 97.56 392 LEU B O 1
ATOM 6306 N N . LYS B 1 393 ? -15.023 32.156 18.531 1 97.38 393 LYS B N 1
ATOM 6307 C CA . LYS B 1 393 ? -15.672 32.281 17.234 1 97.38 393 LYS B CA 1
ATOM 6308 C C . LYS B 1 393 ? -14.648 32.219 16.109 1 97.38 393 LYS B C 1
ATOM 6310 O O . LYS B 1 393 ? -13.547 32.75 16.219 1 97.38 393 LYS B O 1
ATOM 6315 N N . ILE B 1 394 ? -15.047 31.562 15.016 1 97.94 394 ILE B N 1
ATOM 6316 C CA . ILE B 1 394 ? -14.203 31.531 13.828 1 97.94 394 ILE B CA 1
ATOM 6317 C C . ILE B 1 394 ? -14.414 32.812 13.016 1 97.94 394 ILE B C 1
ATOM 6319 O O . ILE B 1 394 ? -15.531 33.125 12.594 1 97.94 394 ILE B O 1
ATOM 6323 N N . VAL B 1 395 ? -13.375 33.5 12.836 1 97.44 395 VAL B N 1
ATOM 6324 C CA . VAL B 1 395 ? -13.414 34.75 12.078 1 97.44 395 VAL B CA 1
ATOM 6325 C C . VAL B 1 395 ? -13.32 34.469 10.586 1 97.44 395 VAL B C 1
ATOM 6327 O O . VAL B 1 395 ? -14.016 35.062 9.781 1 97.44 395 VAL B O 1
ATOM 6330 N N . LYS B 1 396 ? -12.414 33.562 10.273 1 97.19 396 LYS B N 1
ATOM 6331 C CA . LYS B 1 396 ? -12.172 33.312 8.852 1 97.19 396 LYS B CA 1
ATOM 6332 C C . LYS B 1 396 ? -11.344 32.031 8.672 1 97.19 396 LYS B C 1
ATOM 6334 O O . LYS B 1 396 ? -10.508 31.703 9.516 1 97.19 396 LYS B O 1
ATOM 6339 N N . PHE B 1 397 ? -11.648 31.281 7.598 1 96.81 397 PHE B N 1
ATOM 6340 C CA . PHE B 1 397 ? -10.758 30.25 7.082 1 96.81 397 PHE B CA 1
ATOM 6341 C C . PHE B 1 397 ? -9.844 30.812 5.996 1 96.81 397 PHE B C 1
ATOM 6343 O O . PHE B 1 397 ? -10.312 31.188 4.922 1 96.81 397 PHE B O 1
ATOM 6350 N N . TRP B 1 398 ? -8.547 30.875 6.297 1 96.12 398 TRP B N 1
ATOM 6351 C CA . TRP B 1 398 ? -7.57 31.328 5.312 1 96.12 398 TRP B CA 1
ATOM 6352 C C . TRP B 1 398 ? -6.992 30.156 4.531 1 96.12 398 TRP B C 1
ATOM 6354 O O . TRP B 1 398 ? -6.414 29.234 5.113 1 96.12 398 TRP B O 1
ATOM 6364 N N . SER B 1 399 ? -7.18 30.172 3.264 1 92.38 399 SER B N 1
ATOM 6365 C CA . SER B 1 399 ? -6.684 29.094 2.418 1 92.38 399 SER B CA 1
ATOM 6366 C C . SER B 1 399 ? -5.875 29.641 1.244 1 92.38 399 SER B C 1
ATOM 6368 O O . SER B 1 399 ? -6.129 30.75 0.769 1 92.38 399 SER B O 1
ATOM 6370 N N . SER B 1 400 ? -4.859 28.859 0.827 1 86.69 400 SER B N 1
ATOM 6371 C CA . SER B 1 400 ? -4.086 29.219 -0.355 1 86.69 400 SER B CA 1
ATOM 6372 C C . SER B 1 400 ? -4.832 28.859 -1.636 1 86.69 400 SER B C 1
ATOM 6374 O O . SER B 1 400 ? -4.469 29.328 -2.721 1 86.69 400 SER B O 1
ATOM 6376 N N . GLY B 1 401 ? -5.824 28.016 -1.51 1 80.38 401 GLY B N 1
ATOM 6377 C CA . GLY B 1 401 ? -6.508 27.5 -2.686 1 80.38 401 GLY B CA 1
ATOM 6378 C C . GLY B 1 401 ? -5.879 26.234 -3.232 1 80.38 401 GLY B C 1
ATOM 6379 O O . GLY B 1 401 ? -6.441 25.594 -4.117 1 80.38 401 GLY B O 1
ATOM 6380 N N . LEU B 1 402 ? -4.816 25.875 -2.691 1 82.88 402 LEU B N 1
ATOM 6381 C CA . LEU B 1 402 ? -4.16 24.656 -3.115 1 82.88 402 LEU B CA 1
ATOM 6382 C C . LEU B 1 402 ? -4.762 23.438 -2.408 1 82.88 402 LEU B C 1
ATOM 6384 O O . LEU B 1 402 ? -5.039 23.5 -1.207 1 82.88 402 LEU B O 1
ATOM 6388 N N . SER B 1 403 ? -4.969 22.406 -3.117 1 78.56 403 SER B N 1
ATOM 6389 C CA . SER B 1 403 ? -5.695 21.234 -2.637 1 78.56 403 SER B CA 1
ATOM 6390 C C . SER B 1 403 ? -4.922 20.516 -1.53 1 78.56 403 SER B C 1
ATOM 6392 O O . SER B 1 403 ? -5.52 19.891 -0.656 1 78.56 403 SER B O 1
ATOM 6394 N N . ALA B 1 404 ? -3.713 20.672 -1.469 1 77.38 404 ALA B N 1
ATOM 6395 C CA . ALA B 1 404 ? -2.908 19.844 -0.582 1 77.38 404 ALA B CA 1
ATOM 6396 C C . ALA B 1 404 ? -2.391 20.641 0.608 1 77.38 404 ALA B C 1
ATOM 6398 O O . ALA B 1 404 ? -1.538 20.172 1.362 1 77.38 404 ALA B O 1
ATOM 6399 N N . VAL B 1 405 ? -2.908 21.797 0.739 1 80.31 405 VAL B N 1
ATOM 6400 C CA . VAL B 1 405 ? -2.355 22.656 1.779 1 80.31 405 VAL B CA 1
ATOM 6401 C C . VAL B 1 405 ? -3.402 22.891 2.863 1 80.31 405 VAL B C 1
ATOM 6403 O O . VAL B 1 405 ? -4.59 23.047 2.564 1 80.31 405 VAL B O 1
ATOM 6406 N N . GLU B 1 406 ? -2.902 22.969 4.066 1 90.94 406 GLU B N 1
ATOM 6407 C CA . GLU B 1 406 ? -3.732 23.266 5.23 1 90.94 406 GLU B CA 1
ATOM 6408 C C . GLU B 1 406 ? -4.301 24.688 5.16 1 90.94 406 GLU B C 1
ATOM 6410 O O . GLU B 1 406 ? -3.918 25.469 4.289 1 90.94 406 GLU B O 1
ATOM 6415 N N . ASN B 1 407 ? -5.219 24.891 5.992 1 92.81 407 ASN B N 1
ATOM 6416 C CA . ASN B 1 407 ? -5.836 26.203 6.184 1 92.81 407 ASN B CA 1
ATOM 6417 C C . ASN B 1 407 ? -5.477 26.797 7.543 1 92.81 407 ASN B C 1
ATOM 6419 O O . ASN B 1 407 ? -5.219 26.062 8.5 1 92.81 407 ASN B O 1
ATOM 6423 N N . VAL B 1 408 ? -5.406 28.125 7.52 1 97.5 408 VAL B N 1
ATOM 6424 C CA . VAL B 1 408 ? -5.367 28.812 8.812 1 97.5 408 VAL B CA 1
ATOM 6425 C C . VAL B 1 408 ? -6.785 29.156 9.25 1 97.5 408 VAL B C 1
ATOM 6427 O O . VAL B 1 408 ? -7.477 29.922 8.578 1 97.5 408 VAL B O 1
ATOM 6430 N N . ILE B 1 409 ? -7.219 28.547 10.305 1 98.19 409 ILE B N 1
ATOM 6431 C CA . ILE B 1 409 ? -8.492 28.891 10.938 1 98.19 409 ILE B CA 1
ATOM 6432 C C . ILE B 1 409 ? -8.266 29.969 11.992 1 98.19 409 ILE B C 1
ATOM 6434 O O . ILE B 1 409 ? -7.703 29.703 13.055 1 98.19 409 ILE B O 1
ATOM 6438 N N . GLU B 1 410 ? -8.688 31.188 11.695 1 98.38 410 GLU B N 1
ATOM 6439 C CA . GLU B 1 410 ? -8.539 32.312 12.633 1 98.38 410 GLU B CA 1
ATOM 6440 C C . GLU B 1 410 ? -9.742 32.406 13.57 1 98.38 410 GLU B C 1
ATOM 6442 O O . GLU B 1 410 ? -10.883 32.531 13.117 1 98.38 410 GLU B O 1
ATOM 6447 N N . CYS B 1 411 ? -9.43 32.344 14.836 1 98.25 411 CYS B N 1
ATOM 6448 C CA . CYS B 1 411 ? -10.469 32.438 15.852 1 98.25 411 CYS B CA 1
ATOM 6449 C C . CYS B 1 411 ? -10.203 33.594 16.812 1 98.25 411 CYS B C 1
ATOM 6451 O O . CYS B 1 411 ? -9.062 34 16.969 1 98.25 411 CYS B O 1
ATOM 6453 N N . GLU B 1 412 ? -11.242 34.094 17.406 1 97.62 412 GLU B N 1
ATOM 6454 C CA . GLU B 1 412 ? -11.188 35.125 18.438 1 97.62 412 GLU B CA 1
ATOM 6455 C C . GLU B 1 412 ? -12.203 34.844 19.531 1 97.62 412 GLU B C 1
ATOM 6457 O O . GLU B 1 412 ? -13.102 34.031 19.375 1 97.62 412 GLU B O 1
ATOM 6462 N N . LEU B 1 413 ? -11.914 35.469 20.656 1 95.12 413 LEU B N 1
ATOM 6463 C CA . LEU B 1 413 ? -12.93 35.438 21.703 1 95.12 413 LEU B CA 1
ATOM 6464 C C . LEU B 1 413 ? -14.086 36.375 21.359 1 95.12 413 LEU B C 1
ATOM 6466 O O . LEU B 1 413 ? -13.867 37.5 20.875 1 95.12 413 LEU B O 1
ATOM 6470 N N . ALA B 1 414 ? -15.312 35.875 21.594 1 83.5 414 ALA B N 1
ATOM 6471 C CA . ALA B 1 414 ? -16.5 36.688 21.344 1 83.5 414 ALA B CA 1
ATOM 6472 C C . ALA B 1 414 ? -16.656 37.75 22.406 1 83.5 414 ALA B C 1
ATOM 6474 O O . ALA B 1 414 ? -16.25 37.594 23.547 1 83.5 414 ALA B O 1
#

Sequence (828 aa):
MSTAVDLSLATRPSDADAVPGLIEDLTSLNGNWTEDDEETRHKMVIKARSLLQSLMTPREQMLQHTWADPGLDAALTTGVDVGLWKLMVKNGVDAVHKVDHLARSLGMDPELLGRLLRHVCAMGHLVEVAQDEYKLTSFTKSMSLDVIGDSYVCLLGGIGRSPIDFYKFLRETNWQNPVDAAHTAFHVSYNSDVPNCMVYLGSIGMGPQMNHHMGGYRQGRLPWHHPKIYPVEKELFPGTDASSDAPLVVDVAGGLGHDIDEFKRNYPNHPGKLILQDRPTVIEDIKDIDPTIQRMPHDFLTEQPIKGARAYFMHSILHDWPDDVCQKILARLAEAMKPGYSKLLIFECVIPRTGAYWEATAGDMLMMTQLSACERTEDQWHQLIEGSGLGLKIVKFWSSGLSAVENVIECELAMSTAVDLSLATRPSDADAVPGLIEDLTSLNGNWTEDDEETRHKMVIKARSLLQSLMTPREQMLQHTWADPGLDAALTTGVDVGLWKLMVKNGVDAVHKVDHLARSLGMDPELLGRLLRHVCAMGHLVEVAQDEYKLTSFTKSMSLDVIGDSYVCLLGGIGRSPIDFYKFLRETNWQNPVDAAHTAFHVSYNSDVPNCMVYLGSIGMGPQMNHHMGGYRQGRLPWHHPKIYPVEKELFPGTDASSDAPLVVDVAGGLGHDIDEFKRNYPNHPGKLILQDRPTVIEDIKDIDPTIQRMPHDFLTEQPIKGARAYFMHSILHDWPDDVCQKILARLAEAMKPGYSKLLIFECVIPRTGAYWEATAGDMLMMTQLSACERTEDQWHQLIEGSGLGLKIVKFWSSGLSAVENVIECELA

Organism: Neurospora crassa (strain ATCC 24698 / 74-OR23-1A / CBS 708.71 / DSM 1257 / FGSC 987) (NCBI:txid367110)

Secondary structure (DSSP, 8-state):
------GGGGGS-TTGGGHHHHHHHHHHHHHT--TT-HHHHHHHHHHHHHHHHHHS-HHHHHHIIIIIHHHHHHHHHHHHHHTHHHHHHHH-TT--EEHHHHHHHHT--HHHHHHHHHHHHHTTSEEEEETTEEEE-HHHHHTTSHHHHHHIIIIIHHHTHHHHTHHHHHHHTTTPPP--TTS-HHHHHHT--SSSHHHHHHHTT-HHHHHHHHHHTTTTSPPTTSTTT--HHHHTSTT----TTSEEEEETT-TTSHHHHHHHHH-TT-SSEEEEEE-HHHHHT--SS-TTSEEEE--TTS--SS-S-SEEEEES-GGGS-HHHHHHHHHHHHHHSPTTT-EEEEEE-EE-SSS--HHHHHHHHHHHHHHS---EEHHHHHHHHHTTSSSEEEEEEE--S-TT--EEEEEEE-/------GGGGGS-TTGGGHHHHHHHHHHHHHT--TT-HHHHHHHHHHHHHHHHHHS-HHHHHHIIIIIHHHHHHHHHHHHHHTHHHHHHHH-TT--EEHHHHHHHHT--HHHHHHHHHHHHHTTSEEEEETTEEEE-HHHHHTTSHHHHHHIIIIIHHHTHHHHTHHHHHHHTTTPPP--TTS-HHHHHHT--SSSHHHHHHHTT-HHHHHHHHHHTTTTSPPTTSTTT--HHHHTSTT----TTSEEEEETT-TTTHHHHHHHHH-TT--SEEEEEE-HHHHHT--SS-TTSEEEE--TTS--SS-S-SEEEEES-GGGS-HHHHHHHHHHHHHHSPTTT-EEEEEE-EE-SSS--HHHHHHHHHHHHHHS---EEHHHHHHHHHTTSSSEEEEEEE--S-TTS-EEEEEEE-

Foldseek 3Di:
DDPDDDPVQQVAQVAPPCQVVLVVVLVVLVVVDDPVPVQSVLVNVVSVVVNVSRGDGNNRVVCCVPPLVVLLLVLLLVCLVLVNLLVQVVVPLFDKDALVVSCVVSVHDSVVSLVSVVSCVVVPQWDDPDRRITHGDPLSNCCSQLLRVLCSCQVCVQQVQLVVCVVVLCVVVVNDQQADQQDFSSCVRVVDRDRFSQVSCVVVPSNVSVLSPVVRVCPPFDACCPCLFNPCVVPQQPPDDQDQAAAAEEEAQCFLCPRVQVVCVVCVPGGHAAEYEHAPVRLVVRDDGDPRHHYDYDDLLDADPAAAYQEYEYEPDQQLHGLVSLLSSLLNVLVRHDAPGYKYKYWFAAAEPPPQRPLQVVSQSCSRSGRSGGGHHPVRVCCSAVVSPSQKDFPDWGDSPRRNGTTITIIGGD/DDPDDDPVQQVAQVAPPCQVVLVVVLVVLVVVDDPVPVQSVLVNVVSVVVNVSRRDGNNVVVCCVPPLVVLLLVLLLVCLVLVNLLVQVVVPLFDKDALVVSCVVSVHDSVVSLVSVVSCVVVPQWDDPDRRITHGDPLSNCCSPLLRVLCSCQVCVQQVCLVVCVVVLCVVVVNDQQADQQDFSSCVRVVDRDSFSQVSCVVVPSNVSVLSPVVRVCPPFDACCPCLFNPCVPPQQPPDDQDQAAAAEEEEQCFLCPRVQVVCVVCVPGGHAAEYEHAPVRLVVRDDGDPRHHYDYDDLLDADPAAAYQEYEYEPDQQLHGLVVSLSSVLNVLVRHDAPGYKYKYWAAAAEPPPQRPLQVVSQSCSRSGRSGGGHHPVRVCCSAVVSPSQKDFPDWGDSPRRNGTTITIIGGD

pLDDT: mean 94.96, std 4.84, range [54.31, 98.88]

InterPro domains:
  IPR001077 O-methyltransferase, C-terminal domain [PF00891] (247-389)
  IPR016461 O-methyltransferase-like [PS51683] (64-409)
  IPR029063 S-adenosyl-L-methionine-dependent methyltransferase superfamily [G3DSA:3.40.50.150] (164-412)
  IPR029063 S-adenosyl-L-methionine-dependent methyltransferase superfamily [SSF53335] (217-399)
  IPR036388 Winged helix-like DNA-binding domain superfamily [G3DSA:1.10.10.10] (63-147)
  IPR036390 Winged helix DNA-binding domain superfamily [SSF46785] (59-144)